Protein 3W4Q (pdb70)

Nearest PDB structures (foldseek):
  3w4q-assembly3_C  TM=1.004E+00  e=4.281E-54  Burkholderia multivorans ATCC 17616
  7d5j-assembly3_C  TM=1.002E+00  e=8.591E-52  Burkholderia multivorans ATCC 17616
  7ddm-assembly1_A  TM=9.949E-01  e=1.733E-50  Burkholderia multivorans CGD2
  7qqc-assembly1_A  TM=9.929E-01  e=2.610E-38  Klebsiella pneumoniae IS53
  7r3r-assembly1_A  TM=9.933E-01  e=3.717E-38  Klebsiella pneumoniae

Secondary structure (DSSP, 8-state):
--HHHHHHHH-SEEEEEEEETTT--EEEESTTS-EE-GGGHHHHHHHHHHHHHHH-TTGGG-EE---GGG--S--TTGGG-TTT-EEHHHHHHHHHHS--HHHHHHHHHHHTHHHHHHHHHHHTT-SS-B----TTGGG---TT--TTEE-HHHHHHHHIIIIISSSS-HHHHHHHHHHHHT-SS-TTTGGGSS-TTSEEEEEEEEETTTEEEEEEEEE-TTS--EEEEEEEE-SSTTPPP-HHHHHHHHHHHHHHT-/--HHHHHHHH-SEEEEEEEETTT--EEEESTTS-EE-GGGHHHHHHHHHHHHHHH-TTGGGPEE---GGG--S--TTGGG-TTT-EEHHHHHHHHHHS--HHHHHHHHHHHTHHHHHHHHHHHTT-SS-B----TTGGG---TT--TTEE-HHHHHHHHIIIIISSSS-HHHHHHHHHHHHT-SS-TTTGGGGS-TTSEEEEEEEEETTTEEEEEEEEE-TTS--EEEEEEEE-SSTTPPP-HHHHHHHHHHHHHHT-/--HHHHHHHH-SEEEEEEEETTT--EEEESTTS-EE-GGGHHHHHHHHHHHHHHH-TTGGGPEE---GGG--S--TTGGG-TTT-EEHHHHHHHHHHS--HHHHHHHHHHHTHHHHHHHHHHHTT-SS-B----TTGGG---TT--TTEE-HHHHHHHHIIIIISSSS-HHHHHHHHHHHHT-SS-TTTGGGSS-TTSEEEEEEEEETTTEEEEEEEEE-TTS--EEEEEEEE-SSTTPPP-HHHHHHHHHHHHHHT-

Radius of gyration: 28.71 Å; Cα contacts (8 Å, |Δi|>4): 1750; chains: 3; bounding box: 75×50×85 Å

Foldseek 3Di:
DALVVLCVVVPFAKWKWKAAVVPRDIHTDQQADKFQQALQCLLLLLVLQLQVCVVPVCQQVDFDADAPVLADPAAVPVVVCNPPTDGLVRLSLCCFQRVGQSSSVSSLVVQPHQVSSQVSLVVLPQPFAGADDGPPVSQQGDPPDSHNIGGNNSVLSVQCCLQVHPSDPVVSNVSSQVSQLNHPPQCLALVLQDDPQKGWRKGWRAHFQLKTWMWTWIGHPPGGIMTMTMITGHDDRHDHHDRNSRSVNNNNRVVVVD/DALVVLCVVVPFAKWKWKAAVVPRDIRTDQQADKFQQALQCLLLLLVLQLQVCVVPVCQQVDFDADAPVLADPAAVPVVVCNPPTDGLVRLSLCCFQRVGQSSSVSSQVVQPHQVSSQVLLVVLPQPFAGADDGPPVSQQGDPPDSHNIGGNNSVLSVQCCLQVHPSDPVVSNVSSQVSQQNRDPQCLALVLQDDPQKGWRKGWRAHFQLKTWMWTWIHHPPGGIMTMTMITGHDDRHDHHDRNSRSVNNNNRNVVVD/DALVVLCVVVPFAKWKWKAAVVPRDIHTDQQADKFQQALQCLLLLLVLQLQVCVVPVCQQVDFDADAPVLADPAAVPVVVCNPPTDGLVRLSLCCFQRVGQSSSVSSQVVQPHQVSSQVSLVVLPQPFAGADDGPPVSQQGDPPDSHNIGGNNSVLSVQCCLQVHPSDPPVSSVSSQVSQQNRPPQCLALVLQDDPQKGWRKGWRAHFQLKTWMWTWIHHPPGGIMTMTMITGHDDRHDHHDRNSRSVNNNNRVVVVD

B-factor: mean 18.36, std 8.36, range [7.58, 57.9]

InterPro domains:
  IPR000871 Beta-lactamase, class-A [PR00118] (46-70)
  IPR000871 Beta-lactamase, class-A [PR00118] (77-94)
  IPR000871 Beta-lactamase, class-A [PR00118] (119-144)
  IPR000871 Beta-lactamase, class-A [PR00118] (155-179)
  IPR000871 Beta-lactamase, class-A [PR00118] (181-206)
  IPR000871 Beta-lactamase, class-A [PR00118] (217-232)
  IPR000871 Beta-lactamase, class-A [PR00118] (234-249)
  IPR000871 Beta-lactamase, class-A [PTHR35333] (22-301)
  IPR006311 Twin-arginine translocation pathway, signal sequence [PS51318] (1-36)
  IPR012338 Beta-lactamase/transpeptidase-like [G3DSA:3.40.710.10] (42-302)
  IPR012338 Beta-lactamase/transpeptidase-like [SSF56601] (47-296)
  IPR023650 Beta-lactamase, class-A active site [PS00146] (79-94)
  IPR045155 Beta-lactamase class A, catalytic domain [PF13354] (48-298)

Structure (mmCIF, N/CA/C/O backbone):
data_3W4Q
#
_entry.id   3W4Q
#
_cell.length_a   121.017
_cell.length_b   69.910
_cell.length_c   84.350
_cell.angle_alpha   90.00
_cell.angle_beta   89.996
_cell.angle_gamma   90.00
#
_symmetry.space_group_name_H-M   'C 1 2 1'
#
loop_
_entity.id
_entity.type
_entity.pdbx_description
1 polymer Beta-lactamase
2 water water
#
loop_
_atom_site.group_PDB
_atom_site.id
_atom_site.type_symbol
_atom_site.label_atom_id
_atom_site.labe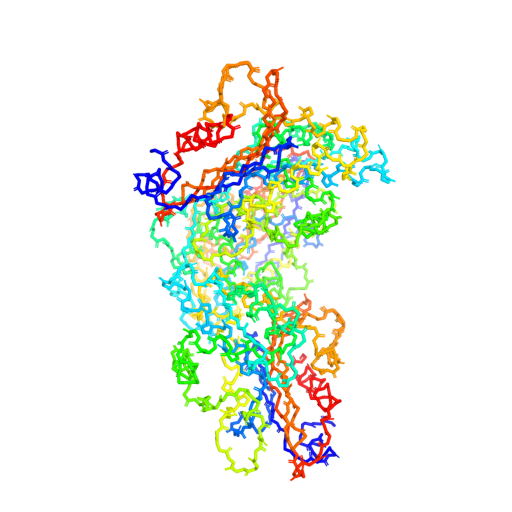l_alt_id
_atom_site.label_comp_id
_atom_site.label_asym_id
_atom_site.label_entity_id
_atom_site.label_seq_id
_atom_site.pdbx_PDB_ins_code
_atom_site.Cartn_x
_atom_site.Cartn_y
_atom_site.Cartn_z
_atom_site.occupancy
_atom_site.B_iso_or_equiv
_atom_site.auth_seq_id
_atom_site.auth_comp_id
_atom_site.auth_asym_id
_atom_site.auth_atom_id
_atom_site.pdbx_PDB_model_num
ATOM 1 N N . ALA A 1 1 ? 9.067 63.070 17.651 1.00 27.74 32 ALA A N 1
ATOM 2 C CA . ALA A 1 1 ? 9.984 62.704 16.566 1.00 27.08 32 ALA A CA 1
ATOM 3 C C . ALA A 1 1 ? 11.453 62.798 16.880 1.00 25.50 32 ALA A C 1
ATOM 4 O O . ALA A 1 1 ? 12.336 62.049 16.357 1.00 28.16 32 ALA A O 1
ATOM 6 N N . SER A 1 2 ? 11.873 63.736 17.703 1.00 24.12 33 SER A N 1
ATOM 7 C CA . SER A 1 2 ? 13.207 64.206 17.954 1.00 22.52 33 SER A CA 1
ATOM 8 C C . SER A 1 2 ? 13.307 64.528 19.442 1.00 22.39 33 SER A C 1
ATOM 9 O O . SER A 1 2 ? 12.276 64.677 20.101 1.00 24.78 33 SER A O 1
ATOM 12 N N . PHE A 1 3 ? 14.509 64.714 19.917 1.00 21.55 34 PHE A N 1
ATOM 13 C CA . PHE A 1 3 ? 14.663 65.125 21.301 1.00 21.15 34 PHE A CA 1
ATOM 14 C C . PHE A 1 3 ? 14.014 66.491 21.523 1.00 22.20 34 PHE A C 1
ATOM 15 O O . PHE A 1 3 ? 13.347 66.648 22.579 1.00 24.42 34 PHE A O 1
ATOM 23 N N . ALA A 1 4 ? 14.199 67.446 20.595 1.00 22.98 35 ALA A N 1
ATOM 24 C CA . ALA A 1 4 ? 13.627 68.760 20.837 1.00 23.39 35 ALA A CA 1
ATOM 25 C C . ALA A 1 4 ? 12.099 68.642 20.919 1.00 23.47 35 ALA A C 1
ATOM 26 O O . ALA A 1 4 ? 11.448 69.292 21.723 1.00 24.55 35 ALA A O 1
ATOM 28 N N . ALA A 1 5 ? 11.513 67.811 20.061 1.00 23.99 36 ALA A N 1
ATOM 29 C CA . ALA A 1 5 ? 10.063 67.609 20.004 1.00 24.95 36 ALA A CA 1
ATOM 30 C C . ALA A 1 5 ? 9.590 66.910 21.292 1.00 25.88 36 ALA A C 1
ATOM 31 O O . ALA A 1 5 ? 8.516 67.153 21.847 1.00 27.52 36 ALA A O 1
ATOM 33 N N . LEU A 1 6 ? 10.353 65.969 21.826 1.00 25.97 37 LEU A N 1
ATOM 34 C CA . LEU A 1 6 ? 10.000 65.194 23.015 1.00 25.27 37 LEU A CA 1
ATOM 35 C C . LEU A 1 6 ? 9.929 66.107 24.236 1.00 25.87 37 LEU A C 1
ATOM 36 O O . LEU A 1 6 ? 9.030 66.093 25.079 1.00 27.64 37 LEU A O 1
ATOM 41 N N . GLU A 1 7 ? 10.926 66.957 24.309 1.00 26.26 38 GLU A N 1
ATOM 42 C CA . GLU A 1 7 ? 11.049 67.979 25.345 1.00 27.35 38 GLU A CA 1
ATOM 43 C C . GLU A 1 7 ? 9.877 68.927 25.298 1.00 28.75 38 GLU A C 1
ATOM 44 O O . GLU A 1 7 ? 9.344 69.285 26.369 1.00 31.41 38 GLU A O 1
ATOM 50 N N . ARG A 1 8 ? 9.468 69.363 24.107 1.00 29.98 39 ARG A N 1
ATOM 51 C CA . ARG A 1 8 ? 8.384 70.317 24.036 1.00 32.95 39 ARG A CA 1
ATOM 52 C C . ARG A 1 8 ? 7.114 69.642 24.505 1.00 31.87 39 ARG A C 1
ATOM 53 O O . ARG A 1 8 ? 6.276 70.183 25.185 1.00 34.75 39 ARG A O 1
ATOM 61 N N . ALA A 1 9 ? 6.951 68.372 24.092 1.00 31.92 40 ALA A N 1
ATOM 62 C CA . ALA A 1 9 ? 5.731 67.702 24.562 1.00 32.36 40 ALA A CA 1
ATOM 63 C C . ALA A 1 9 ? 5.631 67.374 26.042 1.00 30.75 40 ALA A C 1
ATOM 64 O O . ALA A 1 9 ? 4.578 67.474 26.710 1.00 33.96 40 ALA A O 1
ATOM 66 N N . ALA A 1 10 ? 6.728 66.947 26.604 1.00 29.04 41 ALA A N 1
ATOM 67 C CA . ALA A 1 10 ? 6.787 66.540 28.003 1.00 27.13 41 ALA A CA 1
ATOM 68 C C . ALA A 1 10 ? 6.888 67.735 28.942 1.00 26.74 41 ALA A C 1
ATOM 69 O O . ALA A 1 10 ? 6.586 67.582 30.150 1.00 26.27 41 ALA A O 1
ATOM 71 N N . GLY A 1 11 ? 7.331 68.887 28.438 1.00 27.18 42 GLY A N 1
ATOM 72 C CA . GLY A 1 11 ? 7.733 70.027 29.272 1.00 26.71 42 GLY A CA 1
ATOM 73 C C . GLY A 1 11 ? 9.083 69.795 29.952 1.00 24.74 42 GLY A C 1
ATOM 74 O O . GLY A 1 11 ? 9.692 68.721 29.897 1.00 24.46 42 GLY A O 1
ATOM 75 N N . GLY A 1 12 ? 9.655 70.819 30.596 1.00 24.19 43 GLY A N 1
ATOM 76 C CA . GLY A 1 12 ? 10.922 70.624 31.249 1.00 22.51 43 GLY A CA 1
ATOM 77 C C . GLY A 1 12 ? 12.124 70.713 30.324 1.00 21.42 43 GLY A C 1
ATOM 78 O O . GLY A 1 12 ? 12.096 71.316 29.250 1.00 22.57 43 GLY A O 1
ATOM 79 N N . ARG A 1 13 ? 13.236 70.136 30.759 1.00 20.06 44 ARG A N 1
ATOM 80 C CA . ARG A 1 13 ? 14.527 70.221 30.115 1.00 18.47 44 ARG A CA 1
ATOM 81 C C . ARG A 1 13 ? 15.150 68.822 30.048 1.00 17.08 44 ARG A C 1
ATOM 82 O O . ARG A 1 13 ? 15.258 68.138 31.063 1.00 17.31 44 ARG A O 1
ATOM 90 N N . LEU A 1 14 ? 15.512 68.399 28.868 1.00 16.61 45 LEU A N 1
ATOM 91 C CA . LEU A 1 14 ? 15.945 67.069 28.546 1.00 16.47 45 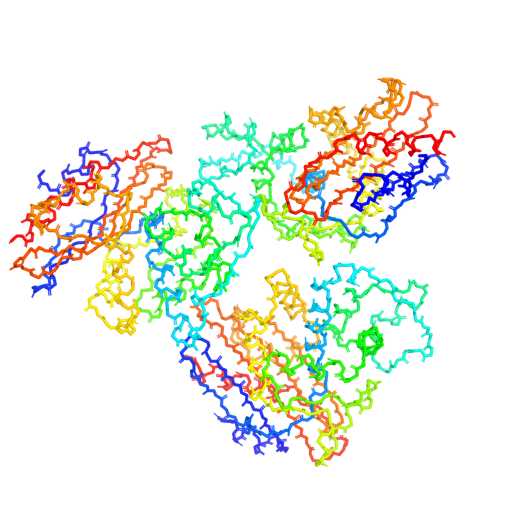LEU A CA 1
ATOM 92 C C . LEU A 1 14 ? 17.359 67.122 28.037 1.00 15.85 45 LEU A C 1
ATOM 93 O O . LEU A 1 14 ? 17.675 67.901 27.128 1.00 19.17 45 LEU A O 1
ATOM 98 N N . GLY A 1 15 ? 18.230 66.308 28.603 1.00 14.73 46 GLY A N 1
ATOM 99 C CA . GLY A 1 15 ? 19.583 66.219 28.176 1.00 14.49 46 GLY A CA 1
ATOM 100 C C . GLY A 1 15 ? 19.975 64.808 27.779 1.00 14.17 46 GLY A C 1
ATOM 101 O O . GLY A 1 15 ? 19.718 63.854 28.512 1.00 15.39 46 GLY A O 1
ATOM 102 N N . VAL A 1 16 ? 20.529 64.661 26.590 1.00 14.82 47 VAL A N 1
ATOM 103 C CA . VAL A 1 16 ? 20.891 63.338 26.076 1.00 14.64 47 VAL A CA 1
ATOM 104 C C . VAL A 1 16 ? 22.270 63.395 25.460 1.00 14.03 47 VAL A C 1
ATOM 105 O O . VAL A 1 16 ? 22.553 64.301 24.673 1.00 15.11 47 VAL A O 1
ATOM 109 N N . CYS A 1 17 ? 23.089 62.401 25.782 1.00 14.24 48 CYS A N 1
ATOM 110 C CA . CYS A 1 17 ? 24.278 62.083 24.997 1.00 13.93 48 CYS A CA 1
ATOM 111 C C . CYS A 1 17 ? 24.332 60.597 24.770 1.00 13.53 48 CYS A C 1
ATOM 112 O O . CYS A 1 17 ? 24.460 59.816 25.714 1.00 12.89 48 CYS A O 1
ATOM 115 N N . ALA A 1 18 ? 24.210 60.205 23.504 1.00 14.19 49 ALA A N 1
ATOM 116 C CA . ALA A 1 18 ? 24.299 58.814 23.040 1.00 13.71 49 ALA A CA 1
ATOM 117 C C . ALA A 1 18 ? 25.459 58.720 22.092 1.00 14.81 49 ALA A C 1
ATOM 118 O O . ALA A 1 18 ? 25.606 59.546 21.194 1.00 16.28 49 ALA A O 1
ATOM 120 N N . ILE A 1 19 ? 26.330 57.736 22.312 1.00 14.74 50 ILE A N 1
ATOM 121 C CA . ILE A 1 19 ? 27.544 57.577 21.495 1.00 15.79 50 ILE A CA 1
ATOM 122 C C . ILE A 1 19 ? 27.573 56.164 20.914 1.00 15.39 50 ILE A C 1
ATOM 123 O O . ILE A 1 19 ? 27.539 55.203 21.681 1.00 14.41 50 ILE A O 1
ATOM 128 N N . ASP A 1 20 ? 27.673 56.038 19.604 1.00 15.78 51 ASP A N 1
ATOM 129 C CA A ASP A 1 20 ? 27.907 54.746 18.946 0.59 16.72 51 ASP A CA 1
ATOM 130 C CA B ASP A 1 20 ? 27.904 54.746 18.971 0.41 16.73 51 ASP A CA 1
ATOM 131 C C . ASP A 1 20 ? 29.393 54.457 19.052 1.00 16.47 51 ASP A C 1
ATOM 132 O O . ASP A 1 20 ? 30.141 55.184 18.426 1.00 18.44 51 ASP A O 1
ATOM 141 N N . THR A 1 21 ? 29.818 53.493 19.812 1.00 16.14 52 THR A N 1
ATOM 142 C CA . THR A 1 21 ? 31.250 53.280 19.997 1.00 18.16 52 THR A CA 1
ATOM 143 C C . THR A 1 21 ? 31.971 52.698 18.801 1.00 20.90 52 THR A C 1
ATOM 144 O O . THR A 1 21 ? 33.201 52.602 18.792 1.00 26.98 52 THR A O 1
ATOM 148 N N . ALA A 1 22 ? 31.252 52.264 17.772 1.00 20.80 53 ALA A N 1
ATOM 149 C CA . ALA A 1 22 ? 31.880 51.785 16.536 1.00 23.82 53 ALA A CA 1
ATOM 150 C C . ALA A 1 22 ? 32.238 5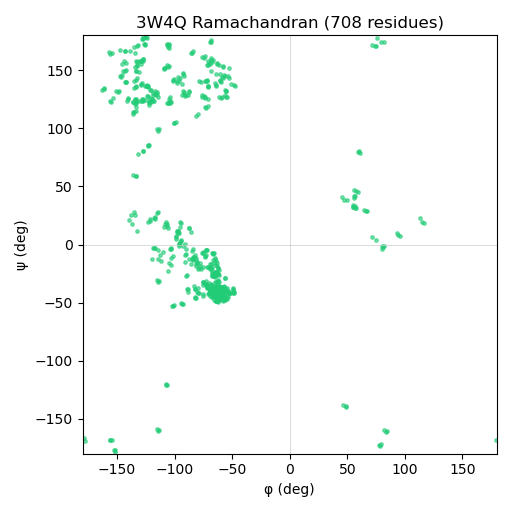2.935 15.608 1.00 25.96 53 ALA A C 1
ATOM 151 O O . ALA A 1 22 ? 33.245 52.897 14.916 1.00 31.12 53 ALA A O 1
ATOM 153 N N . THR A 1 23 ? 31.451 53.996 15.530 1.00 27.19 54 THR A N 1
ATOM 154 C CA . THR A 1 23 ? 31.677 55.049 14.566 1.00 27.35 54 THR A CA 1
ATOM 155 C C . THR A 1 23 ? 31.921 56.403 15.184 1.00 27.50 54 THR A C 1
ATOM 156 O O . THR A 1 23 ? 32.317 57.325 14.475 1.00 30.15 54 THR A O 1
ATOM 160 N N . GLY A 1 24 ? 31.669 56.564 16.457 1.00 27.57 55 GLY A N 1
ATOM 161 C CA . GLY A 1 24 ? 31.755 57.805 17.191 1.00 27.34 55 GLY A CA 1
ATOM 162 C C . GLY A 1 24 ? 30.596 58.742 16.890 1.00 26.51 55 GLY A C 1
ATOM 163 O O . GLY A 1 24 ? 30.610 59.860 17.394 1.00 29.80 55 GLY A O 1
ATOM 164 N N . ARG A 1 25 ? 29.625 58.312 16.095 1.00 25.44 56 ARG A N 1
ATOM 165 C CA . ARG A 1 25 ? 28.472 59.166 15.849 1.00 24.61 56 ARG A CA 1
ATOM 166 C C . ARG A 1 25 ? 27.687 59.279 17.148 1.00 22.50 56 ARG A C 1
ATOM 167 O O . ARG A 1 25 ? 27.656 58.376 17.970 1.00 20.04 56 ARG A O 1
ATOM 169 N N . ARG A 1 26 ? 27.042 60.417 17.311 1.00 22.56 57 ARG A N 1
ATOM 170 C CA . ARG A 1 26 ? 26.335 60.751 18.514 1.00 21.61 57 ARG A CA 1
ATOM 171 C C . ARG A 1 26 ? 24.912 61.223 18.243 1.00 20.77 57 ARG A C 1
ATOM 172 O O . ARG A 1 26 ? 24.625 61.800 17.199 1.00 23.03 57 ARG A O 1
ATOM 180 N N . ALA A 1 27 ? 24.065 61.064 19.249 1.00 19.34 58 ALA A N 1
ATOM 181 C CA . ALA A 1 27 ? 22.747 61.652 19.266 1.00 18.64 58 ALA A CA 1
ATOM 182 C C . ALA A 1 27 ? 22.693 62.524 20.525 1.00 18.63 58 ALA A C 1
ATOM 183 O O . ALA A 1 27 ? 22.977 62.039 21.624 1.00 18.20 58 ALA A O 1
ATOM 185 N N . LEU A 1 28 ? 22.427 63.815 20.354 1.00 19.46 59 LEU A N 1
ATOM 186 C CA . LEU A 1 28 ? 22.600 64.784 21.390 1.00 19.57 59 LEU A CA 1
ATOM 187 C C . LEU A 1 28 ? 21.423 65.743 21.554 1.00 19.60 59 LEU A C 1
ATOM 188 O O . LEU A 1 28 ? 20.764 66.072 20.580 1.00 21.99 59 LEU A O 1
ATOM 193 N N . HIS A 1 29 ? 21.262 66.173 22.789 1.00 19.18 60 HIS A N 1
ATOM 194 C CA . HIS A 1 29 ? 20.405 67.278 23.084 1.00 19.38 60 HIS A CA 1
ATOM 195 C C . HIS A 1 29 ? 20.876 67.894 24.400 1.00 18.37 60 HIS A C 1
ATOM 196 O O . HIS A 1 29 ? 20.951 67.179 25.421 1.00 17.29 60 HIS A O 1
ATOM 203 N N . ARG A 1 30 ? 21.200 69.164 24.433 1.00 19.58 61 ARG A N 1
ATOM 204 C CA . ARG A 1 30 ? 21.657 69.842 25.629 1.00 19.77 61 ARG A CA 1
ATOM 205 C C . ARG A 1 30 ? 22.774 69.062 26.309 1.00 18.99 61 ARG A C 1
ATOM 206 O O . ARG A 1 30 ? 22.853 68.962 27.527 1.00 18.69 61 ARG A O 1
ATOM 214 N N . ALA A 1 31 ? 23.648 68.472 25.510 1.00 19.06 62 ALA A N 1
ATOM 215 C CA . ALA A 1 31 ? 24.595 67.509 26.050 1.00 17.79 62 ALA A CA 1
ATOM 216 C C . ALA A 1 31 ? 25.661 68.147 26.912 1.00 18.98 62 ALA A C 1
ATOM 217 O O . ALA A 1 31 ? 26.291 67.425 27.705 1.00 20.38 62 ALA A O 1
ATOM 219 N N . ASP A 1 32 ? 25.840 69.462 26.752 1.00 20.53 63 ASP A N 1
ATOM 220 C CA . ASP A 1 32 ? 26.815 70.163 27.578 1.00 21.97 63 ASP A CA 1
ATOM 221 C C . ASP A 1 32 ? 26.137 71.023 28.630 1.00 20.93 63 ASP A C 1
ATOM 222 O O . ASP A 1 32 ? 26.798 71.898 29.208 1.00 23.78 63 ASP A O 1
ATOM 227 N N . GLU A 1 33 ? 24.873 70.833 28.917 1.00 21.44 64 GLU A N 1
ATOM 228 C CA . GLU A 1 33 ? 24.238 71.544 30.028 1.00 21.47 64 GLU A CA 1
ATOM 229 C C . GLU A 1 33 ? 24.343 70.708 31.304 1.00 18.96 64 GLU A C 1
ATOM 230 O O . GLU A 1 33 ? 24.253 69.489 31.263 1.00 15.23 64 GLU A O 1
ATOM 236 N N . ARG A 1 34 ? 24.504 71.353 32.447 1.00 18.48 65 ARG A N 1
ATOM 237 C CA . ARG A 1 34 ? 24.395 70.699 33.718 1.00 16.98 65 ARG A CA 1
ATOM 238 C C . ARG A 1 34 ? 22.975 70.321 34.118 1.00 15.96 65 ARG A C 1
ATOM 239 O O . ARG A 1 34 ? 21.976 71.041 33.911 1.00 17.10 65 ARG A O 1
ATOM 247 N N . PHE A 1 35 ? 22.876 69.135 34.718 1.00 13.34 66 PHE A N 1
ATOM 248 C CA . PHE A 1 35 ? 21.653 68.578 35.276 1.00 12.25 66 PHE A CA 1
ATOM 249 C C . PHE A 1 35 ? 21.910 67.989 36.650 1.00 10.65 66 PHE A C 1
ATOM 250 O O . PHE A 1 35 ? 23.021 67.516 36.872 1.00 10.88 66 PHE A O 1
ATOM 258 N N . PRO A 1 36 ? 20.908 67.937 37.520 1.00 11.20 67 PRO A N 1
ATOM 259 C CA . PRO A 1 36 ? 21.086 67.270 38.831 1.00 10.19 67 PRO A CA 1
ATOM 260 C C . PRO A 1 36 ? 21.139 65.778 38.599 1.00 9.46 67 PRO A C 1
ATOM 261 O O . PRO A 1 36 ? 20.178 65.203 38.076 1.00 10.70 67 PRO A O 1
ATOM 265 N N . PHE A 1 37 ? 22.257 65.157 38.932 1.00 8.74 68 PHE A N 1
ATOM 266 C CA . PHE A 1 37 ? 22.432 63.753 38.536 1.00 9.40 68 PHE A CA 1
ATOM 267 C C . PHE A 1 37 ? 21.702 62.752 39.390 1.00 8.28 68 PHE A C 1
ATOM 268 O O . PHE A 1 37 ? 21.499 61.602 38.954 1.00 8.67 68 PHE A O 1
ATOM 276 N N . CYS A 1 38 ? 21.296 63.140 40.605 1.00 8.71 69 CYS A N 1
ATOM 277 C CA . CYS A 1 38 ? 20.612 62.252 41.545 1.00 8.28 69 CYS A CA 1
ATOM 278 C C . CYS A 1 38 ? 21.342 60.916 41.615 1.00 7.91 69 CYS A C 1
ATOM 279 O O . CYS A 1 38 ? 22.561 60.885 41.609 1.00 8.30 69 CYS A O 1
ATOM 282 N N . SER A 1 39 ? 20.669 59.790 41.650 1.00 8.11 70 SER A N 1
ATOM 283 C CA . SER A 1 39 ? 21.308 58.525 41.955 1.00 7.88 70 SER A CA 1
ATOM 284 C C . SER A 1 39 ? 22.171 58.003 40.855 1.00 7.58 70 SER A C 1
ATOM 285 O O . SER A 1 39 ? 22.866 57.005 41.052 1.00 7.86 70 SER A O 1
ATOM 288 N N . THR A 1 40 ? 22.224 58.641 39.668 1.00 7.64 71 THR A N 1
ATOM 289 C CA . THR A 1 40 ? 23.159 58.149 38.684 1.00 8.17 71 THR A CA 1
ATOM 290 C C . THR A 1 40 ? 24.594 58.263 39.181 1.00 8.87 71 THR A C 1
ATOM 291 O O . THR A 1 40 ? 25.453 57.550 38.635 1.00 9.98 71 THR A O 1
ATOM 295 N N . PHE A 1 41 ? 24.893 59.107 40.177 1.00 9.09 72 PHE A N 1
ATOM 296 C CA . PHE A 1 41 ? 26.284 59.177 40.674 1.00 9.68 72 PHE A CA 1
ATOM 297 C C . PHE A 1 41 ? 26.701 57.850 41.312 1.00 9.63 72 PHE A C 1
ATOM 298 O O . PHE A 1 41 ? 27.911 57.686 41.512 1.00 9.69 72 PHE A O 1
ATOM 306 N N . LYS A 1 42 ? 25.775 56.983 41.676 1.00 9.29 73 LYS A N 1
ATOM 307 C CA . LYS A 1 42 ? 26.161 55.760 42.352 1.00 8.39 73 LYS A CA 1
ATOM 308 C C . LYS A 1 42 ? 27.023 54.857 41.472 1.00 8.38 73 LYS A C 1
ATOM 309 O O . LYS A 1 42 ? 27.782 54.073 41.993 1.00 8.60 73 LYS A O 1
ATOM 315 N N . ALA A 1 43 ? 26.932 54.995 40.150 1.00 9.30 74 ALA A N 1
ATOM 316 C CA . ALA A 1 43 ? 27.840 54.329 39.238 1.00 9.74 74 ALA A CA 1
ATOM 317 C C . ALA A 1 43 ? 29.278 54.831 39.468 1.00 11.28 74 ALA A C 1
ATOM 318 O O . ALA A 1 43 ? 30.213 54.005 39.540 1.00 10.85 74 ALA A O 1
ATOM 320 N N . MET A 1 44 ? 29.439 56.149 39.585 1.00 11.35 75 MET A N 1
ATOM 321 C CA A MET A 1 44 ? 30.745 56.736 39.930 0.75 11.38 75 MET A CA 1
ATOM 322 C CA B MET A 1 44 ? 30.739 56.724 39.920 0.25 11.37 75 MET A CA 1
ATOM 323 C C . MET A 1 44 ? 31.258 56.351 41.310 1.00 10.97 75 MET A C 1
ATOM 324 O O . MET A 1 44 ? 32.442 56.139 41.522 1.00 10.94 75 MET A O 1
ATOM 333 N N . LEU A 1 45 ? 30.338 56.254 42.240 1.00 9.82 76 LEU A N 1
ATOM 334 C CA . LEU A 1 45 ? 30.691 55.873 43.604 1.00 9.33 76 LEU A CA 1
ATOM 335 C C . LEU A 1 45 ? 31.247 54.456 43.593 1.00 8.81 76 LEU A C 1
ATOM 336 O O . LEU A 1 45 ? 32.260 54.165 44.196 1.00 9.69 76 LEU A O 1
ATOM 341 N N . GLY A 1 46 ? 30.529 53.548 42.933 1.00 9.40 77 GLY A N 1
ATOM 342 C CA . GLY A 1 46 ? 31.038 52.192 42.858 1.00 9.53 77 GLY A CA 1
ATOM 343 C C . GLY A 1 46 ? 32.398 52.105 42.193 1.00 9.38 77 GLY A C 1
ATOM 344 O O . GLY A 1 46 ? 33.273 51.370 42.669 1.00 9.93 77 GLY A O 1
ATOM 345 N N . ALA A 1 47 ? 32.590 52.844 41.131 1.00 10.10 78 ALA A N 1
ATOM 346 C CA . ALA A 1 47 ? 33.880 52.926 40.467 1.00 9.81 78 ALA A CA 1
ATOM 347 C C . ALA A 1 47 ? 34.961 53.430 41.408 1.00 10.07 78 ALA A C 1
ATOM 348 O O . ALA A 1 47 ? 36.091 52.883 41.443 1.00 10.95 78 ALA A O 1
ATOM 350 N N . ALA A 1 48 ? 34.653 54.481 42.187 1.00 9.84 79 ALA A N 1
ATOM 351 C CA . ALA A 1 48 ? 35.614 55.050 43.101 1.00 10.36 79 ALA A CA 1
ATOM 352 C C . ALA A 1 48 ? 36.011 54.057 44.189 1.00 10.74 79 ALA A C 1
ATOM 353 O O . ALA A 1 48 ? 37.194 53.963 44.565 1.00 11.05 79 ALA A O 1
ATOM 355 N N . VAL A 1 49 ? 35.061 53.280 44.699 1.00 9.84 80 VAL A N 1
ATOM 356 C CA . VAL A 1 49 ? 35.318 52.239 45.697 1.00 10.53 80 VAL A CA 1
ATOM 357 C C . VAL A 1 49 ? 36.210 51.173 45.066 1.00 10.56 80 VAL A C 1
ATOM 358 O O . VAL A 1 49 ? 37.207 50.758 45.626 1.00 11.86 80 VAL A O 1
ATOM 362 N N . LEU A 1 50 ? 35.840 50.716 43.872 1.00 10.32 81 LEU A N 1
ATOM 363 C CA . LEU A 1 50 ? 36.635 49.729 43.203 1.00 10.95 81 LEU A CA 1
ATOM 364 C C . LEU A 1 50 ? 38.045 50.247 42.992 1.00 10.91 81 LEU A C 1
ATOM 365 O O . LEU A 1 50 ? 39.038 49.516 43.185 1.00 12.06 81 LEU A O 1
ATOM 370 N N . ALA A 1 51 ? 38.217 51.498 42.604 1.00 11.52 82 ALA A N 1
ATOM 371 C CA . ALA A 1 51 ? 39.566 52.055 42.387 1.00 12.94 82 ALA A CA 1
ATOM 372 C C . ALA A 1 51 ? 40.355 52.094 43.683 1.00 14.71 82 ALA A C 1
ATOM 373 O O . ALA A 1 51 ? 41.569 51.833 43.709 1.00 15.51 82 ALA A O 1
ATOM 375 N N . GLN A 1 52 ? 39.742 52.422 44.800 1.00 14.74 83 GLN A N 1
ATOM 376 C CA A GLN A 1 52 ? 40.444 52.438 46.088 0.67 15.26 83 GLN A CA 1
ATOM 377 C CA B GLN A 1 52 ? 40.453 52.438 46.082 0.33 15.44 83 GLN A CA 1
ATOM 378 C C . GLN A 1 52 ? 40.851 51.016 46.430 1.00 15.73 83 GLN A C 1
ATOM 379 O O . GLN A 1 52 ? 41.905 50.789 47.024 1.00 18.97 83 GLN A O 1
ATOM 390 N N . SER A 1 53 ? 40.053 50.025 46.060 1.00 15.71 84 SER A N 1
ATOM 391 C CA . SER A 1 53 ? 40.420 48.635 46.330 1.00 17.60 84 SER A CA 1
ATOM 392 C C . SER A 1 53 ? 41.607 48.150 45.511 1.00 18.02 84 SER A C 1
ATOM 393 O O . SER A 1 53 ? 42.240 47.150 45.883 1.00 20.89 84 SER A O 1
ATOM 396 N N . VAL A 1 54 ? 41.967 48.831 44.444 1.00 18.33 85 VAL A N 1
ATOM 397 C CA . VAL A 1 54 ? 43.178 48.452 43.707 1.00 19.49 85 VAL A CA 1
ATOM 398 C C . VAL A 1 54 ? 44.380 48.677 44.574 1.00 21.56 85 VAL A C 1
ATOM 399 O O . VAL A 1 54 ? 45.147 47.725 44.665 1.00 23.15 85 VAL A O 1
ATOM 403 N N . ALA A 1 55 ? 44.572 49.802 45.255 1.00 25.06 86 ALA A N 1
ATOM 404 C CA . ALA A 1 55 ? 45.749 49.669 46.146 1.00 27.47 86 ALA A CA 1
ATOM 405 C C . ALA A 1 55 ? 45.469 48.950 47.462 1.00 27.02 86 ALA A C 1
ATOM 406 O O . ALA A 1 55 ? 46.465 48.674 48.149 1.00 29.83 86 ALA A O 1
ATOM 408 N N . HIS A 1 56 ? 44.252 48.720 47.886 1.00 25.35 87 HIS A N 1
ATOM 409 C CA . HIS A 1 56 ? 43.931 48.069 49.148 1.00 23.58 87 HIS A CA 1
ATOM 410 C C . HIS A 1 56 ? 42.989 46.909 48.955 1.00 22.94 87 HIS A C 1
ATOM 411 O O . HIS A 1 56 ? 41.793 47.128 49.121 1.00 23.57 87 HIS A O 1
ATOM 418 N N . PRO A 1 57 ? 43.452 45.745 48.550 1.00 23.06 88 PRO A N 1
ATOM 419 C CA . PRO A 1 57 ? 42.549 44.689 48.070 1.00 24.42 88 PRO A CA 1
ATOM 420 C C . PRO A 1 57 ? 41.563 44.145 49.079 1.00 23.57 88 PRO A C 1
ATOM 421 O O . PRO A 1 57 ? 40.620 43.419 48.678 1.00 29.69 88 PRO A O 1
ATOM 425 N N . GLY A 1 58 ? 41.801 44.414 50.312 1.00 21.98 89 GLY A N 1
ATOM 426 C CA . GLY A 1 58 ? 40.896 43.987 51.347 1.00 20.21 89 GLY A CA 1
ATOM 427 C C . GLY A 1 58 ? 39.739 44.966 51.527 1.00 18.19 89 GLY A C 1
ATOM 428 O O . GLY A 1 58 ? 38.837 44.646 52.321 1.00 18.23 89 GLY A O 1
ATOM 429 N N . LEU A 1 59 ? 39.719 46.087 50.816 1.00 17.48 90 LEU A N 1
ATOM 430 C CA . LEU A 1 59 ? 38.651 47.063 51.066 1.00 16.30 90 LEU A CA 1
ATOM 431 C C . LEU A 1 59 ? 37.264 46.470 50.861 1.00 15.28 90 LEU A C 1
ATOM 432 O O . LEU A 1 59 ? 36.330 46.671 51.658 1.00 15.50 90 LEU A O 1
ATOM 437 N N . LEU A 1 60 ? 37.073 45.694 49.795 1.00 15.81 91 LEU A N 1
ATOM 438 C CA . LEU A 1 60 ? 35.737 45.195 49.468 1.00 15.42 91 LEU A CA 1
ATOM 439 C C . LEU A 1 60 ? 35.197 44.247 50.513 1.00 15.86 91 LEU A C 1
ATOM 440 O O . LEU A 1 60 ? 33.982 44.146 50.658 1.00 14.76 91 LEU A O 1
ATOM 445 N N . GLN A 1 61 ? 36.070 43.600 51.263 1.00 16.43 92 GLN A N 1
ATOM 446 C CA . GLN A 1 61 ? 35.711 42.710 52.357 1.00 18.18 92 GLN A CA 1
ATOM 447 C C . GLN A 1 61 ? 35.364 43.385 53.651 1.00 17.37 92 GLN A C 1
ATOM 448 O O . GLN A 1 61 ? 34.839 42.743 54.576 1.00 18.47 92 GLN A O 1
ATOM 454 N N . GLN A 1 62 ? 35.684 44.646 53.826 1.00 17.45 93 GLN A N 1
ATOM 455 C CA . GLN A 1 62 ? 35.522 45.257 55.145 1.00 17.78 93 GLN A CA 1
ATOM 456 C C . GLN A 1 62 ? 34.041 45.290 55.517 1.00 18.13 93 GLN A C 1
ATOM 457 O O . GLN A 1 62 ? 33.188 45.624 54.681 1.00 17.56 93 GLN A O 1
ATOM 463 N N . ARG A 1 63 ? 33.733 44.995 56.778 1.00 18.31 94 ARG A N 1
ATOM 464 C CA . ARG A 1 63 ? 32.357 45.020 57.255 1.00 18.70 94 ARG A CA 1
ATOM 465 C C . ARG A 1 63 ? 32.017 46.368 57.866 1.00 18.59 94 ARG A C 1
ATOM 466 O O . ARG A 1 63 ? 32.726 46.870 58.731 1.00 22.85 94 ARG A O 1
ATOM 474 N N . VAL A 1 64 ? 30.915 46.946 57.417 1.00 17.86 95 VAL A N 1
ATOM 475 C CA . VAL A 1 64 ? 30.386 48.204 57.901 1.00 17.91 95 VAL A CA 1
ATOM 476 C C . VAL A 1 64 ? 29.181 47.968 58.792 1.00 18.72 95 VAL A C 1
ATOM 477 O O . VAL A 1 64 ? 28.229 47.345 58.385 1.00 19.63 95 VAL A O 1
ATOM 481 N N . THR A 1 65 ? 29.293 48.452 60.007 1.00 19.04 96 THR A N 1
ATOM 482 C CA . THR A 1 65 ? 28.199 48.355 60.956 1.00 20.71 96 THR A CA 1
ATOM 483 C C . THR A 1 65 ? 27.529 49.718 61.077 1.00 21.04 96 THR A C 1
ATOM 484 O O . THR A 1 65 ? 28.152 50.751 61.276 1.00 29.45 96 THR A O 1
ATOM 488 N N . TYR A 1 66 ? 26.239 49.781 60.896 1.00 19.69 97 TYR A N 1
ATOM 489 C CA . TYR A 1 66 ? 25.522 51.050 60.960 1.00 18.63 97 TYR A CA 1
ATOM 490 C C . TYR A 1 66 ? 24.329 50.788 61.839 1.00 19.08 97 TYR A C 1
ATOM 491 O O . TYR A 1 66 ? 24.076 49.653 62.182 1.00 23.08 97 TYR A O 1
ATOM 500 N N . GLY A 1 67 ? 23.609 51.822 62.215 1.00 21.07 98 GLY A N 1
ATOM 501 C CA . GLY A 1 67 ? 22.475 51.729 63.107 1.00 21.29 98 GLY A CA 1
ATOM 502 C C . GLY A 1 67 ? 21.217 52.313 62.515 1.00 18.68 98 GLY A C 1
ATOM 503 O O . GLY A 1 67 ? 21.213 52.843 61.399 1.00 17.13 98 GLY A O 1
ATOM 504 N N . ARG A 1 68 ? 20.095 52.270 63.226 1.00 18.12 99 ARG A N 1
ATOM 505 C CA . ARG A 1 68 ? 18.832 52.766 62.744 1.00 17.90 99 ARG A CA 1
ATOM 506 C C . ARG A 1 68 ? 18.942 54.225 62.380 1.00 14.36 99 ARG A C 1
ATOM 507 O O . ARG A 1 68 ? 18.320 54.623 61.397 1.00 14.97 99 ARG A O 1
ATOM 515 N N . SER A 1 69 ? 19.673 55.035 63.147 1.00 12.69 100 SER A N 1
ATOM 516 C CA . SER A 1 69 ? 19.744 56.460 62.869 1.00 10.96 100 SER A CA 1
ATOM 517 C C . SER A 1 69 ? 20.631 56.795 61.688 1.00 10.56 100 SER A C 1
ATOM 518 O O . SER A 1 69 ? 20.625 57.954 61.285 1.00 11.21 100 SER A O 1
ATOM 521 N N . ASP A 1 70 ? 21.352 55.827 61.117 1.00 11.64 101 ASP A N 1
ATOM 522 C CA . ASP A 1 70 ? 22.051 56.010 59.881 1.00 12.84 101 ASP A CA 1
ATOM 523 C C . ASP A 1 70 ? 21.174 55.784 58.651 1.00 12.44 101 ASP A C 1
ATOM 524 O O . ASP A 1 70 ? 21.549 56.062 57.523 1.00 14.45 101 ASP A O 1
ATOM 529 N N . LEU A 1 71 ? 19.995 55.218 58.816 1.00 13.22 102 LEU A N 1
ATOM 530 C CA . LEU A 1 71 ? 19.151 54.935 57.670 1.00 13.69 102 LEU A CA 1
ATOM 531 C C . LEU A 1 71 ? 18.496 56.200 57.147 1.00 14.85 102 LEU A C 1
ATOM 532 O O . LEU A 1 71 ? 17.841 56.944 57.911 1.00 25.04 102 LEU A O 1
ATOM 537 N N . VAL A 1 72 ? 18.595 56.485 55.893 1.00 13.10 103 VAL A N 1
ATOM 538 C CA . VAL A 1 72 ? 17.906 57.575 55.241 1.00 12.13 103 VAL A CA 1
ATOM 539 C C . VAL A 1 72 ? 16.792 56.995 54.403 1.00 12.82 103 VAL A C 1
ATOM 540 O O . VAL A 1 72 ? 16.691 55.781 54.269 1.00 13.31 103 VAL A O 1
ATOM 544 N N . ASN A 1 73 ? 15.945 57.879 53.863 1.00 12.81 104 ASN A N 1
ATOM 545 C CA . ASN A 1 73 ? 14.829 57.383 53.057 1.00 13.15 104 ASN A CA 1
ATOM 546 C C . ASN A 1 73 ? 15.291 56.555 51.867 1.00 13.20 104 ASN A C 1
ATOM 547 O O . ASN A 1 73 ? 16.304 56.885 51.266 1.00 13.13 104 ASN A O 1
ATOM 552 N N . TYR A 1 74 ? 14.550 55.533 51.531 1.00 13.49 105 TYR A N 1
ATOM 553 C CA . TYR A 1 74 ? 14.738 54.568 50.473 1.00 14.24 105 TYR A CA 1
ATOM 554 C C . TYR A 1 74 ? 16.058 53.790 50.649 1.00 13.92 105 TYR A C 1
ATOM 555 O O . TYR A 1 74 ? 17.115 54.043 50.047 1.00 14.59 105 TYR A O 1
ATOM 564 N N . SER A 1 75 ? 15.959 52.802 51.540 1.00 14.59 106 SER A N 1
ATOM 565 C CA . SER A 1 75 ? 17.062 51.938 51.963 1.00 14.53 106 SER A CA 1
ATOM 566 C C . SER A 1 75 ? 1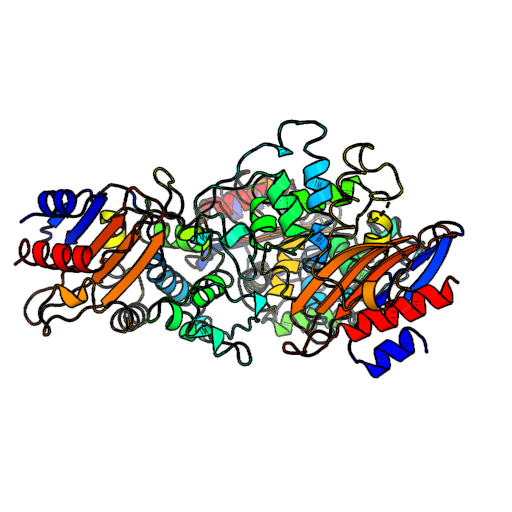6.574 50.509 51.998 1.00 14.47 106 SER A C 1
ATOM 567 O O . SER A 1 75 ? 16.596 49.831 53.009 1.00 15.86 106 SER A O 1
ATOM 570 N N . PRO A 1 76 ? 16.118 49.990 50.864 1.00 14.72 107 PRO A N 1
ATOM 571 C CA . PRO A 1 76 ? 15.465 48.683 50.881 1.00 15.67 107 PRO A CA 1
ATOM 572 C C . PRO A 1 76 ? 16.351 47.510 51.239 1.00 15.05 107 PRO A C 1
ATOM 573 O O . PRO A 1 76 ? 15.836 46.487 51.726 1.00 18.33 107 PRO A O 1
ATOM 577 N N . VAL A 1 77 ? 17.648 47.593 50.988 1.00 13.89 108 VAL A N 1
ATOM 578 C CA . VAL A 1 77 ? 18.549 46.511 51.386 1.00 14.53 108 VAL A CA 1
ATOM 579 C C . VAL A 1 77 ? 19.156 46.780 52.752 1.00 13.86 108 VAL A C 1
ATOM 580 O O . VAL A 1 77 ? 19.133 45.916 53.652 1.00 15.01 108 VAL A O 1
ATOM 584 N N . THR A 1 78 ? 19.730 47.957 52.952 1.00 13.15 109 THR A N 1
ATOM 585 C CA . THR A 1 78 ? 20.394 48.235 54.228 1.00 13.31 109 THR A CA 1
ATOM 586 C C . THR A 1 78 ? 19.432 48.161 55.392 1.00 14.37 109 THR A C 1
ATOM 587 O O . THR A 1 78 ? 19.848 47.785 56.499 1.00 15.14 109 THR A O 1
ATOM 591 N N . GLU A 1 79 ? 18.169 48.502 55.254 1.00 15.28 110 GLU A N 1
ATOM 592 C CA . GLU A 1 79 ? 17.249 48.403 56.392 1.00 17.37 110 GLU A CA 1
ATOM 593 C C . GLU A 1 79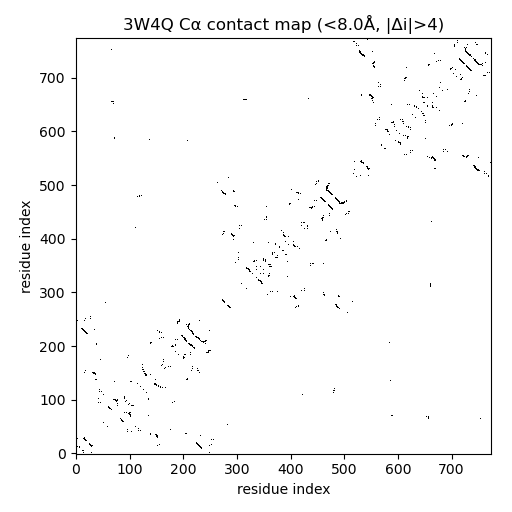 ? 17.044 46.974 56.848 1.00 18.64 110 GLU A C 1
ATOM 594 O O . GLU A 1 79 ? 16.518 46.730 57.939 1.00 21.76 110 GLU A O 1
ATOM 600 N N . ARG A 1 80 ? 17.472 45.980 56.086 1.00 19.05 111 ARG A N 1
ATOM 601 C CA . ARG A 1 80 ? 17.370 44.565 56.483 1.00 20.77 111 ARG A CA 1
ATOM 602 C C . ARG A 1 80 ? 18.597 44.064 57.240 1.00 21.00 111 ARG A C 1
ATOM 603 O O . ARG A 1 80 ? 18.659 42.902 57.702 1.00 25.14 111 ARG A O 1
ATOM 611 N N . HIS A 1 81 ? 19.614 44.898 57.391 1.00 19.99 112 HIS A N 1
ATOM 612 C CA . HIS A 1 81 ? 20.896 44.410 57.879 1.00 21.72 112 HIS A CA 1
ATOM 613 C C . HIS A 1 81 ? 21.455 45.326 58.934 1.00 21.82 112 HIS A C 1
ATOM 614 O O . HIS A 1 81 ? 22.674 45.291 59.103 1.00 24.47 112 HIS A O 1
ATOM 621 N N . VAL A 1 82 ? 20.543 46.054 59.605 1.00 23.09 113 VAL A N 1
ATOM 622 C CA . VAL A 1 82 ? 20.960 46.814 60.778 1.00 24.41 113 VAL A CA 1
ATOM 623 C C . VAL A 1 82 ? 21.615 45.881 61.804 1.00 26.37 113 VAL A C 1
ATOM 624 O O . VAL A 1 82 ? 22.583 46.319 62.383 1.00 28.93 113 VAL A O 1
ATOM 628 N N . ASP A 1 83 ? 21.159 44.649 62.014 1.00 28.86 114 ASP A N 1
ATOM 629 C CA . ASP A 1 83 ? 21.756 43.860 63.102 1.00 31.77 114 ASP A CA 1
ATOM 630 C C . ASP A 1 83 ? 23.015 43.105 62.707 1.00 31.31 114 ASP A C 1
ATOM 631 O O . ASP A 1 83 ? 23.733 42.758 63.649 1.00 34.52 114 ASP A O 1
ATOM 636 N N . THR A 1 84 ? 23.330 42.896 61.416 1.00 30.14 115 THR A N 1
ATOM 637 C CA . THR A 1 84 ? 24.547 42.249 60.963 1.00 30.41 115 THR A CA 1
ATOM 638 C C . THR A 1 84 ? 25.612 43.141 60.360 1.00 28.08 115 THR A C 1
ATOM 639 O O . THR A 1 84 ? 26.809 42.840 60.212 1.00 28.94 115 THR A O 1
ATOM 643 N N . GLY A 1 85 ? 25.242 44.323 59.855 1.00 25.12 116 GLY A N 1
ATOM 644 C CA . GLY A 1 85 ? 26.249 45.030 59.054 1.00 22.98 116 GLY A CA 1
ATOM 645 C C . GLY A 1 85 ? 26.263 44.487 57.648 1.00 19.16 116 GLY A C 1
ATOM 646 O O . GLY A 1 85 ? 25.594 43.491 57.389 1.00 20.61 116 GLY A O 1
ATOM 647 N N . MET A 1 86 ? 27.034 45.092 56.781 1.00 16.64 117 MET A N 1
ATOM 648 C CA . MET A 1 86 ? 27.195 44.659 55.391 1.00 15.51 117 MET A CA 1
ATOM 649 C C . MET A 1 86 ? 28.646 44.890 54.985 1.00 14.90 117 MET A C 1
ATOM 650 O O . MET A 1 86 ? 29.262 45.847 55.460 1.00 15.75 117 MET A O 1
ATOM 655 N N . THR A 1 87 ? 29.157 44.058 54.076 1.00 13.81 118 THR A N 1
ATOM 656 C CA . THR A 1 87 ? 30.478 44.379 53.548 1.00 14.14 118 THR A CA 1
ATOM 657 C C . THR A 1 87 ? 30.452 45.543 52.555 1.00 13.28 118 THR A C 1
ATOM 658 O O . THR A 1 87 ? 29.407 45.901 51.991 1.00 12.58 118 THR A O 1
ATOM 662 N N . VAL A 1 88 ? 31.608 46.149 52.331 1.00 12.97 119 VAL A N 1
ATOM 663 C CA . VAL A 1 88 ? 31.719 47.216 51.305 1.00 12.23 119 VAL A CA 1
ATOM 664 C C . VAL A 1 88 ? 31.193 46.684 49.991 1.00 11.00 119 VAL A C 1
ATOM 665 O O . VAL A 1 88 ? 30.452 47.402 49.309 1.00 11.15 119 VAL A O 1
ATOM 669 N N . ALA A 1 89 ? 31.553 45.459 49.551 1.00 11.58 120 ALA A N 1
ATOM 670 C CA . ALA A 1 89 ? 31.074 44.953 48.260 1.00 10.91 120 ALA A CA 1
ATOM 671 C C . ALA A 1 89 ? 29.558 44.850 48.266 1.00 11.17 120 ALA A C 1
ATOM 672 O O . ALA A 1 89 ? 28.883 45.195 47.280 1.00 11.36 120 ALA A O 1
ATOM 674 N N . GLU A 1 90 ? 28.958 44.367 49.364 1.00 11.16 121 GLU A N 1
ATOM 675 C CA . GLU A 1 90 ? 27.525 44.259 49.445 1.00 11.30 121 GLU A CA 1
ATOM 676 C C . GLU A 1 90 ? 26.851 45.619 49.386 1.00 10.97 121 GLU A C 1
ATOM 677 O O . GLU A 1 90 ? 25.759 45.764 48.815 1.00 11.12 121 GLU A O 1
ATOM 683 N N . LEU A 1 91 ? 27.448 46.634 49.990 1.00 10.83 122 LEU A N 1
ATOM 684 C CA . LEU A 1 91 ? 26.928 48.002 49.891 1.00 10.28 122 LEU A CA 1
ATOM 685 C C . LEU A 1 91 ? 26.981 48.538 48.474 1.00 9.46 122 LEU A C 1
ATOM 686 O O . LEU A 1 91 ? 26.051 49.211 48.029 1.00 9.42 122 LEU A O 1
ATOM 691 N N . CYS A 1 92 ? 28.049 48.229 47.750 1.00 9.56 123 CYS A N 1
ATOM 692 C CA A CYS A 1 92 ? 28.144 48.606 46.348 0.92 9.21 123 CYS A CA 1
ATOM 693 C CA B CYS A 1 92 ? 28.082 48.701 46.366 0.08 9.24 123 CYS A CA 1
ATOM 694 C C . CYS A 1 92 ? 27.017 48.003 45.532 1.00 9.12 123 CYS A C 1
ATOM 695 O O . CYS A 1 92 ? 26.351 48.663 44.729 1.00 9.14 123 CYS A O 1
ATOM 700 N N . ALA A 1 93 ? 26.801 46.682 45.733 1.00 9.72 124 ALA A N 1
ATOM 701 C CA . ALA A 1 93 ? 25.765 45.992 44.977 1.00 9.88 124 ALA A CA 1
ATOM 702 C C . ALA A 1 93 ? 24.395 46.598 45.333 1.00 9.35 124 ALA A C 1
ATOM 703 O O . ALA A 1 93 ? 23.552 46.827 44.462 1.00 10.36 124 ALA A O 1
ATOM 705 N N . ALA A 1 94 ? 24.149 46.881 46.607 1.00 10.00 125 ALA A N 1
ATOM 706 C CA . ALA A 1 94 ? 22.870 47.444 47.013 1.00 9.87 125 ALA A CA 1
ATOM 707 C C . ALA A 1 94 ? 22.655 48.838 46.424 1.00 9.38 125 ALA A C 1
ATOM 708 O O . ALA A 1 94 ? 21.548 49.165 45.984 1.00 9.81 125 ALA A O 1
ATOM 710 N N . THR A 1 95 ? 23.684 49.673 46.427 1.00 8.82 126 THR A N 1
ATOM 711 C CA . THR A 1 95 ? 23.491 51.054 45.942 1.00 8.74 126 THR A CA 1
ATOM 712 C C . THR A 1 95 ? 23.344 51.083 44.426 1.00 8.62 126 THR A C 1
ATOM 713 O O . THR A 1 95 ? 22.572 51.907 43.912 1.00 9.02 126 THR A O 1
ATOM 717 N N . ILE A 1 96 ? 24.019 50.223 43.695 1.00 8.26 127 ILE A N 1
ATOM 718 C CA . ILE A 1 96 ? 23.903 50.223 42.252 1.00 8.80 127 ILE A CA 1
ATOM 719 C C . ILE A 1 96 ? 22.657 49.474 41.775 1.00 9.42 127 ILE A C 1
ATOM 720 O O . ILE A 1 96 ? 21.930 49.972 40.923 1.00 10.81 127 ILE A O 1
ATOM 725 N N . GLN A 1 97 ? 22.403 48.288 42.330 1.00 9.74 128 GLN A N 1
ATOM 726 C CA A GLN A 1 97 ? 21.339 47.431 41.832 0.48 10.22 128 GLN A CA 1
ATOM 727 C CA B GLN A 1 97 ? 21.324 47.475 41.785 0.52 10.23 128 GLN A CA 1
ATOM 728 C C . GLN A 1 97 ? 19.956 47.821 42.355 1.00 10.34 128 GLN A C 1
ATOM 729 O O . GLN A 1 97 ? 18.978 47.637 41.604 1.00 10.88 128 GLN A O 1
ATOM 740 N N . TYR A 1 98 ? 19.874 48.364 43.526 1.00 10.75 129 TYR A N 1
ATOM 741 C CA . TYR A 1 98 ? 18.602 48.754 44.101 1.00 11.11 129 TYR A CA 1
ATOM 742 C C . TYR A 1 98 ? 18.508 50.244 44.382 1.00 11.16 129 TYR A C 1
ATOM 743 O O . TYR A 1 98 ? 17.493 50.735 44.858 1.00 13.74 129 TYR A O 1
ATOM 752 N N . SER A 1 99 ? 19.583 50.997 44.141 1.00 10.04 130 SER A N 1
ATOM 753 C CA . SER A 1 99 ? 19.637 52.441 44.376 1.00 9.68 130 SER A CA 1
ATOM 754 C C . SER A 1 99 ? 19.560 52.745 45.870 1.00 10.12 130 SER A C 1
ATOM 755 O O . SER A 1 99 ? 19.122 53.840 46.247 1.00 10.77 130 SER A O 1
ATOM 758 N N . ASP A 1 100 ? 20.026 51.841 46.742 1.00 10.10 131 ASP A N 1
ATOM 759 C CA . ASP A 1 100 ? 19.884 52.052 48.175 1.00 9.61 131 ASP A CA 1
ATOM 760 C C . ASP A 1 100 ? 20.612 53.307 48.604 1.00 10.02 131 ASP A C 1
ATOM 761 O O . ASP A 1 100 ? 21.802 53.448 48.374 1.00 10.24 131 ASP A O 1
ATOM 766 N N . ASN A 1 101 ? 19.921 54.211 49.298 1.00 9.71 132 ASN A N 1
ATOM 767 C CA . ASN A 1 101 ? 20.493 55.490 49.666 1.00 10.13 132 ASN A CA 1
ATOM 768 C C . ASN A 1 101 ? 21.412 55.417 50.848 1.00 9.70 132 ASN A C 1
ATOM 769 O O . ASN A 1 101 ? 22.468 56.051 50.829 1.00 9.97 132 ASN A O 1
ATOM 774 N N . THR A 1 102 ? 21.059 54.662 51.888 1.00 10.27 133 THR A N 1
ATOM 775 C CA . THR A 1 102 ? 21.965 54.539 53.036 1.00 10.22 133 THR A CA 1
ATOM 776 C C . THR A 1 102 ? 23.249 53.866 52.566 1.00 9.72 133 THR A C 1
ATOM 777 O O . THR A 1 102 ? 24.326 54.218 53.020 1.00 10.72 133 THR A O 1
ATOM 781 N N . ALA A 1 103 ? 23.181 52.870 51.663 1.00 10.00 134 ALA A N 1
ATOM 782 C CA . ALA A 1 103 ? 24.400 52.234 51.220 1.00 9.36 134 ALA A CA 1
ATOM 783 C C . ALA A 1 103 ? 25.382 53.241 50.610 1.00 9.04 134 ALA A C 1
ATOM 784 O O . ALA A 1 103 ? 26.586 53.135 50.816 1.00 9.50 134 ALA A O 1
ATOM 786 N N . ALA A 1 104 ? 24.856 54.189 49.848 1.00 8.82 135 ALA A N 1
ATOM 787 C CA . ALA A 1 104 ? 25.736 55.215 49.275 1.00 8.88 135 ALA A CA 1
ATOM 788 C C . ALA A 1 104 ? 26.412 56.043 50.348 1.00 8.92 135 ALA A C 1
ATOM 789 O O . ALA A 1 104 ? 27.606 56.315 50.298 1.00 9.76 135 ALA A O 1
ATOM 791 N N . ASN A 1 105 ? 25.641 56.484 51.350 1.00 8.93 136 ASN A N 1
ATOM 792 C CA . ASN A 1 105 ? 26.231 57.278 52.437 1.00 9.68 136 ASN A CA 1
ATOM 793 C C . ASN A 1 105 ? 27.289 56.483 53.179 1.00 10.00 136 ASN A C 1
ATOM 794 O O . ASN A 1 105 ? 28.327 57.003 53.530 1.00 11.48 136 ASN A O 1
ATOM 799 N N . GLU A 1 106 ? 27.012 55.184 53.420 1.00 10.28 137 GLU A N 1
ATOM 800 C CA . GLU A 1 106 ? 27.934 54.385 54.193 1.00 11.71 137 GLU A CA 1
ATOM 801 C C . GLU A 1 106 ? 29.225 54.186 53.396 1.00 11.71 137 GLU A C 1
ATOM 802 O O . GLU A 1 106 ? 30.329 54.238 53.935 1.00 13.50 137 GLU A O 1
ATOM 808 N N . LEU A 1 107 ? 29.112 54.000 52.071 1.00 10.94 138 LEU A N 1
ATOM 809 C CA . LEU A 1 107 ? 30.315 53.922 51.271 1.00 11.25 138 LEU A CA 1
ATOM 810 C C . LEU A 1 107 ? 31.095 55.212 51.264 1.00 11.61 138 LEU A C 1
ATOM 811 O O . LEU A 1 107 ? 32.334 55.222 51.348 1.00 13.70 138 LEU A O 1
ATOM 816 N N . MET A 1 108 ? 30.360 56.336 51.110 1.00 10.79 139 MET A N 1
ATOM 817 C CA A MET A 1 108 ? 31.096 57.604 51.125 0.56 11.06 139 MET A CA 1
ATOM 818 C CA B MET A 1 108 ? 31.015 57.650 51.140 0.44 11.04 139 MET A CA 1
ATOM 819 C C . MET A 1 108 ? 31.753 57.873 52.463 1.00 12.46 139 MET A C 1
ATOM 820 O O . MET A 1 108 ? 32.866 58.443 52.465 1.00 14.07 139 MET A O 1
ATOM 829 N N . LYS A 1 109 ? 31.175 57.480 53.586 1.00 12.86 140 LYS A N 1
ATOM 830 C CA . LYS A 1 109 ? 31.841 57.598 54.899 1.00 14.48 140 LYS A CA 1
ATOM 831 C C . LYS A 1 109 ? 33.151 56.841 54.884 1.00 16.00 140 LYS A C 1
ATOM 832 O O . LYS A 1 109 ? 34.187 57.284 55.394 1.00 20.77 140 LYS A O 1
ATOM 838 N N . ARG A 1 110 ? 33.168 55.678 54.290 1.00 15.75 141 ARG A N 1
ATOM 839 C CA A ARG A 1 110 ? 34.391 54.884 54.231 0.73 16.26 141 ARG A CA 1
ATOM 840 C CA B ARG A 1 110 ? 34.377 54.868 54.201 0.27 16.25 141 ARG A CA 1
ATOM 841 C C . ARG A 1 110 ? 35.480 55.512 53.378 1.00 16.01 141 ARG A C 1
ATOM 842 O O . ARG A 1 110 ? 36.644 55.457 53.823 1.00 18.85 141 ARG A O 1
ATOM 857 N N . ILE A 1 111 ? 35.158 56.125 52.226 1.00 15.10 142 ILE A N 1
ATOM 858 C CA . ILE A 1 111 ? 36.182 56.527 51.274 1.00 14.90 142 ILE A CA 1
ATOM 859 C C . ILE A 1 111 ? 36.542 57.998 51.246 1.00 15.10 142 ILE A C 1
ATOM 860 O O . ILE A 1 111 ? 37.473 58.344 50.486 1.00 16.68 142 ILE A O 1
ATOM 865 N N . GLY A 1 112 ? 35.890 58.851 52.018 1.00 14.92 143 GLY A N 1
ATOM 866 C CA . GLY A 1 112 ? 36.246 60.266 52.092 1.00 15.78 143 GLY A CA 1
ATOM 867 C C . GLY A 1 112 ? 35.231 61.232 51.541 1.00 15.29 143 GLY A C 1
ATOM 868 O O . GLY A 1 112 ? 35.524 62.405 51.254 1.00 15.47 143 GLY A O 1
ATOM 869 N N . GLY A 1 113 ? 33.972 60.842 51.471 1.00 15.51 144 GLY A N 1
ATOM 870 C CA . GLY A 1 113 ? 32.855 61.750 51.279 1.00 14.72 144 GLY A CA 1
ATOM 871 C C . GLY A 1 113 ? 32.676 62.230 49.866 1.00 15.45 144 GLY A C 1
ATOM 872 O O . GLY A 1 113 ? 33.317 61.746 48.925 1.00 16.31 144 GLY A O 1
ATOM 873 N N . PRO A 1 114 ? 31.778 63.166 49.700 1.00 15.64 145 PRO A N 1
ATOM 874 C CA . PRO A 1 114 ? 31.539 63.760 48.394 1.00 17.29 145 PRO A CA 1
ATOM 875 C C . PRO A 1 114 ? 32.822 64.207 47.706 1.00 16.65 145 PRO A C 1
ATOM 876 O O . PRO A 1 114 ? 32.985 64.033 46.491 1.00 17.76 145 PRO A O 1
ATOM 880 N N . ALA A 1 115 ? 33.751 64.758 48.461 1.00 16.65 146 ALA A N 1
ATOM 881 C CA . ALA A 1 115 ? 35.003 65.239 47.868 1.00 16.07 146 ALA A CA 1
ATOM 882 C C . ALA A 1 115 ? 35.762 64.067 47.260 1.00 15.28 146 ALA A C 1
ATOM 883 O O . ALA A 1 115 ? 36.413 64.269 46.224 1.00 16.68 146 ALA A O 1
ATOM 885 N N . ALA A 1 116 ? 35.745 62.913 47.857 1.00 15.02 147 ALA A N 1
ATOM 886 C CA . ALA A 1 116 ? 36.482 61.766 47.288 1.00 14.51 147 ALA A CA 1
ATOM 887 C C . ALA A 1 116 ? 35.872 61.281 45.982 1.00 13.53 147 ALA A C 1
ATOM 888 O O . ALA A 1 116 ? 36.572 60.883 45.040 1.00 15.13 147 ALA A O 1
ATOM 890 N N . VAL A 1 117 ? 34.544 61.349 45.886 1.00 12.48 148 VAL A N 1
ATOM 891 C CA . VAL A 1 117 ? 33.933 60.945 44.611 1.00 11.23 148 VAL A CA 1
ATOM 892 C C . VAL A 1 117 ? 34.273 61.940 43.501 1.00 10.72 148 VAL A C 1
ATOM 893 O O . VAL A 1 117 ? 34.594 61.587 42.376 1.00 11.46 148 VAL A O 1
ATOM 897 N N . THR A 1 118 ? 34.270 63.215 43.853 1.00 11.73 149 THR A N 1
ATOM 898 C CA . THR A 1 118 ? 34.624 64.245 42.870 1.00 11.88 149 THR A CA 1
ATOM 899 C C . THR A 1 118 ? 36.061 64.109 42.408 1.00 12.43 149 THR A C 1
ATOM 900 O O . THR A 1 118 ? 36.369 64.195 41.239 1.00 13.54 149 THR A O 1
ATOM 904 N N . ALA A 1 119 ? 36.957 63.892 43.395 1.00 13.22 150 ALA A N 1
ATOM 905 C CA . ALA A 1 119 ? 38.372 63.700 43.038 1.00 14.32 150 ALA A CA 1
ATOM 906 C C . ALA A 1 119 ? 38.537 62.486 42.128 1.00 13.87 150 ALA A C 1
ATOM 907 O O . ALA A 1 119 ? 39.351 62.518 41.211 1.00 14.15 150 ALA A O 1
ATOM 909 N N . TYR A 1 120 ? 37.777 61.419 42.380 1.00 13.34 151 TYR A N 1
ATOM 910 C CA . TYR A 1 120 ? 37.848 60.246 41.512 1.00 12.42 151 TYR A CA 1
ATOM 911 C C . TYR A 1 120 ? 37.411 60.616 40.103 1.00 11.97 151 TYR A C 1
ATOM 912 O O . TYR A 1 120 ? 38.038 60.237 39.105 1.00 12.21 151 TYR A O 1
ATOM 921 N N . ALA A 1 121 ? 36.344 61.370 39.956 1.00 11.25 152 ALA A N 1
ATOM 922 C CA . ALA A 1 121 ? 35.888 61.807 38.656 1.00 12.00 152 ALA A CA 1
ATOM 923 C C . ALA A 1 121 ? 37.000 62.555 37.917 1.00 13.05 152 ALA A C 1
ATOM 924 O O . ALA A 1 121 ? 37.296 62.310 36.747 1.00 13.44 152 ALA A O 1
ATOM 926 N N . ARG A 1 122 ? 37.664 63.482 38.609 1.00 13.85 153 ARG A N 1
ATOM 927 C CA . ARG A 1 122 ? 38.764 64.220 37.993 1.00 15.78 153 ARG A CA 1
ATOM 928 C C . ARG A 1 122 ? 39.848 63.261 37.499 1.00 15.61 153 ARG A C 1
ATOM 929 O O . ARG A 1 122 ? 40.486 63.492 36.467 1.00 18.98 153 ARG A O 1
ATOM 937 N N . SER A 1 123 ? 40.088 62.197 38.254 1.00 15.52 154 SER A N 1
ATOM 938 C CA . SER A 1 123 ? 41.167 61.257 37.935 1.00 15.95 154 SER A CA 1
ATOM 939 C C . SER A 1 123 ? 40.872 60.466 36.677 1.00 15.99 154 SER A C 1
ATOM 940 O O . SER A 1 123 ? 41.800 59.937 36.063 1.00 19.27 154 SER A O 1
ATOM 943 N N . ILE A 1 124 ? 39.644 60.367 36.227 1.00 15.32 155 ILE A N 1
ATOM 944 C CA . ILE A 1 124 ? 39.329 59.679 34.984 1.00 14.85 155 ILE A CA 1
ATOM 945 C C . ILE A 1 124 ? 38.938 60.657 33.858 1.00 15.47 155 ILE A C 1
ATOM 946 O O . ILE A 1 124 ? 38.326 60.271 32.846 1.00 17.86 155 ILE A O 1
ATOM 951 N N . GLY A 1 125 ? 39.313 61.921 34.030 1.00 16.06 156 GLY A N 1
ATOM 952 C CA . GLY A 1 125 ? 39.160 62.903 32.958 1.00 17.76 156 GLY A CA 1
ATOM 953 C C . GLY A 1 125 ? 37.892 63.713 32.968 1.00 17.47 156 GLY A C 1
ATOM 954 O O . GLY A 1 125 ? 37.580 64.443 32.026 1.00 21.82 156 GLY A O 1
ATOM 955 N N . ASP A 1 126 ? 37.084 63.639 34.036 1.00 16.35 157 ASP A N 1
ATOM 956 C CA . ASP A 1 126 ? 35.842 64.349 34.166 1.00 16.38 157 ASP A CA 1
ATOM 957 C C . ASP A 1 126 ? 36.091 65.581 35.065 1.00 16.63 157 ASP A C 1
ATOM 958 O O . ASP A 1 126 ? 36.255 65.451 36.265 1.00 17.00 157 ASP A O 1
ATOM 963 N N . ASP A 1 127 ? 36.152 66.742 34.417 1.00 18.31 158 ASP A N 1
ATOM 964 C CA . ASP A 1 127 ? 36.370 68.014 35.122 1.00 19.28 158 ASP A CA 1
ATOM 965 C C . ASP A 1 127 ? 35.060 68.752 35.347 1.00 18.35 158 ASP A C 1
ATOM 966 O O . ASP A 1 127 ? 34.995 69.909 35.803 1.00 22.99 158 ASP A O 1
ATOM 971 N N . THR A 1 128 ? 33.949 68.098 35.031 1.00 17.04 159 THR A N 1
ATOM 972 C CA . THR A 1 128 ? 32.593 68.637 35.095 1.00 16.42 159 THR A CA 1
ATOM 973 C C . THR A 1 128 ? 31.812 68.175 36.325 1.00 14.77 159 THR A C 1
ATOM 974 O O . THR A 1 128 ? 31.221 68.976 37.037 1.00 14.63 159 THR A O 1
ATOM 978 N N . PHE A 1 129 ? 31.746 66.887 36.548 1.00 14.06 160 PHE A N 1
ATOM 979 C CA . PHE A 1 129 ? 31.008 66.287 37.689 1.00 12.65 160 PHE A CA 1
ATOM 980 C C . PHE A 1 129 ? 31.366 66.993 38.958 1.00 12.41 160 PHE A C 1
ATOM 981 O O . PHE A 1 129 ? 32.552 67.181 39.240 1.00 14.94 160 PHE A O 1
ATOM 989 N N . ARG A 1 130 ? 30.426 67.286 39.823 1.00 11.28 161 ARG A N 1
ATOM 990 C CA . ARG A 1 130 ? 30.704 67.698 41.189 1.00 11.39 161 ARG A CA 1
ATOM 991 C C . ARG A 1 130 ? 29.659 67.036 42.093 1.00 10.60 161 ARG A C 1
ATOM 992 O O . ARG A 1 130 ? 28.455 67.215 41.911 1.00 11.02 161 ARG A O 1
ATOM 1000 N N . LEU A 1 131 ? 30.164 66.312 43.090 1.00 10.54 162 LEU A N 1
ATOM 1001 C CA . LEU A 1 131 ? 29.329 65.790 44.175 1.00 10.09 162 LEU A CA 1
ATOM 1002 C C . LEU A 1 131 ? 29.626 66.649 45.416 1.00 10.45 162 LEU A C 1
ATOM 1003 O O . LEU A 1 131 ? 30.773 66.741 45.867 1.00 13.09 162 LEU A O 1
ATOM 1008 N N . ASP A 1 132 ? 28.590 67.262 45.927 1.00 10.12 163 ASP A N 1
ATOM 1009 C CA . ASP A 1 132 ? 28.688 68.228 47.005 1.00 9.95 163 ASP A CA 1
ATOM 1010 C C . ASP A 1 132 ? 28.038 67.753 48.293 1.00 9.66 163 ASP A C 1
ATOM 1011 O O . ASP A 1 132 ? 28.455 68.147 49.387 1.00 12.42 163 ASP A O 1
ATOM 1016 N N . ARG A 1 133 ? 26.978 66.946 48.198 1.00 9.84 164 ARG A N 1
ATOM 1017 C CA . ARG A 1 133 ? 26.138 66.562 49.336 1.00 9.46 164 ARG A CA 1
ATOM 1018 C C . ARG A 1 133 ? 25.976 65.065 49.443 1.00 9.73 164 ARG A C 1
ATOM 1019 O O . ARG A 1 133 ? 26.450 64.291 48.632 1.00 10.45 164 ARG A O 1
ATOM 1027 N N . TRP A 1 134 ? 25.254 64.661 50.464 1.00 10.08 165 TRP A N 1
ATOM 1028 C CA . TRP A 1 134 ? 24.993 63.272 50.801 1.00 10.38 165 TRP A CA 1
ATOM 1029 C C . TRP A 1 134 ? 23.558 62.914 50.463 1.00 9.46 165 TRP A C 1
ATOM 1030 O O . TRP A 1 134 ? 22.725 63.762 50.129 1.00 9.96 165 TRP A O 1
ATOM 1041 N N . GLU A 1 135 ? 23.181 61.620 50.573 1.00 9.56 166 GLU A N 1
ATOM 1042 C CA . GLU A 1 135 ? 21.805 61.251 50.408 1.00 9.42 166 GLU A CA 1
ATOM 1043 C C . GLU A 1 135 ? 21.003 61.683 51.625 1.00 9.72 166 GLU A C 1
ATOM 1044 O O . GLU A 1 135 ? 21.524 61.571 52.762 1.00 10.66 166 GLU A O 1
ATOM 1050 N N . THR A 1 136 ? 19.768 62.180 51.498 1.00 9.18 167 THR A N 1
ATOM 1051 C CA . THR A 1 136 ? 19.036 62.427 50.262 1.00 8.96 167 THR A CA 1
ATOM 1052 C C . THR A 1 136 ? 19.130 63.883 49.776 1.00 9.06 167 THR A C 1
ATOM 1053 O O . THR A 1 136 ? 18.528 64.196 48.763 1.00 9.43 167 THR A O 1
ATOM 1057 N N . GLU A 1 137 ? 19.852 64.765 50.498 1.00 9.44 168 GLU A N 1
ATOM 1058 C CA . GLU A 1 137 ? 19.918 66.163 50.091 1.00 10.59 168 GLU A CA 1
ATOM 1059 C C . GLU A 1 137 ? 20.429 66.357 48.664 1.00 9.40 168 GLU A C 1
ATOM 1060 O O . GLU A 1 137 ? 20.029 67.325 47.993 1.00 9.99 168 GLU A O 1
ATOM 1066 N N . LEU A 1 138 ? 21.258 65.480 48.161 1.00 8.56 169 LEU A N 1
ATOM 1067 C CA . LEU A 1 138 ? 21.810 65.648 46.814 1.00 9.11 169 LEU A CA 1
ATOM 1068 C C . LEU A 1 138 ? 20.734 65.510 45.757 1.00 9.17 169 LEU A C 1
ATOM 1069 O O . LEU A 1 138 ? 21.038 65.798 44.577 1.00 10.47 169 LEU A O 1
ATOM 1074 N N . ASN A 1 139 ? 19.518 65.127 46.088 1.00 9.00 170 ASN A N 1
ATOM 1075 C CA . ASN A 1 139 ? 18.399 65.022 45.157 1.00 9.17 170 ASN A CA 1
ATOM 1076 C C . ASN A 1 139 ? 17.479 66.228 45.143 1.00 9.01 170 ASN A C 1
ATOM 1077 O O . ASN A 1 139 ? 16.413 66.195 44.504 1.00 10.40 170 ASN A O 1
ATOM 1082 N N . THR A 1 140 ? 17.837 67.351 45.762 1.00 9.44 171 THR A N 1
ATOM 1083 C CA . THR A 1 140 ? 16.931 68.507 45.751 1.00 9.89 171 THR A CA 1
ATOM 1084 C C . THR A 1 140 ? 16.705 69.081 44.390 1.00 10.09 171 THR A C 1
ATOM 1085 O O . THR A 1 140 ? 15.620 69.621 44.138 1.00 10.85 171 THR A O 1
ATOM 1089 N N . ALA A 1 141 ? 17.683 69.025 43.503 1.00 10.33 172 ALA A N 1
ATOM 1090 C CA . ALA A 1 141 ? 17.490 69.303 42.074 1.00 10.28 172 ALA A CA 1
ATOM 1091 C C . ALA A 1 141 ? 16.901 70.692 41.818 1.00 10.45 172 ALA A C 1
ATOM 1092 O O . ALA A 1 141 ? 16.060 70.912 40.944 1.00 11.67 172 ALA A O 1
ATOM 1094 N N . LEU A 1 142 ? 17.413 71.663 42.581 1.00 10.60 173 LEU A N 1
ATOM 1095 C CA . LEU A 1 142 ? 16.881 73.010 42.480 1.00 10.92 173 LEU A CA 1
ATOM 1096 C C . LEU A 1 142 ? 17.273 73.669 41.180 1.00 11.00 173 LEU A C 1
ATOM 1097 O O . LEU A 1 142 ? 18.436 73.607 40.726 1.00 11.52 173 LEU A O 1
ATOM 1102 N N . PRO A 1 143 ? 16.356 74.342 40.508 1.00 12.83 174 PRO A N 1
ATOM 1103 C CA . PRO A 1 143 ? 16.718 75.069 39.275 1.00 13.80 174 PRO A CA 1
ATOM 1104 C C . PRO A 1 143 ? 17.834 76.059 39.566 1.00 13.71 174 PRO A C 1
ATOM 1105 O O . PRO A 1 143 ? 17.753 76.760 40.572 1.00 16.21 174 PRO A O 1
ATOM 1109 N N . GLY A 1 144 ? 18.847 76.063 38.729 1.00 14.22 175 GLY A N 1
ATOM 1110 C CA . GLY A 1 144 ? 19.956 76.990 38.842 1.00 15.02 175 GLY A CA 1
ATOM 1111 C C . GLY A 1 144 ? 20.999 76.619 39.858 1.00 14.87 175 GLY A C 1
ATOM 1112 O O . GLY A 1 144 ? 21.963 77.389 39.978 1.00 20.33 175 GLY A O 1
ATOM 1113 N N . ASP A 1 145 ? 20.853 75.523 40.586 1.00 12.27 176 ASP A N 1
ATOM 1114 C CA . ASP A 1 145 ? 21.877 75.089 41.527 1.00 11.38 176 ASP A CA 1
ATOM 1115 C C . ASP A 1 145 ? 22.903 74.215 40.819 1.00 12.40 176 ASP A C 1
ATOM 1116 O O . ASP A 1 145 ? 22.506 73.272 40.105 1.00 13.35 176 ASP A O 1
ATOM 1121 N N . LEU A 1 146 ? 24.177 74.472 40.986 1.00 11.22 177 LEU A N 1
ATOM 1122 C CA . LEU A 1 146 ? 25.190 73.639 40.385 1.00 12.08 177 LEU A CA 1
ATOM 1123 C C . LEU A 1 146 ? 25.627 72.498 41.286 1.00 10.26 177 LEU A C 1
ATOM 1124 O O . LEU A 1 146 ? 26.381 71.605 40.826 1.00 10.80 177 LEU A O 1
ATOM 1129 N N . ARG A 1 147 ? 25.191 72.462 42.532 1.00 9.99 178 ARG A N 1
ATOM 1130 C CA . ARG A 1 147 ? 25.571 71.337 43.371 1.00 9.77 178 ARG A CA 1
ATOM 1131 C C . ARG A 1 147 ? 25.085 70.023 42.808 1.00 9.53 178 ARG A C 1
ATOM 1132 O O . ARG A 1 147 ? 23.960 69.926 42.303 1.00 10.05 178 ARG A O 1
ATOM 1140 N N . ASP A 1 148 ? 25.909 68.970 42.920 1.00 9.24 179 ASP A N 1
ATOM 1141 C CA . ASP A 1 148 ? 25.452 67.627 42.556 1.00 9.38 179 ASP A CA 1
ATOM 1142 C C . ASP A 1 148 ? 24.941 67.572 41.137 1.00 9.32 179 ASP A C 1
ATOM 1143 O O . ASP A 1 148 ? 23.919 66.959 40.818 1.00 9.16 179 ASP A O 1
ATOM 1148 N N . THR A 1 149 ? 25.723 68.156 40.220 1.00 10.25 180 THR A N 1
ATOM 1149 C CA . THR A 1 149 ? 25.390 68.163 38.797 1.00 10.51 180 THR A CA 1
ATOM 1150 C C . THR A 1 149 ? 26.538 67.646 37.946 1.00 11.16 180 THR A C 1
ATOM 1151 O O . THR A 1 149 ? 27.701 67.618 38.329 1.00 11.66 180 THR A O 1
ATOM 1155 N N . THR A 1 150 ? 26.145 67.226 36.739 1.00 11.71 181 THR A N 1
ATOM 1156 C CA . THR A 1 150 ? 27.114 66.971 35.666 1.00 13.08 181 THR A CA 1
ATOM 1157 C C . THR A 1 150 ? 26.399 67.204 34.331 1.00 12.66 181 THR A C 1
ATOM 1158 O O . THR A 1 150 ? 25.239 67.625 34.312 1.00 12.98 181 THR A O 1
ATOM 1162 N N . THR A 1 151 ? 27.086 66.962 33.222 1.00 13.71 182 THR A N 1
ATOM 1163 C CA . THR A 1 151 ? 26.461 67.103 31.908 1.00 13.78 182 THR A CA 1
ATOM 1164 C C . THR A 1 151 ? 26.219 65.704 31.321 1.00 13.96 182 THR A C 1
ATOM 1165 O O . THR A 1 151 ? 26.919 64.759 31.673 1.00 14.30 182 THR A O 1
ATOM 1169 N N . PRO A 1 152 ? 25.251 65.524 30.438 1.00 13.31 183 PRO A N 1
ATOM 1170 C CA . PRO A 1 152 ? 25.121 64.239 29.790 1.00 13.32 183 PRO A CA 1
ATOM 1171 C C . PRO A 1 152 ? 26.410 63.816 29.072 1.00 13.04 183 PRO A C 1
ATOM 1172 O O . PRO A 1 152 ? 26.727 62.607 29.121 1.00 13.66 183 PRO A O 1
ATOM 1176 N N . ALA A 1 153 ? 27.114 64.736 28.430 1.00 14.26 184 ALA A N 1
ATOM 1177 C CA . ALA A 1 153 ? 28.350 64.379 27.751 1.00 15.40 184 ALA A CA 1
ATOM 1178 C C . ALA A 1 153 ? 29.424 63.898 28.700 1.00 15.43 184 ALA A C 1
ATOM 1179 O O . ALA A 1 153 ? 30.100 62.930 28.353 1.00 15.74 184 ALA A O 1
ATOM 1181 N N . ALA A 1 154 ? 29.627 64.517 29.875 1.00 14.91 185 ALA A N 1
ATOM 1182 C CA . ALA A 1 154 ? 30.653 64.104 30.813 1.00 15.04 185 ALA A CA 1
ATOM 1183 C C . ALA A 1 154 ? 30.315 62.735 31.380 1.00 13.76 185 ALA A C 1
ATOM 1184 O O . ALA A 1 154 ? 31.214 61.902 31.548 1.00 13.97 185 ALA A O 1
ATOM 1186 N N . MET A 1 155 ? 29.031 62.499 31.672 1.00 13.48 186 MET A N 1
ATOM 1187 C CA . MET A 1 155 ? 28.716 61.183 32.220 1.00 12.97 186 MET A CA 1
ATOM 1188 C C . MET A 1 155 ? 28.824 60.100 31.165 1.00 12.49 186 MET A C 1
ATOM 1189 O O . MET A 1 155 ? 29.278 58.980 31.459 1.00 13.35 186 MET A O 1
ATOM 1194 N N . ALA A 1 156 ? 28.470 60.355 29.904 1.00 13.13 187 ALA A N 1
ATOM 1195 C CA . ALA A 1 156 ? 28.658 59.385 28.825 1.00 12.21 187 ALA A CA 1
ATOM 1196 C C . ALA A 1 156 ? 30.141 59.075 28.643 1.00 12.41 187 ALA A C 1
ATOM 1197 O O . ALA A 1 156 ? 30.488 57.915 28.489 1.00 12.49 187 ALA A O 1
ATOM 1199 N N . ALA A 1 157 ? 31.007 60.084 28.695 1.00 12.96 188 ALA A N 1
ATOM 1200 C CA . ALA A 1 157 ? 32.433 59.869 28.554 1.00 13.93 188 ALA A CA 1
ATOM 1201 C C . ALA A 1 157 ? 32.941 58.980 29.683 1.00 13.61 188 ALA A C 1
ATOM 1202 O O . ALA A 1 157 ? 33.776 58.101 29.505 1.00 13.91 188 ALA A O 1
ATOM 1204 N N . ASN A 1 158 ? 32.430 59.197 30.922 1.00 13.63 189 ASN A N 1
ATOM 1205 C CA . ASN A 1 158 ? 32.875 58.406 32.059 1.00 14.26 189 ASN A CA 1
ATOM 1206 C C . ASN A 1 158 ? 32.475 56.954 31.885 1.00 13.04 189 ASN A C 1
ATOM 1207 O O . ASN A 1 158 ? 33.274 56.077 32.131 1.00 13.75 189 ASN A O 1
ATOM 1212 N N . LEU A 1 159 ? 31.233 56.737 31.460 1.00 13.11 190 LEU A N 1
ATOM 1213 C CA . LEU A 1 159 ? 30.801 55.365 31.237 1.00 12.86 190 LEU A CA 1
ATOM 1214 C C . LEU A 1 159 ? 31.580 54.647 30.179 1.00 13.87 190 LEU A C 1
ATOM 1215 O O . LEU A 1 159 ? 31.895 53.463 30.247 1.00 14.54 190 LEU A O 1
ATOM 1220 N N . ARG A 1 160 ? 31.900 55.368 29.096 1.00 13.59 191 ARG A N 1
ATOM 1221 C CA A ARG A 1 160 ? 32.696 54.769 28.035 0.66 13.88 191 ARG A CA 1
ATOM 1222 C CA B ARG A 1 160 ? 32.676 54.723 28.066 0.34 13.93 191 ARG A CA 1
ATOM 1223 C C . ARG A 1 160 ? 34.023 54.275 28.612 1.00 13.71 191 ARG A C 1
ATOM 1224 O O . ARG A 1 160 ? 34.416 53.144 28.362 1.00 14.26 191 ARG A O 1
ATOM 1239 N N A VAL A 1 161 ? 34.752 55.129 29.353 0.47 13.13 192 VAL A N 1
ATOM 1240 N N B VAL A 1 161 ? 34.735 55.139 29.346 0.54 13.12 192 VAL A N 1
ATOM 1241 C CA A VAL A 1 161 ? 36.094 54.712 29.789 0.47 12.98 192 VAL A CA 1
ATOM 1242 C CA B VAL A 1 161 ? 36.099 54.769 29.781 0.54 12.88 192 VAL A CA 1
ATOM 1243 C C A VAL A 1 161 ? 36.012 53.636 30.868 0.47 12.49 192 VAL A C 1
ATOM 1244 C C B VAL A 1 161 ? 36.072 53.770 30.926 0.54 12.47 192 VAL A C 1
ATOM 1245 O O A VAL A 1 161 ? 36.813 52.718 30.915 0.47 12.56 192 VAL A O 1
ATOM 1246 O O B VAL A 1 161 ? 36.981 52.968 31.094 0.54 12.83 192 VAL A O 1
ATOM 1253 N N . LEU A 1 162 ? 35.007 53.793 31.731 1.00 12.20 193 LEU A N 1
ATOM 1254 C CA . LEU A 1 162 ? 34.890 52.817 32.825 1.00 11.95 193 LEU A CA 1
ATOM 1255 C C . LEU A 1 162 ? 34.448 51.453 32.363 1.00 11.83 193 LEU A C 1
ATOM 1256 O O . LEU A 1 162 ? 34.969 50.451 32.876 1.00 13.40 193 LEU A O 1
ATOM 1261 N N . VAL A 1 163 ? 33.445 51.413 31.482 1.00 12.26 194 VAL A N 1
ATOM 1262 C CA . VAL A 1 163 ? 32.868 50.138 31.061 1.00 13.22 194 VAL A CA 1
ATOM 1263 C C . VAL A 1 163 ? 33.595 49.561 29.862 1.00 13.32 194 VAL A C 1
ATOM 1264 O O . VAL A 1 163 ? 33.787 48.336 29.786 1.00 16.18 194 VAL A O 1
ATOM 1268 N N . LEU A 1 164 ? 33.993 50.412 28.931 1.00 13.98 195 LEU A N 1
ATOM 1269 C CA . LEU A 1 164 ? 34.547 49.948 27.653 1.00 15.42 195 LEU A CA 1
ATOM 1270 C C . LEU A 1 164 ? 36.024 50.274 27.487 1.00 16.08 195 LEU A C 1
ATOM 1271 O O . LEU A 1 164 ? 36.681 49.801 26.536 1.00 21.21 195 LEU A O 1
ATOM 1276 N N . GLY A 1 165 ? 36.566 51.070 28.391 1.00 15.20 196 GLY A N 1
ATOM 1277 C CA . GLY A 1 165 ? 37.958 51.476 28.382 1.00 15.48 196 GLY A CA 1
ATOM 1278 C C . GLY A 1 165 ? 38.737 50.913 29.555 1.00 15.49 196 GLY A C 1
ATOM 1279 O O . GLY A 1 165 ? 38.349 49.925 30.171 1.00 16.28 196 GLY A O 1
ATOM 1280 N N . ASP A 1 166 ? 39.860 51.580 29.837 1.00 15.85 197 ASP A N 1
ATOM 1281 C CA . ASP A 1 166 ? 40.808 51.038 30.800 1.00 16.69 197 ASP A CA 1
ATOM 1282 C C . ASP A 1 166 ? 40.936 51.910 32.026 1.00 14.72 197 ASP A C 1
ATOM 1283 O O . ASP A 1 166 ? 41.948 51.889 32.703 1.00 16.00 197 ASP A O 1
ATOM 1288 N N . ALA A 1 167 ? 39.879 52.647 32.352 1.00 13.12 198 ALA A N 1
ATOM 1289 C CA . ALA A 1 167 ? 39.968 53.416 33.604 1.00 12.93 198 ALA A CA 1
ATOM 1290 C C . ALA A 1 167 ? 40.139 52.549 34.848 1.00 12.39 198 ALA A C 1
ATOM 1291 O O . ALA A 1 167 ? 40.807 52.969 35.817 1.00 13.25 198 ALA A O 1
ATOM 1293 N N . LEU A 1 168 ? 39.508 51.386 34.859 1.00 11.88 199 LEU A N 1
ATOM 1294 C CA . LEU A 1 168 ? 39.667 50.426 35.954 1.00 11.96 199 LEU A CA 1
ATOM 1295 C C . LEU A 1 168 ? 40.458 49.245 35.456 1.00 11.95 199 LEU A C 1
ATOM 1296 O O . LEU A 1 168 ? 40.338 48.907 34.279 1.00 13.97 199 LEU A O 1
ATOM 1301 N N . PRO A 1 169 ? 41.191 48.553 36.316 1.00 12.19 200 PRO A N 1
ATOM 1302 C CA . PRO A 1 169 ? 41.784 47.287 35.864 1.00 13.22 200 PRO A CA 1
ATOM 1303 C C . PRO A 1 169 ? 40.701 46.280 35.508 1.00 12.87 200 PRO A C 1
ATOM 1304 O O . PRO A 1 169 ? 39.559 46.376 35.976 1.00 12.36 200 PRO A O 1
ATOM 1308 N N . PRO A 1 170 ? 41.034 45.327 34.635 1.00 14.59 201 PRO A N 1
ATOM 1309 C CA . PRO A 1 170 ? 40.019 44.382 34.149 1.00 15.64 201 PRO A CA 1
ATOM 1310 C C . PRO A 1 170 ? 39.148 43.725 35.196 1.00 13.97 201 PRO A C 1
ATOM 1311 O O . PRO A 1 170 ? 37.918 43.593 35.010 1.00 14.33 201 PRO A O 1
ATOM 1315 N N . ALA A 1 171 ? 39.693 43.298 36.345 1.00 13.29 202 ALA A N 1
ATOM 1316 C CA . ALA A 1 171 ? 38.851 42.627 37.312 1.00 13.10 202 ALA A CA 1
ATOM 1317 C C . ALA A 1 171 ? 37.802 43.605 37.834 1.00 11.84 202 ALA A C 1
ATOM 1318 O O . ALA A 1 171 ? 36.630 43.247 38.030 1.00 11.42 202 ALA A O 1
ATOM 1320 N N . GLN A 1 172 ? 38.209 44.857 38.073 1.00 12.14 203 GLN A N 1
ATOM 1321 C CA . GLN A 1 172 ? 37.275 45.820 38.645 1.00 11.57 203 GLN A CA 1
ATOM 1322 C C . GLN A 1 172 ? 36.287 46.294 37.622 1.00 11.35 203 GLN A C 1
ATOM 1323 O O . GLN A 1 172 ? 35.109 46.517 37.904 1.00 10.70 203 GLN A O 1
ATOM 1329 N N . ARG A 1 173 ? 36.732 46.410 36.389 1.00 11.12 204 ARG A N 1
ATOM 1330 C CA A ARG A 1 173 ? 35.841 46.757 35.274 0.65 10.62 204 ARG A CA 1
ATOM 1331 C CA B ARG A 1 173 ? 35.907 46.670 35.221 0.35 10.78 204 ARG A CA 1
ATOM 1332 C C . ARG A 1 173 ? 34.744 45.690 35.163 1.00 10.22 204 ARG A C 1
ATOM 1333 O O . ARG A 1 173 ? 33.567 46.016 35.026 1.00 10.58 204 ARG A O 1
ATOM 1348 N N . ALA A 1 174 ? 35.108 44.409 35.242 1.00 10.30 205 ALA A N 1
ATOM 1349 C CA . ALA A 1 174 ? 34.145 43.338 35.160 1.00 10.65 205 ALA A CA 1
ATOM 1350 C C . ALA A 1 174 ? 33.119 43.425 36.272 1.00 10.54 205 ALA A C 1
ATOM 1351 O O . ALA A 1 174 ? 31.927 43.207 36.079 1.00 10.74 205 ALA A O 1
ATOM 1353 N N . GLN A 1 175 ? 33.552 43.794 37.480 1.00 10.32 206 GLN A N 1
ATOM 1354 C CA . GLN A 1 175 ? 32.639 43.908 38.631 1.00 10.41 206 GLN A CA 1
ATOM 1355 C C . GLN A 1 175 ? 31.688 45.078 38.456 1.00 9.63 206 GLN A C 1
ATOM 1356 O O . GLN A 1 175 ? 30.492 44.952 38.761 1.00 9.62 206 GLN A O 1
ATOM 1362 N N . LEU A 1 176 ? 32.198 46.209 37.954 1.00 9.27 207 LEU A N 1
ATOM 1363 C CA . LEU A 1 176 ? 31.297 47.350 37.731 1.00 9.40 207 LEU A CA 1
ATOM 1364 C C . LEU A 1 176 ? 30.224 46.987 36.707 1.00 9.25 207 LEU A C 1
ATOM 1365 O O . LEU A 1 176 ? 29.048 47.300 36.860 1.00 9.86 207 LEU A O 1
ATOM 1370 N N . ILE A 1 177 ? 30.639 46.300 35.608 1.00 9.76 208 ILE A N 1
ATOM 1371 C CA . ILE A 1 177 ? 29.693 45.849 34.595 1.00 11.08 208 ILE A CA 1
ATOM 1372 C C . ILE A 1 177 ? 28.672 44.906 35.188 1.00 10.85 208 ILE A C 1
ATOM 1373 O O . ILE A 1 177 ? 27.473 45.016 34.909 1.00 11.06 208 ILE A O 1
ATOM 1378 N N . GLU A 1 178 ? 29.111 43.971 36.017 1.00 10.96 209 GLU A N 1
ATOM 1379 C CA A GLU A 1 178 ? 28.138 43.042 36.618 0.46 12.08 209 GLU A CA 1
ATOM 1380 C CA B GLU A 1 178 ? 28.144 43.057 36.621 0.54 12.11 209 GLU A CA 1
ATOM 1381 C C . GLU A 1 178 ? 27.107 43.799 37.441 1.00 11.19 209 GLU A C 1
ATOM 1382 O O . GLU A 1 178 ? 25.916 43.523 37.414 1.00 11.73 209 GLU A O 1
ATOM 1393 N N . TRP A 1 179 ? 27.573 44.761 38.226 1.00 10.08 210 TRP A N 1
ATOM 1394 C CA . TRP A 1 179 ? 26.640 45.519 39.052 1.00 10.07 210 TRP A CA 1
ATOM 1395 C C . TRP A 1 179 ? 25.637 46.289 38.210 1.00 9.85 210 TRP A C 1
ATOM 1396 O O . TRP A 1 179 ? 24.423 46.264 38.483 1.00 10.31 210 TRP A O 1
ATOM 1407 N N . LEU A 1 180 ? 26.103 46.973 37.192 1.00 9.27 211 LEU A N 1
ATOM 1408 C CA . LEU A 1 180 ? 25.248 47.761 36.299 1.00 9.34 211 LEU A CA 1
ATOM 1409 C C . LEU A 1 180 ? 24.267 46.885 35.525 1.00 9.49 211 LEU A C 1
ATOM 1410 O O . LEU A 1 180 ? 23.110 47.236 35.338 1.00 9.93 211 LEU A O 1
ATOM 1415 N N . ARG A 1 181 ? 24.699 45.737 35.032 1.00 10.54 212 ARG A N 1
ATOM 1416 C CA A ARG A 1 181 ? 23.856 44.805 34.299 0.47 11.54 212 ARG A CA 1
ATOM 1417 C CA B ARG A 1 181 ? 23.823 44.838 34.293 0.53 11.52 212 ARG A CA 1
ATOM 1418 C C . ARG A 1 181 ? 22.758 44.305 35.229 1.00 11.56 212 ARG A C 1
ATOM 1419 O O . ARG A 1 181 ? 21.661 43.981 34.743 1.00 14.40 212 ARG A O 1
ATOM 1434 N N . GLY A 1 182 ? 23.014 44.244 36.526 1.00 11.43 213 GLY A N 1
ATOM 1435 C CA . GLY A 1 182 ? 22.086 43.811 37.549 1.00 12.49 213 GLY A CA 1
ATOM 1436 C C . GLY A 1 182 ? 21.128 44.826 38.134 1.00 11.30 213 GLY A C 1
ATOM 1437 O O . GLY A 1 182 ? 20.464 44.531 39.129 1.00 12.65 213 GLY A O 1
ATOM 1438 N N . ASN A 1 183 ? 21.026 46.004 37.538 1.00 10.60 214 ASN A N 1
ATOM 1439 C CA . ASN A 1 183 ? 20.073 46.981 38.018 1.00 10.87 214 ASN A CA 1
ATOM 1440 C C . ASN A 1 183 ? 18.681 46.387 38.026 1.00 11.18 214 ASN A C 1
ATOM 1441 O O . ASN A 1 183 ? 18.204 45.884 36.998 1.00 13.20 214 ASN A O 1
ATOM 1446 N N . LYS A 1 184 ? 18.008 46.489 39.147 1.00 11.02 215 LYS A N 1
ATOM 1447 C CA . LYS A 1 184 ? 16.684 45.918 39.345 1.00 12.31 215 LYS A CA 1
ATOM 1448 C C . LYS A 1 184 ? 15.599 46.970 39.280 1.00 13.78 215 LYS A C 1
ATOM 1449 O O . LYS A 1 184 ? 14.431 46.599 39.266 1.00 17.18 215 LYS A O 1
ATOM 1455 N N . VAL A 1 185 ? 15.952 48.229 39.293 1.00 13.41 216 VAL A N 1
ATOM 1456 C CA . VAL A 1 185 ? 14.968 49.270 39.446 1.00 14.36 216 VAL A CA 1
ATOM 1457 C C . VAL A 1 185 ? 14.833 50.207 38.287 1.00 15.59 216 VAL A C 1
ATOM 1458 O O . VAL A 1 185 ? 14.273 51.300 38.436 1.00 20.43 216 VAL A O 1
ATOM 1462 N N . GLY A 1 186 ? 15.222 49.738 37.113 1.00 16.52 217 GLY A N 1
ATOM 1463 C CA . GLY A 1 186 ? 15.113 50.560 35.934 1.00 17.57 217 GLY A CA 1
ATOM 1464 C C . GLY A 1 186 ? 14.317 50.080 34.748 1.00 17.57 217 GLY A C 1
ATOM 1465 O O . GLY A 1 186 ? 14.468 50.538 33.596 1.00 16.79 217 GLY A O 1
ATOM 1466 N N . ASP A 1 187 ? 13.433 49.120 34.943 1.00 17.42 218 ASP A N 1
ATOM 1467 C CA A ASP A 1 187 ? 12.839 48.466 33.770 0.53 17.29 218 ASP A CA 1
ATOM 1468 C CA B ASP A 1 187 ? 12.665 48.459 33.905 0.47 17.63 218 ASP A CA 1
ATOM 1469 C C . ASP A 1 187 ? 11.988 49.417 32.935 1.00 17.15 218 ASP A C 1
ATOM 1470 O O . ASP A 1 187 ? 11.843 49.127 31.759 1.00 19.34 218 ASP A O 1
ATOM 1479 N N . LYS A 1 188 ? 11.461 50.519 33.487 1.00 15.87 219 LYS A N 1
ATOM 1480 C CA . LYS A 1 188 ? 10.595 51.373 32.670 1.00 15.97 219 LYS A CA 1
ATOM 1481 C C . LYS A 1 188 ? 11.311 52.530 32.001 1.00 14.61 219 LYS A C 1
ATOM 1482 O O . LYS A 1 188 ? 10.639 53.358 31.397 1.00 16.37 219 LYS A O 1
ATOM 1485 N N . ARG A 1 189 ? 12.618 52.621 32.133 1.00 13.33 220 ARG A N 1
ATOM 1486 C CA . ARG A 1 189 ? 13.412 53.744 31.601 1.00 13.08 220 ARG A CA 1
ATOM 1487 C C . ARG A 1 189 ? 14.201 53.254 30.396 1.00 13.10 220 ARG A C 1
ATOM 1488 O O . ARG A 1 189 ? 13.549 52.824 29.422 1.00 14.08 220 ARG A O 1
ATOM 1496 N N . ILE A 1 190 ? 15.512 53.302 30.340 1.00 12.18 221 ILE A N 1
ATOM 1497 C CA . ILE A 1 190 ? 16.242 52.857 29.157 1.00 12.09 221 ILE A CA 1
ATOM 1498 C C . ILE A 1 190 ? 15.860 51.466 28.727 1.00 12.92 221 ILE A C 1
ATOM 1499 O O . ILE A 1 190 ? 15.670 51.205 27.525 1.00 13.37 221 ILE A O 1
ATOM 1504 N N . ARG A 1 191 ? 15.688 50.554 29.656 1.00 12.89 222 ARG A N 1
ATOM 1505 C CA . ARG A 1 191 ? 15.363 49.165 29.328 1.00 13.31 222 ARG A CA 1
ATOM 1506 C C . ARG A 1 191 ? 14.054 49.028 28.588 1.00 14.31 222 ARG A C 1
ATOM 1507 O O . ARG A 1 191 ? 13.871 48.053 27.837 1.00 16.48 222 ARG A O 1
ATOM 1515 N N . ALA A 1 192 ? 13.130 49.958 28.762 1.00 15.05 223 ALA A N 1
ATOM 1516 C CA . ALA A 1 192 ? 11.844 49.922 28.039 1.00 15.73 223 ALA A CA 1
ATOM 1517 C C . ALA A 1 192 ? 11.923 50.479 26.638 1.00 16.95 223 ALA A C 1
ATOM 1518 O O . ALA A 1 192 ? 10.964 50.272 25.888 1.00 18.34 223 ALA A O 1
ATOM 1520 N N . GLY A 1 193 ? 13.027 51.148 26.297 1.00 15.42 224 GLY A N 1
ATOM 1521 C CA . GLY A 1 193 ? 13.195 51.807 25.031 1.00 15.52 224 GLY A CA 1
ATOM 1522 C C . GLY A 1 193 ? 14.128 51.108 24.080 1.00 16.12 224 GLY A C 1
ATOM 1523 O O . GLY A 1 193 ? 14.426 51.627 23.000 1.00 18.86 224 GLY A O 1
ATOM 1524 N N A VAL A 1 194 ? 14.684 49.914 24.335 0.57 16.70 225 VAL A N 1
ATOM 1525 N N B VAL A 1 194 ? 14.556 49.957 24.538 0.43 16.63 225 VAL A N 1
ATOM 1526 C CA A VAL A 1 194 ? 15.498 49.035 23.503 0.57 16.56 225 VAL A CA 1
ATOM 1527 C CA B VAL A 1 194 ? 15.609 49.449 23.669 0.43 16.45 225 VAL A CA 1
ATOM 1528 C C A VAL A 1 194 ? 14.832 47.673 23.239 0.57 17.66 225 VAL A C 1
ATOM 1529 C C B VAL A 1 194 ? 15.080 48.376 22.750 0.43 17.26 225 VAL A C 1
ATOM 1530 O O A VAL A 1 194 ? 13.989 47.199 24.013 0.57 18.46 225 VAL A O 1
ATOM 1531 O O B VAL A 1 194 ? 14.157 47.635 23.111 0.43 17.18 225 VAL A O 1
ATOM 1538 N N A PRO A 1 195 ? 15.108 46.904 22.189 0.57 18.49 226 PRO A N 1
ATOM 1539 N N B PRO A 1 195 ? 15.538 48.164 21.518 0.43 17.51 226 PRO A N 1
ATOM 1540 C CA A PRO A 1 195 ? 14.544 45.549 22.005 0.57 19.75 226 PRO A CA 1
ATOM 1541 C CA B PRO A 1 195 ? 15.061 47.000 20.729 0.43 18.45 226 PRO A CA 1
ATOM 1542 C C A PRO A 1 195 ? 14.996 44.625 23.131 0.57 19.96 226 PRO A C 1
ATOM 1543 C C B PRO A 1 195 ? 15.274 45.623 21.344 0.43 18.78 226 PRO A C 1
ATOM 1544 O O A PRO A 1 195 ? 15.931 44.868 23.867 0.57 21.54 226 PRO A O 1
ATOM 1545 O O B PRO A 1 195 ? 16.091 45.478 22.264 0.43 17.63 226 PRO A O 1
ATOM 1552 N N A THR A 1 196 ? 14.268 43.513 23.312 0.57 21.53 227 THR A N 1
ATOM 1553 N N B THR A 1 196 ? 14.588 44.551 20.857 0.43 20.25 227 THR A N 1
ATOM 1554 C CA A THR A 1 196 ? 14.491 42.707 24.504 0.57 20.96 227 THR A CA 1
ATOM 1555 C CA B THR A 1 196 ? 14.725 43.221 21.489 0.43 20.58 227 THR A CA 1
ATOM 1556 C C A THR A 1 196 ? 15.751 41.858 24.382 0.57 20.87 227 THR A C 1
ATOM 1557 C C B THR A 1 196 ? 16.164 42.732 21.295 0.43 20.87 227 THR A C 1
ATOM 1558 O O A THR A 1 196 ? 16.185 41.431 25.454 0.57 21.80 227 THR A O 1
ATOM 1559 O O B THR A 1 196 ? 16.793 43.142 20.300 0.43 19.60 227 THR A O 1
ATOM 1566 N N A GLY A 1 197 ? 16.243 41.691 23.179 0.57 21.43 228 GLY A N 1
ATOM 1567 N N B GLY A 1 197 ? 16.635 41.879 22.193 0.43 20.82 228 GLY A N 1
ATOM 1568 C CA A GLY A 1 197 ? 17.533 41.206 22.777 0.57 21.29 228 GLY A CA 1
ATOM 1569 C CA B GLY A 1 197 ? 17.960 41.292 22.233 0.43 21.07 228 GLY A CA 1
ATOM 1570 C C A GLY A 1 197 ? 18.725 42.064 23.140 0.57 20.85 228 GLY A C 1
ATOM 1571 C C B GLY A 1 197 ? 19.036 42.178 22.786 0.43 20.88 228 GLY A C 1
ATOM 1572 O O A GLY A 1 197 ? 19.797 41.497 23.359 0.57 21.05 228 GLY A O 1
ATOM 1573 O O B GLY A 1 197 ? 20.243 41.944 22.905 0.43 20.52 228 GLY A O 1
ATOM 1574 N N . TRP A 1 198 ? 18.636 43.385 23.214 1.00 20.28 229 TRP A N 1
ATOM 1575 C CA . TRP A 1 198 ? 19.753 44.215 23.652 1.00 19.35 229 TRP A CA 1
ATOM 1576 C C . TRP A 1 198 ? 19.946 44.049 25.161 1.00 19.16 229 TRP A C 1
ATOM 1577 O O . TRP A 1 198 ? 18.967 43.921 25.931 1.00 22.91 229 TRP A O 1
ATOM 1588 N N . ARG A 1 199 ? 21.212 44.075 25.529 1.00 17.36 230 ARG A N 1
ATOM 1589 C CA . ARG A 1 199 ? 21.576 43.959 26.939 1.00 16.23 230 ARG A CA 1
ATOM 1590 C C . ARG A 1 199 ? 21.911 45.346 27.477 1.00 14.41 230 ARG A C 1
ATOM 1591 O O . ARG A 1 199 ? 22.528 46.112 26.756 1.00 15.61 230 ARG A O 1
ATOM 1593 N N . VAL A 1 200 ? 21.514 45.631 28.712 1.00 12.55 231 VAL A N 1
ATOM 1594 C CA . VAL A 1 200 ? 21.741 46.934 29.281 1.00 11.29 231 VAL A CA 1
ATOM 1595 C C . VAL A 1 200 ? 22.426 46.796 30.643 1.00 10.68 231 VAL A C 1
ATOM 1596 O O . VAL A 1 200 ? 22.096 45.961 31.442 1.00 12.14 231 VAL A O 1
ATOM 1600 N N . GLY A 1 201 ? 23.379 47.683 30.871 1.00 10.74 232 GLY A N 1
ATOM 1601 C CA . GLY A 1 201 ? 23.933 47.961 32.202 1.00 10.80 232 GLY A CA 1
ATOM 1602 C C . GLY A 1 201 ? 23.704 49.445 32.477 1.00 10.69 232 GLY A C 1
ATOM 1603 O O . GLY A 1 201 ? 24.103 50.266 31.664 1.00 12.72 232 GLY A O 1
ATOM 1604 N N . ASP A 1 202 ? 23.041 49.780 33.558 1.00 9.88 233 ASP A N 1
ATOM 1605 C CA . ASP A 1 202 ? 22.626 51.162 33.734 1.00 9.78 233 ASP A CA 1
ATOM 1606 C C . ASP A 1 202 ? 22.462 51.475 35.225 1.00 9.43 233 ASP A C 1
ATOM 1607 O O . ASP A 1 202 ? 22.356 50.597 36.064 1.00 9.82 233 ASP A O 1
ATOM 1612 N N . LYS A 1 203 ? 22.401 52.778 35.492 1.00 9.47 234 LYS A N 1
ATOM 1613 C CA . LYS A 1 203 ? 22.035 53.304 36.812 1.00 8.96 234 LYS A CA 1
ATOM 1614 C C . LYS A 1 203 ? 21.036 54.429 36.642 1.00 8.56 234 LYS A C 1
ATOM 1615 O O . LYS A 1 203 ? 21.302 55.423 35.952 1.00 8.60 234 LYS A O 1
ATOM 1621 N N . THR A 1 204 ? 19.899 54.323 37.289 1.00 8.58 235 THR A N 1
ATOM 1622 C CA . THR A 1 204 ? 18.848 55.321 37.255 1.00 9.35 235 THR A CA 1
ATOM 1623 C C . THR A 1 204 ? 19.109 56.393 38.302 1.00 9.16 235 THR A C 1
ATOM 1624 O O . THR A 1 204 ? 19.894 56.230 39.240 1.00 9.57 235 THR A O 1
ATOM 1628 N N . GLY A 1 205 ? 18.409 57.508 38.167 1.00 9.00 236 GLY A N 1
ATOM 1629 C CA . GLY A 1 205 ? 18.363 58.529 39.199 1.00 9.41 236 GLY A CA 1
ATOM 1630 C C . GLY A 1 205 ? 16.987 59.211 39.238 1.00 9.22 236 GLY A C 1
ATOM 1631 O O . GLY A 1 205 ? 16.399 59.402 38.199 1.00 10.23 236 GLY A O 1
ATOM 1632 N N . THR A 1 206 ? 16.550 59.594 40.407 1.00 9.49 237 THR A N 1
ATOM 1633 C CA . THR A 1 206 ? 15.268 60.253 40.610 1.00 10.20 237 THR A CA 1
ATOM 1634 C C . THR A 1 206 ? 15.413 61.290 41.692 1.00 9.67 237 THR A C 1
ATOM 1635 O O . THR A 1 206 ? 16.080 61.073 42.727 1.00 10.46 237 THR A O 1
ATOM 1639 N N . GLY A 1 207 ? 14.803 62.441 41.525 1.00 9.92 238 GLY A N 1
ATOM 1640 C CA . GLY A 1 207 ? 14.844 63.475 42.557 1.00 9.76 238 GLY A CA 1
ATOM 1641 C C . GLY A 1 207 ? 13.690 64.448 42.474 1.00 9.73 238 GLY A C 1
ATOM 1642 O O . GLY A 1 207 ? 12.720 64.259 41.753 1.00 11.29 238 GLY A O 1
ATOM 1643 N N . ASP A 1 208 ? 13.823 65.548 43.238 1.00 9.96 240 ASP A N 1
ATOM 1644 C CA . ASP A 1 208 ? 12.763 66.561 43.267 1.00 10.63 240 ASP A CA 1
ATOM 1645 C C . ASP A 1 208 ? 12.698 67.245 41.924 1.00 11.34 240 ASP A C 1
ATOM 1646 O O . ASP A 1 208 ? 13.515 67.000 41.023 1.00 11.20 240 ASP A O 1
ATOM 1651 N N . TYR A 1 209 ? 11.740 68.132 41.735 1.00 11.97 241 TYR A N 1
ATOM 1652 C CA . TYR A 1 209 ? 11.471 68.775 40.440 1.00 12.35 241 TYR A CA 1
ATOM 1653 C C . TYR A 1 209 ? 11.240 67.703 39.375 1.00 12.66 241 TYR A C 1
ATOM 1654 O O . TYR A 1 209 ? 11.548 67.915 38.202 1.00 14.25 241 TYR A O 1
ATOM 1663 N N . GLY A 1 210 ? 10.673 66.548 39.756 1.00 12.65 242 GLY A N 1
ATOM 1664 C CA . GLY A 1 210 ? 10.382 65.484 38.809 1.00 13.45 242 GLY A CA 1
ATOM 1665 C C . GLY A 1 210 ? 11.578 65.002 38.022 1.00 12.94 242 GLY A C 1
ATOM 1666 O O . GLY A 1 210 ? 11.482 64.605 36.865 1.00 14.50 242 GLY A O 1
ATOM 1667 N N . THR A 1 211 ? 12.739 65.035 38.695 1.00 11.69 243 THR A N 1
ATOM 1668 C CA . THR A 1 211 ? 13.977 64.710 38.002 1.00 11.05 243 THR A CA 1
ATOM 1669 C C . THR A 1 211 ? 14.026 63.205 37.762 1.00 10.66 243 THR A C 1
ATOM 1670 O O . THR A 1 211 ? 13.843 62.431 38.678 1.00 11.13 243 THR A O 1
ATOM 1674 N N . THR A 1 212 ? 14.252 62.865 36.500 1.00 10.91 244 THR A N 1
ATOM 1675 C CA . THR A 1 212 ? 14.167 61.475 36.006 1.00 10.71 244 THR A CA 1
ATOM 1676 C C . THR A 1 212 ? 15.349 61.231 35.122 1.00 10.19 244 THR A C 1
ATOM 1677 O O . THR A 1 212 ? 15.454 61.842 34.035 1.00 11.43 244 THR A O 1
ATOM 1681 N N . ASN A 1 213 ? 16.274 60.343 35.517 1.00 9.83 245 ASN A N 1
ATOM 1682 C CA . ASN A 1 213 ? 17.529 60.141 34.831 1.00 9.43 245 ASN A CA 1
ATOM 1683 C C . ASN A 1 213 ? 17.813 58.657 34.626 1.00 9.38 245 ASN A C 1
ATOM 1684 O O . ASN A 1 213 ? 17.347 57.805 35.401 1.00 9.34 245 ASN A O 1
ATOM 1689 N N . ASP A 1 214 ? 18.646 58.351 33.652 1.00 9.54 246 ASP A N 1
ATOM 1690 C CA . ASP A 1 214 ? 19.168 56.972 33.512 1.00 9.33 246 ASP A CA 1
ATOM 1691 C C . ASP A 1 214 ? 20.399 57.044 32.636 1.00 9.04 246 ASP A C 1
ATOM 1692 O O . ASP A 1 214 ? 20.357 57.701 31.597 1.00 10.27 246 ASP A O 1
ATOM 1697 N N . VAL A 1 215 ? 21.475 56.385 33.033 1.00 9.05 247 VAL A N 1
ATOM 1698 C CA . VAL A 1 215 ? 22.717 56.399 32.269 1.00 8.85 247 VAL A CA 1
ATOM 1699 C C . VAL A 1 215 ? 23.211 54.980 32.161 1.00 9.66 247 VAL A C 1
ATOM 1700 O O . VAL A 1 215 ? 23.121 54.193 33.132 1.00 9.88 247 VAL A O 1
ATOM 1704 N N . GLY A 1 216 ? 23.783 54.592 31.063 1.00 10.39 248 GLY A N 1
ATOM 1705 C CA . GLY A 1 216 ? 24.294 53.231 30.971 1.00 10.65 248 GLY A CA 1
ATOM 1706 C C . GLY A 1 216 ? 24.916 52.939 29.619 1.00 10.44 248 GLY A C 1
ATOM 1707 O O . GLY A 1 216 ? 25.193 53.804 28.814 1.00 12.26 248 GLY A O 1
ATOM 1708 N N . VAL A 1 217 ? 25.163 51.638 29.429 1.00 9.76 249 VAL A N 1
ATOM 1709 C CA . VAL A 1 217 ? 25.731 51.086 28.213 1.00 10.03 249 VAL A CA 1
ATOM 1710 C C . VAL A 1 217 ? 24.777 50.038 27.696 1.00 10.45 249 VAL A C 1
ATOM 1711 O O . VAL A 1 217 ? 24.210 49.249 28.454 1.00 11.66 249 VAL A O 1
ATOM 1715 N N . LEU A 1 218 ? 24.581 50.091 26.374 1.00 10.65 250 LEU A N 1
ATOM 1716 C CA A LEU A 1 218 ? 23.637 49.261 25.661 0.58 11.32 250 LEU A CA 1
ATOM 1717 C CA B LEU A 1 218 ? 23.629 49.237 25.692 0.42 11.35 250 LEU A CA 1
ATOM 1718 C C . LEU A 1 218 ? 24.420 48.347 24.741 1.00 11.83 250 LEU A C 1
ATOM 1719 O O . LEU A 1 218 ? 25.214 48.881 23.952 1.00 12.93 250 LEU A O 1
ATOM 1728 N N . TRP A 1 219 ? 24.197 47.048 24.800 1.00 11.80 251 TRP A N 1
ATOM 1729 C CA . TRP A 1 219 ? 24.837 46.079 23.942 1.00 12.86 251 TRP A CA 1
ATOM 1730 C C . TRP A 1 219 ? 23.827 45.404 23.025 1.00 13.63 251 TRP A C 1
ATOM 1731 O O . TRP A 1 219 ? 23.163 44.418 23.357 1.00 15.93 251 TRP A O 1
ATOM 1742 N N . PRO A 1 220 ? 23.710 45.858 21.799 1.00 14.75 252 PRO A N 1
ATOM 1743 C CA . PRO A 1 220 ? 22.861 45.157 20.834 1.00 15.76 252 PRO A CA 1
ATOM 1744 C C . PRO A 1 220 ? 23.499 43.866 20.421 1.00 18.08 252 PRO A C 1
ATOM 1745 O O . PRO A 1 220 ? 24.722 43.759 20.491 1.00 21.94 252 PRO A O 1
ATOM 1749 N N . PRO A 1 221 ? 22.706 42.911 19.998 1.00 19.14 254 PRO A N 1
ATOM 1750 C CA . PRO A 1 221 ? 23.220 41.546 19.882 1.00 20.76 254 PRO A CA 1
ATOM 1751 C C . PRO A 1 221 ? 24.246 41.351 18.819 1.00 21.15 254 PRO A C 1
ATOM 1752 O O . PRO A 1 221 ? 25.081 40.424 18.815 1.00 24.83 254 PRO A O 1
ATOM 1756 N N . SER A 1 222 ? 24.232 42.237 17.789 1.00 20.33 255 SER A N 1
ATOM 1757 C CA . SER A 1 222 ? 25.0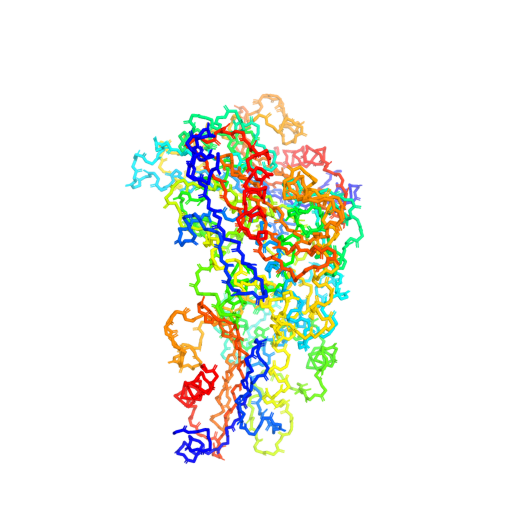90 42.087 16.623 1.00 23.77 255 SER A CA 1
ATOM 1758 C C . SER A 1 222 ? 25.770 43.360 16.126 1.00 23.71 255 SER A C 1
ATOM 1759 O O . SER A 1 222 ? 26.289 43.455 14.998 1.00 25.99 255 SER A O 1
ATOM 1762 N N . ARG A 1 223 ? 25.818 44.394 16.991 1.00 22.91 256 ARG A N 1
ATOM 1763 C CA . ARG A 1 223 ? 26.519 45.649 16.698 1.00 22.29 256 ARG A CA 1
ATOM 1764 C C . ARG A 1 223 ? 27.253 46.104 17.946 1.00 19.45 256 ARG A C 1
ATOM 1765 O O . ARG A 1 223 ? 26.942 45.580 19.011 1.00 22.48 256 ARG A O 1
ATOM 1770 N N . ALA A 1 224 ? 28.146 47.044 17.788 1.00 17.75 257 ALA A N 1
ATOM 1771 C CA . ALA A 1 224 ? 28.924 47.527 18.912 1.00 16.52 257 ALA A CA 1
ATOM 1772 C C . ALA A 1 224 ? 28.049 48.283 19.886 1.00 14.84 257 ALA A C 1
ATOM 1773 O O . ALA A 1 224 ? 26.971 48.791 19.555 1.00 14.98 257 ALA A O 1
ATOM 1775 N N . PRO A 1 225 ? 28.523 48.418 21.114 1.00 14.19 258 PRO A N 1
ATOM 1776 C CA . PRO A 1 225 ? 27.705 49.066 22.127 1.00 13.71 258 PRO A CA 1
ATOM 1777 C C . PRO A 1 225 ? 27.563 50.572 21.909 1.00 13.26 258 PRO A C 1
ATOM 1778 O O . PRO A 1 225 ? 28.343 51.242 21.239 1.00 13.87 258 PRO A O 1
ATOM 1782 N N . ILE A 1 226 ? 26.481 51.022 22.529 1.00 12.12 259 ILE A N 1
ATOM 1783 C CA . ILE A 1 226 ? 26.091 52.425 22.554 1.00 11.95 259 ILE A CA 1
ATOM 1784 C C . ILE A 1 226 ? 26.135 52.873 24.007 1.00 11.17 259 ILE A C 1
ATOM 1785 O O . ILE A 1 226 ? 25.544 52.208 24.862 1.00 11.83 259 ILE A O 1
ATOM 1790 N N . VAL A 1 227 ? 26.816 53.993 24.276 1.00 11.37 260 VAL A N 1
ATOM 1791 C CA . VAL A 1 227 ? 26.774 54.617 25.600 1.00 11.27 260 VAL A CA 1
ATOM 1792 C C . VAL A 1 227 ? 25.678 55.634 25.630 1.00 11.06 260 VAL A C 1
ATOM 1793 O O . VAL A 1 227 ? 25.552 56.428 24.682 1.00 13.53 260 VAL A O 1
ATOM 1797 N N . LEU A 1 228 ? 24.769 55.641 26.609 1.00 11.32 261 LEU A N 1
ATOM 1798 C CA . LEU A 1 228 ? 23.604 56.513 26.622 1.00 12.00 261 LEU A CA 1
ATOM 1799 C C . LEU A 1 228 ? 23.453 57.173 27.991 1.00 11.21 261 LEU A C 1
ATOM 1800 O O . LEU A 1 228 ? 23.320 56.466 29.005 1.00 11.76 261 LEU A O 1
ATOM 1805 N N . ALA A 1 229 ? 23.441 58.495 28.050 1.00 11.13 262 ALA A N 1
ATOM 1806 C CA . ALA A 1 229 ? 23.184 59.236 29.247 1.00 11.07 262 ALA A CA 1
ATOM 1807 C C . ALA A 1 229 ? 21.963 60.102 29.006 1.00 10.98 262 ALA A C 1
ATOM 1808 O O . ALA A 1 229 ? 21.900 60.916 28.073 1.00 13.72 262 ALA A O 1
ATOM 1810 N N . VAL A 1 230 ? 20.920 59.945 29.842 1.00 11.33 263 VAL A N 1
ATOM 1811 C CA . VAL A 1 230 ? 19.675 60.719 29.726 1.00 11.99 263 VAL A CA 1
ATOM 1812 C C . VAL A 1 230 ? 19.363 61.345 31.091 1.00 11.46 263 VAL A C 1
ATOM 1813 O O . VAL A 1 230 ? 19.308 60.685 32.114 1.00 12.03 263 VAL A O 1
ATOM 1817 N N . TYR A 1 231 ? 19.191 62.653 31.085 1.00 12.15 264 TYR A N 1
ATOM 1818 C CA . TYR A 1 231 ? 18.900 63.493 32.226 1.00 11.33 264 TYR A CA 1
ATOM 1819 C C . TYR A 1 231 ? 17.639 64.278 31.904 1.00 12.32 264 TYR A C 1
ATOM 1820 O O . TYR A 1 231 ? 17.520 64.818 30.785 1.00 13.86 264 TYR A O 1
ATOM 1829 N N . TYR A 1 232 ? 16.710 64.397 32.842 1.00 11.99 265 TYR A N 1
ATOM 1830 C CA . TYR A 1 232 ? 15.474 65.117 32.577 1.00 12.89 265 TYR A CA 1
ATOM 1831 C C . TYR A 1 232 ? 14.992 65.747 33.854 1.00 13.36 265 TYR A C 1
ATOM 1832 O O . TYR A 1 232 ? 14.997 65.103 34.912 1.00 13.47 265 TYR A O 1
ATOM 1841 N N . THR A 1 233 ? 14.649 67.028 33.818 1.00 14.51 266 THR A N 1
ATOM 1842 C CA . THR A 1 233 ? 14.207 67.742 35.005 1.00 15.04 266 THR A CA 1
ATOM 1843 C C . THR A 1 233 ? 13.096 68.703 34.613 1.00 16.08 266 THR A C 1
ATOM 1844 O O . THR A 1 233 ? 12.953 69.088 33.446 1.00 19.73 266 THR A O 1
ATOM 1848 N N . GLN A 1 234 ? 12.247 69.085 35.578 1.00 16.56 267 GLN A N 1
ATOM 1849 C CA . GLN A 1 234 ? 11.010 69.800 35.270 1.00 19.32 267 GLN A CA 1
ATOM 1850 C C . GLN A 1 234 ? 10.942 71.109 36.068 1.00 21.10 267 GLN A C 1
ATOM 1851 O O . GLN A 1 234 ? 11.787 71.398 36.926 1.00 21.21 267 GLN A O 1
ATOM 1857 N N . THR A 1 235 ? 9.935 71.927 35.763 1.00 23.34 268 THR A N 1
ATOM 1858 C CA . THR A 1 235 ? 9.817 73.272 36.250 1.00 24.76 268 THR A CA 1
ATOM 1859 C C . THR A 1 235 ? 9.285 73.392 37.673 1.00 24.11 268 THR A C 1
ATOM 1860 O O . THR A 1 235 ? 9.706 74.285 38.410 1.00 26.33 268 THR A O 1
ATOM 1864 N N . ARG A 1 236 ? 8.345 72.527 37.991 1.00 24.27 269 ARG A N 1
ATOM 1865 C CA . ARG A 1 236 ? 7.653 72.594 39.286 1.00 25.01 269 ARG A CA 1
ATOM 1866 C C . ARG A 1 236 ? 8.231 71.634 40.303 1.00 22.09 269 ARG A C 1
ATOM 1867 O O . ARG A 1 236 ? 8.574 70.497 39.995 1.00 20.29 269 ARG A O 1
ATOM 1870 N N . ALA A 1 237 ? 8.323 72.058 41.554 1.00 20.69 270 ALA A N 1
ATOM 1871 C CA . ALA A 1 237 ? 8.961 71.237 42.598 1.00 20.87 270 ALA A CA 1
ATOM 1872 C C . ALA A 1 237 ? 8.317 69.869 42.858 1.00 22.47 270 ALA A C 1
ATOM 1873 O O . ALA A 1 237 ? 9.052 68.866 43.093 1.00 22.79 270 ALA A O 1
ATOM 1875 N N . ASP A 1 238 ? 7.021 69.832 42.780 1.00 24.29 271 ASP A N 1
ATOM 1876 C CA . ASP A 1 238 ? 6.193 68.627 42.945 1.00 25.99 271 ASP A CA 1
ATOM 1877 C C . ASP A 1 238 ? 5.842 67.927 41.644 1.00 25.78 271 ASP A C 1
ATOM 1878 O O . ASP A 1 238 ? 4.943 67.089 41.630 1.00 32.00 271 ASP A O 1
ATOM 1883 N N . ALA A 1 239 ? 6.563 68.192 40.547 1.00 23.20 272 ALA A N 1
ATOM 1884 C CA . ALA A 1 239 ? 6.398 67.450 39.317 1.00 22.67 272 ALA A CA 1
ATOM 1885 C C . ALA A 1 239 ? 6.643 65.986 39.529 1.00 22.91 272 ALA A C 1
ATOM 1886 O O . ALA A 1 239 ? 7.441 65.608 40.388 1.00 24.46 272 ALA A O 1
ATOM 1888 N N . LYS A 1 240 ? 6.027 65.148 38.717 1.00 23.47 273 LYS A N 1
ATOM 1889 C CA . LYS A 1 240 ? 6.141 63.710 38.879 1.00 23.70 273 LYS A CA 1
ATOM 1890 C C . LYS A 1 240 ? 7.232 63.211 37.943 1.00 21.31 273 LYS A C 1
ATOM 1891 O O . LYS A 1 240 ? 7.348 63.707 36.840 1.00 21.61 273 LYS A O 1
ATOM 1894 N N . ALA A 1 241 ? 8.023 62.263 38.402 1.00 19.53 274 ALA A N 1
ATOM 1895 C CA . ALA A 1 241 ? 8.969 61.595 37.522 1.00 18.30 274 ALA A CA 1
ATOM 1896 C C . ALA A 1 241 ? 8.255 61.058 36.283 1.00 18.30 274 ALA A C 1
ATOM 1897 O O . ALA A 1 241 ? 7.127 60.603 36.330 1.00 21.13 274 ALA A O 1
ATOM 1899 N N . LYS A 1 242 ? 8.921 61.115 35.128 1.00 16.64 275 LYS A N 1
ATOM 1900 C CA . LYS A 1 242 ? 8.346 60.601 33.886 1.00 17.94 275 LYS A CA 1
ATOM 1901 C C . LYS A 1 242 ? 9.238 59.524 33.267 1.00 17.21 275 LYS A C 1
ATOM 1902 O O . LYS A 1 242 ? 10.097 59.766 32.438 1.00 16.54 275 LYS A O 1
ATOM 1908 N N . ASP A 1 243 ? 9.057 58.284 33.705 1.00 17.40 276 ASP A N 1
ATOM 1909 C CA . ASP A 1 243 ? 9.811 57.155 33.171 1.00 16.63 276 ASP A CA 1
ATOM 1910 C C . ASP A 1 243 ? 9.688 57.116 31.654 1.00 17.93 276 ASP A C 1
ATOM 1911 O O . ASP A 1 243 ? 10.647 56.805 30.950 1.00 16.62 276 ASP A O 1
ATOM 1916 N N . ASP A 1 244 ? 8.489 57.397 31.179 1.00 19.25 277 ASP A N 1
ATOM 1917 C CA . ASP A 1 244 ? 8.248 57.229 29.717 1.00 21.62 277 ASP A CA 1
ATOM 1918 C C . ASP A 1 244 ? 9.058 58.209 28.896 1.00 19.98 277 ASP A C 1
ATOM 1919 O O . ASP A 1 244 ? 9.389 57.952 27.737 1.00 21.03 277 ASP A O 1
ATOM 1924 N N . VAL A 1 245 ? 9.437 59.354 29.469 1.00 19.33 278 VAL A N 1
ATOM 1925 C CA . VAL A 1 245 ? 10.305 60.234 28.694 1.00 18.58 278 VAL A CA 1
ATOM 1926 C C . VAL A 1 245 ? 11.664 59.667 28.460 1.00 16.59 278 VAL A C 1
ATOM 1927 O O . VAL A 1 245 ? 12.274 59.807 27.399 1.00 16.31 278 VAL A O 1
ATOM 1931 N N . ILE A 1 246 ? 12.187 58.913 29.466 1.00 15.37 279 ILE A N 1
ATOM 1932 C CA . ILE A 1 246 ? 13.466 58.277 29.305 1.00 13.81 279 ILE A CA 1
ATOM 1933 C C . ILE A 1 246 ? 13.389 57.136 28.307 1.00 14.76 279 ILE A C 1
ATOM 1934 O O . ILE A 1 246 ? 14.244 57.025 27.433 1.00 14.37 279 ILE A O 1
ATOM 1939 N N . ALA A 1 247 ? 12.326 56.335 28.351 1.00 15.32 280 ALA A N 1
ATOM 1940 C CA . ALA A 1 247 ? 12.161 55.280 27.355 1.00 16.59 280 ALA A CA 1
ATOM 1941 C C . ALA A 1 247 ? 12.062 55.871 25.960 1.00 17.05 280 ALA A C 1
ATOM 1942 O O . ALA A 1 247 ? 12.643 55.392 24.994 1.00 18.15 280 ALA A O 1
ATOM 1944 N N . ALA A 1 248 ? 11.306 56.951 25.812 1.00 17.46 281 ALA A N 1
ATOM 1945 C CA . ALA A 1 248 ? 11.109 57.566 24.496 1.00 18.80 281 ALA A CA 1
ATOM 1946 C C . ALA A 1 248 ? 12.410 58.146 23.984 1.00 18.18 281 ALA A C 1
ATOM 1947 O O . ALA A 1 248 ? 12.716 58.030 22.791 1.00 20.28 281 ALA A O 1
ATOM 1949 N N . ALA A 1 249 ? 13.222 58.765 24.860 1.00 17.05 282 ALA A N 1
ATOM 1950 C CA . ALA A 1 249 ? 14.497 59.315 24.448 1.00 16.08 282 ALA A CA 1
ATOM 1951 C C . ALA A 1 249 ? 15.434 58.194 24.002 1.00 15.97 282 ALA A C 1
ATOM 1952 O O . ALA A 1 249 ? 16.202 58.372 23.093 1.00 16.33 282 ALA A O 1
ATOM 1954 N N . THR A 1 250 ? 15.313 57.058 24.720 1.00 15.21 283 THR A N 1
ATOM 1955 C CA . THR A 1 250 ? 16.098 55.901 24.339 1.00 15.86 283 THR A CA 1
ATOM 1956 C C . THR A 1 250 ? 15.716 55.404 22.978 1.00 17.28 283 THR A C 1
ATOM 1957 O O . THR A 1 250 ? 16.594 55.057 22.187 1.00 17.12 283 THR A O 1
ATOM 1961 N N . ARG A 1 251 ? 14.429 55.337 22.635 1.00 18.51 284 ARG A N 1
ATOM 1962 C CA . ARG A 1 251 ? 13.998 54.957 21.277 1.00 19.65 284 ARG A CA 1
ATOM 1963 C C . ARG A 1 251 ? 14.539 55.941 20.251 1.00 19.54 284 ARG A C 1
ATOM 1964 O O . ARG A 1 251 ? 15.025 55.490 19.195 1.00 22.09 284 ARG A O 1
ATOM 1972 N N . ILE A 1 252 ? 14.532 57.250 20.552 1.00 19.50 285 ILE A N 1
ATOM 1973 C CA . ILE A 1 252 ? 15.021 58.203 19.526 1.00 19.93 285 ILE A CA 1
ATOM 1974 C C . ILE A 1 252 ? 16.516 58.015 19.317 1.00 19.35 285 ILE A C 1
ATOM 1975 O O . ILE A 1 252 ? 17.040 57.942 18.186 1.00 22.54 285 ILE A O 1
ATOM 1980 N N . ALA A 1 253 ? 17.268 57.902 20.426 1.00 18.87 286 ALA A N 1
ATOM 1981 C CA . ALA A 1 253 ? 18.710 57.754 20.345 1.00 18.37 286 ALA A CA 1
ATOM 1982 C C . ALA A 1 253 ? 19.084 56.507 19.600 1.00 19.38 286 ALA A C 1
ATOM 1983 O O . ALA A 1 253 ? 19.964 56.522 18.737 1.00 19.65 286 ALA A O 1
ATOM 1985 N N . SER A 1 254 ? 18.422 55.385 19.878 1.00 19.76 287 SER A N 1
ATOM 1986 C CA A SER A 1 254 ? 18.850 54.174 19.178 0.42 21.64 287 SER A CA 1
ATOM 1987 C CA B SER A 1 254 ? 18.724 54.134 19.206 0.58 21.61 287 SER A CA 1
ATOM 1988 C C . SER A 1 254 ? 18.393 54.214 17.734 1.00 21.96 287 SER A C 1
ATOM 1989 O O . SER A 1 254 ? 19.120 53.623 16.939 1.00 24.02 287 SER A O 1
ATOM 1994 N N . ALA A 1 255 ? 17.312 54.862 17.353 1.00 22.16 288 ALA A N 1
ATOM 1995 C CA . ALA A 1 255 ? 16.980 55.018 15.942 1.00 22.99 288 ALA A CA 1
ATOM 1996 C C . ALA A 1 255 ? 17.978 55.926 15.244 1.00 23.45 288 ALA A C 1
ATOM 1997 O O . ALA A 1 255 ? 18.362 55.561 14.127 1.00 25.82 288 ALA A O 1
ATOM 1999 N N . THR A 1 256 ? 18.428 57.021 15.822 1.00 22.65 289 THR A N 1
ATOM 2000 C CA . THR A 1 256 ? 19.408 57.917 15.200 1.00 21.59 289 THR A CA 1
ATOM 2001 C C . THR A 1 256 ? 20.646 57.102 14.938 1.00 20.75 289 THR A C 1
ATOM 2002 O O . THR A 1 256 ? 21.308 57.292 13.928 1.00 20.08 289 THR A O 1
ATOM 2006 N N . LEU A 1 257 ? 20.992 56.189 15.812 1.00 19.89 290 LEU A N 1
ATOM 2007 C CA . LEU A 1 257 ? 22.273 55.486 15.724 1.00 19.04 290 LEU A CA 1
ATOM 2008 C C . LEU A 1 257 ? 22.145 54.141 15.048 1.00 21.39 290 LEU A C 1
ATOM 2009 O O . LEU A 1 257 ? 23.103 53.369 15.030 1.00 25.70 290 LEU A O 1
ATOM 2014 N N . ALA A 1 258 ? 20.997 53.850 14.452 1.00 22.56 291 ALA A N 1
ATOM 2015 C CA . ALA A 1 258 ? 20.737 52.541 13.836 1.00 23.86 291 ALA A CA 1
ATOM 2016 C C . ALA A 1 258 ? 21.600 52.281 12.624 1.00 24.60 291 ALA A C 1
ATOM 2017 O O . ALA A 1 258 ? 21.932 53.264 11.920 1.00 25.80 291 ALA A O 1
ATOM 2020 N N . ALA B 1 1 ? 66.170 72.252 45.833 1.00 29.84 32 ALA B N 1
ATOM 2021 C CA . ALA B 1 1 ? 65.541 71.587 44.673 1.00 27.87 32 ALA B CA 1
ATOM 2022 C C . ALA B 1 1 ? 64.976 70.221 44.955 1.00 26.13 32 ALA B C 1
ATOM 2023 O O . ALA B 1 1 ? 63.983 69.751 44.325 1.00 28.85 32 ALA B O 1
ATOM 2025 N N . SER B 1 2 ? 65.554 69.444 45.849 1.00 24.19 33 SER B N 1
ATOM 2026 C CA . SER B 1 2 ? 65.268 68.050 46.076 1.00 22.56 33 SER B CA 1
ATOM 2027 C C . SER B 1 2 ? 65.481 67.831 47.568 1.00 22.47 33 SER B C 1
ATOM 2028 O O . SER B 1 2 ? 66.094 68.649 48.261 1.00 24.96 33 SER B O 1
ATOM 2031 N N . PHE B 1 3 ? 65.028 66.682 48.050 1.00 22.03 34 PHE B N 1
ATOM 2032 C CA . PHE B 1 3 ? 65.334 66.358 49.423 1.00 21.62 34 PHE B CA 1
ATOM 2033 C C . PHE B 1 3 ? 66.826 66.202 49.676 1.00 22.69 34 PHE B C 1
ATOM 2034 O O . PHE B 1 3 ? 67.288 66.722 50.727 1.00 23.93 34 PHE B O 1
ATOM 2042 N N . ALA B 1 4 ? 67.580 65.534 48.797 1.00 23.61 35 ALA B N 1
ATOM 2043 C CA . ALA B 1 4 ? 69.022 65.425 48.988 1.00 24.26 35 ALA B CA 1
ATOM 2044 C C . ALA B 1 4 ? 69.675 66.809 49.032 1.00 24.91 35 ALA B C 1
ATOM 2045 O O . ALA B 1 4 ? 70.554 67.054 49.864 1.00 26.47 35 ALA B O 1
ATOM 2047 N N . ALA B 1 5 ? 69.226 67.747 48.186 1.00 24.84 36 ALA B N 1
ATOM 2048 C CA . ALA B 1 5 ? 69.813 69.090 48.162 1.00 26.39 36 ALA B CA 1
ATOM 2049 C C . ALA B 1 5 ? 69.445 69.863 49.447 1.00 26.85 36 ALA B C 1
ATOM 2050 O O . ALA B 1 5 ? 70.218 70.636 50.008 1.00 28.20 36 ALA B O 1
ATOM 2052 N N . LEU B 1 6 ? 68.221 69.684 49.924 1.00 27.44 37 LEU B N 1
ATOM 2053 C CA . LEU B 1 6 ? 67.728 70.332 51.137 1.00 26.75 37 LEU B CA 1
ATOM 2054 C C . LEU B 1 6 ? 68.563 69.880 52.329 1.00 26.89 37 LEU B C 1
ATOM 2055 O O . LEU B 1 6 ? 69.043 70.603 53.197 1.00 28.33 37 LEU B O 1
ATOM 2060 N N . GLU B 1 7 ? 68.735 68.562 52.357 1.00 26.92 38 GLU B N 1
ATOM 2061 C CA . GLU B 1 7 ? 69.582 67.953 53.383 1.00 27.85 38 GLU B CA 1
ATOM 2062 C C . GLU B 1 7 ? 70.990 68.512 53.331 1.00 29.05 38 GLU B C 1
ATOM 2063 O O . GLU B 1 7 ? 71.595 68.758 54.403 1.00 31.82 38 GLU B O 1
ATOM 2069 N N . ARG B 1 8 ? 71.561 68.695 52.153 1.00 30.54 39 ARG B N 1
ATOM 2070 C CA . ARG B 1 8 ? 72.977 69.126 52.140 1.00 32.88 39 ARG B CA 1
ATOM 2071 C C . ARG B 1 8 ? 73.012 70.568 52.602 1.00 32.45 39 ARG B C 1
ATOM 2072 O O . ARG B 1 8 ? 73.865 71.082 53.314 1.00 35.15 39 ARG B O 1
ATOM 2080 N N . ALA B 1 9 ? 71.985 71.351 52.188 1.00 32.19 40 ALA B N 1
ATOM 2081 C CA . ALA B 1 9 ? 72.054 72.733 52.659 1.00 32.94 40 ALA B CA 1
ATOM 2082 C C . ALA B 1 9 ? 71.828 72.931 54.153 1.00 31.57 40 ALA B C 1
ATOM 2083 O O . ALA B 1 9 ? 72.505 73.736 54.818 1.00 36.01 40 ALA B O 1
ATOM 2085 N N . ALA B 1 10 ? 70.866 72.261 54.710 1.00 30.18 41 ALA B N 1
ATOM 2086 C CA . ALA B 1 10 ? 70.509 72.423 56.123 1.00 28.39 41 ALA B CA 1
ATOM 2087 C C . ALA B 1 10 ? 71.465 71.691 57.045 1.00 27.35 41 ALA B C 1
ATOM 2088 O O . ALA B 1 10 ? 71.471 71.989 58.250 1.00 26.25 41 ALA B O 1
ATOM 2090 N N . GLY B 1 11 ? 72.260 70.770 56.525 1.00 27.76 42 GLY B N 1
ATOM 2091 C CA . GLY B 1 11 ? 73.050 69.848 57.342 1.00 26.91 42 GLY B CA 1
ATOM 2092 C C . GLY B 1 11 ? 72.176 68.805 58.027 1.00 25.39 42 GLY B C 1
ATOM 2093 O O . GLY B 1 11 ? 70.940 68.862 57.987 1.00 26.76 42 GLY B O 1
ATOM 2094 N N . GLY B 1 12 ? 72.770 67.787 58.684 1.00 25.09 43 GLY B N 1
ATOM 2095 C CA . GLY B 1 12 ? 71.924 66.823 59.350 1.00 23.09 43 GLY B CA 1
ATOM 2096 C C . GLY B 1 12 ? 71.409 65.742 58.419 1.00 21.75 43 GLY B C 1
ATOM 2097 O O . GLY B 1 12 ? 71.972 65.419 57.368 1.00 23.22 43 GLY B O 1
ATOM 2098 N N . ARG B 1 13 ? 70.355 65.092 58.879 1.00 20.11 44 ARG B N 1
ATOM 2099 C CA . ARG B 1 13 ? 69.797 63.894 58.262 1.00 18.30 44 ARG B CA 1
ATOM 2100 C C . ARG B 1 13 ? 68.295 64.071 58.176 1.00 17.20 44 ARG B C 1
ATOM 2101 O O . ARG B 1 13 ? 67.639 64.284 59.184 1.00 16.87 44 ARG B O 1
ATOM 2109 N N . LEU B 1 14 ? 67.767 64.004 56.964 1.00 16.89 45 LEU B N 1
ATOM 2110 C CA . LEU B 1 14 ? 66.382 64.255 56.678 1.00 16.49 45 LEU B CA 1
ATOM 2111 C C . LEU B 1 14 ? 65.720 62.991 56.165 1.00 15.79 45 LEU B C 1
ATOM 2112 O O . LEU B 1 14 ? 66.233 62.290 55.250 1.00 19.29 45 LEU B O 1
ATOM 2117 N N . GLY B 1 15 ? 64.575 62.644 56.711 1.00 14.68 46 GLY B N 1
ATOM 2118 C CA . GLY B 1 15 ? 63.813 61.510 56.287 1.00 14.45 46 GLY B CA 1
ATOM 2119 C C . GLY B 1 15 ? 62.405 61.909 55.895 1.00 14.58 46 GLY B C 1
ATOM 2120 O O . GLY B 1 15 ? 61.715 62.597 56.647 1.00 14.67 46 GLY B O 1
ATOM 2121 N N . VAL B 1 16 ? 62.008 61.506 54.696 1.00 14.78 47 VAL B N 1
ATOM 2122 C CA . VAL B 1 16 ? 60.667 61.806 54.200 1.00 14.61 47 VAL B CA 1
ATOM 2123 C C . VAL B 1 16 ? 60.001 60.601 53.594 1.00 14.11 47 VAL B C 1
ATOM 2124 O O . VAL B 1 16 ? 60.642 59.882 52.812 1.00 15.27 47 VAL B O 1
ATOM 2128 N N . CYS B 1 17 ? 58.731 60.391 53.918 1.00 13.74 48 CYS B N 1
ATOM 2129 C CA . CYS B 1 17 ? 57.896 59.509 53.106 1.00 13.90 48 CYS B CA 1
ATOM 2130 C C . CYS B 1 17 ? 56.589 60.212 52.869 1.00 13.15 48 CYS B C 1
ATOM 2131 O O . CYS B 1 17 ? 55.858 60.482 53.823 1.00 12.91 48 CYS B O 1
ATOM 2134 N N . ALA B 1 18 ? 56.284 60.484 51.614 1.00 13.97 49 ALA B N 1
ATOM 2135 C CA . ALA B 1 18 ? 55.044 61.080 51.170 1.00 13.39 49 ALA B CA 1
ATOM 2136 C C . ALA B 1 18 ? 54.389 60.119 50.196 1.00 14.24 49 ALA B C 1
ATOM 2137 O O . ALA B 1 18 ? 55.028 59.579 49.299 1.00 15.80 49 ALA B O 1
ATOM 2139 N N . ILE B 1 19 ? 53.105 59.903 50.411 1.00 14.93 50 ILE B N 1
ATOM 2140 C CA . ILE B 1 19 ? 52.352 58.944 49.584 1.00 15.34 50 ILE B CA 1
ATOM 2141 C C . ILE B 1 19 ? 51.112 59.630 49.035 1.00 15.15 50 ILE B C 1
ATOM 2142 O O . ILE B 1 19 ? 50.269 60.099 49.827 1.00 14.21 50 ILE B O 1
ATOM 2147 N N . ASP B 1 20 ? 50.965 59.628 47.706 1.00 14.81 51 ASP B N 1
ATOM 2148 C CA . ASP B 1 20 ? 49.728 60.034 47.077 1.00 16.17 51 ASP B CA 1
ATOM 2149 C C . ASP B 1 20 ? 48.747 58.871 47.160 1.00 16.35 51 ASP B C 1
ATOM 2150 O O . ASP B 1 20 ? 49.007 57.876 46.512 1.00 17.42 51 ASP B O 1
ATOM 2155 N N . THR B 1 21 ? 47.677 58.980 47.917 1.00 16.22 52 THR B N 1
ATOM 2156 C CA . THR B 1 21 ? 46.787 57.858 48.147 1.00 18.17 52 THR B CA 1
ATOM 2157 C C . THR B 1 21 ? 45.904 57.481 46.957 1.00 21.30 52 THR B C 1
ATOM 2158 O O . THR B 1 21 ? 45.247 56.438 46.962 1.00 28.36 52 THR B O 1
ATOM 2162 N N . ALA B 1 22 ? 45.870 58.318 45.929 1.00 21.48 53 ALA B N 1
ATOM 2163 C CA . ALA B 1 22 ? 45.154 57.907 44.722 1.00 23.85 53 ALA B CA 1
ATOM 2164 C C . ALA B 1 22 ? 46.002 57.026 43.831 1.00 26.24 53 ALA B C 1
ATOM 2165 O O . ALA B 1 22 ? 45.521 56.086 43.208 1.00 31.73 53 ALA B O 1
ATOM 2167 N N . THR B 1 23 ? 47.300 57.322 43.713 1.00 27.61 54 THR B N 1
ATOM 2168 C CA . THR B 1 23 ? 48.081 56.600 42.715 1.00 28.22 54 THR B CA 1
ATOM 2169 C C . THR B 1 23 ? 49.102 55.664 43.335 1.00 27.67 54 THR B C 1
ATOM 2170 O O . THR B 1 23 ? 49.679 54.839 42.605 1.00 31.88 54 THR B O 1
ATOM 2174 N N . GLY B 1 24 ? 49.352 55.818 44.615 1.00 27.99 55 GLY B N 1
ATOM 2175 C CA . GLY B 1 24 ? 50.407 55.179 45.356 1.00 27.99 55 GLY B CA 1
ATOM 2176 C C . GLY B 1 24 ? 51.803 55.686 45.038 1.00 27.18 55 GLY B C 1
ATOM 2177 O O . GLY B 1 24 ? 52.734 55.083 45.545 1.00 29.83 55 GLY B O 1
ATOM 2178 N N . ARG B 1 25 ? 51.971 56.728 44.229 1.00 25.25 56 ARG B N 1
ATOM 2179 C CA . ARG B 1 25 ? 53.259 57.370 43.976 1.00 24.58 56 ARG B CA 1
ATOM 2180 C C . ARG B 1 25 ? 53.769 57.981 45.265 1.00 22.48 56 ARG B C 1
ATOM 2181 O O . ARG B 1 25 ? 52.991 58.449 46.095 1.00 21.03 56 ARG B O 1
ATOM 2183 N N . ARG B 1 26 ? 55.088 57.945 45.373 1.00 22.17 57 ARG B N 1
ATOM 2184 C CA . ARG B 1 26 ? 55.715 58.388 46.616 1.00 21.29 57 ARG B CA 1
ATOM 2185 C C . ARG B 1 26 ? 56.819 59.397 46.319 1.00 20.46 57 ARG B C 1
ATOM 2186 O O . ARG B 1 26 ? 57.439 59.381 45.259 1.00 23.08 57 ARG B O 1
ATOM 2194 N N . ALA B 1 27 ? 57.114 60.184 47.351 1.00 19.11 58 ALA B N 1
ATOM 2195 C CA . ALA B 1 27 ? 58.286 61.047 47.388 1.00 18.65 58 ALA B CA 1
ATOM 2196 C C . ALA B 1 27 ? 59.059 60.611 48.633 1.00 18.06 58 ALA B C 1
ATOM 2197 O O . ALA B 1 27 ? 58.483 60.630 49.717 1.00 18.58 58 ALA B O 1
ATOM 2199 N N . LEU B 1 28 ? 60.294 60.174 48.464 1.00 18.41 59 LEU B N 1
ATOM 2200 C CA . LEU B 1 28 ? 61.071 59.579 49.506 1.00 19.27 59 LEU B CA 1
ATOM 2201 C C . LEU B 1 28 ? 62.479 60.129 49.668 1.00 19.27 59 LEU B C 1
ATOM 2202 O O . LEU B 1 28 ? 63.086 60.522 48.684 1.00 21.68 59 LEU B O 1
ATOM 2207 N N . HIS B 1 29 ? 62.939 60.099 50.924 1.00 19.54 60 HIS B N 1
ATOM 2208 C CA . HIS B 1 29 ? 64.328 60.271 51.220 1.00 19.44 60 HIS B CA 1
ATOM 2209 C C . HIS B 1 29 ? 64.625 59.553 52.532 1.00 19.10 60 HIS B C 1
ATOM 2210 O O . HIS B 1 29 ? 63.969 59.881 53.534 1.00 17.31 60 HIS B O 1
ATOM 2217 N N . ARG B 1 30 ? 65.592 58.654 52.575 1.00 19.93 61 ARG B N 1
ATOM 2218 C CA . ARG B 1 30 ? 65.927 57.879 53.770 1.00 19.65 61 ARG B CA 1
ATOM 2219 C C . ARG B 1 30 ? 64.676 57.333 54.426 1.00 18.48 61 ARG B C 1
ATOM 2220 O O . ARG B 1 30 ? 64.521 57.295 55.650 1.00 19.04 61 ARG B O 1
ATOM 2228 N N . ALA B 1 31 ? 63.715 56.849 53.653 1.00 18.87 62 ALA B N 1
ATOM 2229 C CA . ALA B 1 31 ? 62.417 56.520 54.199 1.00 18.01 62 ALA B CA 1
ATOM 2230 C C . ALA B 1 31 ? 62.432 55.277 55.062 1.00 18.58 62 ALA B C 1
ATOM 2231 O O . ALA B 1 31 ? 61.491 55.098 55.846 1.00 19.36 62 ALA B O 1
ATOM 2233 N N . ASP B 1 32 ? 63.459 54.447 54.906 1.00 20.11 63 ASP B N 1
ATOM 2234 C CA . ASP B 1 32 ? 63.603 53.237 55.695 1.00 21.55 63 ASP B CA 1
ATOM 2235 C C . ASP B 1 32 ? 64.690 53.381 56.743 1.00 21.11 63 ASP B C 1
ATOM 2236 O O . ASP B 1 32 ? 65.117 52.393 57.334 1.00 23.86 63 ASP B O 1
ATOM 2241 N N . GLU B 1 33 ? 65.150 54.591 57.024 1.00 21.55 64 GLU B N 1
ATOM 2242 C CA . GLU B 1 33 ? 66.096 54.798 58.146 1.00 21.42 64 GLU B CA 1
ATOM 2243 C C . GLU B 1 33 ? 65.354 55.159 59.423 1.00 18.92 64 GLU B C 1
ATOM 2244 O O . GLU B 1 33 ? 64.313 55.808 59.353 1.00 14.85 64 GLU B O 1
ATOM 2250 N N . ARG B 1 34 ? 65.881 54.749 60.577 1.00 18.87 65 ARG B N 1
ATOM 2251 C CA . ARG B 1 34 ? 65.299 55.095 61.851 1.00 16.75 65 ARG B CA 1
ATOM 2252 C C . ARG B 1 34 ? 65.671 56.512 62.248 1.00 15.63 65 ARG B C 1
ATOM 2253 O O . ARG B 1 34 ? 66.801 56.987 62.028 1.00 16.92 65 ARG B O 1
ATOM 2261 N N . PHE B 1 35 ? 64.705 57.203 62.814 1.00 13.83 66 PHE B N 1
ATOM 2262 C CA . PHE B 1 35 ? 64.851 58.540 63.382 1.00 12.39 66 PHE B CA 1
ATOM 2263 C C . PHE B 1 35 ? 64.213 58.606 64.763 1.00 10.87 66 PHE B C 1
ATOM 2264 O O . PHE B 1 35 ? 63.231 57.898 64.972 1.00 11.27 66 PHE B O 1
ATOM 2272 N N . PRO B 1 36 ? 64.661 59.484 65.651 1.00 11.03 67 PRO B N 1
ATOM 2273 C CA . PRO B 1 36 ? 63.987 59.664 66.944 1.00 10.32 67 PRO B CA 1
ATOM 2274 C C . PRO B 1 36 ? 62.666 60.357 66.687 1.00 9.66 67 PRO B C 1
ATOM 2275 O O . PRO B 1 36 ? 62.629 61.476 66.175 1.00 10.66 67 PRO B O 1
ATOM 2279 N N . PHE B 1 37 ? 61.569 59.708 67.033 1.00 8.77 68 PHE B N 1
ATOM 2280 C CA . PHE B 1 37 ? 60.261 60.260 66.647 1.00 9.47 68 PHE B CA 1
ATOM 2281 C C . PHE B 1 37 ? 59.751 61.395 67.499 1.00 8.29 68 PHE B C 1
ATOM 2282 O O . PHE B 1 37 ? 58.868 62.165 67.079 1.00 8.50 68 PHE B O 1
ATOM 2290 N N . CYS B 1 38 ? 60.275 61.535 68.738 1.00 8.71 69 CYS B N 1
ATOM 2291 C CA . CYS B 1 38 ? 59.834 62.595 69.664 1.00 8.46 69 CYS B CA 1
ATOM 2292 C C . CYS B 1 38 ? 58.314 62.612 69.741 1.00 8.08 69 CYS B C 1
ATOM 2293 O O . CYS B 1 38 ? 57.700 61.566 69.729 1.00 8.44 69 CYS B O 1
ATOM 2296 N N . SER B 1 39 ? 57.701 63.782 69.772 1.00 8.22 70 SER B N 1
ATOM 2297 C CA . SER B 1 39 ? 56.291 63.845 70.075 1.00 8.02 70 SER B CA 1
ATOM 2298 C C . SER B 1 39 ? 55.409 63.342 68.982 1.00 7.97 70 SER B C 1
ATOM 2299 O O . SER B 1 39 ? 54.196 63.264 69.171 1.00 8.15 70 SER B O 1
ATOM 2302 N N . THR B 1 40 ? 55.941 62.976 67.800 1.00 7.82 71 THR B N 1
ATOM 2303 C CA . THR B 1 40 ? 55.051 62.422 66.787 1.00 8.22 71 THR B CA 1
ATOM 2304 C C . THR B 1 40 ? 54.428 61.126 67.288 1.00 8.88 71 THR B C 1
ATOM 2305 O O . THR B 1 40 ? 53.382 60.731 66.761 1.00 9.84 71 THR B O 1
ATOM 2309 N N . PHE B 1 41 ? 55.010 60.448 68.289 1.00 9.07 72 PHE B N 1
ATOM 2310 C CA . PHE B 1 41 ? 54.371 59.232 68.774 1.00 9.61 72 PHE B CA 1
ATOM 2311 C C . PHE B 1 41 ? 53.027 59.516 69.428 1.00 9.39 72 PHE B C 1
ATOM 2312 O O . PHE B 1 41 ? 52.275 58.545 69.610 1.00 9.96 72 PHE B O 1
ATOM 2320 N N . LYS B 1 42 ? 52.730 60.744 69.784 1.00 9.19 73 LYS B N 1
ATOM 2321 C CA . LYS B 1 42 ? 51.472 61.016 70.476 1.00 8.51 73 LYS B CA 1
ATOM 2322 C C . LYS B 1 42 ? 50.278 60.728 69.588 1.00 8.67 73 LYS B C 1
ATOM 2323 O O . LYS B 1 42 ? 49.189 60.446 70.099 1.00 9.06 73 LYS B O 1
ATOM 2329 N N . ALA B 1 43 ? 50.413 60.744 68.271 1.00 9.38 74 ALA B N 1
ATOM 2330 C CA . ALA B 1 43 ? 49.369 60.285 67.376 1.00 10.15 74 ALA B CA 1
ATOM 2331 C C . ALA B 1 43 ? 49.115 58.800 67.595 1.00 10.94 74 ALA B C 1
ATOM 2332 O O . ALA B 1 43 ? 47.924 58.404 67.662 1.00 11.15 74 ALA B O 1
ATOM 2334 N N . MET B 1 44 ? 50.166 57.994 67.707 1.00 11.04 75 MET B N 1
ATOM 2335 C CA A MET B 1 44 ? 50.022 56.571 68.025 0.73 11.19 75 MET B CA 1
ATOM 2336 C CA B MET B 1 44 ? 50.029 56.582 68.026 0.27 11.20 75 MET B CA 1
ATOM 2337 C C . MET B 1 44 ? 49.447 56.325 69.409 1.00 10.70 75 MET B C 1
ATOM 2338 O O . MET B 1 44 ? 48.662 55.389 69.624 1.00 10.95 75 MET B O 1
ATOM 2347 N N . LEU B 1 45 ? 49.838 57.172 70.359 1.00 9.89 76 LEU B N 1
ATOM 2348 C CA . LEU B 1 45 ? 49.328 57.062 71.706 1.00 9.46 76 LEU B CA 1
ATOM 2349 C C . LEU B 1 45 ? 47.801 57.280 71.699 1.00 9.14 76 LEU B C 1
ATOM 2350 O O . LEU B 1 45 ? 47.057 56.535 72.310 1.00 9.63 76 LEU B O 1
ATOM 2355 N N . GLY B 1 46 ? 47.377 58.345 71.035 1.00 9.38 77 GLY B N 1
ATOM 2356 C CA . GLY B 1 46 ? 45.942 58.596 70.956 1.00 9.59 77 GLY B CA 1
ATOM 2357 C C . GLY B 1 46 ? 45.198 57.457 70.318 1.00 9.07 77 GLY B C 1
ATOM 2358 O O . GLY B 1 46 ? 44.128 57.064 70.786 1.00 9.77 77 GLY B O 1
ATOM 2359 N N . ALA B 1 47 ? 45.748 56.920 69.234 1.00 9.64 78 ALA B N 1
ATOM 2360 C CA . ALA B 1 47 ? 45.151 55.756 68.599 1.00 9.36 78 ALA B CA 1
ATOM 2361 C C . ALA B 1 47 ? 45.061 54.562 69.518 1.00 9.87 78 ALA B C 1
ATOM 2362 O O . ALA B 1 47 ? 44.025 53.858 69.533 1.00 10.45 78 ALA B O 1
ATOM 2364 N N . ALA B 1 48 ? 46.112 54.285 70.282 1.00 9.95 79 ALA B N 1
ATOM 2365 C CA . ALA B 1 48 ? 46.145 53.184 71.215 1.00 10.53 79 ALA B CA 1
ATOM 2366 C C . ALA B 1 48 ? 45.084 53.333 72.308 1.00 10.79 79 ALA B C 1
ATOM 2367 O O . ALA B 1 48 ? 44.415 52.352 72.687 1.00 11.28 79 ALA B O 1
ATOM 2369 N N . VAL B 1 49 ? 44.901 54.554 72.829 1.00 10.22 80 VAL B N 1
ATOM 2370 C CA . VAL B 1 49 ? 43.867 54.840 73.811 1.00 10.41 80 VAL B CA 1
ATOM 2371 C C . VAL B 1 49 ? 42.503 54.625 73.179 1.00 10.97 80 VAL B C 1
ATOM 2372 O O . VAL B 1 49 ? 41.640 53.974 73.767 1.00 11.97 80 VAL B O 1
ATOM 2376 N N . LEU B 1 50 ? 42.270 55.179 72.009 1.00 10.66 81 LEU B N 1
ATOM 2377 C CA . LEU B 1 50 ? 41.015 54.963 71.309 1.00 11.43 81 LEU B CA 1
ATOM 2378 C C . LEU B 1 50 ? 40.762 53.488 71.091 1.00 11.38 81 LEU B C 1
ATOM 2379 O O . LEU B 1 50 ? 39.639 52.983 71.250 1.00 12.10 81 LEU B O 1
ATOM 2384 N N . ALA B 1 51 ? 41.758 52.706 70.706 1.00 11.50 82 ALA B N 1
ATOM 2385 C CA . ALA B 1 51 ? 41.567 51.257 70.492 1.00 13.34 82 ALA B CA 1
ATOM 2386 C C . ALA B 1 51 ? 41.231 50.530 71.776 1.00 14.65 82 ALA B C 1
ATOM 2387 O O . ALA B 1 51 ? 40.381 49.638 71.771 1.00 15.16 82 ALA B O 1
ATOM 2389 N N . GLN B 1 52 ? 41.826 50.896 72.898 1.00 14.73 83 GLN B N 1
ATOM 2390 C CA A GLN B 1 52 ? 41.482 50.301 74.186 0.61 15.33 83 GLN B CA 1
ATOM 2391 C CA B GLN B 1 52 ? 41.485 50.302 74.189 0.39 15.37 83 GLN B CA 1
ATOM 2392 C C . GLN B 1 52 ? 40.051 50.633 74.568 1.00 15.93 83 GLN B C 1
ATOM 2393 O O . GLN B 1 52 ? 39.345 49.835 75.159 1.00 18.50 83 GLN B O 1
ATOM 2404 N N . SER B 1 53 ? 39.568 51.816 74.201 1.00 15.98 84 SER B N 1
ATOM 2405 C CA . SER B 1 53 ? 38.198 52.219 74.494 1.00 17.40 84 SER B CA 1
ATOM 2406 C C . SER B 1 53 ? 37.198 51.409 73.668 1.00 17.44 84 SER B C 1
ATOM 2407 O O . SER B 1 53 ? 36.028 51.347 74.077 1.00 20.54 84 SER B O 1
ATOM 2410 N N . VAL B 1 54 ? 37.551 50.785 72.568 1.00 17.68 85 VAL B N 1
ATOM 2411 C CA . VAL B 1 54 ? 36.612 49.944 71.803 1.00 19.61 85 VAL B CA 1
ATOM 2412 C C . VAL B 1 54 ? 36.135 48.799 72.667 1.00 21.84 85 VAL B C 1
ATOM 2413 O O . VAL B 1 54 ? 34.942 48.572 72.763 1.00 24.31 85 VAL B O 1
ATOM 2417 N N . ALA B 1 55 ? 37.000 48.092 73.384 1.00 25.60 86 ALA B N 1
ATOM 2418 C CA . ALA B 1 55 ? 36.377 47.130 74.304 1.00 27.84 86 ALA B CA 1
ATOM 2419 C C . ALA B 1 55 ? 35.887 47.716 75.607 1.00 27.17 86 ALA B C 1
ATOM 2420 O O . ALA B 1 55 ? 35.151 47.113 76.397 1.00 32.87 86 ALA B O 1
ATOM 2422 N N . HIS B 1 56 ? 36.337 48.888 76.013 1.00 25.23 87 HIS B N 1
ATOM 2423 C CA . HIS B 1 56 ? 35.958 49.440 77.291 1.00 23.85 87 HIS B CA 1
ATOM 2424 C C . HIS B 1 56 ? 35.437 50.828 77.049 1.00 23.42 87 HIS B C 1
ATOM 2425 O O . HIS B 1 56 ? 36.282 51.707 77.191 1.00 23.99 87 HIS B O 1
ATOM 2432 N N . PRO B 1 57 ? 34.191 51.029 76.622 1.00 23.24 88 PRO B N 1
ATOM 2433 C CA . PRO B 1 57 ? 33.731 52.361 76.165 1.00 24.30 88 PRO B CA 1
ATOM 2434 C C . PRO B 1 57 ? 33.690 53.468 77.214 1.00 23.36 88 PRO B C 1
ATOM 2435 O O . PRO B 1 57 ? 33.457 54.665 76.883 1.00 28.13 88 PRO B O 1
ATOM 2439 N N . GLY B 1 58 ? 33.838 53.120 78.439 1.00 21.67 89 GLY B N 1
ATOM 2440 C CA . GLY B 1 58 ? 33.938 54.111 79.502 1.00 20.66 89 GLY B CA 1
ATOM 2441 C C . GLY B 1 58 ? 35.355 54.646 79.698 1.00 18.60 89 GLY B C 1
ATOM 2442 O O . GLY B 1 58 ? 35.559 55.601 80.477 1.00 18.10 89 GLY B O 1
ATOM 2443 N N . LEU B 1 59 ? 36.340 54.094 78.999 1.00 17.34 90 LEU B N 1
ATOM 2444 C CA . LEU B 1 59 ? 37.700 54.568 79.208 1.00 16.25 90 LEU B CA 1
ATOM 2445 C C . LEU B 1 59 ? 37.874 56.057 78.982 1.00 16.19 90 LEU B C 1
ATOM 2446 O O . LEU B 1 59 ? 38.535 56.741 79.789 1.00 15.86 90 LEU B O 1
ATOM 2451 N N . LEU B 1 60 ? 37.309 56.612 77.886 1.00 15.96 91 LEU B N 1
ATOM 2452 C CA . LEU B 1 60 ? 37.554 58.015 77.577 1.00 15.41 91 LEU B CA 1
ATOM 2453 C C . LEU B 1 60 ? 37.019 58.992 78.621 1.00 15.89 91 LEU B C 1
ATOM 2454 O O . LEU B 1 60 ? 37.525 60.092 78.804 1.00 14.67 91 LEU B O 1
ATOM 2459 N N . GLN B 1 61 ? 36.021 58.537 79.377 1.00 16.90 92 GLN B N 1
ATOM 2460 C CA . GLN B 1 61 ? 35.430 59.272 80.465 1.00 17.37 92 GLN B CA 1
ATOM 2461 C C . GLN B 1 61 ? 36.194 59.233 81.760 1.00 16.73 92 GLN B C 1
ATOM 2462 O O . GLN B 1 61 ? 35.877 60.010 82.689 1.00 18.17 92 GLN B O 1
ATOM 2468 N N . GLN B 1 62 ? 37.120 58.323 81.934 1.00 16.96 93 GLN B N 1
ATOM 2469 C CA . GLN B 1 62 ? 37.742 58.170 83.253 1.00 17.82 93 GLN B CA 1
ATOM 2470 C C . GLN B 1 62 ? 38.508 59.441 83.605 1.00 17.76 93 GLN B C 1
ATOM 2471 O O . GLN B 1 62 ? 39.236 59.970 82.757 1.00 16.59 93 GLN B O 1
ATOM 2477 N N . ARG B 1 63 ? 38.368 59.850 84.849 1.00 17.78 94 ARG B N 1
ATOM 2478 C CA . ARG B 1 63 ? 39.100 61.001 85.367 1.00 18.19 94 ARG B CA 1
ATOM 2479 C C . ARG B 1 63 ? 40.444 60.593 85.987 1.00 18.56 94 ARG B C 1
ATOM 2480 O O . ARG B 1 63 ? 40.517 59.721 86.853 1.00 22.86 94 ARG B O 1
ATOM 2488 N N . VAL B 1 64 ? 41.484 61.260 85.531 1.00 17.70 95 VAL B N 1
ATOM 2489 C CA . VAL B 1 64 ? 42.841 61.118 86.018 1.00 17.84 95 VAL B CA 1
ATOM 2490 C C . VAL B 1 64 ? 43.219 62.300 86.904 1.00 18.60 95 VAL B C 1
ATOM 2491 O O . VAL B 1 64 ? 43.150 63.445 86.485 1.00 19.45 95 VAL B O 1
ATOM 2495 N N . THR B 1 65 ? 43.612 61.928 88.112 1.00 19.03 96 THR B N 1
ATOM 2496 C CA . THR B 1 65 ? 44.058 62.908 89.057 1.00 20.96 96 THR B CA 1
ATOM 2497 C C . THR B 1 65 ? 45.566 62.858 89.191 1.00 21.01 96 THR B C 1
ATOM 2498 O O . THR B 1 65 ? 46.131 61.782 89.366 1.00 30.28 96 THR B O 1
ATOM 2502 N N . TYR B 1 66 ? 46.261 63.962 89.004 1.00 18.92 97 TYR B N 1
ATOM 2503 C CA . TYR B 1 66 ? 47.716 63.964 89.091 1.00 17.92 97 TYR B CA 1
ATOM 2504 C C . TYR B 1 66 ? 48.089 65.125 89.976 1.00 18.69 97 TYR B C 1
ATOM 2505 O O . TYR B 1 66 ? 47.247 65.941 90.318 1.00 21.95 97 TYR B O 1
ATOM 2514 N N . GLY B 1 67 ? 49.362 65.232 90.336 1.00 20.71 98 GLY B N 1
ATOM 2515 C CA . GLY B 1 67 ? 49.834 66.277 91.233 1.00 20.81 98 GLY B CA 1
ATOM 2516 C C . GLY B 1 67 ? 50.985 67.060 90.617 1.00 18.35 98 GLY B C 1
ATOM 2517 O O . GLY B 1 67 ? 51.457 66.791 89.509 1.00 17.89 98 GLY B O 1
ATOM 2518 N N . ARG B 1 68 ? 51.477 68.055 91.347 1.00 17.29 99 ARG B N 1
ATOM 2519 C CA . ARG B 1 68 ? 52.562 68.885 90.849 1.00 17.36 99 ARG B CA 1
ATOM 2520 C C . ARG B 1 68 ? 53.753 68.038 90.499 1.00 13.95 99 ARG B C 1
ATOM 2521 O O . ARG B 1 68 ? 54.421 68.363 89.515 1.00 14.37 99 ARG B O 1
ATOM 2529 N N . SER B 1 69 ? 54.088 66.992 91.275 1.00 12.24 100 SER B N 1
ATOM 2530 C CA . SER B 1 69 ? 55.295 66.229 91.013 1.00 10.69 100 SER B CA 1
ATOM 2531 C C . SER B 1 69 ? 55.144 65.298 89.804 1.00 9.90 100 SER B C 1
ATOM 2532 O O . SER B 1 69 ? 56.150 64.752 89.379 1.00 10.90 100 SER B O 1
ATOM 2535 N N . ASP B 1 70 ? 53.947 65.164 89.245 1.00 11.54 101 ASP B N 1
ATOM 2536 C CA . ASP B 1 70 ? 53.752 64.479 87.989 1.00 12.63 101 ASP B CA 1
ATOM 2537 C C . ASP B 1 70 ? 53.998 65.366 86.773 1.00 12.49 101 ASP B C 1
ATOM 2538 O O . ASP B 1 70 ? 54.052 64.883 85.631 1.00 15.20 101 ASP B O 1
ATOM 2543 N N . LEU B 1 71 ? 54.112 66.659 86.936 1.00 12.85 102 LEU B N 1
ATOM 2544 C CA . LEU B 1 71 ? 54.301 67.547 85.798 1.00 13.44 102 LEU B CA 1
ATOM 2545 C C . LEU B 1 71 ? 55.710 67.442 85.276 1.00 14.63 102 LEU B C 1
ATOM 2546 O O . LEU B 1 71 ? 56.701 67.553 86.032 1.00 24.13 102 LEU B O 1
ATOM 2551 N N . VAL B 1 72 ? 55.896 67.214 84.035 1.00 13.17 103 VAL B N 1
ATOM 2552 C CA . VAL B 1 72 ? 57.178 67.270 83.353 1.00 12.17 103 VAL B CA 1
ATOM 2553 C C . VAL B 1 72 ? 57.214 68.529 82.514 1.00 12.76 103 VAL B C 1
ATOM 2554 O O . VAL B 1 72 ? 56.227 69.249 82.362 1.00 13.28 103 VAL B O 1
ATOM 2558 N N . ASN B 1 73 ? 58.411 68.825 81.983 1.00 12.64 104 ASN B N 1
ATOM 2559 C CA . ASN B 1 73 ? 58.546 70.024 81.187 1.00 13.14 104 ASN B CA 1
ATOM 2560 C C . ASN B 1 73 ? 57.598 70.036 79.995 1.00 12.41 104 ASN B C 1
ATOM 2561 O O . ASN B 1 73 ? 57.384 68.981 79.403 1.00 13.32 104 ASN B O 1
ATOM 2566 N N . TYR B 1 74 ? 57.098 71.217 79.690 1.00 13.03 105 TYR B N 1
ATOM 2567 C CA . TYR B 1 74 ? 56.165 71.537 78.589 1.00 13.89 105 TYR B CA 1
ATOM 2568 C C . TYR B 1 74 ? 54.847 70.776 78.767 1.00 13.84 105 TYR B C 1
ATOM 2569 O O . TYR B 1 74 ? 54.526 69.745 78.155 1.00 14.42 105 TYR B O 1
ATOM 2578 N N . SER B 1 75 ? 54.031 71.313 79.654 1.00 14.54 106 SER B N 1
ATOM 2579 C CA . SER B 1 75 ? 52.721 70.809 80.067 1.00 14.78 106 SER B CA 1
ATOM 2580 C C . SER B 1 75 ? 51.726 71.948 80.082 1.00 14.36 106 SER B C 1
ATOM 2581 O O . SER B 1 75 ? 51.142 72.263 81.121 1.00 16.27 106 SER B O 1
ATOM 2584 N N . PRO B 1 76 ? 51.508 72.620 78.965 1.00 14.37 107 PRO B N 1
ATOM 2585 C CA . PRO B 1 76 ? 50.683 73.814 78.996 1.00 15.92 107 PRO B CA 1
ATOM 2586 C C . PRO B 1 76 ? 49.230 73.637 79.377 1.00 15.65 107 PRO B C 1
ATOM 2587 O O . PRO B 1 76 ? 48.586 74.584 79.841 1.00 18.94 107 PRO B O 1
ATOM 2591 N N . VAL B 1 77 ? 48.662 72.462 79.139 1.00 14.25 108 VAL B N 1
ATOM 2592 C CA . VAL B 1 77 ? 47.275 72.212 79.521 1.00 14.20 108 VAL B CA 1
ATOM 2593 C C . VAL B 1 77 ? 47.215 71.554 80.884 1.00 13.61 108 VAL B C 1
ATOM 2594 O O . VAL B 1 77 ? 46.463 72.026 81.772 1.00 14.51 108 VAL B O 1
ATOM 2598 N N . THR B 1 78 ? 47.962 70.499 81.089 1.00 12.84 109 THR B N 1
ATOM 2599 C CA . THR B 1 78 ? 47.870 69.786 82.359 1.00 13.29 109 THR B CA 1
ATOM 2600 C C . THR B 1 78 ? 48.276 70.651 83.529 1.00 14.55 109 THR B C 1
ATOM 2601 O O . THR B 1 78 ? 47.755 70.470 84.629 1.00 15.81 109 THR B O 1
ATOM 2605 N N . GLU B 1 79 ? 49.181 71.588 83.382 1.00 15.09 110 GLU B N 1
ATOM 2606 C CA . GLU B 1 79 ? 49.547 72.439 84.512 1.00 17.38 110 GLU B CA 1
ATOM 2607 C C . GLU B 1 79 ? 48.410 73.298 84.987 1.00 19.14 110 GLU B C 1
ATOM 2608 O O . GLU B 1 79 ? 48.459 73.854 86.088 1.00 21.79 110 GLU B O 1
ATOM 2614 N N . ARG B 1 80 ? 47.338 73.432 84.211 1.00 19.58 111 ARG B N 1
ATOM 2615 C CA . ARG B 1 80 ? 46.192 74.271 84.608 1.00 21.28 111 ARG B CA 1
ATOM 2616 C C . ARG B 1 80 ? 45.120 73.474 85.333 1.00 21.87 111 ARG B C 1
ATOM 2617 O O . ARG B 1 80 ? 44.029 73.916 85.772 1.00 25.10 111 ARG B O 1
ATOM 2625 N N . HIS B 1 81 ? 45.344 72.176 85.479 1.00 20.89 112 HIS B N 1
ATOM 2626 C CA . HIS B 1 81 ? 44.276 71.326 85.997 1.00 22.50 112 HIS B CA 1
ATOM 2627 C C . HIS B 1 81 ? 44.805 70.364 87.037 1.00 21.80 112 HIS B C 1
ATOM 2628 O O . HIS B 1 81 ? 44.183 69.325 87.203 1.00 24.61 112 HIS B O 1
ATOM 2635 N N . VAL B 1 82 ? 45.880 70.791 87.714 1.00 22.55 113 VAL B N 1
ATOM 2636 C CA . VAL B 1 82 ? 46.358 70.022 88.851 1.00 23.64 113 VAL B CA 1
ATOM 2637 C C . VAL B 1 82 ? 45.235 69.854 89.882 1.00 25.71 113 VAL B C 1
ATOM 2638 O O . VAL B 1 82 ? 45.084 68.785 90.452 1.00 28.47 113 VAL B O 1
ATOM 2642 N N . ASP B 1 83 ? 44.422 70.875 90.138 1.00 27.78 114 ASP B N 1
ATOM 2643 C CA . ASP B 1 83 ? 43.373 70.770 91.133 1.00 29.01 114 ASP B CA 1
ATOM 2644 C C . ASP B 1 83 ? 42.151 69.921 90.786 1.00 29.77 114 ASP B C 1
ATOM 2645 O O . ASP B 1 83 ? 41.585 69.375 91.756 1.00 34.06 114 ASP B O 1
ATOM 2647 N N . THR B 1 84 ? 41.763 69.839 89.509 1.00 28.68 115 THR B N 1
ATOM 2648 C CA . THR B 1 84 ? 40.571 69.098 89.138 1.00 28.75 115 THR B CA 1
ATOM 2649 C C . THR B 1 84 ? 40.817 67.735 88.528 1.00 26.90 115 THR B C 1
ATOM 2650 O O . THR B 1 84 ? 39.933 66.876 88.366 1.00 29.17 115 THR B O 1
ATOM 2654 N N . GLY B 1 85 ? 42.025 67.449 88.051 1.00 24.54 116 GLY B N 1
ATOM 2655 C CA . GLY B 1 85 ? 42.167 66.316 87.165 1.00 22.53 116 GLY B CA 1
ATOM 2656 C C . GLY B 1 85 ? 41.650 66.601 85.767 1.00 18.78 116 GLY B C 1
ATOM 2657 O O . GLY B 1 85 ? 41.139 67.681 85.483 1.00 19.85 116 GLY B O 1
ATOM 2658 N N . MET B 1 86 ? 41.782 65.618 84.881 1.00 16.47 117 MET B N 1
ATOM 2659 C CA . MET B 1 86 ? 41.347 65.701 83.513 1.00 14.99 117 MET B CA 1
ATOM 2660 C C . MET B 1 86 ? 40.846 64.317 83.104 1.00 14.58 117 MET B C 1
ATOM 2661 O O . MET B 1 86 ? 41.358 63.304 83.578 1.00 15.63 117 MET B O 1
ATOM 2666 N N . THR B 1 87 ? 39.868 64.273 82.197 1.00 13.88 118 THR B N 1
ATOM 2667 C CA . THR B 1 87 ? 39.494 62.976 81.659 1.00 13.93 118 THR B CA 1
ATOM 2668 C C . THR B 1 87 ? 40.502 62.405 80.682 1.00 12.74 118 THR B C 1
ATOM 2669 O O . THR B 1 87 ? 41.322 63.142 80.106 1.00 12.16 118 THR B O 1
ATOM 2673 N N . VAL B 1 88 ? 40.422 61.109 80.448 1.00 12.83 119 VAL B N 1
ATOM 2674 C CA . VAL B 1 88 ? 41.294 60.483 79.418 1.00 11.83 119 VAL B CA 1
ATOM 2675 C C . VAL B 1 88 ? 41.122 61.202 78.105 1.00 11.06 119 VAL B C 1
ATOM 2676 O O . VAL B 1 88 ? 42.106 61.502 77.421 1.00 10.78 119 VAL B O 1
ATOM 2680 N N . ALA B 1 89 ? 39.891 61.492 77.644 1.00 11.70 120 ALA B N 1
ATOM 2681 C CA . ALA B 1 89 ? 39.676 62.162 76.382 1.00 11.37 120 ALA B CA 1
ATOM 2682 C C . ALA B 1 89 ? 40.342 63.521 76.394 1.00 10.91 120 ALA B C 1
ATOM 2683 O O . ALA B 1 89 ? 40.979 63.911 75.417 1.00 11.12 120 ALA B O 1
ATOM 2685 N N . GLU B 1 90 ? 40.197 64.275 77.492 1.00 11.41 121 GLU B N 1
ATOM 2686 C CA . GLU B 1 90 ? 40.833 65.566 77.553 1.00 11.68 121 GLU B CA 1
ATOM 2687 C C . GLU B 1 90 ? 42.360 65.474 77.493 1.00 11.42 121 GLU B C 1
ATOM 2688 O O . GLU B 1 90 ? 43.020 66.360 76.920 1.00 11.46 121 GLU B O 1
ATOM 2694 N N . LEU B 1 91 ? 42.944 64.449 78.110 1.00 10.86 122 LEU B N 1
ATOM 2695 C CA . LEU B 1 91 ? 44.381 64.233 77.999 1.00 9.99 122 LEU B CA 1
ATOM 2696 C C . LEU B 1 91 ? 44.804 63.928 76.582 1.00 9.75 122 LEU B C 1
ATOM 2697 O O . LEU B 1 91 ? 45.860 64.398 76.131 1.00 9.38 122 LEU B O 1
ATOM 2702 N N . CYS B 1 92 ? 44.016 63.137 75.865 1.00 9.62 123 CYS B N 1
ATOM 2703 C CA . CYS B 1 92 ? 44.307 62.879 74.453 1.00 9.30 123 CYS B CA 1
ATOM 2704 C C . CYS B 1 92 ? 44.341 64.157 73.653 1.00 8.87 123 CYS B C 1
ATOM 2705 O O . CYS B 1 92 ? 45.249 64.385 72.848 1.00 9.46 123 CYS B O 1
ATOM 2708 N N . ALA B 1 93 ? 43.317 65.007 73.838 1.00 9.88 124 ALA B N 1
ATOM 2709 C CA . ALA B 1 93 ? 43.255 66.251 73.101 1.00 10.00 124 ALA B CA 1
ATOM 2710 C C . ALA B 1 93 ? 44.444 67.121 73.441 1.00 9.99 124 ALA B C 1
ATOM 2711 O O . ALA B 1 93 ? 45.067 67.750 72.584 1.00 10.44 124 ALA B O 1
ATOM 2713 N N . ALA B 1 94 ? 44.808 67.205 74.724 1.00 9.59 125 ALA B N 1
ATOM 2714 C CA . ALA B 1 94 ? 45.937 68.032 75.118 1.00 9.62 125 ALA B CA 1
ATOM 2715 C C . ALA B 1 94 ? 47.232 67.531 74.527 1.00 9.36 125 ALA B C 1
ATOM 2716 O O . ALA B 1 94 ? 48.080 68.328 74.082 1.00 9.79 125 ALA B O 1
ATOM 2718 N N . THR B 1 95 ? 47.439 66.227 74.521 1.00 8.64 126 THR B N 1
ATOM 2719 C CA . THR B 1 95 ? 48.730 65.706 74.067 1.00 8.70 126 THR B CA 1
ATOM 2720 C C . THR B 1 95 ? 48.828 65.791 72.546 1.00 8.77 126 THR B C 1
ATOM 2721 O O . THR B 1 95 ? 49.933 66.045 72.038 1.00 9.01 126 THR B O 1
ATOM 2725 N N . ILE B 1 96 ? 47.752 65.649 71.816 1.00 8.51 127 ILE B N 1
ATOM 2726 C CA . ILE B 1 96 ? 47.831 65.756 70.366 1.00 8.90 127 ILE B CA 1
ATOM 2727 C C . ILE B 1 96 ? 47.814 67.200 69.909 1.00 9.26 127 ILE B C 1
ATOM 2728 O O . ILE B 1 96 ? 48.570 67.578 69.044 1.00 11.01 127 ILE B O 1
ATOM 2733 N N . GLN B 1 97 ? 46.917 68.017 70.442 1.00 9.67 128 GLN B N 1
ATOM 2734 C CA A GLN B 1 97 ? 46.703 69.359 69.931 0.50 10.40 128 GLN B CA 1
ATOM 2735 C CA B GLN B 1 97 ? 46.735 69.353 69.899 0.50 10.42 128 GLN B CA 1
ATOM 2736 C C . GLN B 1 97 ? 47.718 70.385 70.457 1.00 10.60 128 GLN B C 1
ATOM 2737 O O . GLN B 1 97 ? 48.051 71.325 69.725 1.00 11.10 128 GLN B O 1
ATOM 2748 N N . TYR B 1 98 ? 48.214 70.181 71.648 1.00 10.74 129 TYR B N 1
ATOM 2749 C CA . TYR B 1 98 ? 49.201 71.087 72.240 1.00 10.95 129 TYR B CA 1
ATOM 2750 C C . TYR B 1 98 ? 50.540 70.425 72.505 1.00 11.34 129 TYR B C 1
ATOM 2751 O O . TYR B 1 98 ? 51.467 71.052 72.992 1.00 13.70 129 TYR B O 1
ATOM 2760 N N . SER B 1 99 ? 50.659 69.118 72.250 1.00 9.85 130 SER B N 1
ATOM 2761 C CA . SER B 1 99 ? 51.863 68.329 72.491 1.00 9.46 130 SER B CA 1
ATOM 2762 C C . SER B 1 99 ? 52.188 68.263 73.981 1.00 9.53 130 SER B C 1
ATOM 2763 O O . SER B 1 99 ? 53.343 68.090 74.362 1.00 10.10 130 SER B O 1
ATOM 2766 N N . ASP B 1 100 ? 51.168 68.335 74.845 1.00 9.75 131 ASP B N 1
ATOM 2767 C CA . ASP B 1 100 ? 51.417 68.338 76.289 1.00 9.51 131 ASP B CA 1
ATOM 2768 C C . ASP B 1 100 ? 52.159 67.080 76.726 1.00 9.82 131 ASP B C 1
ATOM 2769 O O . ASP B 1 100 ? 51.670 65.969 76.490 1.00 9.81 131 ASP B O 1
ATOM 2774 N N . ASN B 1 101 ? 53.276 67.223 77.438 1.00 9.73 132 ASN B N 1
ATOM 2775 C CA . ASN B 1 101 ? 54.089 66.073 77.775 1.00 10.01 132 ASN B CA 1
ATOM 2776 C C . ASN B 1 101 ? 53.554 65.300 78.978 1.00 9.89 132 ASN B C 1
ATOM 2777 O O . ASN B 1 101 ? 53.574 64.069 78.962 1.00 9.84 132 ASN B O 1
ATOM 2782 N N . THR B 1 102 ? 53.091 65.996 80.009 1.00 9.96 133 THR B N 1
ATOM 2783 C CA . THR B 1 102 ? 52.517 65.272 81.135 1.00 10.31 133 THR B CA 1
ATOM 2784 C C . THR B 1 102 ? 51.302 64.507 80.678 1.00 9.70 133 THR B C 1
ATOM 2785 O O . THR B 1 102 ? 51.071 63.384 81.124 1.00 10.36 133 THR B O 1
ATOM 2789 N N . ALA B 1 103 ? 50.462 65.076 79.802 1.00 10.19 134 ALA B N 1
ATOM 2790 C CA . ALA B 1 103 ? 49.291 64.312 79.348 1.00 9.43 134 ALA B CA 1
ATOM 2791 C C . ALA B 1 103 ? 49.692 62.986 78.727 1.00 9.21 134 ALA B C 1
ATOM 2792 O O . ALA B 1 103 ? 49.002 61.987 78.932 1.00 9.77 134 ALA B O 1
ATOM 2794 N N . ALA B 1 104 ? 50.761 62.941 77.972 1.00 8.75 135 ALA B N 1
ATOM 2795 C CA . ALA B 1 104 ? 51.213 61.658 77.391 1.00 8.81 135 ALA B CA 1
ATOM 2796 C C . ALA B 1 104 ? 51.596 60.666 78.462 1.00 8.87 135 ALA B C 1
ATOM 2797 O O . ALA B 1 104 ? 51.230 59.491 78.398 1.00 9.50 135 ALA B O 1
ATOM 2799 N N . ASN B 1 105 ? 52.372 61.118 79.457 1.00 9.14 136 ASN B N 1
ATOM 2800 C CA . ASN B 1 105 ? 52.771 60.200 80.557 1.00 9.76 136 ASN B CA 1
ATOM 2801 C C . ASN B 1 105 ? 51.551 59.699 81.305 1.00 10.24 136 ASN B C 1
ATOM 2802 O O . ASN B 1 105 ? 51.486 58.536 81.657 1.00 11.14 136 ASN B O 1
ATOM 2807 N N . GLU B 1 106 ? 50.569 60.590 81.560 1.00 10.86 137 GLU B N 1
ATOM 2808 C CA . GLU B 1 106 ? 49.392 60.160 82.308 1.00 11.82 137 GLU B CA 1
ATOM 2809 C C . GLU B 1 106 ? 48.594 59.151 81.498 1.00 11.52 137 GLU B C 1
ATOM 2810 O O . GLU B 1 106 ? 48.092 58.160 82.035 1.00 13.50 137 GLU B O 1
ATOM 2816 N N . LEU B 1 107 ? 48.477 59.355 80.174 1.00 10.87 138 LEU B N 1
ATOM 2817 C CA . LEU B 1 107 ? 47.811 58.337 79.361 1.00 10.92 138 LEU B CA 1
ATOM 2818 C C . LEU B 1 107 ? 48.532 57.014 79.359 1.00 11.16 138 LEU B C 1
ATOM 2819 O O . LEU B 1 107 ? 47.920 55.941 79.447 1.00 13.24 138 LEU B O 1
ATOM 2824 N N . MET B 1 108 ? 49.875 57.093 79.248 1.00 10.57 139 MET B N 1
ATOM 2825 C CA A MET B 1 108 ? 50.615 55.830 79.248 0.56 11.07 139 MET B CA 1
ATOM 2826 C CA B MET B 1 108 ? 50.687 55.869 79.254 0.44 11.03 139 MET B CA 1
ATOM 2827 C C . MET B 1 108 ? 50.504 55.116 80.579 1.00 12.48 139 MET B C 1
ATOM 2828 O O . MET B 1 108 ? 50.442 53.879 80.571 1.00 14.76 139 MET B O 1
ATOM 2837 N N . LYS B 1 109 ? 50.431 55.812 81.688 1.00 12.85 140 LYS B N 1
ATOM 2838 C CA . LYS B 1 109 ? 50.228 55.146 82.980 1.00 14.70 140 LYS B CA 1
ATOM 2839 C C . LYS B 1 109 ? 48.922 54.398 82.976 1.00 16.23 140 LYS B C 1
ATOM 2840 O O . LYS B 1 109 ? 48.783 53.292 83.507 1.00 20.25 140 LYS B O 1
ATOM 2846 N N . ARG B 1 110 ? 47.917 54.988 82.372 1.00 15.53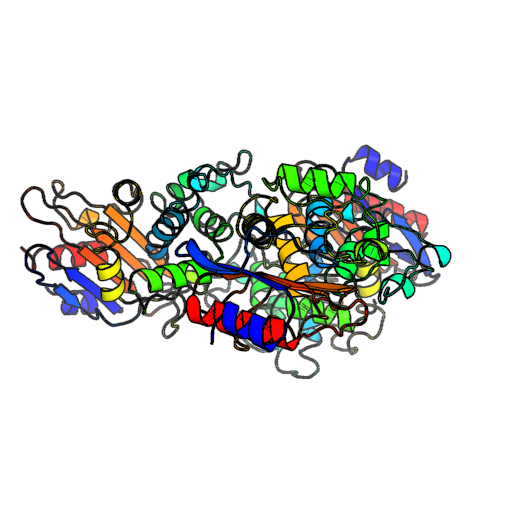 141 ARG B N 1
ATOM 2847 C CA A ARG B 1 110 ? 46.606 54.346 82.354 0.71 16.45 141 ARG B CA 1
ATOM 2848 C CA B ARG B 1 110 ? 46.597 54.366 82.326 0.29 16.46 141 ARG B CA 1
ATOM 2849 C C . ARG B 1 110 ? 46.602 53.083 81.500 1.00 16.35 141 ARG B C 1
ATOM 2850 O O . ARG B 1 110 ? 45.962 52.129 81.957 1.00 19.15 141 ARG B O 1
ATOM 2865 N N . ILE B 1 111 ? 47.310 53.056 80.357 1.00 15.04 142 ILE B N 1
ATOM 2866 C CA . ILE B 1 111 ? 47.155 51.971 79.401 1.00 14.88 142 ILE B CA 1
ATOM 2867 C C . ILE B 1 111 ? 48.236 50.891 79.348 1.00 15.10 142 ILE B C 1
ATOM 2868 O O . ILE B 1 111 ? 48.094 49.919 78.584 1.00 16.94 142 ILE B O 1
ATOM 2873 N N . GLY B 1 112 ? 49.308 51.043 80.136 1.00 15.25 143 GLY B N 1
ATOM 2874 C CA . GLY B 1 112 ? 50.320 49.986 80.206 1.00 16.25 143 GLY B CA 1
ATOM 2875 C C . GLY B 1 112 ? 51.681 50.412 79.667 1.00 16.00 143 GLY B C 1
ATOM 2876 O O . GLY B 1 112 ? 52.559 49.591 79.413 1.00 16.56 143 GLY B O 1
ATOM 2877 N N . GLY B 1 113 ? 51.979 51.707 79.562 1.00 15.75 144 GLY B N 1
ATOM 2878 C CA . GLY B 1 113 ? 53.297 52.236 79.381 1.00 14.98 144 GLY B CA 1
ATOM 2879 C C . GLY B 1 113 ? 53.814 52.158 77.977 1.00 15.66 144 GLY B C 1
ATOM 2880 O O . GLY B 1 113 ? 53.067 51.839 77.026 1.00 16.23 144 GLY B O 1
ATOM 2881 N N . PRO B 1 114 ? 55.082 52.477 77.813 1.00 16.11 145 PRO B N 1
ATOM 2882 C CA . PRO B 1 114 ? 55.720 52.363 76.491 1.00 17.21 145 PRO B CA 1
ATOM 2883 C C . PRO B 1 114 ? 55.483 51.035 75.811 1.00 16.12 145 PRO B C 1
ATOM 2884 O O . PRO B 1 114 ? 55.261 50.980 74.585 1.00 18.10 145 PRO B O 1
ATOM 2888 N N . ALA B 1 115 ? 55.467 49.936 76.571 1.00 15.73 146 ALA B N 1
ATOM 2889 C CA . ALA B 1 115 ? 55.264 48.620 76.000 1.00 15.42 146 ALA B CA 1
ATOM 2890 C C . ALA B 1 115 ? 53.874 48.539 75.372 1.00 14.79 146 ALA B C 1
ATOM 2891 O O . ALA B 1 115 ? 53.739 47.865 74.353 1.00 16.74 146 ALA B O 1
ATOM 2893 N N . ALA B 1 116 ? 52.889 49.118 75.987 1.00 14.59 147 ALA B N 1
ATOM 2894 C CA . ALA B 1 116 ? 51.543 49.057 75.376 1.00 14.14 147 ALA B CA 1
ATOM 2895 C C . ALA B 1 116 ? 51.431 49.848 74.103 1.00 13.21 147 ALA B C 1
ATOM 2896 O O . ALA B 1 116 ? 50.733 49.425 73.158 1.00 15.23 147 ALA B O 1
ATOM 2898 N N . VAL B 1 117 ? 52.129 50.972 74.000 1.00 12.31 148 VAL B N 1
ATOM 2899 C CA . VAL B 1 117 ? 52.074 51.702 72.721 1.00 11.27 148 VAL B CA 1
ATOM 2900 C C . VAL B 1 117 ? 52.759 50.917 71.601 1.00 11.39 148 VAL B C 1
ATOM 2901 O O . VAL B 1 117 ? 52.280 50.828 70.478 1.00 11.68 148 VAL B O 1
ATOM 2905 N N . THR B 1 118 ? 53.901 50.283 71.964 1.00 12.07 149 THR B N 1
ATOM 2906 C CA . THR B 1 118 ? 54.589 49.445 70.988 1.00 11.74 149 THR B CA 1
ATOM 2907 C C . THR B 1 118 ? 53.751 48.270 70.540 1.00 12.59 149 THR B C 1
ATOM 2908 O O . THR B 1 118 ? 53.658 47.959 69.373 1.00 13.63 149 THR B O 1
ATOM 2912 N N . ALA B 1 119 ? 53.111 47.598 71.514 1.00 13.18 150 ALA B N 1
ATOM 2913 C CA . ALA B 1 119 ? 52.220 46.487 71.191 1.00 14.40 150 ALA B CA 1
ATOM 2914 C C . ALA B 1 119 ? 51.086 46.935 70.280 1.00 13.91 150 ALA B C 1
ATOM 2915 O O . ALA B 1 119 ? 50.688 46.227 69.360 1.00 14.15 150 ALA B O 1
ATOM 2917 N N . TYR B 1 120 ? 50.569 48.154 70.503 1.00 13.24 151 TYR B N 1
ATOM 2918 C CA . TYR B 1 120 ? 49.525 48.658 69.632 1.00 12.48 151 TYR B CA 1
ATOM 2919 C C . TYR B 1 120 ? 50.051 48.856 68.211 1.00 12.12 151 TYR B C 1
ATOM 2920 O O . TYR B 1 120 ? 49.416 48.484 67.229 1.00 12.66 151 TYR B O 1
ATOM 2929 N N . ALA B 1 121 ? 51.252 49.406 68.070 1.00 11.68 152 ALA B N 1
ATOM 2930 C CA . ALA B 1 121 ? 51.855 49.572 66.758 1.00 12.25 152 ALA B CA 1
ATOM 2931 C C . ALA B 1 121 ? 51.940 48.229 66.043 1.00 12.96 152 ALA B C 1
ATOM 2932 O O . ALA B 1 121 ? 51.579 48.101 64.856 1.00 13.22 152 ALA B O 1
ATOM 2934 N N . ARG B 1 122 ? 52.422 47.192 66.735 1.00 13.58 153 ARG B N 1
ATOM 2935 C CA . ARG B 1 122 ? 52.482 45.874 66.114 1.00 15.60 153 ARG B CA 1
ATOM 2936 C C . ARG B 1 122 ? 51.132 45.407 65.623 1.00 15.51 153 ARG B C 1
ATOM 2937 O O . ARG B 1 122 ? 51.016 44.738 64.582 1.00 16.91 153 ARG B O 1
ATOM 2945 N N . SER B 1 123 ? 50.084 45.728 66.366 1.00 14.94 154 SER B N 1
ATOM 2946 C CA . SER B 1 123 ? 48.734 45.269 66.045 1.00 15.97 154 SER B CA 1
ATOM 2947 C C . SER B 1 123 ? 48.214 45.919 64.768 1.00 16.08 154 SER B C 1
ATOM 2948 O O . SER B 1 123 ? 47.285 45.337 64.196 1.00 19.85 154 SER B O 1
ATOM 2951 N N . ILE B 1 124 ? 48.754 47.040 64.335 1.00 14.87 155 ILE B N 1
ATOM 2952 C CA . ILE B 1 124 ? 48.299 47.668 63.087 1.00 15.38 155 ILE B CA 1
ATOM 2953 C C . ILE B 1 124 ? 49.316 47.496 61.953 1.00 15.84 155 ILE B C 1
ATOM 2954 O O . ILE B 1 124 ? 49.316 48.192 60.933 1.00 18.40 155 ILE B O 1
ATOM 2959 N N . GLY B 1 125 ? 50.237 46.541 62.138 1.00 16.30 156 GLY B N 1
ATOM 2960 C CA . GLY B 1 125 ? 51.152 46.185 61.042 1.00 18.03 156 GLY B CA 1
ATOM 2961 C C . GLY B 1 125 ? 52.471 46.866 61.082 1.00 18.01 156 GLY B C 1
ATOM 2962 O O . GLY B 1 125 ? 53.250 46.743 60.131 1.00 22.55 156 GLY B O 1
ATOM 2963 N N . ASP B 1 126 ? 52.789 47.617 62.149 1.00 17.00 157 ASP B N 1
ATOM 2964 C CA . ASP B 1 126 ? 54.030 48.337 62.284 1.00 16.61 157 ASP B CA 1
ATOM 2965 C C . ASP B 1 126 ? 54.991 47.526 63.194 1.00 16.46 157 ASP B C 1
ATOM 2966 O O . ASP B 1 126 ? 54.797 47.455 64.413 1.00 17.39 157 ASP B O 1
ATOM 2971 N N . ASP B 1 127 ? 55.984 46.879 62.583 1.00 17.89 158 ASP B N 1
ATOM 2972 C CA . ASP B 1 127 ? 56.987 46.053 63.226 1.00 19.67 158 ASP B CA 1
ATOM 2973 C C . ASP B 1 127 ? 58.284 46.837 63.421 1.00 19.09 158 ASP B C 1
ATOM 2974 O O . ASP B 1 127 ? 59.307 46.332 63.867 1.00 23.59 158 ASP B O 1
ATOM 2979 N N . THR B 1 128 ? 58.238 48.125 63.121 1.00 17.34 159 THR B N 1
ATOM 2980 C CA . THR B 1 128 ? 59.385 49.025 63.197 1.00 16.74 159 THR B CA 1
ATOM 2981 C C . THR B 1 128 ? 59.403 49.934 64.420 1.00 15.30 159 THR B C 1
ATOM 2982 O O . THR B 1 128 ? 60.389 50.037 65.160 1.00 15.83 159 THR B O 1
ATOM 2986 N N . PHE B 1 129 ? 58.323 50.646 64.631 1.00 13.73 160 PHE B N 1
ATOM 2987 C CA . PHE B 1 129 ? 58.171 51.548 65.781 1.00 12.97 160 PHE B CA 1
ATOM 2988 C C . PHE B 1 129 ? 58.574 50.881 67.089 1.00 12.53 160 PHE B C 1
ATOM 2989 O O . PHE B 1 129 ? 58.139 49.751 67.396 1.00 14.80 160 PHE B O 1
ATOM 2997 N N . ARG B 1 130 ? 59.307 51.575 67.924 1.00 11.16 161 ARG B N 1
ATOM 2998 C CA . ARG B 1 130 ? 59.532 51.125 69.307 1.00 11.05 161 ARG B CA 1
ATOM 2999 C C . ARG B 1 130 ? 59.498 52.358 70.211 1.00 10.36 161 ARG B C 1
ATOM 3000 O O . ARG B 1 130 ? 60.247 53.307 70.013 1.00 11.02 161 ARG B O 1
ATOM 3008 N N . LEU B 1 131 ? 58.615 52.302 71.194 1.00 10.49 162 LEU B N 1
ATOM 3009 C CA . LEU B 1 131 ? 58.585 53.259 72.285 1.00 9.99 162 LEU B CA 1
ATOM 3010 C C . LEU B 1 131 ? 59.184 52.582 73.531 1.00 10.31 162 LEU B C 1
ATOM 3011 O O . LEU B 1 131 ? 58.680 51.555 73.960 1.00 12.56 162 LEU B O 1
ATOM 3016 N N . ASP B 1 132 ? 60.218 53.162 74.054 1.00 10.36 163 ASP B N 1
ATOM 3017 C CA . ASP B 1 132 ? 61.003 52.587 75.145 1.00 10.05 163 ASP B CA 1
ATOM 3018 C C . ASP B 1 132 ? 60.926 53.395 76.418 1.00 9.71 163 ASP B C 1
ATOM 3019 O O . ASP B 1 132 ? 61.046 52.818 77.516 1.00 12.21 163 ASP B O 1
ATOM 3024 N N . ARG B 1 133 ? 60.756 54.704 76.339 1.00 10.06 164 ARG B N 1
ATOM 3025 C CA . ARG B 1 133 ? 60.848 55.644 77.464 1.00 9.80 164 ARG B CA 1
ATOM 3026 C C . ARG B 1 133 ? 59.619 56.549 77.550 1.00 9.76 164 ARG B C 1
ATOM 3027 O O . ARG B 1 133 ? 58.719 56.483 76.741 1.00 10.53 164 ARG B O 1
ATOM 3035 N N . TRP B 1 134 ? 59.641 57.367 78.598 1.00 9.93 165 TRP B N 1
ATOM 3036 C CA . TRP B 1 134 ? 58.580 58.301 78.917 1.00 10.10 165 TRP B CA 1
ATOM 3037 C C . TRP B 1 134 ? 58.972 59.711 78.573 1.00 9.20 165 TRP B C 1
ATOM 3038 O O . TRP B 1 134 ? 60.127 59.998 78.250 1.00 9.71 165 TRP B O 1
ATOM 3049 N N . GLU B 1 135 ? 58.038 60.660 78.657 1.00 9.08 166 GLU B N 1
ATOM 3050 C CA . GLU B 1 135 ? 58.418 62.048 78.520 1.00 9.45 166 GLU B CA 1
ATOM 3051 C C . GLU B 1 135 ? 59.184 62.530 79.726 1.00 9.49 166 GLU B C 1
ATOM 3052 O O . GLU B 1 135 ? 58.818 62.137 80.867 1.00 10.77 166 GLU B O 1
ATOM 3058 N N . THR B 1 136 ? 60.230 63.356 79.582 1.00 9.17 167 THR B N 1
ATOM 3059 C CA . THR B 1 136 ? 60.820 63.878 78.350 1.00 9.43 167 THR B CA 1
ATOM 3060 C C . THR B 1 136 ? 62.021 63.061 77.881 1.00 9.33 167 THR B C 1
ATOM 3061 O O . THR B 1 136 ? 62.610 63.433 76.862 1.00 9.44 167 THR B O 1
ATOM 3065 N N . GLU B 1 137 ? 62.419 62.013 78.607 1.00 9.35 168 GLU B N 1
ATOM 3066 C CA . GLU B 1 137 ? 63.605 61.248 78.190 1.00 10.44 168 GLU B CA 1
ATOM 3067 C C . GLU B 1 137 ? 63.509 60.707 76.783 1.00 9.48 168 GLU B C 1
ATOM 3068 O O . GLU B 1 137 ? 64.562 60.576 76.124 1.00 10.03 168 GLU B O 1
ATOM 3074 N N . LEU B 1 138 ? 62.325 60.423 76.296 1.00 8.58 169 LEU B N 1
ATOM 3075 C CA . LEU B 1 138 ? 62.208 59.863 74.941 1.00 8.79 169 LEU B CA 1
ATOM 3076 C C . LEU B 1 138 ? 62.641 60.847 73.863 1.00 9.01 169 LEU B C 1
ATOM 3077 O O . LEU B 1 138 ? 62.718 60.461 72.695 1.00 10.36 169 LEU B O 1
ATOM 3082 N N . ASN B 1 139 ? 62.920 62.111 74.208 1.00 9.20 170 ASN B N 1
ATOM 3083 C CA . ASN B 1 139 ? 63.376 63.127 73.275 1.00 9.62 170 ASN B CA 1
ATOM 3084 C C . ASN B 1 139 ? 64.883 63.310 73.239 1.00 9.27 170 ASN B C 1
ATOM 3085 O O . ASN B 1 139 ? 65.370 64.242 72.596 1.00 10.28 170 ASN B O 1
ATOM 3090 N N . THR B 1 140 ? 65.678 62.444 73.865 1.00 9.40 171 THR B N 1
ATOM 3091 C CA . THR B 1 140 ? 67.136 62.631 73.873 1.00 9.76 171 THR B CA 1
ATOM 3092 C C . THR B 1 140 ? 67.744 62.549 72.506 1.00 9.73 171 THR B C 1
ATOM 3093 O O . THR B 1 140 ? 68.745 63.215 72.261 1.00 10.08 171 THR B O 1
ATOM 3097 N N . ALA B 1 141 ? 67.186 61.750 71.610 1.00 9.94 172 ALA B N 1
ATOM 3098 C CA . ALA B 1 141 ? 67.536 61.772 70.193 1.00 10.39 172 ALA B CA 1
ATOM 3099 C C . ALA B 1 141 ? 69.002 61.572 69.933 1.00 10.65 172 ALA B C 1
ATOM 3100 O O . ALA B 1 141 ? 69.630 62.189 69.067 1.00 11.33 172 ALA B O 1
ATOM 3102 N N . LEU B 1 142 ? 69.611 60.658 70.705 1.00 10.79 173 LEU B N 1
ATOM 3103 C CA . LEU B 1 142 ? 71.045 60.450 70.603 1.00 11.09 173 LEU B CA 1
ATOM 3104 C C . LEU B 1 142 ? 71.411 59.779 69.318 1.00 11.35 173 LEU B C 1
ATOM 3105 O O . LEU B 1 142 ? 70.770 58.815 68.892 1.00 11.67 173 LEU B O 1
ATOM 3110 N N . PRO B 1 143 ? 72.445 60.225 68.646 1.00 12.57 174 PRO B N 1
ATOM 3111 C CA . PRO B 1 143 ? 72.909 59.560 67.431 1.00 13.58 174 PRO B CA 1
ATOM 3112 C C . PRO B 1 143 ? 73.195 58.094 67.694 1.00 13.90 174 PRO B C 1
ATOM 3113 O O . PRO B 1 143 ? 73.868 57.828 68.684 1.00 16.73 174 PRO B O 1
ATOM 3117 N N . GLY B 1 144 ? 72.701 57.195 66.851 1.00 14.32 175 GLY B N 1
ATOM 3118 C CA . GLY B 1 144 ? 72.997 55.773 66.974 1.00 15.31 175 GLY B CA 1
ATOM 3119 C C . GLY B 1 144 ? 72.145 55.058 67.986 1.00 15.18 175 GLY B C 1
ATOM 3120 O O . GLY B 1 144 ? 72.344 53.844 68.145 1.00 20.72 175 GLY B O 1
ATOM 3121 N N . ASP B 1 145 ? 71.236 55.725 68.688 1.00 12.29 176 ASP B N 1
ATOM 3122 C CA . ASP B 1 145 ? 70.342 55.085 69.641 1.00 11.91 176 ASP B CA 1
ATOM 3123 C C . ASP B 1 145 ? 69.059 54.639 68.941 1.00 11.97 176 ASP B C 1
ATOM 3124 O O . ASP B 1 145 ? 68.436 55.431 68.219 1.00 13.25 176 ASP B O 1
ATOM 3129 N N . LEU B 1 146 ? 68.662 53.402 69.103 1.00 11.19 177 LEU B N 1
ATOM 3130 C CA . LEU B 1 146 ? 67.437 52.896 68.511 1.00 12.17 177 LEU B CA 1
ATOM 3131 C C . LEU B 1 146 ? 66.235 53.131 69.397 1.00 10.70 177 LEU B C 1
ATOM 3132 O O . LEU B 1 146 ? 65.084 52.918 68.917 1.00 11.09 177 LEU B O 1
ATOM 3137 N N . ARG B 1 147 ? 66.433 53.515 70.650 1.00 9.94 178 ARG B N 1
ATOM 3138 C CA . ARG B 1 147 ? 65.263 53.764 71.502 1.00 9.41 178 ARG B CA 1
ATOM 3139 C C . ARG B 1 147 ? 64.382 54.837 70.935 1.00 9.34 178 ARG B C 1
ATOM 3140 O O . ARG B 1 147 ? 64.853 55.851 70.420 1.00 10.11 178 ARG B O 1
ATOM 3148 N N . ASP B 1 148 ? 63.042 54.640 71.028 1.00 9.15 179 ASP B N 1
ATOM 3149 C CA . ASP B 1 148 ? 62.112 55.712 70.685 1.00 9.21 179 ASP B CA 1
ATOM 3150 C C . ASP B 1 148 ? 62.300 56.173 69.240 1.00 9.64 179 ASP B C 1
ATOM 3151 O O . ASP B 1 148 ? 62.291 57.374 68.923 1.00 9.38 179 ASP B O 1
ATOM 3156 N N . THR B 1 149 ? 62.415 55.196 68.337 1.00 10.29 180 THR B N 1
ATOM 3157 C CA . THR B 1 149 ? 62.589 55.460 66.918 1.00 10.62 180 THR B CA 1
ATOM 3158 C C . THR B 1 149 ? 61.583 54.726 66.063 1.00 11.16 180 THR B C 1
ATOM 3159 O O . THR B 1 149 ? 60.962 53.741 66.447 1.00 11.54 180 THR B O 1
ATOM 3163 N N . THR B 1 150 ? 61.409 55.296 64.848 1.00 11.45 181 THR B N 1
ATOM 3164 C CA . THR B 1 150 ? 60.706 54.603 63.778 1.00 12.70 181 THR B CA 1
ATOM 3165 C C . THR B 1 150 ? 61.268 55.116 62.455 1.00 12.35 181 THR B C 1
ATOM 3166 O O . THR B 1 150 ? 62.230 55.914 62.444 1.00 12.88 181 THR B O 1
ATOM 3170 N N . THR B 1 151 ? 60.714 54.603 61.358 1.00 13.01 182 THR B N 1
ATOM 3171 C CA . THR B 1 151 ? 61.111 55.100 60.031 1.00 14.15 182 THR B CA 1
ATOM 3172 C C . THR B 1 151 ? 60.024 56.004 59.440 1.00 13.64 182 THR B C 1
ATOM 3173 O O . THR B 1 151 ? 58.855 55.866 59.763 1.00 14.41 182 THR B O 1
ATOM 3177 N N . PRO B 1 152 ? 60.375 56.933 58.565 1.00 13.02 183 PRO B N 1
ATOM 3178 C CA . PRO B 1 152 ? 59.326 57.707 57.916 1.00 13.34 183 PRO B CA 1
ATOM 3179 C C . PRO B 1 152 ? 58.314 56.807 57.211 1.00 13.38 183 PRO B C 1
ATOM 3180 O O . PRO B 1 152 ? 57.110 57.115 57.246 1.00 13.51 183 PRO B O 1
ATOM 3184 N N . ALA B 1 153 ? 58.768 55.726 56.571 1.00 14.81 184 ALA B N 1
ATOM 3185 C CA . ALA B 1 153 ? 57.840 54.848 55.868 1.00 15.91 184 ALA B CA 1
ATOM 3186 C C . ALA B 1 153 ? 56.908 54.115 56.804 1.00 15.49 184 ALA B C 1
ATOM 3187 O O . ALA B 1 153 ? 55.719 53.996 56.497 1.00 15.91 184 ALA B O 1
ATOM 3189 N N . ALA B 1 154 ? 57.335 53.659 57.972 1.00 15.44 185 ALA B N 1
ATOM 3190 C CA . ALA B 1 154 ? 56.477 52.953 58.905 1.00 15.36 185 ALA B CA 1
ATOM 3191 C C . ALA B 1 154 ? 55.461 53.931 59.464 1.00 13.97 185 ALA B C 1
ATOM 3192 O O . ALA B 1 154 ? 54.293 53.571 59.638 1.00 14.61 185 ALA B O 1
ATOM 3194 N N . MET B 1 155 ? 55.867 55.173 59.763 1.00 14.25 186 MET B N 1
ATOM 3195 C CA . MET B 1 155 ? 54.898 56.110 60.350 1.00 13.20 186 MET B CA 1
ATOM 3196 C C . MET B 1 155 ? 53.878 56.550 59.284 1.00 12.36 186 MET B C 1
ATOM 3197 O O . MET B 1 155 ? 52.670 56.701 59.590 1.00 13.50 186 MET B O 1
ATOM 3202 N N . ALA B 1 156 ? 54.290 56.735 58.022 1.00 12.90 187 ALA B N 1
ATOM 3203 C CA . ALA B 1 156 ? 53.361 57.054 56.942 1.00 11.82 187 ALA B CA 1
ATOM 3204 C C . ALA B 1 156 ? 52.358 55.921 56.766 1.00 12.37 187 ALA B C 1
ATOM 3205 O O . ALA B 1 156 ? 51.159 56.166 56.607 1.00 12.35 187 ALA B O 1
ATOM 3207 N N . ALA B 1 157 ? 52.824 54.662 56.796 1.00 12.90 188 ALA B N 1
ATOM 3208 C CA . ALA B 1 157 ? 51.907 53.545 56.656 1.00 13.89 188 ALA B CA 1
ATOM 3209 C C . ALA B 1 157 ? 50.878 53.556 57.794 1.00 13.86 188 ALA B C 1
ATOM 3210 O O . ALA B 1 157 ? 49.693 53.264 57.644 1.00 13.99 188 ALA B O 1
ATOM 3212 N N . ASN B 1 158 ? 51.358 53.866 59.022 1.00 13.66 189 ASN B N 1
ATOM 3213 C CA . ASN B 1 158 ? 50.436 53.888 60.155 1.00 14.43 189 ASN B CA 1
ATOM 3214 C C . ASN B 1 158 ? 49.377 54.957 59.965 1.00 13.61 189 ASN B C 1
ATOM 3215 O O . ASN B 1 158 ? 48.197 54.717 60.222 1.00 14.26 189 ASN B O 1
ATOM 3220 N N . LEU B 1 159 ? 49.786 56.151 59.550 1.00 13.41 190 LEU B N 1
ATOM 3221 C CA . LEU B 1 159 ? 48.793 57.199 59.333 1.00 13.35 190 LEU B CA 1
ATOM 3222 C C . LEU B 1 159 ? 47.776 56.870 58.269 1.00 13.83 190 LEU B C 1
ATOM 3223 O O . LEU B 1 159 ? 46.600 57.195 58.372 1.00 13.80 190 LEU B O 1
ATOM 3228 N N A ARG B 1 160 ? 48.280 56.210 57.222 0.46 14.21 191 ARG B N 1
ATOM 3229 N N B ARG B 1 160 ? 48.247 56.222 57.187 0.54 14.18 191 ARG B N 1
ATOM 3230 C CA A ARG B 1 160 ? 47.332 55.862 56.184 0.46 14.54 191 ARG B CA 1
ATOM 3231 C CA B ARG B 1 160 ? 47.340 55.827 56.121 0.54 14.51 191 ARG B CA 1
ATOM 3232 C C A ARG B 1 160 ? 46.256 54.936 56.734 0.46 14.17 191 ARG B C 1
ATOM 3233 C C B ARG B 1 160 ? 46.261 54.925 56.719 0.54 14.16 191 ARG B C 1
ATOM 3234 O O A ARG B 1 160 ? 45.082 55.163 56.462 0.46 14.58 191 ARG B O 1
ATOM 3235 O O B ARG B 1 160 ? 45.088 55.175 56.470 0.54 14.60 191 ARG B O 1
ATOM 3250 N N . VAL B 1 161 ? 46.642 53.898 57.487 1.00 13.69 192 VAL B N 1
ATOM 3251 C CA A VAL B 1 161 ? 45.625 52.930 57.892 0.49 13.52 192 VAL B CA 1
ATOM 3252 C CA B VAL B 1 161 ? 45.637 52.914 57.907 0.51 13.44 192 VAL B CA 1
ATOM 3253 C C . VAL B 1 161 ? 44.760 53.489 59.017 1.00 13.02 192 VAL B C 1
ATOM 3254 O O . VAL B 1 161 ? 43.587 53.175 59.104 1.00 13.88 192 VAL B O 1
ATOM 3261 N N . LEU B 1 162 ? 45.352 54.363 59.842 1.00 12.19 193 LEU B N 1
ATOM 3262 C CA . LEU B 1 162 ? 44.591 54.948 60.929 1.00 11.88 193 LEU B CA 1
ATOM 3263 C C . LEU B 1 162 ? 43.620 56.020 60.478 1.00 11.68 193 LEU B C 1
ATOM 3264 O O . LEU B 1 162 ? 42.490 56.053 60.983 1.00 13.60 193 LEU B O 1
ATOM 3269 N N . VAL B 1 163 ? 44.074 56.899 59.601 1.00 12.63 194 VAL B N 1
ATOM 3270 C CA . VAL B 1 163 ? 43.239 58.024 59.175 1.00 13.33 194 VAL B CA 1
ATOM 3271 C C . VAL B 1 163 ? 42.390 57.682 57.980 1.00 13.27 194 VAL B C 1
ATOM 3272 O O . VAL B 1 163 ? 41.246 58.125 57.914 1.00 16.78 194 VAL B O 1
ATOM 3276 N N . LEU B 1 164 ? 42.918 56.914 57.022 1.00 13.70 195 LEU B N 1
ATOM 3277 C CA . LEU B 1 164 ? 42.203 56.665 55.761 1.00 14.82 195 LEU B CA 1
ATOM 3278 C C . LEU B 1 164 ? 41.795 55.222 55.572 1.00 15.26 195 LEU B C 1
ATOM 3279 O O . LEU B 1 164 ? 41.119 54.872 54.593 1.00 19.59 195 LEU B O 1
ATOM 3284 N N . GLY B 1 165 ? 42.218 54.374 56.500 1.00 14.54 196 GLY B N 1
ATOM 3285 C CA . GLY B 1 165 ? 41.865 52.974 56.477 1.00 14.83 196 GLY B CA 1
ATOM 3286 C C . GLY B 1 165 ? 40.999 52.564 57.670 1.00 15.04 196 GLY B C 1
ATOM 3287 O O . GLY B 1 165 ? 40.316 53.392 58.249 1.00 15.82 196 GLY B O 1
ATOM 3288 N N . ASP B 1 166 ? 40.997 51.271 57.962 1.00 15.65 197 ASP B N 1
ATOM 3289 C CA A ASP B 1 166 ? 40.071 50.720 58.943 0.65 15.82 197 ASP B CA 1
ATOM 3290 C CA B ASP B 1 166 ? 40.091 50.631 58.892 0.34 16.04 197 ASP B CA 1
ATOM 3291 C C . ASP B 1 166 ? 40.768 50.137 60.153 1.00 14.71 197 ASP B C 1
ATOM 3292 O O . ASP B 1 166 ? 40.256 49.259 60.848 1.00 15.67 197 ASP B O 1
ATOM 3301 N N . ALA B 1 167 ? 41.925 50.685 60.460 1.00 12.97 198 ALA B N 1
ATOM 3302 C CA . ALA B 1 167 ? 42.566 50.247 61.713 1.00 12.82 198 ALA B CA 1
ATOM 3303 C C . ALA B 1 167 ? 41.724 50.537 62.952 1.00 12.21 198 ALA B C 1
ATOM 3304 O O . ALA B 1 167 ? 41.724 49.732 63.929 1.00 13.51 198 ALA B O 1
ATOM 3306 N N . LEU B 1 168 ? 41.016 51.661 62.984 1.00 11.77 199 LEU B N 1
ATOM 3307 C CA . LEU B 1 168 ? 40.094 51.984 64.058 1.00 11.66 199 LEU B CA 1
ATOM 3308 C C . LEU B 1 168 ? 38.682 51.888 63.578 1.00 11.73 199 LEU B C 1
ATOM 3309 O O . LEU B 1 168 ? 38.435 52.142 62.388 1.00 14.03 199 LEU B O 1
ATOM 3314 N N . PRO B 1 169 ? 37.718 51.588 64.429 1.00 11.81 200 PRO B N 1
ATOM 3315 C CA . PRO B 1 169 ? 36.309 51.698 63.984 1.00 12.59 200 PRO B CA 1
ATOM 3316 C C . PRO B 1 169 ? 36.012 53.152 63.608 1.00 12.17 200 PRO B C 1
ATOM 3317 O O . PRO B 1 169 ? 36.675 54.092 64.065 1.00 12.14 200 PRO B O 1
ATOM 3321 N N . PRO B 1 170 ? 35.025 53.348 62.731 1.00 14.40 201 PRO B N 1
ATOM 3322 C CA . PRO B 1 170 ? 34.708 54.690 62.254 1.00 15.18 201 PRO B CA 1
ATOM 3323 C C . PRO B 1 170 ? 34.559 55.778 63.291 1.00 13.52 201 PRO B C 1
ATOM 3324 O O . PRO B 1 170 ? 35.069 56.909 63.103 1.00 13.72 201 PRO B O 1
ATOM 3328 N N . ALA B 1 171 ? 33.915 55.514 64.439 1.00 13.12 202 ALA B N 1
ATOM 3329 C CA . ALA B 1 171 ? 33.768 56.592 65.415 1.00 12.59 202 ALA B CA 1
ATOM 3330 C C . ALA B 1 171 ? 35.127 57.022 65.955 1.00 11.83 202 ALA B C 1
ATOM 3331 O O . ALA B 1 171 ? 35.391 58.196 66.147 1.00 11.78 202 ALA B O 1
ATOM 3333 N N . GLN B 1 172 ? 36.006 56.052 66.223 1.00 11.71 203 GLN B N 1
ATOM 3334 C CA . GLN B 1 172 ? 37.302 56.381 66.788 1.00 11.14 203 GLN B CA 1
ATOM 3335 C C . GLN B 1 172 ? 38.239 56.999 65.762 1.00 11.05 203 GLN B C 1
ATOM 3336 O O . GLN B 1 172 ? 39.018 57.892 66.036 1.00 10.60 203 GLN B O 1
ATOM 3342 N N . ARG B 1 173 ? 38.101 56.547 64.509 1.00 10.98 204 ARG B N 1
ATOM 3343 C CA . ARG B 1 173 ? 38.824 57.145 63.387 1.00 10.93 204 ARG B CA 1
ATOM 3344 C C . ARG B 1 173 ? 38.471 58.619 63.303 1.00 10.25 204 ARG B C 1
ATOM 3345 O O . ARG B 1 173 ? 39.333 59.480 63.166 1.00 10.53 204 ARG B O 1
ATOM 3353 N N . ALA B 1 174 ? 37.173 58.934 63.359 1.00 10.51 205 ALA B N 1
ATOM 3354 C CA . ALA B 1 174 ? 36.751 60.318 63.268 1.00 10.41 205 ALA B CA 1
ATOM 3355 C C . ALA B 1 174 ? 37.340 61.147 64.404 1.00 10.36 205 ALA B C 1
ATOM 3356 O O . ALA B 1 174 ? 37.736 62.299 64.175 1.00 10.81 205 ALA B O 1
ATOM 3358 N N . GLN B 1 175 ? 37.448 60.582 65.603 1.00 10.15 206 GLN B N 1
ATOM 3359 C CA . GLN B 1 175 ? 37.988 61.318 66.754 1.00 9.80 206 GLN B CA 1
ATOM 3360 C C . GLN B 1 175 ? 39.476 61.569 66.572 1.00 9.52 206 GLN B C 1
ATOM 3361 O O . GLN B 1 175 ? 39.967 62.663 66.866 1.00 9.67 206 GLN B O 1
ATOM 3367 N N . LEU B 1 176 ? 40.195 60.567 66.073 1.00 9.55 207 LEU B N 1
ATOM 3368 C CA . LEU B 1 176 ? 41.642 60.786 65.829 1.00 9.46 207 LEU B CA 1
ATOM 3369 C C . LEU B 1 176 ? 41.859 61.902 64.820 1.00 9.55 207 LEU B C 1
ATOM 3370 O O . LEU B 1 176 ? 42.728 62.756 64.993 1.00 9.87 207 LEU B O 1
ATOM 3375 N N . ILE B 1 177 ? 41.056 61.857 63.732 1.00 9.71 208 ILE B N 1
ATOM 3376 C CA . ILE B 1 177 ? 41.127 62.908 62.724 1.00 11.15 208 ILE B CA 1
ATOM 3377 C C . ILE B 1 177 ? 40.821 64.267 63.320 1.00 10.95 208 ILE B C 1
ATOM 3378 O O . ILE B 1 177 ? 41.523 65.257 63.037 1.00 11.13 208 ILE B O 1
ATOM 3383 N N . GLU B 1 178 ? 39.798 64.356 64.137 1.00 10.97 209 GLU B N 1
ATOM 3384 C CA . GLU B 1 178 ? 39.491 65.663 64.731 1.00 12.03 209 GLU B CA 1
ATOM 3385 C C . GLU B 1 178 ? 40.636 66.190 65.560 1.00 11.24 209 GLU B C 1
ATOM 3386 O O . GLU B 1 178 ? 40.985 67.358 65.542 1.00 11.86 209 GLU B O 1
ATOM 3392 N N . TRP B 1 179 ? 41.243 65.310 66.338 1.00 10.13 210 TRP B N 1
ATOM 3393 C CA . TRP B 1 179 ? 42.364 65.737 67.185 1.00 10.13 210 TRP B CA 1
ATOM 3394 C C . TRP B 1 179 ? 43.545 66.209 66.327 1.00 9.77 210 TRP B C 1
ATOM 3395 O O . TRP B 1 179 ? 44.127 67.276 66.567 1.00 10.29 210 TRP B O 1
ATOM 3406 N N . LEU B 1 180 ? 43.901 65.462 65.301 1.00 9.35 211 LEU B N 1
ATOM 3407 C CA . LEU B 1 180 ? 45.006 65.822 64.400 1.00 9.53 211 LEU B CA 1
ATOM 3408 C C . LEU B 1 180 ? 44.743 67.107 63.646 1.00 9.70 211 LEU B C 1
ATOM 3409 O O . LEU B 1 180 ? 45.624 67.938 63.453 1.00 9.95 211 LEU B O 1
ATOM 3414 N N . ARG B 1 181 ? 43.529 67.298 63.163 1.00 10.38 212 ARG B N 1
ATOM 3415 C CA . ARG B 1 181 ? 43.174 68.514 62.426 1.00 11.15 212 ARG B CA 1
ATOM 3416 C C . ARG B 1 181 ? 43.279 69.699 63.361 1.00 11.62 212 ARG B C 1
ATOM 3417 O O . ARG B 1 181 ? 43.559 70.810 62.905 1.00 14.61 212 ARG B O 1
ATOM 3425 N N . GLY B 1 182 ? 43.084 69.519 64.655 1.00 11.18 213 GLY B N 1
ATOM 3426 C CA . GLY B 1 182 ? 43.165 70.555 65.651 1.00 12.06 213 GLY B CA 1
ATOM 3427 C C . GLY B 1 182 ? 44.531 70.828 66.246 1.00 11.25 213 GLY B C 1
ATOM 3428 O O . GLY B 1 182 ? 44.606 71.535 67.244 1.00 12.34 213 GLY B O 1
ATOM 3429 N N . ASN B 1 183 ? 45.605 70.331 65.654 1.00 11.06 214 ASN B N 1
ATOM 3430 C CA . ASN B 1 183 ? 46.930 70.686 66.136 1.00 11.23 214 ASN B CA 1
ATOM 3431 C C . ASN B 1 183 ? 47.117 72.193 66.159 1.00 11.21 214 ASN B C 1
ATOM 3432 O O . ASN B 1 183 ? 46.909 72.884 65.132 1.00 13.41 214 ASN B O 1
ATOM 3437 N N . LYS B 1 184 ? 47.515 72.723 67.285 1.00 11.01 215 LYS B N 1
ATOM 3438 C CA . LYS B 1 184 ? 47.692 74.150 67.459 1.00 12.41 215 LYS B CA 1
ATOM 3439 C C . LYS B 1 184 ? 49.149 74.582 67.395 1.00 13.49 215 LYS B C 1
ATOM 3440 O O . LYS B 1 184 ? 49.417 75.787 67.376 1.00 17.85 215 LYS B O 1
ATOM 3446 N N . VAL B 1 185 ? 50.072 73.621 67.396 1.00 13.79 216 VAL B N 1
ATOM 3447 C CA . VAL B 1 185 ? 51.461 73.987 67.583 1.00 15.01 216 VAL B CA 1
ATOM 3448 C C . VAL B 1 185 ? 52.328 73.648 66.404 1.00 16.42 216 VAL B C 1
ATOM 3449 O O . VAL B 1 185 ? 53.563 73.606 66.520 1.00 20.73 216 VAL B O 1
ATOM 3453 N N . GLY B 1 186 ? 51.758 73.503 65.211 1.00 16.63 217 GLY B N 1
ATOM 3454 C CA . GLY B 1 186 ? 52.524 73.192 64.046 1.00 17.54 217 GLY B CA 1
ATOM 3455 C C . GLY B 1 186 ? 52.473 74.129 62.879 1.00 17.58 217 GLY B C 1
ATOM 3456 O O . GLY B 1 186 ? 52.790 73.764 61.721 1.00 16.74 217 GLY B O 1
ATOM 3457 N N . ASP B 1 187 ? 52.085 75.376 63.080 1.00 17.24 218 ASP B N 1
ATOM 3458 C CA A ASP B 1 187 ? 51.812 76.221 61.914 0.57 17.41 218 ASP B CA 1
ATOM 3459 C CA B ASP B 1 187 ? 51.886 76.358 62.036 0.43 17.76 218 ASP B CA 1
ATOM 3460 C C . ASP B 1 187 ? 53.070 76.479 61.088 1.00 16.64 218 ASP B C 1
ATOM 3461 O O . ASP B 1 187 ? 52.897 76.773 59.914 1.00 17.97 218 ASP B O 1
ATOM 3470 N N . LYS B 1 188 ? 54.297 76.370 61.602 1.00 15.67 219 LYS B N 1
ATOM 3471 C CA . LYS B 1 188 ? 55.485 76.716 60.805 1.00 15.94 219 LYS B CA 1
ATOM 3472 C C . LYS B 1 188 ? 56.122 75.528 60.119 1.00 14.34 219 LYS B C 1
ATOM 3473 O O . LYS B 1 188 ? 57.144 75.674 59.491 1.00 16.11 219 LYS B O 1
ATOM 3477 N N . ARG B 1 189 ? 55.529 74.346 60.274 1.00 13.24 220 ARG B N 1
ATOM 3478 C CA . ARG B 1 189 ? 56.093 73.112 59.716 1.00 12.82 220 ARG B CA 1
ATOM 3479 C C . ARG B 1 189 ? 55.279 72.666 58.513 1.00 12.96 220 ARG B C 1
ATOM 3480 O O . ARG B 1 189 ? 55.239 73.437 57.536 1.00 13.57 220 ARG B O 1
ATOM 3488 N N . ILE B 1 190 ? 54.686 71.492 58.475 1.00 11.95 221 ILE B N 1
ATOM 3489 C CA . ILE B 1 190 ? 53.931 71.059 57.277 1.00 12.01 221 ILE B CA 1
ATOM 3490 C C . ILE B 1 190 ? 52.921 72.087 56.856 1.00 12.87 221 ILE B C 1
ATOM 3491 O O . ILE B 1 190 ? 52.811 72.381 55.643 1.00 13.78 221 ILE B O 1
ATOM 3496 N N . ARG B 1 191 ? 52.200 72.696 57.774 1.00 12.92 222 ARG B N 1
ATOM 3497 C CA . ARG B 1 191 ? 51.165 73.663 57.434 1.00 13.43 222 ARG B CA 1
ATOM 3498 C C . ARG B 1 191 ? 51.690 74.887 56.707 1.00 14.48 222 ARG B C 1
ATOM 3499 O O . ARG B 1 191 ? 50.948 75.536 55.941 1.00 16.25 222 ARG B O 1
ATOM 3507 N N . ALA B 1 192 ? 52.958 75.227 56.889 1.00 15.04 223 ALA B N 1
ATOM 3508 C CA . ALA B 1 192 ? 53.564 76.381 56.220 1.00 15.86 223 ALA B CA 1
ATOM 3509 C C . ALA B 1 192 ? 54.008 76.018 54.810 1.00 16.88 223 ALA B C 1
ATOM 3510 O O . ALA B 1 192 ? 54.312 76.926 54.040 1.00 18.94 223 ALA B O 1
ATOM 3512 N N . GLY B 1 193 ? 54.014 74.734 54.435 1.00 15.69 224 GLY B N 1
ATOM 3513 C CA . GLY B 1 193 ? 54.478 74.271 53.151 1.00 16.17 224 GLY B CA 1
ATOM 3514 C C . GLY B 1 193 ? 53.406 73.789 52.213 1.00 16.23 224 GLY B C 1
ATOM 3515 O O . GLY B 1 193 ? 53.797 73.296 51.149 1.00 18.29 224 GLY B O 1
ATOM 3516 N N A VAL B 1 194 ? 52.136 74.032 52.523 0.53 16.40 225 VAL B N 1
ATOM 3517 N N B VAL B 1 194 ? 52.141 73.798 52.618 0.47 16.21 225 VAL B N 1
ATOM 3518 C CA A VAL B 1 194 ? 50.985 73.746 51.671 0.53 16.37 225 VAL B CA 1
ATOM 3519 C CA B VAL B 1 194 ? 51.123 73.208 51.739 0.47 16.01 225 VAL B CA 1
ATOM 3520 C C A VAL B 1 194 ? 50.135 74.988 51.427 0.53 17.12 225 VAL B C 1
ATOM 3521 C C B VAL B 1 194 ? 50.544 74.314 50.865 0.47 16.98 225 VAL B C 1
ATOM 3522 O O A VAL B 1 194 ? 50.115 75.929 52.240 0.53 18.17 225 VAL B O 1
ATOM 3523 O O B VAL B 1 194 ? 50.453 75.459 51.305 0.47 16.50 225 VAL B O 1
ATOM 3530 N N A PRO B 1 195 ? 49.386 75.108 50.329 0.53 18.29 226 PRO B N 1
ATOM 3531 N N B PRO B 1 195 ? 50.150 74.049 49.631 0.47 17.68 226 PRO B N 1
ATOM 3532 C CA A PRO B 1 195 ? 48.479 76.251 50.118 0.53 19.64 226 PRO B CA 1
ATOM 3533 C CA B PRO B 1 195 ? 49.419 75.065 48.832 0.47 18.61 226 PRO B CA 1
ATOM 3534 C C A PRO B 1 195 ? 47.457 76.310 51.260 0.53 20.45 226 PRO B C 1
ATOM 3535 C C B PRO B 1 195 ? 48.122 75.561 49.470 0.47 19.14 226 PRO B C 1
ATOM 3536 O O A PRO B 1 195 ? 47.275 75.350 52.005 0.53 23.43 226 PRO B O 1
ATOM 3537 O O B PRO B 1 195 ? 47.584 74.880 50.352 0.47 17.43 226 PRO B O 1
ATOM 3544 N N A THR B 1 196 ? 46.814 77.464 51.444 0.53 20.94 227 THR B N 1
ATOM 3545 N N B THR B 1 196 ? 47.579 76.729 49.015 0.47 20.48 227 THR B N 1
ATOM 3546 C CA A THR B 1 196 ? 46.046 77.672 52.672 0.53 19.70 227 THR B CA 1
ATOM 3547 C CA B THR B 1 196 ? 46.352 77.248 49.637 0.47 20.46 227 THR B CA 1
ATOM 3548 C C A THR B 1 196 ? 44.690 76.966 52.609 0.53 19.98 227 THR B C 1
ATOM 3549 C C B THR B 1 196 ? 45.224 76.234 49.452 0.47 20.47 227 THR B C 1
ATOM 3550 O O A THR B 1 196 ? 44.117 76.811 53.688 0.53 22.03 227 THR B O 1
ATOM 3551 O O B THR B 1 196 ? 45.271 75.511 48.446 0.47 20.92 227 THR B O 1
ATOM 3558 N N A GLY B 1 197 ? 44.335 76.614 51.402 0.53 20.90 228 GLY B N 1
ATOM 3559 N N B GLY B 1 197 ? 44.280 76.245 50.360 0.47 20.37 228 GLY B N 1
ATOM 3560 C CA A GLY B 1 197 ? 43.272 75.802 50.881 0.53 21.08 228 GLY B CA 1
ATOM 3561 C CA B GLY B 1 197 ? 43.091 75.427 50.437 0.47 20.92 228 GLY B CA 1
ATOM 3562 C C A GLY B 1 197 ? 43.397 74.331 51.240 0.53 20.38 228 GLY B C 1
ATOM 3563 C C B GLY B 1 197 ? 43.322 74.032 50.942 0.47 20.39 228 GLY B C 1
ATOM 3564 O O A GLY B 1 197 ? 42.343 73.722 51.463 0.53 20.86 228 GLY B O 1
ATOM 3565 O O B GLY B 1 197 ? 42.470 73.139 51.053 0.47 20.56 228 GLY B O 1
ATOM 3566 N N . TRP B 1 198 ? 44.567 73.725 51.291 1.00 19.54 229 TRP B N 1
ATOM 3567 C CA . TRP B 1 198 ? 44.763 72.359 51.768 1.00 18.52 229 TRP B CA 1
ATOM 3568 C C . TRP B 1 198 ? 44.491 72.283 53.262 1.00 18.55 229 TRP B C 1
ATOM 3569 O O . TRP B 1 198 ? 44.880 73.191 54.010 1.00 23.05 229 TRP B O 1
ATOM 3580 N N . ARG B 1 199 ? 43.860 71.194 53.654 1.00 16.89 230 ARG B N 1
ATOM 3581 C CA . ARG B 1 199 ? 43.574 70.931 55.058 1.00 16.37 230 ARG B CA 1
ATOM 3582 C C . ARG B 1 199 ? 44.600 69.939 55.602 1.00 14.32 230 ARG B C 1
ATOM 3583 O O . ARG B 1 199 ? 44.947 69.016 54.882 1.00 15.13 230 ARG B O 1
ATOM 3585 N N . VAL B 1 200 ? 45.034 70.111 56.829 1.00 12.27 231 VAL B N 1
ATOM 3586 C CA . VAL B 1 200 ? 46.054 69.264 57.382 1.00 11.64 231 VAL B CA 1
ATOM 3587 C C . VAL B 1 200 ? 45.616 68.724 58.744 1.00 11.04 231 VAL B C 1
ATOM 3588 O O . VAL B 1 200 ? 45.050 69.445 59.555 1.00 12.31 231 VAL B O 1
ATOM 3592 N N . GLY B 1 201 ? 45.876 67.442 58.958 1.00 10.36 232 GLY B N 1
ATOM 3593 C CA . GLY B 1 201 ? 45.838 66.841 60.309 1.00 10.02 232 GLY B CA 1
ATOM 3594 C C . GLY B 1 201 ? 47.235 66.307 60.591 1.00 10.66 232 GLY B C 1
ATOM 3595 O O . GLY B 1 201 ? 47.777 65.551 59.770 1.00 12.85 232 GLY B O 1
ATOM 3596 N N . ASP B 1 202 ? 47.859 66.715 61.689 1.00 10.09 233 ASP B N 1
ATOM 3597 C CA . ASP B 1 202 ? 49.254 66.357 61.848 1.00 9.58 233 ASP B CA 1
ATOM 3598 C C . ASP B 1 202 ? 49.632 66.382 63.329 1.00 9.38 233 ASP B C 1
ATOM 3599 O O . ASP B 1 202 ? 48.929 66.917 64.169 1.00 10.07 233 ASP B O 1
ATOM 3604 N N . LYS B 1 203 ? 50.791 65.779 63.588 1.00 9.50 234 LYS B N 1
ATOM 3605 C CA . LYS B 1 203 ? 51.430 65.822 64.906 1.00 8.77 234 LYS B CA 1
ATOM 3606 C C . LYS B 1 203 ? 52.895 66.132 64.745 1.00 8.79 234 LYS B C 1
ATOM 3607 O O . LYS B 1 203 ? 53.632 65.408 64.059 1.00 8.78 234 LYS B O 1
ATOM 3613 N N . THR B 1 204 ? 53.355 67.177 65.402 1.00 8.71 235 THR B N 1
ATOM 3614 C CA . THR B 1 204 ? 54.739 67.579 65.384 1.00 9.51 235 THR B CA 1
ATOM 3615 C C . THR B 1 204 ? 55.552 66.827 66.427 1.00 9.05 235 THR B C 1
ATOM 3616 O O . THR B 1 204 ? 55.039 66.229 67.369 1.00 9.58 235 THR B O 1
ATOM 3620 N N . GLY B 1 205 ? 56.867 66.880 66.286 1.00 8.90 236 GLY B N 1
ATOM 3621 C CA . GLY B 1 205 ? 57.784 66.421 67.326 1.00 9.31 236 GLY B CA 1
ATOM 3622 C C . GLY B 1 205 ? 59.058 67.218 67.370 1.00 9.14 236 GLY B C 1
ATOM 3623 O O . GLY B 1 205 ? 59.519 67.643 66.299 1.00 10.45 236 GLY B O 1
ATOM 3624 N N . THR B 1 206 ? 59.593 67.440 68.540 1.00 9.50 237 THR B N 1
ATOM 3625 C CA . THR B 1 206 ? 60.810 68.229 68.727 1.00 9.99 237 THR B CA 1
ATOM 3626 C C . THR B 1 206 ? 61.629 67.588 69.821 1.00 10.27 237 THR B C 1
ATOM 3627 O O . THR B 1 206 ? 61.110 67.118 70.849 1.00 10.73 237 THR B O 1
ATOM 3631 N N . GLY B 1 207 ? 62.945 67.525 69.675 1.00 10.28 238 GLY B N 1
ATOM 3632 C CA . GLY B 1 207 ? 63.809 66.992 70.668 1.00 9.24 238 GLY B CA 1
ATOM 3633 C C . GLY B 1 207 ? 65.234 67.490 70.598 1.00 9.75 238 GLY B C 1
ATOM 3634 O O . GLY B 1 207 ? 65.548 68.439 69.877 1.00 11.44 238 GLY B O 1
ATOM 3635 N N . ASP B 1 208 ? 66.112 66.823 71.350 1.00 9.62 240 ASP B N 1
ATOM 3636 C CA . ASP B 1 208 ? 67.525 67.228 71.392 1.00 10.47 240 ASP B CA 1
ATOM 3637 C C . ASP B 1 208 ? 68.164 66.937 70.061 1.00 10.87 240 ASP B C 1
ATOM 3638 O O . ASP B 1 208 ? 67.553 66.377 69.133 1.00 10.65 240 ASP B O 1
ATOM 3643 N N . TYR B 1 209 ? 69.417 67.336 69.863 1.00 12.16 241 TYR B N 1
ATOM 3644 C CA . TYR B 1 209 ? 70.087 67.261 68.571 1.00 12.43 241 TYR B CA 1
ATOM 3645 C C . TYR B 1 209 ? 69.276 67.982 67.488 1.00 12.84 241 TYR B C 1
ATOM 3646 O O . TYR B 1 209 ? 69.308 67.614 66.304 1.00 14.09 241 TYR B O 1
ATOM 3655 N N . GLY B 1 210 ? 68.570 69.049 67.890 1.00 12.79 242 GLY B N 1
ATOM 3656 C CA . GLY B 1 210 ? 67.804 69.820 66.929 1.00 13.52 242 GLY B CA 1
ATOM 3657 C C . GLY B 1 210 ? 66.793 69.038 66.147 1.00 12.68 242 GLY B C 1
ATOM 3658 O O . GLY B 1 210 ? 66.490 69.352 64.992 1.00 14.04 242 GLY B O 1
ATOM 3659 N N . THR B 1 211 ? 66.237 67.999 66.782 1.00 11.38 243 THR B N 1
ATOM 3660 C CA . THR B 1 211 ? 65.312 67.103 66.120 1.00 11.23 243 THR B CA 1
ATOM 3661 C C . THR B 1 211 ? 63.975 67.809 65.871 1.00 10.44 243 THR B C 1
ATOM 3662 O O . THR B 1 211 ? 63.408 68.386 66.796 1.00 10.96 243 THR B O 1
ATOM 3666 N N . THR B 1 212 ? 63.552 67.814 64.619 1.00 11.16 244 THR B N 1
ATOM 3667 C CA . THR B 1 212 ? 62.400 68.575 64.130 1.00 11.05 244 THR B CA 1
ATOM 3668 C C . THR B 1 212 ? 61.613 67.671 63.212 1.00 10.44 244 THR B C 1
ATOM 3669 O O . THR B 1 212 ? 62.090 67.275 62.129 1.00 11.71 244 THR B O 1
ATOM 3673 N N . ASN B 1 213 ? 60.416 67.300 63.637 1.00 9.83 245 ASN B N 1
ATOM 3674 C CA . ASN B 1 213 ? 59.589 66.320 62.965 1.00 9.58 245 ASN B CA 1
ATOM 3675 C C . ASN B 1 213 ? 58.162 66.817 62.763 1.00 9.54 245 ASN B C 1
ATOM 3676 O O . ASN B 1 213 ? 57.664 67.645 63.554 1.00 9.71 245 ASN B O 1
ATOM 3681 N N . ASP B 1 214 ? 57.477 66.240 61.812 1.00 8.97 246 ASP B N 1
ATOM 3682 C CA . ASP B 1 214 ? 56.029 66.488 61.647 1.00 9.40 246 ASP B CA 1
ATOM 3683 C C . ASP B 1 214 ? 55.481 65.387 60.776 1.00 9.52 246 ASP B C 1
ATOM 3684 O O . ASP B 1 214 ? 56.071 65.091 59.711 1.00 10.57 246 ASP B O 1
ATOM 3689 N N . VAL B 1 215 ? 54.369 64.770 61.150 1.00 9.21 247 VAL B N 1
ATOM 3690 C CA . VAL B 1 215 ? 53.758 63.694 60.388 1.00 9.16 247 VAL B CA 1
ATOM 3691 C C . VAL B 1 215 ? 52.279 63.970 60.281 1.00 9.57 247 VAL B C 1
ATOM 3692 O O . VAL B 1 215 ? 51.655 64.431 61.270 1.00 9.92 247 VAL B O 1
ATOM 3696 N N . GLY B 1 216 ? 51.661 63.691 59.156 1.00 10.21 248 GLY B N 1
ATOM 3697 C CA . GLY B 1 216 ? 50.226 63.937 59.059 1.00 10.86 248 GLY B CA 1
ATOM 3698 C C . GLY B 1 216 ? 49.651 63.513 57.733 1.00 10.32 248 GLY B C 1
ATOM 3699 O O . GLY B 1 216 ? 50.267 62.829 56.938 1.00 11.99 248 GLY B O 1
ATOM 3700 N N . VAL B 1 217 ? 48.408 63.947 57.557 1.00 9.82 249 VAL B N 1
ATOM 3701 C CA . VAL B 1 217 ? 47.647 63.748 56.342 1.00 10.03 249 VAL B CA 1
ATOM 3702 C C . VAL B 1 217 ? 47.215 65.106 55.833 1.00 10.47 249 VAL B C 1
ATOM 3703 O O . VAL B 1 217 ? 46.811 65.984 56.590 1.00 11.31 249 VAL B O 1
ATOM 3707 N N . LEU B 1 218 ? 47.366 65.254 54.504 1.00 10.72 250 LEU B N 1
ATOM 3708 C CA A LEU B 1 218 ? 47.139 66.469 53.752 0.58 11.20 250 LEU B CA 1
ATOM 3709 C CA B LEU B 1 218 ? 47.124 66.492 53.785 0.42 11.26 250 LEU B CA 1
ATOM 3710 C C . LEU B 1 218 ? 45.952 66.245 52.850 1.00 11.90 250 LEU B C 1
ATOM 3711 O O . LEU B 1 218 ? 46.006 65.289 52.061 1.00 13.49 250 LEU B O 1
ATOM 3720 N N . TRP B 1 219 ? 44.922 67.083 52.907 1.00 11.86 251 TRP B N 1
ATOM 3721 C CA . TRP B 1 219 ? 43.761 67.006 52.044 1.00 12.66 251 TRP B CA 1
ATOM 3722 C C . TRP B 1 219 ? 43.680 68.235 51.153 1.00 13.39 251 TRP B C 1
ATOM 3723 O O . TRP B 1 219 ? 43.200 69.300 51.502 1.00 15.50 251 TRP B O 1
ATOM 3734 N N . PRO B 1 220 ? 44.133 68.093 49.923 1.00 14.05 252 PRO B N 1
ATOM 3735 C CA . PRO B 1 220 ? 43.947 69.166 48.957 1.00 15.61 252 PRO B CA 1
ATOM 3736 C C . PRO B 1 220 ? 42.493 69.245 48.575 1.00 17.78 252 PRO B C 1
ATOM 3737 O O . PRO B 1 220 ? 41.766 68.247 48.651 1.00 21.28 252 PRO B O 1
ATOM 3741 N N . PRO B 1 221 ? 42.060 70.409 48.146 1.00 19.16 254 PRO B N 1
ATOM 3742 C CA . PRO B 1 221 ? 40.627 70.665 48.014 1.00 20.38 254 PRO B CA 1
ATOM 3743 C C . PRO B 1 221 ? 39.980 69.859 46.945 1.00 21.40 254 PRO B C 1
ATOM 3744 O O . PRO B 1 221 ? 38.784 69.517 46.926 1.00 25.06 254 PRO B O 1
ATOM 3748 N N . SER B 1 222 ? 40.737 69.443 45.900 1.00 20.16 255 SER B N 1
ATOM 3749 C CA . SER B 1 222 ? 40.192 68.812 44.719 1.00 23.37 255 SER B CA 1
ATOM 3750 C C . SER B 1 222 ? 40.900 67.538 44.263 1.00 22.58 255 SER B C 1
ATOM 3751 O O . SER B 1 222 ? 40.677 67.015 43.142 1.00 24.72 255 SER B O 1
ATOM 3754 N N . ARG B 1 223 ? 41.788 67.016 45.143 1.00 21.06 256 ARG B N 1
ATOM 3755 C CA A ARG B 1 223 ? 42.423 65.731 44.811 0.57 21.02 256 ARG B CA 1
ATOM 3756 C CA B ARG B 1 223 ? 42.550 65.800 44.844 0.43 21.12 256 ARG B CA 1
ATOM 3757 C C . ARG B 1 223 ? 42.562 64.870 46.054 1.00 19.28 256 ARG B C 1
ATOM 3758 O O . ARG B 1 223 ? 42.258 65.367 47.137 1.00 22.73 256 ARG B O 1
ATOM 3773 N N . ALA B 1 224 ? 42.959 63.632 45.859 1.00 18.10 257 ALA B N 1
ATOM 3774 C CA . ALA B 1 224 ? 43.006 62.716 47.000 1.00 17.00 257 ALA B CA 1
ATOM 3775 C C . ALA B 1 224 ? 44.052 63.105 48.012 1.00 14.75 257 ALA B C 1
ATOM 3776 O O . ALA B 1 224 ? 45.045 63.787 47.678 1.00 15.52 257 ALA B O 1
ATOM 3778 N N . PRO B 1 225 ? 43.934 62.651 49.245 1.00 14.16 258 PRO B N 1
ATOM 3779 C CA . PRO B 1 225 ? 44.901 63.016 50.277 1.00 13.93 258 PRO B CA 1
ATOM 3780 C C . PRO B 1 225 ? 46.285 62.390 50.044 1.00 12.90 258 PRO B C 1
ATOM 3781 O O . PRO B 1 225 ? 46.463 61.402 49.358 1.00 13.91 258 PRO B O 1
ATOM 3785 N N . ILE B 1 226 ? 47.219 63.110 50.632 1.00 11.37 259 ILE B N 1
ATOM 3786 C CA . ILE B 1 226 ? 48.617 62.745 50.664 1.00 11.69 259 ILE B CA 1
ATOM 3787 C C . ILE B 1 226 ? 48.987 62.496 52.121 1.00 11.01 259 ILE B C 1
ATOM 3788 O O . ILE B 1 226 ? 48.710 63.338 52.999 1.00 12.02 259 ILE B O 1
ATOM 3793 N N . VAL B 1 227 ? 49.629 61.328 52.390 1.00 11.45 260 VAL B N 1
ATOM 3794 C CA . VAL B 1 227 ? 50.195 61.063 53.731 1.00 11.64 260 VAL B CA 1
ATOM 3795 C C . VAL B 1 227 ? 51.615 61.500 53.761 1.00 11.60 260 VAL B C 1
ATOM 3796 O O . VAL B 1 227 ? 52.339 61.200 52.792 1.00 13.71 260 VAL B O 1
ATOM 3800 N N . LEU B 1 228 ? 52.068 62.268 54.757 1.00 11.29 261 LEU B N 1
ATOM 3801 C CA . LEU B 1 228 ? 53.395 62.859 54.759 1.00 11.39 261 LEU B CA 1
ATOM 3802 C C . LEU B 1 228 ? 54.047 62.665 56.122 1.00 11.46 261 LEU B C 1
ATOM 3803 O O . LEU B 1 228 ? 53.508 63.145 57.129 1.00 11.98 261 LEU B O 1
ATOM 3808 N N . ALA B 1 229 ? 55.185 61.997 56.176 1.00 11.33 262 ALA B N 1
ATOM 3809 C CA . ALA B 1 229 ? 55.989 61.862 57.365 1.00 11.73 262 ALA B CA 1
ATOM 3810 C C . ALA B 1 229 ? 57.350 62.503 57.133 1.00 11.02 262 ALA B C 1
ATOM 3811 O O . ALA B 1 229 ? 58.074 62.129 56.193 1.00 13.92 262 ALA B O 1
ATOM 3813 N N . VAL B 1 230 ? 57.737 63.475 57.987 1.00 11.11 263 VAL B N 1
ATOM 3814 C CA . VAL B 1 230 ? 59.000 64.174 57.858 1.00 11.74 263 VAL B CA 1
ATOM 3815 C C . VAL B 1 230 ? 59.720 64.113 59.225 1.00 11.63 263 VAL B C 1
ATOM 3816 O O . VAL B 1 230 ? 59.178 64.522 60.233 1.00 11.95 263 VAL B O 1
ATOM 3820 N N . TYR B 1 231 ? 60.916 63.594 59.212 1.00 11.69 264 TYR B N 1
ATOM 3821 C CA . TYR B 1 231 ? 61.811 63.426 60.345 1.00 11.19 264 TYR B CA 1
ATOM 3822 C C . TYR B 1 231 ? 63.115 64.129 60.028 1.00 11.93 264 TYR B C 1
ATOM 3823 O O . TYR B 1 231 ? 63.643 63.992 58.915 1.00 13.95 264 TYR B O 1
ATOM 3832 N N . TYR B 1 232 ? 63.668 64.890 60.971 1.00 11.89 265 TYR B N 1
ATOM 3833 C CA . TYR B 1 232 ? 64.930 65.622 60.701 1.00 13.04 265 TYR B CA 1
ATOM 3834 C C . TYR B 1 232 ? 65.710 65.727 61.986 1.00 13.47 265 TYR B C 1
ATOM 3835 O O . TYR B 1 232 ? 65.155 66.029 63.031 1.00 12.92 265 TYR B O 1
ATOM 3844 N N . THR B 1 233 ? 67.008 65.405 61.916 1.00 14.79 266 THR B N 1
ATOM 3845 C CA . THR B 1 233 ? 67.822 65.412 63.139 1.00 15.07 266 THR B CA 1
ATOM 3846 C C . THR B 1 233 ? 69.211 65.903 62.759 1.00 16.54 266 THR B C 1
ATOM 3847 O O . THR B 1 233 ? 69.598 65.842 61.585 1.00 21.47 266 THR B O 1
ATOM 3851 N N . GLN B 1 234 ? 69.974 66.420 63.708 1.00 16.30 267 GLN B N 1
ATOM 3852 C CA . GLN B 1 234 ? 71.208 67.124 63.396 1.00 19.06 267 GLN B CA 1
ATOM 3853 C C . GLN B 1 234 ? 72.370 66.533 64.193 1.00 20.56 267 GLN B C 1
ATOM 3854 O O . GLN B 1 234 ? 72.183 65.678 65.062 1.00 21.37 267 GLN B O 1
ATOM 3860 N N . THR B 1 235 ? 73.589 66.972 63.908 1.00 22.64 268 THR B N 1
ATOM 3861 C CA . THR B 1 235 ? 74.738 66.251 64.436 1.00 23.89 268 THR B CA 1
ATOM 3862 C C . THR B 1 235 ? 75.175 66.777 65.793 1.00 23.98 268 THR B C 1
ATOM 3863 O O . THR B 1 235 ? 75.747 65.982 66.533 1.00 25.95 268 THR B O 1
ATOM 3867 N N . ARG B 1 236 ? 74.938 68.026 66.112 1.00 23.91 269 ARG B N 1
ATOM 3868 C CA . ARG B 1 236 ? 75.339 68.620 67.403 1.00 25.78 269 ARG B CA 1
ATOM 3869 C C . ARG B 1 236 ? 74.203 68.657 68.411 1.00 23.00 269 ARG B C 1
ATOM 3870 O O . ARG B 1 236 ? 73.043 68.937 68.103 1.00 20.45 269 ARG B O 1
ATOM 3878 N N . ALA B 1 237 ? 74.545 68.345 69.646 1.00 21.25 270 ALA B N 1
ATOM 3879 C CA . ALA B 1 237 ? 73.523 68.193 70.696 1.00 20.40 270 ALA B CA 1
ATOM 3880 C C . ALA B 1 237 ? 72.621 69.407 70.975 1.00 22.01 270 ALA B C 1
ATOM 3881 O O . ALA B 1 237 ? 71.381 69.254 71.233 1.00 22.25 270 ALA B O 1
ATOM 3883 N N . ASP B 1 238 ? 73.226 70.574 70.900 1.00 24.34 271 ASP B N 1
ATOM 3884 C CA . ASP B 1 238 ? 72.607 71.886 71.066 1.00 25.73 271 ASP B CA 1
ATOM 3885 C C . ASP B 1 238 ? 72.195 72.554 69.768 1.00 25.85 271 ASP B C 1
ATOM 3886 O O . ASP B 1 238 ? 71.933 73.739 69.763 1.00 32.27 271 ASP B O 1
ATOM 3891 N N . ALA B 1 239 ? 72.047 71.822 68.672 1.00 23.71 272 ALA B N 1
ATOM 3892 C CA . ALA B 1 239 ? 71.452 72.357 67.456 1.00 22.68 272 ALA B CA 1
ATOM 3893 C C . ALA B 1 239 ? 70.052 72.880 67.691 1.00 22.54 272 ALA B C 1
ATOM 3894 O O . ALA B 1 239 ? 69.283 72.431 68.565 1.00 24.74 272 ALA B O 1
ATOM 3896 N N . LYS B 1 240 ? 69.661 73.835 66.863 1.00 22.91 273 LYS B N 1
ATOM 3897 C CA . LYS B 1 240 ? 68.347 74.424 67.009 1.00 22.68 273 LYS B CA 1
ATOM 3898 C C . LYS B 1 240 ? 67.386 73.710 66.068 1.00 20.20 273 LYS B C 1
ATOM 3899 O O . LYS B 1 240 ? 67.781 73.350 64.985 1.00 21.27 273 LYS B O 1
ATOM 3901 N N . ALA B 1 241 ? 66.178 73.520 66.501 1.00 19.03 274 ALA B N 1
ATOM 3902 C CA . ALA B 1 241 ? 65.147 73.001 65.621 1.00 18.18 274 ALA B CA 1
ATOM 3903 C C . ALA B 1 241 ? 65.017 73.913 64.398 1.00 18.24 274 ALA B C 1
ATOM 3904 O O . ALA B 1 241 ? 65.189 75.121 64.480 1.00 20.51 274 ALA B O 1
ATOM 3906 N N . LYS B 1 242 ? 64.720 73.304 63.254 1.00 16.46 275 LYS B N 1
ATOM 3907 C CA . LYS B 1 242 ? 64.571 74.038 61.993 1.00 17.80 275 LYS B CA 1
ATOM 3908 C C . LYS B 1 242 ? 63.199 73.789 61.377 1.00 17.00 275 LYS B C 1
ATOM 3909 O O . LYS B 1 242 ? 62.985 72.938 60.512 1.00 16.52 275 LYS B O 1
ATOM 3915 N N . ASP B 1 243 ? 62.211 74.561 61.807 1.00 17.13 276 ASP B N 1
ATOM 3916 C CA . ASP B 1 243 ? 60.863 74.483 61.280 1.00 16.73 276 ASP B CA 1
ATOM 3917 C C . ASP B 1 243 ? 60.898 74.620 59.760 1.00 17.34 276 ASP B C 1
ATOM 3918 O O . ASP B 1 243 ? 60.134 73.962 59.070 1.00 15.83 276 ASP B O 1
ATOM 3923 N N . ASP B 1 244 ? 61.746 75.533 59.286 1.00 18.44 277 ASP B N 1
ATOM 3924 C CA . ASP B 1 244 ? 61.713 75.826 57.842 1.00 21.29 277 ASP B CA 1
ATOM 3925 C C . ASP B 1 244 ? 62.143 74.625 57.021 1.00 19.38 277 ASP B C 1
ATOM 3926 O O . ASP B 1 244 ? 61.758 74.473 55.856 1.00 20.55 277 ASP B O 1
ATOM 3931 N N . VAL B 1 245 ? 62.951 73.715 57.565 1.00 18.82 278 VAL B N 1
ATOM 3932 C CA . VAL B 1 245 ? 63.285 72.510 56.815 1.00 18.69 278 VAL B CA 1
ATOM 3933 C C . VAL B 1 245 ? 62.104 71.612 56.603 1.00 17.07 278 VAL B C 1
ATOM 3934 O O . VAL B 1 245 ? 61.921 71.013 55.527 1.00 17.00 278 VAL B O 1
ATOM 3938 N N . ILE B 1 246 ? 61.204 71.554 57.608 1.00 15.76 279 ILE B N 1
ATOM 3939 C CA . ILE B 1 246 ? 60.003 70.750 57.428 1.00 14.31 279 ILE B CA 1
ATOM 3940 C C . ILE B 1 246 ? 59.055 71.409 56.414 1.00 14.79 279 ILE B C 1
ATOM 3941 O O . ILE B 1 246 ? 58.516 70.715 55.550 1.00 14.20 279 ILE B O 1
ATOM 3946 N N . ALA B 1 247 ? 58.877 72.729 56.486 1.00 15.25 280 ALA B N 1
ATOM 3947 C CA . ALA B 1 247 ? 58.057 73.410 55.472 1.00 16.69 280 ALA B CA 1
ATOM 3948 C C . ALA B 1 247 ? 58.632 73.206 54.090 1.00 17.46 280 ALA B C 1
ATOM 3949 O O . ALA B 1 247 ? 57.925 72.935 53.105 1.00 18.35 280 ALA B O 1
ATOM 3951 N N . ALA B 1 248 ? 59.939 73.297 53.915 1.00 17.40 281 ALA B N 1
ATOM 3952 C CA . ALA B 1 248 ? 60.586 73.166 52.603 1.00 18.55 281 ALA B CA 1
ATOM 3953 C C . ALA B 1 248 ? 60.429 71.751 52.111 1.00 18.08 281 ALA B C 1
ATOM 3954 O O . ALA B 1 248 ? 60.151 71.535 50.945 1.00 19.40 281 ALA B O 1
ATOM 3956 N N . ALA B 1 249 ? 60.567 70.744 53.002 1.00 17.49 282 ALA B N 1
ATOM 3957 C CA . ALA B 1 249 ? 60.395 69.344 52.592 1.00 16.54 282 ALA B CA 1
ATOM 3958 C C . ALA B 1 249 ? 58.967 69.071 52.120 1.00 16.81 282 ALA B C 1
ATOM 3959 O O . ALA B 1 249 ? 58.732 68.296 51.204 1.00 17.29 282 ALA B O 1
ATOM 3961 N N . THR B 1 250 ? 58.027 69.731 52.814 1.00 15.93 283 THR B N 1
ATOM 3962 C CA . THR B 1 250 ? 56.641 69.660 52.452 1.00 16.18 283 THR B CA 1
ATOM 3963 C C . THR B 1 250 ? 56.416 70.222 51.072 1.00 17.23 283 THR B C 1
ATOM 3964 O O . THR B 1 250 ? 55.692 69.603 50.281 1.00 17.77 283 THR B O 1
ATOM 3968 N N . ARG B 1 251 ? 57.003 71.373 50.728 1.00 18.42 284 ARG B N 1
ATOM 3969 C CA . ARG B 1 251 ? 56.830 71.957 49.380 1.00 19.85 284 ARG B CA 1
ATOM 3970 C C . ARG B 1 251 ? 57.420 70.986 48.368 1.00 19.65 284 ARG B C 1
ATOM 3971 O O . ARG B 1 251 ? 56.803 70.775 47.313 1.00 21.85 284 ARG B O 1
ATOM 3979 N N . ILE B 1 252 ? 58.570 70.374 48.654 1.00 19.94 285 ILE B N 1
ATOM 3980 C CA . ILE B 1 252 ? 59.125 69.460 47.668 1.00 20.46 285 ILE B CA 1
ATOM 3981 C C . ILE B 1 252 ? 58.235 68.247 47.472 1.00 19.67 285 ILE B C 1
ATOM 3982 O O . ILE B 1 252 ? 57.931 67.802 46.345 1.00 22.90 285 ILE B O 1
ATOM 3987 N N . ALA B 1 253 ? 57.753 67.668 48.582 1.00 19.54 286 ALA B N 1
ATOM 3988 C CA . ALA B 1 253 ? 56.935 66.476 48.456 1.00 19.15 286 ALA B CA 1
ATOM 3989 C C . ALA B 1 253 ? 55.638 66.779 47.713 1.00 19.90 286 ALA B C 1
ATOM 3990 O O . ALA B 1 253 ? 55.205 66.018 46.838 1.00 20.51 286 ALA B O 1
ATOM 3992 N N . SER B 1 254 ? 55.005 67.911 48.000 1.00 20.48 287 SER B N 1
ATOM 3993 C CA . SER B 1 254 ? 53.768 68.300 47.328 1.00 24.02 287 SER B CA 1
ATOM 3994 C C . SER B 1 254 ? 53.988 68.530 45.866 1.00 24.48 287 SER B C 1
ATOM 3995 O O . SER B 1 254 ? 53.104 68.179 45.093 1.00 27.95 287 SER B O 1
ATOM 3998 N N . ALA B 1 255 ? 55.101 69.117 45.460 1.00 24.17 288 ALA B N 1
ATOM 3999 C CA . ALA B 1 255 ? 55.395 69.289 44.042 1.00 24.84 288 ALA B CA 1
ATOM 4000 C C . ALA B 1 255 ? 55.660 67.983 43.314 1.00 25.43 288 ALA B C 1
ATOM 4001 O O . ALA B 1 255 ? 55.201 67.827 42.151 1.00 26.55 288 ALA B O 1
ATOM 4003 N N . THR B 1 256 ? 56.387 67.079 43.941 1.00 23.58 289 THR B N 1
ATOM 4004 C CA . THR B 1 256 ? 56.702 65.782 43.319 1.00 23.09 289 THR B CA 1
ATOM 4005 C C . THR B 1 256 ? 55.383 65.109 43.044 1.00 21.51 289 THR B C 1
ATOM 4006 O O . THR B 1 256 ? 55.218 64.429 42.039 1.00 20.73 289 THR B O 1
ATOM 4010 N N . LEU B 1 257 ? 54.430 65.294 43.950 1.00 20.28 290 LEU B N 1
ATOM 4011 C CA . LEU B 1 257 ? 53.188 64.543 43.884 1.00 19.30 290 LEU B CA 1
ATOM 4012 C C . LEU B 1 257 ? 52.068 65.325 43.216 1.00 21.24 290 LEU B C 1
ATOM 4013 O O . LEU B 1 257 ? 50.940 64.866 43.215 1.00 26.34 290 LEU B O 1
ATOM 4018 N N . ALA B 1 258 ? 52.338 66.461 42.584 1.00 22.34 291 ALA B N 1
ATOM 4019 C CA . ALA B 1 258 ? 51.386 67.335 41.927 1.00 24.29 291 ALA B CA 1
ATOM 4020 C C . ALA B 1 258 ? 50.732 66.684 40.724 1.00 25.07 291 ALA B C 1
ATOM 4021 O O . ALA B 1 258 ? 51.409 65.827 40.075 1.00 27.22 291 ALA B O 1
ATOM 4024 N N . ALA C 1 1 ? 14.825 52.946 94.741 1.00 30.30 32 ALA C N 1
ATOM 4025 C CA . ALA C 1 1 ? 14.992 53.900 95.847 1.00 29.07 32 ALA C CA 1
ATOM 4026 C C . ALA C 1 1 ? 15.812 55.133 95.554 1.00 26.79 32 ALA C C 1
ATOM 4027 O O . ALA C 1 1 ? 15.632 56.257 96.086 1.00 29.94 32 ALA C O 1
ATOM 4029 N N . SER C 1 2 ? 16.830 55.001 94.727 1.00 25.21 33 SER C N 1
ATOM 4030 C CA . SER C 1 2 ? 17.920 55.926 94.503 1.00 22.81 33 SER C CA 1
ATOM 4031 C C . SER C 1 2 ? 18.262 55.875 93.015 1.00 23.13 33 SER C C 1
ATOM 4032 O O . SER C 1 2 ? 17.897 54.904 92.332 1.00 25.57 33 SER C O 1
ATOM 4035 N N . PHE C 1 3 ? 19.034 56.839 92.550 1.00 22.58 34 PHE C N 1
ATOM 4036 C CA . PHE C 1 3 ? 19.461 56.742 91.165 1.00 22.24 34 PHE C CA 1
ATOM 4037 C C . PHE C 1 3 ? 20.337 55.507 90.931 1.00 23.14 34 PHE C C 1
ATOM 4038 O O . PHE C 1 3 ? 20.104 54.831 89.891 1.00 24.65 34 PHE C O 1
ATOM 4046 N N . ALA C 1 4 ? 21.272 55.200 91.844 1.00 23.52 35 ALA C N 1
ATOM 4047 C CA . ALA C 1 4 ? 22.121 54.017 91.627 1.00 23.55 35 ALA C CA 1
ATOM 4048 C C . ALA C 1 4 ? 21.253 52.762 91.563 1.00 23.81 35 ALA C C 1
ATOM 4049 O O . ALA C 1 4 ? 21.497 51.872 90.757 1.00 25.23 35 ALA C O 1
ATOM 4051 N N . ALA C 1 5 ? 20.218 52.700 92.401 1.00 24.54 36 ALA C N 1
ATOM 4052 C CA . ALA C 1 5 ? 19.368 51.523 92.410 1.00 25.86 36 ALA C CA 1
ATOM 4053 C C . ALA C 1 5 ? 18.537 51.473 91.126 1.00 25.83 36 ALA C C 1
ATOM 4054 O O . ALA C 1 5 ? 18.296 50.380 90.615 1.00 27.74 36 ALA C O 1
ATOM 4056 N N . LEU C 1 6 ? 18.058 52.601 90.642 1.00 25.89 37 LEU C N 1
ATOM 4057 C CA . LEU C 1 6 ? 17.214 52.673 89.443 1.00 25.58 37 LEU C CA 1
ATOM 4058 C C . LEU C 1 6 ? 18.001 52.166 88.239 1.00 25.99 37 LEU C C 1
ATOM 4059 O O . LEU C 1 6 ? 17.560 51.398 87.386 1.00 27.12 37 LEU C O 1
ATOM 4064 N N . GLU C 1 7 ? 19.245 52.623 88.213 1.00 25.74 38 GLU C N 1
ATOM 4065 C CA . GLU C 1 7 ? 20.194 52.222 87.165 1.00 27.09 38 GLU C CA 1
ATOM 4066 C C . GLU C 1 7 ? 20.426 50.727 87.193 1.00 28.41 38 GLU C C 1
ATOM 4067 O O . GLU C 1 7 ? 20.478 50.067 86.149 1.00 29.86 38 GLU C O 1
ATOM 4073 N N . ARG C 1 8 ? 20.600 50.163 88.381 1.00 29.38 39 ARG C N 1
ATOM 4074 C CA . ARG C 1 8 ? 20.870 48.726 88.440 1.00 31.80 39 ARG C CA 1
ATOM 4075 C C . ARG C 1 8 ? 19.660 47.965 87.945 1.00 31.52 39 ARG C C 1
ATOM 4076 O O . ARG C 1 8 ? 19.758 46.975 87.230 1.00 34.30 39 ARG C O 1
ATOM 4084 N N . ALA C 1 9 ? 18.473 48.432 88.356 1.00 30.46 40 ALA C N 1
ATOM 4085 C CA . ALA C 1 9 ? 17.274 47.729 87.907 1.00 31.02 40 ALA C CA 1
ATOM 4086 C C . ALA C 1 9 ? 16.949 47.819 86.421 1.00 29.50 40 ALA C C 1
ATOM 4087 O O . ALA C 1 9 ? 16.583 46.858 85.718 1.00 33.06 40 ALA C O 1
ATOM 4089 N N . ALA C 1 10 ? 17.027 48.985 85.848 1.00 29.10 41 ALA C N 1
ATOM 4090 C CA . ALA C 1 10 ? 16.729 49.211 84.439 1.00 27.52 41 ALA C CA 1
ATOM 4091 C C . ALA C 1 10 ? 17.839 48.723 83.526 1.00 27.26 41 ALA C C 1
ATOM 4092 O O . ALA C 1 10 ? 17.585 48.575 82.313 1.00 26.54 41 ALA C O 1
ATOM 4094 N N . GLY C 1 11 ? 19.043 48.532 84.063 1.00 27.63 42 GLY C N 1
ATOM 4095 C CA . GLY C 1 11 ? 20.231 48.298 83.222 1.00 27.13 42 GLY C CA 1
ATOM 4096 C C . GLY C 1 11 ? 20.719 49.573 82.552 1.00 25.85 42 GLY C C 1
ATOM 4097 O O . GLY C 1 11 ? 20.067 50.630 82.604 1.00 27.13 42 GLY C O 1
ATOM 4098 N N . GLY C 1 12 ? 21.908 49.558 81.906 1.00 25.21 43 GLY C N 1
ATOM 4099 C CA . GLY C 1 12 ? 22.315 50.772 81.237 1.00 23.45 43 GLY C CA 1
ATOM 4100 C C . GLY C 1 12 ? 23.011 51.775 82.159 1.00 22.49 43 GLY C C 1
ATOM 4101 O O . GLY C 1 12 ? 23.557 51.462 83.208 1.00 24.26 43 GLY C O 1
ATOM 4102 N N . ARG C 1 13 ? 23.036 53.027 81.721 1.00 20.31 44 ARG C N 1
ATOM 4103 C CA . ARG C 1 13 ? 23.815 54.101 82.335 1.00 18.63 44 ARG C CA 1
ATOM 4104 C C . ARG C 1 13 ? 22.902 55.307 82.400 1.00 17.48 44 ARG C C 1
ATOM 4105 O O . ARG C 1 13 ? 22.348 55.765 81.404 1.00 17.22 44 ARG C O 1
ATOM 4113 N N . LEU C 1 14 ? 22.730 55.807 83.617 1.00 16.66 45 LEU C N 1
ATOM 4114 C CA . LEU C 1 14 ? 21.822 56.869 83.931 1.00 16.45 45 LEU C CA 1
ATOM 4115 C C . LEU C 1 14 ? 22.560 58.087 84.436 1.00 15.75 45 LEU C C 1
ATOM 4116 O O . LEU C 1 14 ? 23.369 57.981 85.367 1.00 20.21 45 LEU C O 1
ATOM 4121 N N . GLY C 1 15 ? 22.303 59.246 83.863 1.00 14.60 46 GLY C N 1
ATOM 4122 C CA . GLY C 1 15 ? 22.876 60.481 84.270 1.00 13.64 46 GLY C CA 1
ATOM 4123 C C . GLY C 1 15 ? 21.849 61.503 84.671 1.00 13.10 46 GLY C C 1
ATOM 4124 O O . GLY C 1 15 ? 20.899 61.745 83.926 1.00 13.75 46 GLY C O 1
ATOM 4125 N N . VAL C 1 16 ? 22.001 62.040 85.874 1.00 14.25 47 VAL C N 1
ATOM 4126 C CA . VAL C 1 16 ? 21.043 63.035 86.382 1.00 14.16 47 VAL C CA 1
ATOM 4127 C C . VAL C 1 16 ? 21.765 64.212 86.983 1.00 13.67 47 VAL C C 1
ATOM 4128 O O . VAL C 1 16 ? 22.698 63.993 87.775 1.00 14.77 47 VAL C O 1
ATOM 4132 N N . CYS C 1 17 ? 21.296 65.400 86.689 1.00 13.58 48 CYS C N 1
ATOM 4133 C CA A CYS C 1 17 ? 21.661 66.596 87.471 0.93 13.80 48 CYS C CA 1
ATOM 4134 C CA B CYS C 1 17 ? 21.675 66.614 87.390 0.07 13.90 48 CYS C CA 1
ATOM 4135 C C . CYS C 1 17 ? 20.402 67.390 87.700 1.00 13.63 48 CYS C C 1
ATOM 4136 O O . CYS C 1 17 ? 19.791 67.902 86.749 1.00 12.76 48 CYS C O 1
ATOM 4141 N N . ALA C 1 18 ? 20.015 67.509 88.967 1.00 14.47 49 ALA C N 1
ATOM 4142 C CA . ALA C 1 18 ? 18.867 68.283 89.431 1.00 13.82 49 ALA C CA 1
ATOM 4143 C C . ALA C 1 18 ? 19.361 69.333 90.394 1.00 14.67 49 ALA C C 1
ATOM 4144 O O . ALA C 1 18 ? 20.155 69.036 91.286 1.00 16.68 49 ALA C O 1
ATOM 4146 N N . ILE C 1 19 ? 18.897 70.561 90.198 1.00 14.71 50 ILE C N 1
ATOM 4147 C CA . ILE C 1 19 ? 19.399 71.694 90.982 1.00 15.96 50 ILE C CA 1
ATOM 4148 C C . ILE C 1 19 ? 18.188 72.456 91.533 1.00 15.85 50 ILE C C 1
ATOM 4149 O O . ILE C 1 19 ? 17.316 72.907 90.753 1.00 14.98 50 ILE C O 1
ATOM 4154 N N . ASP C 1 20 ? 18.142 72.596 92.854 1.00 15.80 51 ASP C N 1
ATOM 4155 C CA . ASP C 1 20 ? 17.151 73.415 93.514 1.00 15.80 51 ASP C CA 1
ATOM 4156 C C . ASP C 1 20 ? 17.657 74.862 93.430 1.00 16.18 51 ASP C C 1
ATOM 4157 O O . ASP C 1 20 ? 18.650 75.145 94.066 1.00 17.69 51 ASP C O 1
ATOM 4162 N N . THR C 1 21 ? 17.009 75.709 92.656 1.00 15.83 52 THR C N 1
ATOM 4163 C CA . THR C 1 21 ? 17.530 77.055 92.446 1.00 17.83 52 THR C CA 1
ATOM 4164 C C . THR C 1 21 ? 17.378 78.006 93.632 1.00 21.08 52 THR C C 1
ATOM 4165 O O . THR C 1 21 ? 17.959 79.100 93.578 1.00 28.43 52 THR C O 1
ATOM 4169 N N . ALA C 1 22 ? 16.637 77.638 94.653 1.00 21.22 53 ALA C N 1
ATOM 4170 C CA . ALA C 1 22 ? 16.573 78.376 95.917 1.00 24.08 53 ALA C CA 1
ATOM 4171 C C . ALA C 1 22 ? 17.738 78.014 96.826 1.00 26.20 53 ALA C C 1
ATOM 4172 O O . ALA C 1 22 ? 18.241 78.892 97.534 1.00 31.14 53 ALA C O 1
ATOM 4174 N N . THR C 1 23 ? 18.198 76.778 96.911 1.00 27.73 54 THR C N 1
ATOM 4175 C CA . THR C 1 23 ? 19.248 76.508 97.900 1.00 28.11 54 THR C CA 1
ATOM 4176 C C . THR C 1 23 ? 20.553 76.111 97.267 1.00 27.92 54 THR C C 1
ATOM 4177 O O . THR C 1 23 ? 21.590 76.055 97.949 1.00 31.69 54 THR C O 1
ATOM 4181 N N . GLY C 1 24 ? 20.534 75.808 95.998 1.00 27.67 55 GLY C N 1
ATOM 4182 C CA . GLY C 1 24 ? 21.715 75.306 95.313 1.00 28.25 55 GLY C CA 1
ATOM 4183 C C . GLY C 1 24 ? 21.950 73.827 95.543 1.00 27.26 55 GLY C C 1
ATOM 4184 O O . GLY C 1 24 ? 22.910 73.374 94.923 1.00 29.62 55 GLY C O 1
ATOM 4185 N N . ARG C 1 25 ? 21.135 73.178 96.380 1.00 25.66 56 ARG C N 1
ATOM 4186 C CA . ARG C 1 25 ? 21.215 71.738 96.603 1.00 25.19 56 ARG C CA 1
ATOM 4187 C C . ARG C 1 25 ? 20.977 70.984 95.308 1.00 23.16 56 ARG C C 1
ATOM 4188 O O . ARG C 1 25 ? 20.175 71.411 94.516 1.00 21.44 56 ARG C O 1
ATOM 4190 N N . ARG C 1 26 ? 21.633 69.856 95.148 1.00 23.34 57 ARG C N 1
ATOM 4191 C CA . ARG C 1 26 ? 21.542 69.045 93.956 1.00 22.01 57 ARG C CA 1
ATOM 4192 C C . ARG C 1 26 ? 21.234 67.588 94.247 1.00 21.27 57 ARG C C 1
ATOM 4193 O O . ARG C 1 26 ? 21.542 67.056 95.316 1.00 24.59 57 ARG C O 1
ATOM 4201 N N . ALA C 1 27 ? 20.697 66.961 93.221 1.00 19.71 58 ALA C N 1
ATOM 4202 C CA . ALA C 1 27 ? 20.551 65.524 93.192 1.00 19.20 58 ALA C CA 1
ATOM 4203 C C . ALA C 1 27 ? 21.298 65.059 91.954 1.00 18.65 58 ALA C C 1
ATOM 4204 O O . ALA C 1 27 ? 21.002 65.562 90.880 1.00 19.28 58 ALA C O 1
ATOM 4206 N N . LEU C 1 28 ? 22.264 64.188 92.100 1.00 18.65 59 LEU C N 1
ATOM 4207 C CA . LEU C 1 28 ? 23.174 63.809 91.079 1.00 18.86 59 LEU C CA 1
ATOM 4208 C C . LEU C 1 28 ? 23.396 62.300 90.931 1.00 19.24 59 LEU C C 1
ATOM 4209 O O . LEU C 1 28 ? 23.395 61.573 91.914 1.00 21.17 59 LEU C O 1
ATOM 4214 N N . HIS C 1 29 ? 23.666 61.958 89.662 1.00 19.41 60 HIS C N 1
ATOM 4215 C CA . HIS C 1 29 ? 24.196 60.641 89.355 1.00 19.47 60 HIS C CA 1
ATOM 4216 C C . HIS C 1 29 ? 24.969 60.725 88.040 1.00 19.01 60 HIS C C 1
ATOM 4217 O O . HIS C 1 29 ? 24.393 61.161 87.053 1.00 17.97 60 HIS C O 1
ATOM 4224 N N . ARG C 1 30 ? 26.226 60.368 88.011 1.00 19.89 61 ARG C N 1
ATOM 4225 C CA . ARG C 1 30 ? 27.075 60.453 86.845 1.00 19.16 61 ARG C CA 1
ATOM 4226 C C . ARG C 1 30 ? 26.949 61.798 86.160 1.00 18.14 61 ARG C C 1
ATOM 4227 O O . ARG C 1 30 ? 26.913 61.925 84.929 1.00 18.28 61 ARG C O 1
ATOM 4235 N N . ALA C 1 31 ? 26.826 62.855 86.969 1.00 18.33 62 ALA C N 1
ATOM 4236 C CA . ALA C 1 31 ? 26.481 64.151 86.416 1.00 17.69 62 ALA C CA 1
ATOM 4237 C C . ALA C 1 31 ? 27.579 64.751 85.558 1.00 18.49 62 ALA C C 1
ATOM 4238 O O . ALA C 1 31 ? 27.281 65.668 84.776 1.00 19.00 62 ALA C O 1
ATOM 4240 N N . ASP C 1 32 ? 28.800 64.240 85.684 1.00 19.87 63 ASP C N 1
ATOM 4241 C CA . ASP C 1 32 ? 29.916 64.763 84.911 1.00 21.67 63 ASP C CA 1
ATOM 4242 C C . ASP C 1 32 ? 30.337 63.764 83.851 1.00 21.28 63 ASP C C 1
ATOM 4243 O O . ASP C 1 32 ? 31.403 63.896 83.240 1.00 23.74 63 ASP C O 1
ATOM 4248 N N . GLU C 1 33 ? 29.519 62.775 83.551 1.00 21.51 64 GLU C N 1
ATOM 4249 C CA . GLU C 1 33 ? 29.809 61.863 82.442 1.00 21.25 64 GLU C CA 1
ATOM 4250 C C . GLU C 1 33 ? 29.144 62.342 81.157 1.00 18.52 64 GLU C C 1
ATOM 4251 O O . GLU C 1 33 ? 28.068 62.917 81.214 1.00 15.55 64 GLU C O 1
ATOM 4257 N N . ARG C 1 34 ? 29.774 62.099 80.013 1.00 18.36 65 ARG C N 1
ATOM 4258 C CA . ARG C 1 34 ? 29.155 62.382 78.740 1.00 17.20 65 ARG C CA 1
ATOM 4259 C C . ARG C 1 34 ? 28.116 61.339 78.343 1.00 15.84 65 ARG C C 1
ATOM 4260 O O . ARG C 1 34 ? 28.261 60.114 78.540 1.00 16.53 65 ARG C O 1
ATOM 4268 N N . PHE C 1 35 ? 27.037 61.844 77.776 1.00 13.82 66 PHE C N 1
ATOM 4269 C CA . PHE C 1 35 ? 25.958 61.053 77.208 1.00 12.65 66 PHE C CA 1
ATOM 4270 C C . PHE C 1 35 ? 25.596 61.584 75.829 1.00 11.13 66 PHE C C 1
ATOM 4271 O O . PHE C 1 35 ? 25.721 62.784 75.592 1.00 11.10 66 PHE C O 1
ATOM 4279 N N . PRO C 1 36 ? 25.032 60.754 74.947 1.00 11.17 67 PRO C N 1
ATOM 4280 C CA . PRO C 1 36 ? 24.561 61.245 73.640 1.00 10.49 67 PRO C CA 1
ATOM 4281 C C . PRO C 1 36 ? 23.295 62.046 73.879 1.00 9.72 67 PRO C C 1
ATOM 4282 O O . PRO C 1 36 ? 22.298 61.506 74.406 1.00 10.66 67 PRO C O 1
ATOM 4286 N N . PHE C 1 37 ? 23.319 63.323 73.539 1.00 8.76 68 PHE C N 1
ATOM 4287 C CA . PHE C 1 37 ? 22.184 64.181 73.925 1.00 9.46 68 PHE C CA 1
ATOM 4288 C C . PHE C 1 37 ? 20.952 64.036 73.087 1.00 8.55 68 PHE C C 1
ATOM 4289 O O . PHE C 1 37 ? 19.837 64.425 73.512 1.00 8.75 68 PHE C O 1
ATOM 4297 N N . CYS C 1 38 ? 21.080 63.523 71.851 1.00 8.74 69 CYS C N 1
ATOM 4298 C CA . CYS C 1 38 ? 19.972 63.363 70.929 1.00 8.50 69 CYS C CA 1
ATOM 4299 C C . CYS C 1 38 ? 19.167 64.653 70.854 1.00 8.31 69 CYS C C 1
ATOM 4300 O O . CYS C 1 38 ? 19.761 65.735 70.861 1.00 8.45 69 CYS C O 1
ATOM 4303 N N . SER C 1 39 ? 17.858 64.621 70.825 1.00 8.31 70 SER C N 1
ATOM 4304 C CA . SER C 1 39 ? 17.082 65.820 70.510 1.00 7.99 70 SER C CA 1
ATOM 4305 C C . SER C 1 39 ? 17.072 66.831 71.612 1.00 8.02 70 SER C C 1
ATOM 4306 O O . SER C 1 39 ? 16.553 67.928 71.400 1.00 8.14 70 SER C O 1
ATOM 4309 N N . THR C 1 40 ? 17.651 66.554 72.793 1.00 7.73 71 THR C N 1
ATOM 4310 C CA . THR C 1 40 ? 17.699 67.614 73.799 1.00 8.34 71 THR C CA 1
ATOM 4311 C C . THR C 1 40 ? 18.504 68.799 73.288 1.00 8.88 71 THR C C 1
ATOM 4312 O O . THR C 1 40 ? 18.311 69.901 73.840 1.00 10.16 71 THR C O 1
ATOM 4316 N N . PHE C 1 41 ? 19.395 68.618 72.299 1.00 8.90 72 PHE C N 1
ATOM 4317 C CA . PHE C 1 41 ? 20.133 69.788 71.808 1.00 9.62 72 PHE C CA 1
ATOM 4318 C C . PHE C 1 41 ? 19.214 70.825 71.175 1.00 9.11 72 PHE C C 1
ATOM 4319 O O . PHE C 1 41 ? 19.674 71.963 70.986 1.00 9.51 72 PHE C O 1
ATOM 4327 N N . LYS C 1 42 ? 18.003 70.453 70.796 1.00 9.14 73 LYS C N 1
ATOM 4328 C CA . LYS C 1 42 ? 17.128 71.409 70.118 1.00 8.60 73 LYS C CA 1
ATOM 4329 C C . LYS C 1 42 ? 16.783 72.591 70.998 1.00 8.51 73 LYS C C 1
ATOM 4330 O O . LYS C 1 42 ? 16.497 73.670 70.486 1.00 8.63 73 LYS C O 1
ATOM 4336 N N . ALA C 1 43 ? 16.845 72.447 72.328 1.00 9.25 74 ALA C N 1
ATOM 4337 C CA . ALA C 1 43 ? 16.726 73.598 73.204 1.00 9.91 74 ALA C CA 1
ATOM 4338 C C . ALA C 1 43 ? 17.872 74.571 72.981 1.00 10.98 74 ALA C C 1
ATOM 4339 O O . ALA C 1 43 ? 17.608 75.798 72.920 1.00 10.55 74 ALA C O 1
ATOM 4341 N N . MET C 1 44 ? 19.102 74.044 72.846 1.00 11.54 75 MET C N 1
ATOM 4342 C CA A MET C 1 44 ? 20.279 74.870 72.547 0.71 11.51 75 MET C CA 1
ATOM 4343 C CA B MET C 1 44 ? 20.266 74.871 72.549 0.29 11.46 75 MET C CA 1
ATOM 4344 C C . MET C 1 44 ? 20.199 75.530 71.174 1.00 10.70 75 MET C C 1
ATOM 4345 O O . MET C 1 44 ? 20.596 76.663 70.944 1.00 10.99 75 MET C O 1
ATOM 4354 N N . LEU C 1 45 ? 19.659 74.769 70.218 1.00 10.23 76 LEU C N 1
ATOM 4355 C CA . LEU C 1 45 ? 19.489 75.258 68.882 1.00 9.26 76 LEU C CA 1
ATOM 4356 C C . LEU C 1 45 ? 18.539 76.448 68.881 1.00 9.15 76 LEU C C 1
ATOM 4357 O O . LEU C 1 45 ? 18.801 77.487 68.276 1.00 9.60 76 LEU C O 1
ATOM 4362 N N . GLY C 1 46 ? 17.398 76.304 69.559 1.00 9.15 77 GLY C N 1
ATOM 4363 C CA . GLY C 1 46 ? 16.471 77.406 69.643 1.00 9.31 77 GLY C CA 1
ATOM 4364 C C . GLY C 1 46 ? 17.078 78.622 70.259 1.00 8.91 77 GLY C C 1
ATOM 4365 O O . GLY C 1 46 ? 16.892 79.764 69.784 1.00 9.65 77 GLY C O 1
ATOM 4366 N N . ALA C 1 47 ? 17.814 78.447 71.349 1.00 9.98 78 ALA C N 1
ATOM 4367 C CA . ALA C 1 47 ? 18.520 79.534 71.994 1.00 10.02 78 ALA C CA 1
ATOM 4368 C C . ALA C 1 47 ? 19.513 80.218 71.067 1.00 9.90 78 ALA C C 1
ATOM 4369 O O . ALA C 1 47 ? 19.607 81.459 71.041 1.00 10.81 78 ALA C O 1
ATOM 4371 N N . ALA C 1 48 ? 20.274 79.444 70.285 1.00 9.97 79 ALA C N 1
ATOM 4372 C CA . ALA C 1 48 ? 21.244 79.963 69.354 1.00 10.19 79 ALA C CA 1
ATOM 4373 C C . ALA C 1 48 ? 20.580 80.805 68.266 1.00 10.56 79 ALA C C 1
ATOM 4374 O O . ALA C 1 48 ? 21.111 81.870 67.892 1.00 11.43 79 ALA C O 1
ATOM 4376 N N . VAL C 1 49 ? 19.437 80.353 67.755 1.00 9.69 80 VAL C N 1
ATOM 4377 C CA . VAL C 1 49 ? 18.652 81.091 66.782 1.00 10.24 80 VAL C CA 1
ATOM 4378 C C . VAL C 1 49 ? 18.176 82.401 67.402 1.00 10.71 80 VAL C C 1
ATOM 4379 O O . VAL C 1 49 ? 18.325 83.490 66.834 1.00 12.03 80 VAL C O 1
ATOM 4383 N N . LEU C 1 50 ? 17.607 82.319 68.596 1.00 10.29 81 LEU C N 1
ATOM 4384 C CA . LEU C 1 50 ? 17.157 83.517 69.268 1.00 11.17 81 LEU C CA 1
ATOM 4385 C C . LEU C 1 50 ? 18.299 84.481 69.494 1.00 11.16 81 LEU C C 1
ATOM 4386 O O . LEU C 1 50 ? 18.171 85.714 69.312 1.00 12.00 81 LEU C O 1
ATOM 4391 N N . ALA C 1 51 ? 19.466 84.007 69.876 1.00 11.66 82 ALA C N 1
ATOM 4392 C CA . ALA C 1 51 ? 20.614 84.884 70.093 1.00 12.57 82 ALA C CA 1
ATOM 4393 C C . ALA C 1 51 ? 21.054 85.558 68.814 1.00 14.31 82 ALA C C 1
ATOM 4394 O O . ALA C 1 51 ? 21.453 86.714 68.801 1.00 14.96 82 ALA C O 1
ATOM 4396 N N . GLN C 1 52 ? 21.061 84.858 67.684 1.00 14.46 83 GLN C N 1
ATOM 4397 C CA A GLN C 1 52 ? 21.423 85.444 66.388 0.68 15.22 83 GLN C CA 1
ATOM 4398 C CA B GLN C 1 52 ? 21.423 85.465 66.411 0.32 15.32 83 GLN C CA 1
ATOM 4399 C C . GLN C 1 52 ? 20.406 86.529 66.021 1.00 15.64 83 GLN C C 1
ATOM 4400 O O . GLN C 1 52 ? 20.743 87.537 65.422 1.00 19.30 83 GLN C O 1
ATOM 4411 N N . SER C 1 53 ? 19.139 86.320 66.389 1.00 15.76 84 SER C N 1
ATOM 4412 C CA . SER C 1 53 ? 18.109 87.307 66.089 1.00 17.61 84 SER C CA 1
ATOM 4413 C C . SER C 1 53 ? 18.300 88.577 66.918 1.00 17.97 84 SER C C 1
ATOM 4414 O O . SER C 1 53 ? 17.782 89.629 66.502 1.00 21.80 84 SER C O 1
ATOM 4417 N N . VAL C 1 54 ? 19.002 88.573 68.052 1.00 18.56 85 VAL C N 1
ATOM 4418 C CA . VAL C 1 54 ? 19.291 89.793 68.802 1.00 19.69 85 VAL C CA 1
ATOM 4419 C C . VAL C 1 54 ? 20.079 90.773 67.956 1.00 22.02 85 VAL C C 1
ATOM 4420 O O . VAL C 1 54 ? 19.710 91.947 67.901 1.00 23.87 85 VAL C O 1
ATOM 4424 N N . ALA C 1 55 ? 21.117 90.384 67.222 1.00 25.47 86 ALA C N 1
ATOM 4425 C CA . ALA C 1 55 ? 21.666 91.425 66.351 1.00 27.60 86 ALA C CA 1
ATOM 4426 C C . ALA C 1 55 ? 20.932 91.569 65.020 1.00 26.79 86 ALA C C 1
ATOM 4427 O O . ALA C 1 55 ? 21.241 92.504 64.273 1.00 29.58 86 ALA C O 1
ATOM 4429 N N . HIS C 1 56 ? 20.078 90.640 64.628 1.00 24.57 87 HIS C N 1
ATOM 4430 C CA . HIS C 1 56 ? 19.397 90.630 63.349 1.00 22.82 87 HIS C CA 1
ATOM 4431 C C . HIS C 1 56 ? 17.931 90.378 63.576 1.00 22.04 87 HIS C C 1
ATOM 4432 O O . HIS C 1 56 ? 17.539 89.224 63.386 1.00 23.63 87 HIS C O 1
ATOM 4439 N N . PRO C 1 57 ? 17.139 91.354 64.007 1.00 21.62 88 PRO C N 1
ATOM 4440 C CA . PRO C 1 57 ? 15.761 91.075 64.474 1.00 23.17 88 PRO C CA 1
ATOM 4441 C C . PRO C 1 57 ? 14.784 90.596 63.426 1.00 22.57 88 PRO C C 1
ATOM 4442 O O . PRO C 1 57 ? 13.649 90.217 63.771 1.00 27.09 88 PRO C O 1
ATOM 4446 N N . GLY C 1 58 ? 15.121 90.600 62.173 1.00 20.85 89 GLY C N 1
ATOM 4447 C CA . GLY C 1 58 ? 14.365 90.049 61.072 1.00 20.37 89 GLY C CA 1
ATOM 4448 C C . GLY C 1 58 ? 14.543 88.540 60.885 1.00 18.33 89 GLY C C 1
ATOM 4449 O O . GLY C 1 58 ? 13.829 87.886 60.108 1.00 18.42 89 GLY C O 1
ATOM 4450 N N . LEU C 1 59 ? 15.506 87.990 61.629 1.00 17.40 90 LEU C N 1
ATOM 4451 C CA . LEU C 1 59 ? 15.837 86.571 61.411 1.00 16.27 90 LEU C CA 1
ATOM 4452 C C . LEU C 1 59 ? 14.631 85.673 61.607 1.00 15.38 90 LEU C C 1
ATOM 4453 O O . LEU C 1 59 ? 14.356 84.766 60.805 1.00 15.62 90 LEU C O 1
ATOM 4458 N N . LEU C 1 60 ? 13.843 85.908 62.651 1.00 15.77 91 LEU C N 1
ATOM 4459 C CA . LEU C 1 60 ? 12.780 84.984 62.988 1.00 15.19 91 LEU C CA 1
ATOM 4460 C C . LEU C 1 60 ? 11.694 84.975 61.938 1.00 15.65 91 LEU C C 1
ATOM 4461 O O . LEU C 1 60 ? 10.968 83.983 61.800 1.00 14.35 91 LEU C O 1
ATOM 4466 N N . GLN C 1 61 ? 11.604 86.058 61.182 1.00 15.84 92 GLN C N 1
ATOM 4467 C CA . GLN C 1 61 ? 10.649 86.224 60.118 1.00 17.52 92 GLN C CA 1
ATOM 4468 C C . GLN C 1 61 ? 11.026 85.579 58.804 1.00 17.09 92 GLN C C 1
ATOM 4469 O O . GLN C 1 61 ? 10.185 85.420 57.892 1.00 18.72 92 GLN C O 1
ATOM 4475 N N . GLN C 1 62 ? 12.288 85.228 58.623 1.00 17.07 93 GLN C N 1
ATOM 4476 C CA . GLN C 1 62 ? 12.721 84.759 57.303 1.00 17.31 93 GLN C CA 1
ATOM 4477 C C . GLN C 1 62 ? 12.012 83.455 56.948 1.00 16.72 93 GLN C C 1
ATOM 4478 O O . GLN C 1 62 ? 11.910 82.546 57.762 1.00 16.73 93 GLN C O 1
ATOM 4484 N N . ARG C 1 63 ? 11.551 83.365 55.714 1.00 17.51 94 ARG C N 1
ATOM 4485 C CA . ARG C 1 63 ? 10.925 82.152 55.214 1.00 17.82 94 ARG C CA 1
ATOM 4486 C C . ARG C 1 63 ? 11.974 81.205 54.613 1.00 18.02 94 ARG C C 1
ATOM 4487 O O . ARG C 1 63 ? 12.768 81.566 53.757 1.00 21.68 94 ARG C O 1
ATOM 4495 N N . VAL C 1 64 ? 11.945 79.959 55.064 1.00 17.78 95 VAL C N 1
ATOM 4496 C CA . VAL C 1 64 ? 12.751 78.854 54.576 1.00 17.78 95 VAL C CA 1
ATOM 4497 C C . VAL C 1 64 ? 11.939 77.934 53.689 1.00 18.79 95 VAL C C 1
ATOM 4498 O O . VAL C 1 64 ? 10.907 77.426 54.098 1.00 19.42 95 VAL C O 1
ATOM 4502 N N . THR C 1 65 ? 12.445 77.777 52.462 1.00 19.52 96 THR C N 1
ATOM 4503 C CA A THR C 1 65 ? 11.774 76.881 51.553 0.46 21.45 96 THR C CA 1
ATOM 4504 C CA B THR C 1 65 ? 11.763 76.873 51.564 0.54 21.32 96 THR C CA 1
ATOM 4505 C C . THR C 1 65 ? 12.607 75.611 51.457 1.00 21.48 96 THR C C 1
ATOM 4506 O O . THR C 1 65 ? 13.836 75.678 51.291 1.00 29.70 96 THR C O 1
ATOM 4513 N N . TYR C 1 66 ? 11.988 74.465 51.571 1.00 19.66 97 TYR C N 1
ATOM 4514 C CA . TYR C 1 66 ? 12.705 73.190 51.504 1.00 18.56 97 TYR C CA 1
ATOM 4515 C C . TYR C 1 66 ? 11.893 72.269 50.609 1.00 18.81 97 TYR C C 1
ATOM 4516 O O . TYR C 1 66 ? 10.762 72.580 50.280 1.00 21.66 97 TYR C O 1
ATOM 4525 N N . GLY C 1 67 ? 12.455 71.138 50.243 1.00 20.12 98 GLY C N 1
ATOM 4526 C CA . GLY C 1 67 ? 11.798 70.199 49.349 1.00 20.17 98 GLY C CA 1
ATOM 4527 C C . GLY C 1 67 ? 11.679 68.829 49.968 1.00 17.55 98 GLY C C 1
ATOM 4528 O O . GLY C 1 67 ? 12.125 68.560 51.087 1.00 16.54 98 GLY C O 1
ATOM 4529 N N . ARG C 1 68 ? 11.054 67.906 49.238 1.00 17.65 99 ARG C N 1
ATOM 4530 C CA . ARG C 1 68 ? 10.847 66.561 49.744 1.00 17.90 99 ARG C CA 1
ATOM 4531 C C . ARG C 1 68 ? 12.180 65.931 50.074 1.00 14.43 99 ARG C C 1
ATOM 4532 O O . ARG C 1 68 ? 12.257 65.194 51.045 1.00 14.90 99 ARG C O 1
ATOM 4537 N N . SER C 1 69 ? 13.261 66.176 49.309 1.00 12.71 100 SER C N 1
ATOM 4538 C CA . SER C 1 69 ? 14.527 65.513 49.589 1.00 11.22 100 SER C CA 1
ATOM 4539 C C . SER C 1 69 ? 15.270 66.092 50.784 1.00 10.43 100 SER C C 1
ATOM 4540 O O . SER C 1 69 ? 16.251 65.507 51.212 1.00 10.58 100 SER C O 1
ATOM 4543 N N . ASP C 1 70 ? 14.791 67.200 51.348 1.00 11.60 101 ASP C N 1
ATOM 4544 C CA . ASP C 1 70 ? 15.274 67.721 52.604 1.00 13.00 101 ASP C CA 1
ATOM 4545 C C . ASP C 1 70 ? 14.633 67.076 53.807 1.00 12.67 101 ASP C C 1
ATOM 4546 O O . ASP C 1 70 ? 15.053 67.252 54.950 1.00 14.95 101 ASP C O 1
ATOM 4551 N N . LEU C 1 71 ? 13.574 66.322 53.615 1.00 12.92 102 LEU C N 1
ATOM 4552 C CA . LEU C 1 71 ? 12.908 65.721 54.756 1.00 13.44 102 LEU C CA 1
ATOM 4553 C C . LEU C 1 71 ? 13.673 64.528 55.298 1.00 14.60 102 LEU C C 1
ATOM 4554 O O . LEU C 1 71 ? 14.011 63.585 54.548 1.00 24.62 102 LEU C O 1
ATOM 4559 N N . VAL C 1 72 ? 13.973 64.490 56.542 1.00 12.87 103 VAL C N 1
ATOM 4560 C CA . VAL C 1 72 ? 14.587 63.361 57.232 1.00 12.38 103 VAL C CA 1
ATOM 4561 C C . VAL C 1 72 ? 13.517 62.676 58.051 1.00 12.45 103 VAL C C 1
ATOM 4562 O O . VAL C 1 72 ? 12.406 63.178 58.197 1.00 13.27 103 VAL C O 1
ATOM 4566 N N . ASN C 1 73 ? 13.854 61.484 58.577 1.00 12.46 104 ASN C N 1
ATOM 4567 C CA . ASN C 1 73 ? 12.876 60.773 59.404 1.00 13.25 104 ASN C CA 1
ATOM 4568 C C . ASN C 1 73 ? 12.403 61.610 60.578 1.00 12.99 104 ASN C C 1
ATOM 4569 O O . ASN C 1 73 ? 13.183 62.332 61.176 1.00 13.65 104 ASN C O 1
ATOM 4574 N N . TYR C 1 74 ? 11.129 61.446 60.935 1.00 13.35 105 TYR C N 1
ATOM 4575 C CA . TYR C 1 74 ? 10.384 62.089 61.997 1.00 14.42 105 TYR C CA 1
ATOM 4576 C C . TYR C 1 74 ? 10.355 63.617 61.818 1.00 14.19 105 TYR C C 1
ATOM 4577 O O . TYR C 1 74 ? 11.112 64.421 62.419 1.00 13.95 105 TYR C O 1
ATOM 4586 N N . SER C 1 75 ? 9.440 63.993 60.906 1.00 14.26 106 SER C N 1
ATOM 4587 C CA . SER C 1 75 ? 9.272 65.396 60.486 1.00 14.92 106 SER C CA 1
ATOM 4588 C C . SER C 1 75 ? 7.792 65.728 60.483 1.00 14.80 106 SER C C 1
ATOM 4589 O O . SER C 1 75 ? 7.245 66.069 59.438 1.00 16.08 106 SER C O 1
ATOM 4592 N N . PRO C 1 76 ? 7.125 65.589 61.615 1.00 14.82 107 PRO C N 1
ATOM 4593 C CA . PRO C 1 76 ? 5.666 65.693 61.592 1.00 15.29 107 PRO C CA 1
ATOM 4594 C C . PRO C 1 76 ? 5.110 67.061 61.233 1.00 15.34 107 PRO C C 1
ATOM 4595 O O . PRO C 1 76 ? 3.957 67.158 60.765 1.00 18.56 107 PRO C O 1
ATOM 4599 N N . VAL C 1 77 ? 5.827 68.138 61.495 1.00 14.13 108 VAL C N 1
ATOM 4600 C CA . VAL C 1 77 ? 5.348 69.448 61.094 1.00 14.58 108 VAL C CA 1
ATOM 4601 C C . VAL C 1 77 ? 5.875 69.828 59.725 1.00 14.19 108 VAL C C 1
ATOM 4602 O O . VAL C 1 77 ? 5.086 70.235 58.822 1.00 15.88 108 VAL C O 1
ATOM 4606 N N . THR C 1 78 ? 7.171 69.736 59.511 1.00 13.33 109 THR C N 1
ATOM 4607 C CA . THR C 1 78 ? 7.752 70.181 58.250 1.00 13.34 109 THR C CA 1
ATOM 4608 C C . THR C 1 78 ? 7.209 69.368 57.077 1.00 14.24 109 THR C C 1
ATOM 4609 O O . THR C 1 78 ? 7.099 69.899 55.962 1.00 1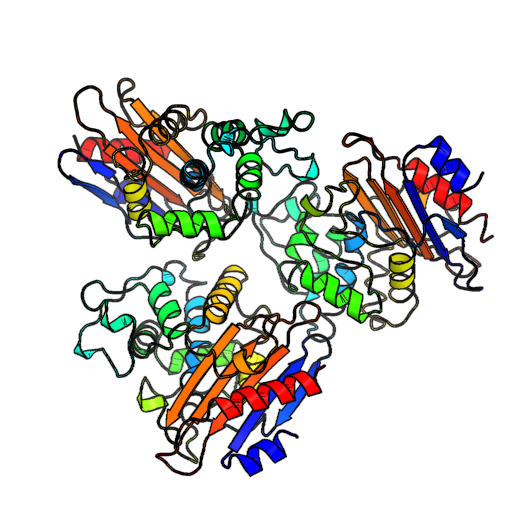5.40 109 THR C O 1
ATOM 4613 N N . GLU C 1 79 ? 6.842 68.118 57.227 1.00 15.11 110 GLU C N 1
ATOM 4614 C CA . GLU C 1 79 ? 6.304 67.371 56.067 1.00 17.69 110 GLU C CA 1
ATOM 4615 C C . GLU C 1 79 ? 4.980 67.919 55.613 1.00 19.10 110 GLU C C 1
ATOM 4616 O O . GLU C 1 79 ? 4.521 67.605 54.482 1.00 22.44 110 GLU C O 1
ATOM 4622 N N . ARG C 1 80 ? 4.305 68.774 56.395 1.00 19.20 111 ARG C N 1
ATOM 4623 C CA . ARG C 1 80 ? 3.034 69.363 55.980 1.00 20.85 111 ARG C CA 1
ATOM 4624 C C . ARG C 1 80 ? 3.171 70.687 55.241 1.00 21.49 111 ARG C C 1
ATOM 4625 O O . ARG C 1 80 ? 2.235 71.398 54.807 1.00 24.75 111 ARG C O 1
ATOM 4633 N N . HIS C 1 81 ? 4.424 71.142 55.047 1.00 20.22 112 HIS C N 1
ATOM 4634 C CA . HIS C 1 81 ? 4.639 72.501 54.588 1.00 21.66 112 HIS C CA 1
ATOM 4635 C C . HIS C 1 81 ? 5.719 72.530 53.542 1.00 20.71 112 HIS C C 1
ATOM 4636 O O . HIS C 1 81 ? 6.286 73.599 53.413 1.00 23.92 112 HIS C O 1
ATOM 4643 N N . VAL C 1 82 ? 5.897 71.389 52.854 1.00 21.08 113 VAL C N 1
ATOM 4644 C CA . VAL C 1 82 ? 6.784 71.359 51.722 1.00 23.02 113 VAL C CA 1
ATOM 4645 C C . VAL C 1 82 ? 6.349 72.404 50.684 1.00 25.76 113 VAL C C 1
ATOM 4646 O O . VAL C 1 82 ? 7.201 73.007 50.047 1.00 28.29 113 VAL C O 1
ATOM 4650 N N . ASP C 1 83 ? 5.041 72.641 50.508 1.00 28.60 114 ASP C N 1
ATOM 4651 C CA . ASP C 1 83 ? 4.717 73.552 49.385 1.00 31.41 114 ASP C CA 1
ATOM 4652 C C . ASP C 1 83 ? 4.650 75.014 49.807 1.00 30.43 114 ASP C C 1
ATOM 4653 O O . ASP C 1 83 ? 4.737 75.829 48.879 1.00 34.02 114 ASP C O 1
ATOM 4658 N N . THR C 1 84 ? 4.575 75.372 51.095 1.00 28.24 115 THR C N 1
ATOM 4659 C CA . THR C 1 84 ? 4.656 76.788 51.425 1.00 27.52 115 THR C CA 1
ATOM 4660 C C . THR C 1 84 ? 5.958 77.306 52.019 1.00 25.56 115 THR C C 1
ATOM 4661 O O . THR C 1 84 ? 6.259 78.503 52.180 1.00 28.34 115 THR C O 1
ATOM 4665 N N . GLY C 1 85 ? 6.846 76.438 52.515 1.00 23.17 116 GLY C N 1
ATOM 4666 C CA . GLY C 1 85 ? 7.893 76.931 53.385 1.00 21.09 116 GLY C CA 1
ATOM 4667 C C . GLY C 1 85 ? 7.381 77.156 54.799 1.00 17.76 116 GLY C C 1
ATOM 4668 O O . GLY C 1 85 ? 6.201 77.058 55.086 1.00 19.50 116 GLY C O 1
ATOM 4669 N N . MET C 1 86 ? 8.303 77.492 55.700 1.00 16.29 117 MET C N 1
ATOM 4670 C CA . MET C 1 86 ? 8.035 77.859 57.065 1.00 15.02 117 MET C CA 1
ATOM 4671 C C . MET C 1 86 ? 8.975 78.979 57.471 1.00 14.45 117 MET C C 1
ATOM 4672 O O . MET C 1 86 ? 10.115 79.070 57.012 1.00 15.45 117 MET C O 1
ATOM 4677 N N . THR C 1 87 ? 8.516 79.845 58.410 1.00 14.04 118 THR C N 1
ATOM 4678 C CA . THR C 1 87 ? 9.442 80.834 58.919 1.00 13.81 118 THR C CA 1
ATOM 4679 C C . THR C 1 87 ? 10.447 80.257 59.914 1.00 12.74 118 THR C C 1
ATOM 4680 O O . THR C 1 87 ? 10.242 79.178 60.492 1.00 12.33 118 THR C O 1
ATOM 4684 N N . VAL C 1 88 ? 11.545 80.944 60.152 1.00 12.90 119 VAL C N 1
ATOM 4685 C CA . VAL C 1 88 ? 12.516 80.507 61.169 1.00 11.87 119 VAL C CA 1
ATOM 4686 C C . VAL C 1 88 ? 11.807 80.313 62.492 1.00 10.97 119 VAL C C 1
ATOM 4687 O O . VAL C 1 88 ? 12.042 79.316 63.178 1.00 10.97 119 VAL C O 1
ATOM 4691 N N . ALA C 1 89 ? 10.924 81.224 62.928 1.00 11.10 120 ALA C N 1
ATOM 4692 C CA . ALA C 1 89 ? 10.245 81.076 64.206 1.00 10.62 120 ALA C CA 1
ATOM 4693 C C . ALA C 1 89 ? 9.411 79.802 64.204 1.00 10.96 120 ALA C C 1
ATOM 4694 O O . ALA C 1 89 ? 9.360 79.037 65.187 1.00 11.21 120 ALA C O 1
ATOM 4696 N N . GLU C 1 90 ? 8.686 79.544 63.094 1.00 11.60 121 GLU C N 1
ATOM 4697 C CA . GLU C 1 90 ? 7.875 78.346 63.005 1.00 11.75 121 GLU C CA 1
ATOM 4698 C C . GLU C 1 90 ? 8.706 77.063 63.071 1.00 11.02 121 GLU C C 1
ATOM 4699 O O . GLU C 1 90 ? 8.288 76.044 63.662 1.00 11.29 121 GLU C O 1
ATOM 4705 N N . LEU C 1 91 ? 9.895 77.085 62.463 1.00 10.76 122 LEU C N 1
ATOM 4706 C CA . LEU C 1 91 ? 10.811 75.950 62.569 1.00 10.12 122 LEU C CA 1
ATOM 4707 C C . LEU C 1 91 ? 11.303 75.732 63.977 1.00 9.69 122 LEU C C 1
ATOM 4708 O O . LEU C 1 91 ? 11.419 74.595 64.438 1.00 9.46 122 LEU C O 1
ATOM 4713 N N . CYS C 1 92 ? 11.580 76.800 64.705 1.00 9.79 123 CYS C N 1
ATOM 4714 C CA . CYS C 1 92 ? 11.941 76.680 66.111 1.00 9.47 123 CYS C CA 1
ATOM 4715 C C . CYS C 1 92 ? 10.853 76.036 66.921 1.00 9.05 123 CYS C C 1
ATOM 4716 O O . CYS C 1 92 ? 11.092 75.124 67.730 1.00 9.51 123 CYS C O 1
ATOM 4719 N N . ALA C 1 93 ? 9.595 76.498 66.731 1.00 9.57 124 ALA C N 1
ATOM 4720 C CA . ALA C 1 93 ? 8.485 75.954 67.478 1.00 10.02 124 ALA C CA 1
ATOM 4721 C C . ALA C 1 93 ? 8.333 74.470 67.137 1.00 9.70 124 ALA C C 1
ATOM 4722 O O . ALA C 1 93 ? 8.113 73.615 68.002 1.00 10.44 124 ALA C O 1
ATOM 4724 N N . ALA C 1 94 ? 8.455 74.127 65.857 1.00 10.01 125 ALA C N 1
ATOM 4725 C CA . ALA C 1 94 ? 8.308 72.730 65.477 1.00 9.79 125 ALA C CA 1
ATOM 4726 C C . ALA C 1 94 ? 9.386 71.838 66.041 1.00 9.31 125 ALA C C 1
ATOM 4727 O O . ALA C 1 94 ? 9.120 70.702 66.485 1.00 9.76 125 ALA C O 1
ATOM 4729 N N . THR C 1 95 ? 10.620 72.306 66.031 1.00 8.38 126 THR C N 1
ATOM 4730 C CA . THR C 1 95 ? 11.718 71.460 66.516 1.00 8.80 126 THR C CA 1
ATOM 4731 C C . THR C 1 95 ? 11.669 71.314 68.034 1.00 8.46 126 THR C C 1
ATOM 4732 O O . THR C 1 95 ? 12.017 70.235 68.531 1.00 9.00 126 THR C O 1
ATOM 4736 N N . ILE C 1 96 ? 11.264 72.321 68.764 1.00 8.24 127 ILE C N 1
ATOM 4737 C CA . ILE C 1 96 ? 11.207 72.202 70.219 1.00 9.00 127 ILE C CA 1
ATOM 4738 C C . ILE C 1 96 ? 9.941 71.508 70.674 1.00 9.58 127 ILE C C 1
ATOM 4739 O O . ILE C 1 96 ? 10.014 70.623 71.528 1.00 10.50 127 ILE C O 1
ATOM 4744 N N . GLN C 1 97 ? 8.792 71.889 70.120 1.00 9.63 128 GLN C N 1
ATOM 4745 C CA A GLN C 1 97 ? 7.515 71.390 70.613 0.49 10.30 128 GLN C CA 1
ATOM 4746 C CA B GLN C 1 97 ? 7.548 71.351 70.657 0.51 10.29 128 GLN C CA 1
ATOM 4747 C C . GLN C 1 97 ? 7.156 69.993 70.102 1.00 10.57 128 GLN C C 1
ATOM 4748 O O . GLN C 1 97 ? 6.511 69.253 70.844 1.00 11.04 128 GLN C O 1
ATOM 4759 N N . TYR C 1 98 ? 7.590 69.648 68.922 1.00 10.74 129 TYR C N 1
ATOM 4760 C CA . TYR C 1 98 ? 7.299 68.353 68.346 1.00 10.74 129 TYR C CA 1
ATOM 4761 C C . TYR C 1 98 ? 8.531 67.523 68.078 1.00 10.90 129 TYR C C 1
ATOM 4762 O O . TYR C 1 98 ? 8.459 66.413 67.571 1.00 13.53 129 TYR C O 1
ATOM 4771 N N . SER C 1 99 ? 9.712 68.071 68.324 1.00 10.18 130 SER C N 1
ATOM 4772 C CA . SER C 1 99 ? 10.983 67.419 68.075 1.00 9.56 130 SER C CA 1
ATOM 4773 C C . SER C 1 99 ? 11.214 67.195 66.593 1.00 9.56 130 SER C C 1
ATOM 4774 O O . SER C 1 99 ? 11.948 66.271 66.208 1.00 10.46 130 SER C O 1
ATOM 4777 N N . ASP C 1 100 ? 10.667 68.034 65.717 1.00 9.74 131 ASP C N 1
ATOM 4778 C CA . ASP C 1 100 ? 10.788 67.817 64.278 1.00 9.96 131 ASP C CA 1
ATOM 4779 C C . ASP C 1 100 ? 12.231 67.798 63.846 1.00 10.05 131 ASP C C 1
ATOM 4780 O O . ASP C 1 100 ? 12.948 68.770 64.081 1.00 9.96 131 ASP C O 1
ATOM 4785 N N . ASN C 1 101 ? 12.670 66.768 63.161 1.00 9.86 132 ASN C N 1
ATOM 4786 C CA . ASN C 1 101 ? 14.077 66.637 62.803 1.00 10.17 132 ASN C CA 1
ATOM 4787 C C . ASN C 1 101 ? 14.460 67.476 61.616 1.00 9.38 132 ASN C C 1
ATOM 4788 O O . ASN C 1 101 ? 15.551 68.090 61.651 1.00 10.09 132 ASN C O 1
ATOM 4793 N N . THR C 1 102 ? 13.643 67.547 60.582 1.00 10.22 133 THR C N 1
ATOM 4794 C CA . THR C 1 102 ? 13.968 68.395 59.439 1.00 10.27 133 THR C CA 1
ATOM 4795 C C . THR C 1 102 ? 14.039 69.838 59.907 1.00 10.20 133 THR C C 1
ATOM 4796 O O . THR C 1 102 ? 14.892 70.592 59.466 1.00 10.32 133 THR C O 1
ATOM 4800 N N . ALA C 1 103 ? 13.148 70.258 60.800 1.00 10.15 134 ALA C N 1
ATOM 4801 C CA . ALA C 1 103 ? 13.202 71.657 61.251 1.00 9.53 134 ALA C CA 1
ATOM 4802 C C . ALA C 1 103 ? 14.555 71.986 61.851 1.00 9.02 134 ALA C C 1
ATOM 4803 O O . ALA C 1 103 ? 15.067 73.093 61.646 1.00 9.84 134 ALA C O 1
ATOM 4805 N N . ALA C 1 104 ? 15.124 71.064 62.624 1.00 8.51 135 ALA C N 1
ATOM 4806 C CA . ALA C 1 104 ? 16.456 71.318 63.193 1.00 8.94 135 ALA C CA 1
ATOM 4807 C C . ALA C 1 104 ? 17.515 71.481 62.113 1.00 8.96 135 ALA C C 1
ATOM 4808 O O . ALA C 1 104 ? 18.328 72.390 62.169 1.00 9.48 135 ALA C O 1
ATOM 4810 N N . ASN C 1 105 ? 17.511 70.589 61.120 1.00 8.90 136 ASN C N 1
ATOM 4811 C CA . ASN C 1 105 ? 18.491 70.715 60.036 1.00 9.78 136 ASN C CA 1
ATOM 4812 C C . ASN C 1 105 ? 18.324 72.020 59.281 1.00 10.34 136 ASN C C 1
ATOM 4813 O O . ASN C 1 105 ? 19.300 72.652 58.919 1.00 11.13 136 ASN C O 1
ATOM 4818 N N . GLU C 1 106 ? 17.051 72.412 59.026 1.00 10.88 137 GLU C N 1
ATOM 4819 C CA . GLU C 1 106 ? 16.822 73.632 58.271 1.00 11.72 137 GLU C CA 1
ATOM 4820 C C . GLU C 1 106 ? 17.294 74.861 59.066 1.00 11.69 137 GLU C C 1
ATOM 4821 O O . GLU C 1 106 ? 17.875 75.788 58.516 1.00 13.15 137 GLU C O 1
ATOM 4827 N N . LEU C 1 107 ? 17.092 74.855 60.393 1.00 10.82 138 LEU C N 1
ATOM 4828 C CA . LEU C 1 107 ? 17.614 75.946 61.213 1.00 11.00 138 LEU C CA 1
ATOM 4829 C C . LEU C 1 107 ? 19.125 75.970 61.230 1.00 11.23 138 LEU C C 1
ATOM 4830 O O . LEU C 1 107 ? 19.766 77.036 61.158 1.00 13.66 138 LEU C O 1
ATOM 4835 N N . MET C 1 108 ? 19.725 74.768 61.347 1.00 10.75 139 MET C N 1
ATOM 4836 C CA A MET C 1 108 ? 21.193 74.745 61.327 0.57 11.02 139 MET C CA 1
ATOM 4837 C CA B MET C 1 108 ? 21.192 74.665 61.319 0.43 11.01 139 MET C CA 1
ATOM 4838 C C . MET C 1 108 ? 21.765 75.197 59.997 1.00 12.24 139 MET C C 1
ATOM 4839 O O . MET C 1 108 ? 22.810 75.871 60.017 1.00 14.33 139 MET C O 1
ATOM 4848 N N . LYS C 1 109 ? 21.123 74.888 58.871 1.00 12.71 140 LYS C N 1
ATOM 4849 C CA . LYS C 1 109 ? 21.606 75.417 57.597 1.00 14.51 140 LYS C CA 1
ATOM 4850 C C . LYS C 1 109 ? 21.583 76.923 57.628 1.00 16.23 140 LYS C C 1
ATOM 4851 O O . LYS C 1 109 ? 22.464 77.610 57.095 1.00 20.39 140 LYS C O 1
ATOM 4857 N N . ARG C 1 110 ? 20.574 77.527 58.222 1.00 15.59 141 ARG C N 1
ATOM 4858 C CA A ARG C 1 110 ? 20.523 78.987 58.234 0.77 16.48 141 ARG C CA 1
ATOM 4859 C CA B ARG C 1 110 ? 20.443 78.969 58.372 0.23 16.49 141 ARG C CA 1
ATOM 4860 C C . ARG C 1 110 ? 21.596 79.633 59.106 1.00 16.41 141 ARG C C 1
ATOM 4861 O O . ARG C 1 110 ? 22.102 80.661 58.659 1.00 19.20 141 ARG C O 1
ATOM 4876 N N . ILE C 1 111 ? 21.972 79.039 60.248 1.00 14.48 142 ILE C N 1
ATOM 4877 C CA . ILE C 1 111 ? 22.824 79.725 61.218 1.00 14.74 142 ILE C CA 1
ATOM 4878 C C . ILE C 1 111 ? 24.278 79.298 61.247 1.00 14.85 142 ILE C C 1
ATOM 4879 O O . ILE C 1 111 ? 25.053 79.902 61.988 1.00 17.06 142 ILE C O 1
ATOM 4884 N N . GLY C 1 112 ? 24.684 78.286 60.465 1.00 15.17 143 GLY C N 1
ATOM 4885 C CA . GLY C 1 112 ? 26.115 77.911 60.423 1.00 16.05 143 GLY C CA 1
ATOM 4886 C C . GLY C 1 112 ? 26.417 76.524 60.923 1.00 15.40 143 GLY C C 1
ATOM 4887 O O . GLY C 1 112 ? 27.569 76.186 61.180 1.00 16.96 143 GLY C O 1
ATOM 4888 N N . GLY C 1 113 ? 25.423 75.633 61.001 1.00 15.81 144 GLY C N 1
ATOM 4889 C CA . GLY C 1 113 ? 25.646 74.216 61.174 1.00 14.85 144 GLY C CA 1
ATOM 4890 C C . GLY C 1 113 ? 25.989 73.818 62.603 1.00 15.49 144 GLY C C 1
ATOM 4891 O O . GLY C 1 113 ? 25.899 74.629 63.522 1.00 16.43 144 GLY C O 1
ATOM 4892 N N . PRO C 1 114 ? 26.338 72.564 62.784 1.00 15.99 145 PRO C N 1
ATOM 4893 C CA . PRO C 1 114 ? 26.747 72.071 64.100 1.00 17.05 145 PRO C CA 1
ATOM 4894 C C . PRO C 1 114 ? 27.790 72.933 64.763 1.00 16.08 145 PRO C C 1
ATOM 4895 O O . PRO C 1 114 ? 27.738 73.171 65.983 1.00 17.60 145 PRO C O 1
ATOM 4899 N N . ALA C 1 115 ? 28.736 73.460 63.999 1.00 16.63 146 ALA C N 1
ATOM 4900 C CA . ALA C 1 115 ? 29.768 74.319 64.587 1.00 16.03 146 ALA C CA 1
ATOM 4901 C C . ALA C 1 115 ? 29.141 75.562 65.217 1.00 15.35 146 ALA C C 1
ATOM 4902 O O . ALA C 1 115 ? 29.625 76.033 66.251 1.00 16.46 146 ALA C O 1
ATOM 4904 N N . ALA C 1 116 ? 28.120 76.119 64.615 1.00 14.66 147 ALA C N 1
ATOM 4905 C CA . ALA C 1 116 ? 27.519 77.324 65.199 1.00 13.91 147 ALA C CA 1
ATOM 4906 C C . ALA C 1 116 ? 26.773 77.046 66.471 1.00 13.29 147 ALA C C 1
ATOM 4907 O O . ALA C 1 116 ? 26.769 77.868 67.392 1.00 14.81 147 ALA C O 1
ATOM 4909 N N . VAL C 1 117 ? 26.155 75.877 66.612 1.00 12.25 148 VAL C N 1
ATOM 4910 C CA . VAL C 1 117 ? 25.501 75.555 67.874 1.00 11.61 148 VAL C CA 1
ATOM 4911 C C . VAL C 1 117 ? 26.536 75.346 68.977 1.00 11.13 148 VAL C C 1
ATOM 4912 O O . VAL C 1 117 ? 26.388 75.799 70.094 1.00 11.87 148 VAL C O 1
ATOM 4916 N N . THR C 1 118 ? 27.635 74.689 68.643 1.00 11.39 149 THR C N 1
ATOM 4917 C CA . THR C 1 118 ? 28.713 74.503 69.602 1.00 11.61 149 THR C CA 1
ATOM 4918 C C . THR C 1 118 ? 29.320 75.824 70.061 1.00 12.12 149 THR C C 1
ATOM 4919 O O . THR C 1 118 ? 29.530 76.050 71.228 1.00 13.01 149 THR C O 1
ATOM 4923 N N . ALA C 1 119 ? 29.576 76.705 69.076 1.00 13.22 150 ALA C N 1
ATOM 4924 C CA . ALA C 1 119 ? 30.086 78.029 69.412 1.00 14.15 150 ALA C CA 1
ATOM 4925 C C . ALA C 1 119 ? 29.137 78.783 70.329 1.00 13.12 150 ALA C C 1
ATOM 4926 O O . ALA C 1 119 ? 29.562 79.481 71.253 1.00 14.23 150 ALA C O 1
ATOM 4928 N N . TYR C 1 120 ? 27.831 78.644 70.108 1.00 12.90 151 TYR C N 1
ATOM 4929 C CA . TYR C 1 120 ? 26.844 79.285 70.957 1.00 12.56 151 TYR C CA 1
ATOM 4930 C C . TYR C 1 120 ? 26.944 78.742 72.374 1.00 11.94 151 TYR C C 1
ATOM 4931 O O . TYR C 1 120 ? 26.949 79.467 73.348 1.00 12.33 151 TYR C O 1
ATOM 4940 N N . ALA C 1 121 ? 27.061 77.434 72.530 1.00 11.51 152 ALA C N 1
ATOM 4941 C CA . ALA C 1 121 ? 27.236 76.831 73.824 1.00 11.95 152 ALA C CA 1
ATOM 4942 C C . ALA C 1 121 ? 28.454 77.400 74.541 1.00 12.97 152 ALA C C 1
ATOM 4943 O O . ALA C 1 121 ? 28.363 77.772 75.712 1.00 13.00 152 ALA C O 1
ATOM 4945 N N . ARG C 1 122 ? 29.595 77.478 73.829 1.00 13.74 153 ARG C N 1
ATOM 4946 C CA . ARG C 1 122 ? 30.769 78.103 74.447 1.00 15.67 153 ARG C CA 1
ATOM 4947 C C . ARG C 1 122 ? 30.479 79.515 74.962 1.00 15.95 153 ARG C C 1
ATOM 4948 O O . ARG C 1 122 ? 30.977 79.954 76.005 1.00 17.53 153 ARG C O 1
ATOM 4956 N N . SER C 1 123 ? 29.662 80.260 74.204 1.00 14.89 154 SER C N 1
ATOM 4957 C CA . SER C 1 123 ? 29.367 81.664 74.529 1.00 15.92 154 SER C CA 1
ATOM 4958 C C . SER C 1 123 ? 28.553 81.806 75.799 1.00 16.04 154 SER C C 1
ATOM 4959 O O . SER C 1 123 ? 28.591 82.906 76.356 1.00 19.09 154 SER C O 1
ATOM 4962 N N . ILE C 1 124 ? 27.860 80.785 76.265 1.00 15.38 155 ILE C N 1
ATOM 4963 C CA . ILE C 1 124 ? 27.085 80.844 77.512 1.00 15.17 155 ILE C CA 1
ATOM 4964 C C . ILE C 1 124 ? 27.768 80.020 78.610 1.00 16.22 155 ILE C C 1
ATOM 4965 O O . ILE C 1 124 ? 27.154 79.705 79.623 1.00 18.19 155 ILE C O 1
ATOM 4970 N N . GLY C 1 125 ? 29.067 79.731 78.386 1.00 16.47 156 GLY C N 1
ATOM 4971 C CA . GLY C 1 125 ? 29.873 79.150 79.469 1.00 18.39 156 GLY C CA 1
ATOM 4972 C C . GLY C 1 125 ? 29.932 77.648 79.437 1.00 17.86 156 GLY C C 1
ATOM 4973 O O . GLY C 1 125 ? 30.426 77.046 80.387 1.00 22.14 156 GLY C O 1
ATOM 4974 N N . ASP C 1 126 ? 29.430 76.989 78.388 1.00 16.84 157 ASP C N 1
ATOM 4975 C CA . ASP C 1 126 ? 29.403 75.555 78.284 1.00 17.06 157 ASP C CA 1
ATOM 4976 C C . ASP C 1 126 ? 30.596 75.108 77.410 1.00 17.24 157 ASP C C 1
ATOM 4977 O O . ASP C 1 126 ? 30.526 75.295 76.177 1.00 17.27 157 ASP C O 1
ATOM 4982 N N . ASP C 1 127 ? 31.614 74.563 78.055 1.00 17.85 158 ASP C N 1
ATOM 4983 C CA . ASP C 1 127 ? 32.827 74.117 77.384 1.00 19.10 158 ASP C CA 1
ATOM 4984 C C . ASP C 1 127 ? 32.812 72.607 77.133 1.00 18.27 158 ASP C C 1
ATOM 4985 O O . ASP C 1 127 ? 33.787 72.025 76.640 1.00 23.39 158 ASP C O 1
ATOM 4990 N N . THR C 1 128 ? 31.686 71.983 77.459 1.00 16.38 159 THR C N 1
ATOM 4991 C CA . THR C 1 128 ? 31.474 70.547 77.390 1.00 16.14 159 THR C CA 1
ATOM 4992 C C . THR C 1 128 ? 30.695 70.091 76.139 1.00 14.52 159 THR C C 1
ATOM 4993 O O . THR C 1 128 ? 31.085 69.177 75.441 1.00 14.90 159 THR C O 1
ATOM 4997 N N . PHE C 1 129 ? 29.544 70.715 75.907 1.00 13.16 160 PHE C N 1
ATOM 4998 C CA . PHE C 1 129 ? 28.672 70.355 74.760 1.00 12.64 160 PHE C CA 1
ATOM 4999 C C . PHE C 1 129 ? 29.473 70.329 73.489 1.00 12.15 160 PHE C C 1
ATOM 5000 O O . PHE C 1 129 ? 30.239 71.261 73.192 1.00 14.19 160 PHE C O 1
ATOM 5008 N N . ARG C 1 130 ? 29.243 69.349 72.654 1.00 11.02 161 ARG C N 1
ATOM 5009 C CA . ARG C 1 130 ? 29.724 69.388 71.282 1.00 11.25 161 ARG C CA 1
ATOM 5010 C C . ARG C 1 130 ? 28.638 68.805 70.376 1.00 10.78 161 ARG C C 1
ATOM 5011 O O . ARG C 1 130 ? 28.192 67.674 70.563 1.00 10.74 161 ARG C O 1
ATOM 5019 N N . LEU C 1 131 ? 28.271 69.583 69.371 1.00 10.51 162 LEU C N 1
ATOM 5020 C CA . LEU C 1 131 ? 27.400 69.133 68.301 1.00 9.64 162 LEU C CA 1
ATOM 5021 C C . LEU C 1 131 ? 28.284 68.953 67.057 1.00 10.33 162 LEU C C 1
ATOM 5022 O O . LEU C 1 131 ? 28.943 69.899 66.628 1.00 13.24 162 LEU C O 1
ATOM 5027 N N . ASP C 1 132 ? 28.300 67.754 66.524 1.00 10.46 163 ASP C N 1
ATOM 5028 C CA . ASP C 1 132 ? 29.192 67.352 65.465 1.00 9.89 163 ASP C CA 1
ATOM 5029 C C . ASP C 1 132 ? 28.443 67.038 64.173 1.00 10.03 163 ASP C C 1
ATOM 5030 O O . ASP C 1 132 ? 29.001 67.210 63.080 1.00 12.11 163 ASP C O 1
ATOM 5035 N N . ARG C 1 133 ? 27.225 66.531 64.242 1.00 9.93 164 ARG C N 1
ATOM 5036 C CA . ARG C 1 133 ? 26.455 65.984 63.124 1.00 9.63 164 ARG C CA 1
ATOM 5037 C C . ARG C 1 133 ? 25.084 66.592 63.025 1.00 9.45 164 ARG C C 1
ATOM 5038 O O . ARG C 1 133 ? 24.676 67.408 63.828 1.00 10.80 164 ARG C O 1
ATOM 5046 N N . TRP C 1 134 ? 24.384 66.171 61.978 1.00 10.08 165 TRP C N 1
ATOM 5047 C CA . TRP C 1 134 ? 23.037 66.643 61.656 1.00 10.10 165 TRP C CA 1
ATOM 5048 C C . TRP C 1 134 ? 22.014 65.584 62.002 1.00 8.94 165 TRP C C 1
ATOM 5049 O O . TRP C 1 134 ? 22.326 64.439 62.334 1.00 9.79 165 TRP C O 1
ATOM 5060 N N . GLU C 1 135 ? 20.718 65.909 61.917 1.00 9.15 166 GLU C N 1
ATOM 5061 C CA . GLU C 1 135 ? 19.722 64.878 62.052 1.00 9.22 166 GLU C CA 1
ATOM 5062 C C . GLU C 1 135 ? 19.686 63.970 60.846 1.00 9.50 166 GLU C C 1
ATOM 5063 O O . GLU C 1 135 ? 19.835 64.492 59.715 1.00 10.46 166 GLU C O 1
ATOM 5069 N N . THR C 1 136 ? 19.495 62.641 60.989 1.00 9.29 167 THR C N 1
ATOM 5070 C CA . THR C 1 136 ? 19.347 61.884 62.238 1.00 8.92 167 THR C CA 1
ATOM 5071 C C . THR C 1 136 ? 20.650 61.251 62.701 1.00 9.07 167 THR C C 1
ATOM 5072 O O . THR C 1 136 ? 20.642 60.553 63.720 1.00 9.69 167 THR C O 1
ATOM 5076 N N . GLU C 1 137 ? 21.756 61.434 61.977 1.00 9.68 168 GLU C N 1
ATOM 5077 C CA A GLU C 1 137 ? 23.029 60.830 62.362 0.63 10.67 168 GLU C CA 1
ATOM 5078 C CA B GLU C 1 137 ? 22.979 60.753 62.401 0.37 10.67 168 GLU C CA 1
ATOM 5079 C C . GLU C 1 137 ? 23.425 61.142 63.804 1.00 9.79 168 GLU C C 1
ATOM 5080 O O . GLU C 1 137 ? 24.070 60.309 64.462 1.00 10.33 168 GLU C O 1
ATOM 5091 N N . LEU C 1 138 ? 23.069 62.314 64.304 1.00 8.95 169 LEU C N 1
ATOM 5092 C CA . LEU C 1 138 ? 23.496 62.689 65.661 1.00 9.20 169 LEU C CA 1
ATOM 5093 C C . LEU C 1 138 ? 22.848 61.814 66.715 1.00 9.43 169 LEU C C 1
ATOM 5094 O O . LEU C 1 138 ? 23.243 61.944 67.891 1.00 10.62 169 LEU C O 1
ATOM 5099 N N . ASN C 1 139 ? 21.904 60.945 66.368 1.00 9.26 170 ASN C N 1
ATOM 5100 C CA . ASN C 1 139 ? 21.268 60.045 67.316 1.00 9.53 170 ASN C CA 1
ATOM 5101 C C . ASN C 1 139 ? 21.859 58.646 67.340 1.00 9.31 170 ASN C C 1
ATOM 5102 O O . ASN C 1 139 ? 21.297 57.740 67.976 1.00 10.10 170 ASN C O 1
ATOM 5107 N N . THR C 1 140 ? 22.998 58.400 66.715 1.00 9.48 171 THR C N 1
ATOM 5108 C CA . THR C 1 140 ? 23.560 57.036 66.712 1.00 9.46 171 THR C CA 1
ATOM 5109 C C . THR C 1 140 ? 23.933 56.543 68.079 1.00 9.41 171 THR C C 1
ATOM 5110 O O . THR C 1 140 ? 23.850 55.334 68.324 1.00 10.46 171 THR C O 1
ATOM 5114 N N . ALA C 1 141 ? 24.358 57.404 68.986 1.00 9.93 172 ALA C N 1
ATOM 5115 C CA . ALA C 1 141 ? 24.517 57.131 70.401 1.00 10.48 172 ALA C CA 1
ATOM 5116 C C . ALA C 1 141 ? 25.418 55.948 70.651 1.00 10.91 172 ALA C C 1
ATOM 5117 O O . ALA C 1 141 ? 25.193 55.090 71.519 1.00 11.53 172 ALA C O 1
ATOM 5119 N N . LEU C 1 142 ? 26.514 55.876 69.882 1.00 10.78 173 LEU C N 1
ATOM 5120 C CA . LEU C 1 142 ? 27.405 54.738 69.970 1.00 11.10 173 LEU C CA 1
ATOM 5121 C C . LEU C 1 142 ? 28.172 54.753 71.272 1.00 11.33 173 LEU C C 1
ATOM 5122 O O . LEU C 1 142 ? 28.701 55.800 71.718 1.00 11.38 173 LEU C O 1
ATOM 5127 N N . PRO C 1 143 ? 28.305 53.618 71.942 1.00 12.67 174 PRO C N 1
ATOM 5128 C CA . PRO C 1 143 ? 29.110 53.564 73.164 1.00 13.48 174 PRO C CA 1
ATOM 5129 C C . PRO C 1 143 ? 30.527 54.070 72.895 1.00 13.71 174 PRO C C 1
ATOM 5130 O O . PRO C 1 143 ? 31.102 53.647 71.895 1.00 16.03 174 PRO C O 1
ATOM 5134 N N . GLY C 1 144 ? 31.051 54.953 73.740 1.00 14.22 175 GLY C N 1
ATOM 5135 C CA . GLY C 1 144 ? 32.411 55.422 73.620 1.00 15.56 175 GLY C CA 1
ATOM 5136 C C . GLY C 1 144 ? 32.633 56.507 72.607 1.00 15.51 175 GLY C C 1
ATOM 5137 O O . GLY C 1 144 ? 33.776 56.938 72.437 1.00 21.45 175 GLY C O 1
ATOM 5138 N N . ASP C 1 145 ? 31.590 56.928 71.872 1.00 12.30 176 ASP C N 1
ATOM 5139 C CA . ASP C 1 145 ? 31.719 58.025 70.935 1.00 11.28 176 ASP C CA 1
ATOM 5140 C C . ASP C 1 145 ? 31.473 59.344 71.641 1.00 11.79 176 ASP C C 1
ATOM 5141 O O . ASP C 1 145 ? 30.471 59.493 72.369 1.00 12.98 176 ASP C O 1
ATOM 5146 N N . LEU C 1 146 ? 32.323 60.322 71.458 1.00 11.34 177 LEU C N 1
ATOM 5147 C CA . LEU C 1 146 ? 32.152 61.635 72.084 1.00 12.11 177 LEU C CA 1
ATOM 5148 C C . LEU C 1 146 ? 31.372 62.572 71.188 1.00 10.35 177 LEU C C 1
ATOM 5149 O O . LEU C 1 146 ? 30.958 63.661 71.679 1.00 11.27 177 LEU C O 1
ATOM 5154 N N . ARG C 1 147 ? 31.103 62.218 69.927 1.00 10.20 178 ARG C N 1
ATOM 5155 C CA . ARG C 1 147 ? 30.314 63.108 69.080 1.00 9.53 178 ARG C CA 1
ATOM 5156 C C . ARG C 1 147 ? 28.932 63.342 69.659 1.00 9.27 178 ARG C C 1
ATOM 5157 O O . ARG C 1 147 ? 28.286 62.407 70.152 1.00 9.78 178 ARG C O 1
ATOM 5165 N N . ASP C 1 148 ? 28.446 64.586 69.560 1.00 9.02 179 ASP C N 1
ATOM 5166 C CA . ASP C 1 148 ? 27.051 64.863 69.912 1.00 9.18 179 ASP C CA 1
ATOM 5167 C C . ASP C 1 148 ? 26.749 64.462 71.341 1.00 9.39 179 ASP C C 1
ATOM 5168 O O . ASP C 1 148 ? 25.723 63.875 71.648 1.00 9.13 179 ASP C O 1
ATOM 5173 N N . THR C 1 149 ? 27.648 64.844 72.248 1.00 10.46 180 THR C N 1
ATOM 5174 C CA . THR C 1 149 ? 27.481 64.550 73.651 1.00 10.64 180 THR C CA 1
ATOM 5175 C C . THR C 1 149 ? 27.612 65.791 74.529 1.00 11.19 180 THR C C 1
ATOM 5176 O O . THR C 1 149 ? 28.173 66.810 74.144 1.00 11.63 180 THR C O 1
ATOM 5180 N N . THR C 1 150 ? 27.052 65.661 75.736 1.00 11.83 181 THR C N 1
ATOM 5181 C CA . THR C 1 150 ? 27.307 66.628 76.799 1.00 12.64 181 THR C CA 1
ATOM 5182 C C . THR C 1 150 ? 27.148 65.896 78.137 1.00 12.29 181 THR C C 1
ATOM 5183 O O . THR C 1 150 ? 26.912 64.681 78.147 1.00 12.91 181 THR C O 1
ATOM 5187 N N . THR C 1 151 ? 27.286 66.631 79.220 1.00 13.70 182 THR C N 1
ATOM 5188 C CA . THR C 1 151 ? 27.080 66.025 80.553 1.00 13.88 182 THR C CA 1
ATOM 5189 C C . THR C 1 151 ? 25.753 66.492 81.143 1.00 13.54 182 THR C C 1
ATOM 5190 O O . THR C 1 151 ? 25.290 67.559 80.784 1.00 14.11 182 THR C O 1
ATOM 5194 N N . PRO C 1 152 ? 25.117 65.731 82.013 1.00 13.17 183 PRO C N 1
ATOM 5195 C CA . PRO C 1 152 ? 23.926 66.251 82.669 1.00 13.48 183 PRO C CA 1
ATOM 5196 C C . PRO C 1 152 ? 24.221 67.592 83.356 1.00 13.68 183 PRO C C 1
ATOM 5197 O O . PRO C 1 152 ? 23.361 68.486 83.325 1.00 13.59 183 PRO C O 1
ATOM 5201 N N . ALA C 1 153 ? 25.367 67.757 84.022 1.00 14.69 184 ALA C N 1
ATOM 5202 C CA . ALA C 1 153 ? 25.671 68.993 84.707 1.00 15.51 184 ALA C CA 1
ATOM 5203 C C . ALA C 1 153 ? 25.799 70.166 83.753 1.00 15.49 184 ALA C C 1
ATOM 5204 O O . ALA C 1 153 ? 25.301 71.256 84.066 1.00 16.20 184 ALA C O 1
ATOM 5206 N N . ALA C 1 154 ? 26.439 70.030 82.600 1.00 15.05 185 ALA C N 1
ATOM 5207 C CA . ALA C 1 154 ? 26.603 71.130 81.659 1.00 15.25 185 ALA C CA 1
ATOM 5208 C C . ALA C 1 154 ? 25.259 71.509 81.097 1.00 13.88 185 ALA C C 1
ATOM 5209 O O . ALA C 1 154 ? 24.966 72.686 80.936 1.00 14.18 185 ALA C O 1
ATOM 5211 N N . MET C 1 155 ? 24.396 70.520 80.808 1.00 13.84 186 MET C N 1
ATOM 5212 C CA . MET C 1 155 ? 23.096 70.923 80.266 1.00 13.06 186 MET C CA 1
ATOM 5213 C C . MET C 1 155 ? 22.217 71.572 81.306 1.00 12.32 186 MET C C 1
ATOM 5214 O O . MET C 1 155 ? 21.484 72.522 81.005 1.00 13.15 186 MET C O 1
ATOM 5219 N N . ALA C 1 156 ? 22.254 71.120 82.558 1.00 12.77 187 ALA C N 1
ATOM 5220 C CA . ALA C 1 156 ? 21.510 71.764 83.636 1.00 12.45 187 ALA C CA 1
ATOM 5221 C C . ALA C 1 156 ? 21.973 73.209 83.816 1.00 12.80 187 ALA C C 1
ATOM 5222 O O . ALA C 1 156 ? 21.160 74.108 83.967 1.00 12.56 187 ALA C O 1
ATOM 5224 N N . ALA C 1 157 ? 23.286 73.450 83.788 1.00 13.43 188 ALA C N 1
ATOM 5225 C CA . ALA C 1 157 ? 23.832 74.799 83.914 1.00 14.25 188 ALA C CA 1
ATOM 5226 C C . ALA C 1 157 ? 23.300 75.687 82.795 1.00 14.24 188 ALA C C 1
ATOM 5227 O O . ALA C 1 157 ? 22.957 76.834 82.991 1.00 13.55 188 ALA C O 1
ATOM 5229 N N . ASN C 1 158 ? 23.250 75.137 81.559 1.00 14.15 189 ASN C N 1
ATOM 5230 C CA . ASN C 1 158 ? 22.766 75.911 80.420 1.00 14.89 189 ASN C CA 1
ATOM 5231 C C . ASN C 1 158 ? 21.304 76.279 80.601 1.00 13.51 189 ASN C C 1
ATOM 5232 O O . ASN C 1 158 ? 20.922 77.421 80.373 1.00 14.66 189 ASN C O 1
ATOM 5237 N N . LEU C 1 159 ? 20.496 75.313 81.023 1.00 12.91 190 LEU C N 1
ATOM 5238 C CA . LEU C 1 159 ? 19.080 75.631 81.242 1.00 13.11 190 LEU C CA 1
ATOM 5239 C C . LEU C 1 159 ? 18.883 76.683 82.295 1.00 13.76 190 LEU C C 1
ATOM 5240 O O . LEU C 1 159 ? 18.015 77.556 82.204 1.00 14.60 190 LEU C O 1
ATOM 5245 N N . ARG C 1 160 ? 19.686 76.593 83.362 1.00 13.77 191 ARG C N 1
ATOM 5246 C CA B ARG C 1 160 ? 19.518 77.571 84.411 0.46 14.16 191 ARG C CA 1
ATOM 5247 C CA C ARG C 1 160 ? 19.553 77.568 84.444 0.54 14.13 191 ARG C CA 1
ATOM 5248 C C . ARG C 1 160 ? 19.786 78.967 83.876 1.00 13.80 191 ARG C C 1
ATOM 5249 O O . ARG C 1 160 ? 19.007 79.861 84.148 1.00 14.28 191 ARG C O 1
ATOM 5264 N N . VAL C 1 161 ? 20.879 79.165 83.118 1.00 13.57 192 VAL C N 1
ATOM 5265 C CA . VAL C 1 161 ? 21.218 80.538 82.674 1.00 13.27 192 VAL C CA 1
ATOM 5266 C C . VAL C 1 161 ? 20.295 80.986 81.555 1.00 13.17 192 VAL C C 1
ATOM 5267 O O . VAL C 1 161 ? 19.982 82.158 81.480 1.00 13.57 192 VAL C O 1
ATOM 5271 N N . LEU C 1 162 ? 19.854 80.037 80.713 1.00 12.58 193 LEU C N 1
ATOM 5272 C CA . LEU C 1 162 ? 18.962 80.438 79.635 1.00 12.26 193 LEU C CA 1
ATOM 5273 C C . LEU C 1 162 ? 17.545 80.726 80.090 1.00 12.08 193 LEU C C 1
ATOM 5274 O O . LEU C 1 162 ? 16.957 81.702 79.585 1.00 13.82 193 LEU C O 1
ATOM 5279 N N . VAL C 1 163 ? 16.997 79.900 80.961 1.00 12.54 194 VAL C N 1
ATOM 5280 C CA . VAL C 1 163 ? 15.601 80.053 81.403 1.00 12.89 194 VAL C CA 1
ATOM 5281 C C . VAL C 1 163 ? 15.468 80.965 82.599 1.00 13.16 194 VAL C C 1
ATOM 5282 O O . VAL C 1 163 ? 14.524 81.750 82.649 1.00 16.93 194 VAL C O 1
ATOM 5286 N N . LEU C 1 164 ? 16.388 80.857 83.565 1.00 13.83 195 LEU C N 1
ATOM 5287 C CA . LEU C 1 164 ? 16.274 81.592 84.840 1.00 15.19 195 LEU C CA 1
ATOM 5288 C C . LEU C 1 164 ? 17.303 82.685 84.988 1.00 16.07 195 LEU C C 1
ATOM 5289 O O . LEU C 1 164 ? 17.295 83.454 85.964 1.00 19.83 195 LEU C O 1
ATOM 5294 N N . GLY C 1 165 ? 18.227 82.768 84.069 1.00 14.98 196 GLY C N 1
ATOM 5295 C CA . GLY C 1 165 ? 19.281 83.782 84.068 1.00 15.38 196 GLY C CA 1
ATOM 5296 C C . GLY C 1 165 ? 19.174 84.741 82.894 1.00 15.32 196 GLY C C 1
ATOM 5297 O O . GLY C 1 165 ? 18.148 84.924 82.260 1.00 16.16 196 GLY C O 1
ATOM 5298 N N . ASP C 1 166 ? 20.304 85.402 82.605 1.00 16.20 197 ASP C N 1
ATOM 5299 C CA . ASP C 1 166 ? 20.331 86.470 81.626 1.00 16.25 197 ASP C CA 1
ATOM 5300 C C . ASP C 1 166 ? 21.177 86.100 80.438 1.00 14.48 197 ASP C C 1
ATOM 5301 O O . ASP C 1 166 ? 21.682 87.005 79.776 1.00 15.56 197 ASP C O 1
ATOM 5306 N N . ALA C 1 167 ? 21.304 84.825 80.116 1.00 13.18 198 ALA C N 1
ATOM 5307 C CA . ALA C 1 167 ? 22.024 84.507 78.859 1.00 12.78 198 ALA C CA 1
ATOM 5308 C C . ALA C 1 167 ? 21.344 85.106 77.637 1.00 12.30 198 ALA C C 1
ATOM 5309 O O . ALA C 1 167 ? 22.020 85.509 76.656 1.00 13.59 198 ALA C O 1
ATOM 5311 N N . LEU C 1 168 ? 20.025 85.157 77.584 1.00 11.82 199 LEU C N 1
ATOM 5312 C CA . LEU C 1 168 ? 19.271 85.769 76.524 1.00 12.07 199 LEU C CA 1
ATOM 5313 C C . LEU C 1 168 ? 18.627 87.049 77.029 1.00 11.78 199 LEU C C 1
ATOM 5314 O O . LEU C 1 168 ? 18.291 87.141 78.209 1.00 13.58 199 LEU C O 1
ATOM 5319 N N . PRO C 1 169 ? 18.402 88.025 76.177 1.00 11.94 200 PRO C N 1
ATOM 5320 C CA . PRO C 1 169 ? 17.606 89.189 76.629 1.00 12.92 200 PRO C CA 1
ATOM 5321 C C . PRO C 1 169 ? 16.195 88.739 76.990 1.00 12.98 200 PRO C C 1
ATOM 5322 O O . PRO C 1 169 ? 15.705 87.707 76.527 1.00 13.11 200 PRO C O 1
ATOM 5326 N N . PRO C 1 170 ? 15.543 89.515 77.843 1.00 14.64 201 PRO C N 1
ATOM 5327 C CA . PRO C 1 170 ? 14.227 89.123 78.318 1.00 15.28 201 PRO C CA 1
ATOM 5328 C C . PRO C 1 170 ? 13.207 88.705 77.287 1.00 13.94 201 PRO C C 1
ATOM 5329 O O . PRO C 1 170 ? 12.505 87.687 77.516 1.00 13.82 201 PRO C O 1
ATOM 5333 N N . ALA C 1 171 ? 13.095 89.389 76.143 1.00 12.98 202 ALA C N 1
ATOM 5334 C CA . ALA C 1 171 ? 12.125 88.982 75.159 1.00 12.84 202 ALA C CA 1
ATOM 5335 C C . ALA C 1 171 ? 12.427 87.590 74.622 1.00 12.11 202 ALA C C 1
ATOM 5336 O O . ALA C 1 171 ? 11.541 86.746 74.440 1.00 11.52 202 ALA C O 1
ATOM 5338 N N . GLN C 1 172 ? 13.706 87.307 74.348 1.00 11.93 203 GLN C N 1
ATOM 5339 C CA . GLN C 1 172 ? 14.064 86.023 73.810 1.00 11.33 203 GLN C CA 1
ATOM 5340 C C . GLN C 1 172 ? 13.989 84.912 74.849 1.00 10.85 203 GLN C C 1
ATOM 5341 O O . GLN C 1 172 ? 13.607 83.775 74.554 1.00 10.45 203 GLN C O 1
ATOM 5347 N N . ARG C 1 173 ? 14.316 85.257 76.090 1.00 10.93 204 ARG C N 1
ATOM 5348 C CA A ARG C 1 173 ? 14.137 84.390 77.249 0.38 10.80 204 ARG C CA 1
ATOM 5349 C CA B ARG C 1 173 ? 14.170 84.286 77.192 0.62 10.67 204 ARG C CA 1
ATOM 5350 C C . ARG C 1 173 ? 12.705 83.894 77.291 1.00 10.66 204 ARG C C 1
ATOM 5351 O O . ARG C 1 173 ? 12.391 82.709 77.422 1.00 11.14 204 ARG C O 1
ATOM 5366 N N . ALA C 1 174 ? 11.773 84.841 77.226 1.00 10.70 205 ALA C N 1
ATOM 5367 C CA . ALA C 1 174 ? 10.346 84.524 77.298 1.00 10.52 205 ALA C CA 1
ATOM 5368 C C . ALA C 1 174 ? 9.951 83.589 76.172 1.00 10.41 205 ALA C C 1
ATOM 5369 O O . ALA C 1 174 ? 9.162 82.670 76.381 1.00 10.66 205 ALA C O 1
ATOM 5371 N N . GLN C 1 175 ? 10.496 83.796 74.981 1.00 10.33 206 GLN C N 1
ATOM 5372 C CA . GLN C 1 175 ? 10.131 82.955 73.851 1.00 9.97 206 GLN C CA 1
ATOM 5373 C C . GLN C 1 175 ? 10.659 81.539 74.022 1.00 9.37 206 GLN C C 1
ATOM 5374 O O . GLN C 1 175 ? 9.941 80.582 73.733 1.00 9.73 206 GLN C O 1
ATOM 5380 N N . LEU C 1 176 ? 11.890 81.403 74.494 1.00 9.09 207 LEU C N 1
ATOM 5381 C CA . LEU C 1 176 ? 12.419 80.066 74.743 1.00 9.89 207 LEU C CA 1
ATOM 5382 C C . LEU C 1 176 ? 11.567 79.321 75.756 1.00 9.85 207 LEU C C 1
ATOM 5383 O O . LEU C 1 176 ? 11.244 78.139 75.600 1.00 10.13 207 LEU C O 1
ATOM 5388 N N . ILE C 1 177 ? 11.195 80.034 76.844 1.00 9.74 208 ILE C N 1
ATOM 5389 C CA . ILE C 1 177 ? 10.329 79.439 77.871 1.00 11.09 208 ILE C CA 1
ATOM 5390 C C . ILE C 1 177 ? 8.996 79.007 77.299 1.00 10.95 208 ILE C C 1
ATOM 5391 O O . ILE C 1 177 ? 8.487 77.908 77.578 1.00 10.98 208 ILE C O 1
ATOM 5396 N N . GLU C 1 178 ? 8.399 79.848 76.459 1.00 11.13 209 GLU C N 1
ATOM 5397 C CA A GLU C 1 178 ? 7.132 79.493 75.836 0.68 12.10 209 GLU C CA 1
ATOM 5398 C CA B GLU C 1 178 ? 7.105 79.467 75.881 0.32 12.16 209 GLU C CA 1
ATOM 5399 C C . GLU C 1 178 ? 7.251 78.229 75.008 1.00 11.18 209 GLU C C 1
ATOM 5400 O O . GLU C 1 178 ? 6.412 77.331 75.040 1.00 11.59 209 GLU C O 1
ATOM 5411 N N . TRP C 1 179 ? 8.306 78.144 74.220 1.00 10.04 210 TRP C N 1
ATOM 5412 C CA . TRP C 1 179 ? 8.508 76.945 73.406 1.00 9.71 210 TRP C CA 1
ATOM 5413 C C . TRP C 1 179 ? 8.693 75.696 74.260 1.00 9.69 210 TRP C C 1
ATOM 5414 O O . TRP C 1 179 ? 8.069 74.662 74.002 1.00 10.46 210 TRP C O 1
ATOM 5425 N N . LEU C 1 180 ? 9.511 75.772 75.312 1.00 9.35 211 LEU C N 1
ATOM 5426 C CA . LEU C 1 180 ? 9.747 74.633 76.185 1.00 9.62 211 LEU C CA 1
ATOM 5427 C C . LEU C 1 180 ? 8.510 74.210 76.958 1.00 9.87 211 LEU C C 1
ATOM 5428 O O . LEU C 1 180 ? 8.254 73.020 77.137 1.00 10.23 211 LEU C O 1
ATOM 5433 N N . ARG C 1 181 ? 7.751 75.181 77.449 1.00 10.55 212 ARG C N 1
ATOM 5434 C CA A ARG C 1 181 ? 6.500 74.882 78.159 0.56 11.55 212 ARG C CA 1
ATOM 5435 C CA B ARG C 1 181 ? 6.511 74.848 78.158 0.44 11.59 212 ARG C CA 1
ATOM 5436 C C . ARG C 1 181 ? 5.521 74.173 77.228 1.00 11.47 212 ARG C C 1
ATOM 5437 O O . ARG C 1 181 ? 4.710 73.364 77.688 1.00 14.97 212 ARG C O 1
ATOM 5452 N N . GLY C 1 182 ? 5.590 74.447 75.945 1.00 11.18 213 GLY C N 1
ATOM 5453 C CA . GLY C 1 182 ? 4.712 73.843 74.947 1.00 12.30 213 GLY C CA 1
ATOM 5454 C C . GLY C 1 182 ? 5.145 72.535 74.344 1.00 11.27 213 GLY C C 1
ATOM 5455 O O . GLY C 1 182 ? 4.585 72.097 73.330 1.00 12.29 213 GLY C O 1
ATOM 5456 N N . ASN C 1 183 ? 6.128 71.859 74.934 1.00 11.03 214 ASN C N 1
ATOM 5457 C CA . ASN C 1 183 ? 6.506 70.534 74.456 1.00 11.00 214 ASN C CA 1
ATOM 5458 C C . ASN C 1 183 ? 5.293 69.623 74.434 1.00 10.97 214 ASN C C 1
ATOM 5459 O O . ASN C 1 183 ? 4.596 69.476 75.454 1.00 12.70 214 ASN C O 1
ATOM 5464 N N . LYS C 1 184 ? 5.024 68.992 73.302 1.00 11.45 215 LYS C N 1
ATOM 5465 C CA A LYS C 1 184 ? 3.868 68.125 73.141 0.63 12.84 215 LYS C CA 1
ATOM 5466 C CA B LYS C 1 184 ? 3.866 68.126 73.151 0.37 12.93 215 LYS C CA 1
ATOM 5467 C C . LYS C 1 184 ? 4.223 66.644 73.196 1.00 13.46 215 LYS C C 1
ATOM 5468 O O . LYS C 1 184 ? 3.326 65.816 73.206 1.00 17.25 215 LYS C O 1
ATOM 5479 N N . VAL C 1 185 ? 5.523 66.336 73.194 1.00 13.05 216 VAL C N 1
ATOM 5480 C CA . VAL C 1 185 ? 5.946 64.958 73.030 1.00 14.49 216 VAL C CA 1
ATOM 5481 C C . VAL C 1 185 ? 6.680 64.383 74.189 1.00 15.41 216 VAL C C 1
ATOM 5482 O O . VAL C 1 185 ? 7.331 63.342 74.095 1.00 19.97 216 VAL C O 1
ATOM 5486 N N . GLY C 1 186 ? 6.486 64.967 75.375 1.00 16.00 217 GLY C N 1
ATOM 5487 C CA . GLY C 1 186 ? 7.104 64.440 76.533 1.00 16.87 217 GLY C CA 1
ATOM 5488 C C . GLY C 1 186 ? 6.274 63.987 77.703 1.00 17.08 217 GLY C C 1
ATOM 5489 O O . GLY C 1 186 ? 6.741 63.904 78.850 1.00 16.42 217 GLY C O 1
ATOM 5490 N N . ASP C 1 187 ? 5.014 63.678 77.496 1.00 16.87 218 ASP C N 1
ATOM 5491 C CA A ASP C 1 187 ? 4.155 63.502 78.666 0.57 16.88 218 ASP C CA 1
ATOM 5492 C CA B ASP C 1 187 ? 4.076 63.371 78.552 0.43 16.88 218 ASP C CA 1
ATOM 5493 C C . ASP C 1 187 ? 4.559 62.273 79.477 1.00 16.58 218 ASP C C 1
ATOM 5494 O O . ASP C 1 187 ? 4.197 62.299 80.661 1.00 18.20 218 ASP C O 1
ATOM 5503 N N . LYS C 1 188 ? 5.260 61.286 78.950 1.00 15.39 219 LYS C N 1
ATOM 5504 C CA . LYS C 1 188 ? 5.563 60.086 79.741 1.00 15.62 219 LYS C CA 1
ATOM 5505 C C . LYS C 1 188 ? 6.910 60.127 80.434 1.00 14.28 219 LYS C C 1
ATOM 5506 O O . LYS C 1 188 ? 7.280 59.148 81.062 1.00 16.15 219 LYS C O 1
ATOM 5509 N N . ARG C 1 189 ? 7.622 61.256 80.303 1.00 12.63 220 ARG C N 1
ATOM 5510 C CA . ARG C 1 189 ? 8.982 61.386 80.854 1.00 12.70 220 ARG C CA 1
ATOM 5511 C C . ARG C 1 189 ? 8.964 62.310 82.070 1.00 12.82 220 ARG C C 1
ATOM 5512 O O . ARG C 1 189 ? 8.282 61.948 83.050 1.00 13.68 220 ARG C O 1
ATOM 5520 N N . ILE C 1 190 ? 9.669 63.429 82.103 1.00 11.96 221 ILE C N 1
ATOM 5521 C CA . ILE C 1 190 ? 9.651 64.280 83.297 1.00 12.06 221 ILE C CA 1
ATOM 5522 C C . ILE C 1 190 ? 8.273 64.620 83.740 1.00 12.80 221 ILE C C 1
ATOM 5523 O O . ILE C 1 190 ? 7.946 64.579 84.940 1.00 13.29 221 ILE C O 1
ATOM 5528 N N . ARG C 1 191 ? 7.391 64.929 82.811 1.00 13.29 222 ARG C N 1
ATOM 5529 C CA . ARG C 1 191 ? 6.024 65.365 83.141 1.00 13.57 222 ARG C CA 1
ATOM 5530 C C . ARG C 1 191 ? 5.252 64.307 83.872 1.00 14.34 222 ARG C C 1
ATOM 5531 O O . ARG C 1 191 ? 4.310 64.631 84.593 1.00 16.57 222 ARG C O 1
ATOM 5539 N N . ALA C 1 192 ? 5.574 63.035 83.714 1.00 15.10 223 ALA C N 1
ATOM 5540 C CA . ALA C 1 192 ? 4.898 61.926 84.390 1.00 15.64 223 ALA C CA 1
ATOM 5541 C C . ALA C 1 192 ? 5.438 61.679 85.785 1.00 16.55 223 ALA C C 1
ATOM 5542 O O . ALA C 1 192 ? 4.770 60.939 86.538 1.00 18.99 223 ALA C O 1
ATOM 5544 N N . GLY C 1 193 ? 6.555 62.313 86.141 1.00 15.29 224 GLY C N 1
ATOM 5545 C CA . GLY C 1 193 ? 7.194 62.139 87.442 1.00 15.31 224 GLY C CA 1
ATOM 5546 C C . GLY C 1 193 ? 7.064 63.308 88.388 1.00 15.65 224 GLY C C 1
ATOM 5547 O O . GLY C 1 193 ? 7.695 63.265 89.453 1.00 18.51 224 GLY C O 1
ATOM 5548 N N A VAL C 1 194 ? 6.295 64.387 88.132 0.51 15.73 225 VAL C N 1
ATOM 5549 N N B VAL C 1 194 ? 6.285 64.281 87.954 0.49 15.98 225 VAL C N 1
ATOM 5550 C CA A VAL C 1 194 ? 5.945 65.550 88.941 0.51 16.15 225 VAL C CA 1
ATOM 5551 C CA B VAL C 1 194 ? 6.367 65.465 88.792 0.49 16.08 225 VAL C CA 1
ATOM 5552 C C A VAL C 1 194 ? 4.431 65.618 89.191 0.51 17.17 225 VAL C C 1
ATOM 5553 C C B VAL C 1 194 ? 5.183 65.540 89.717 0.49 17.00 225 VAL C C 1
ATOM 5554 O O A VAL C 1 194 ? 3.658 65.104 88.358 0.51 17.52 225 VAL C O 1
ATOM 5555 O O B VAL C 1 194 ? 4.092 65.104 89.308 0.49 17.39 225 VAL C O 1
ATOM 5562 N N A PRO C 1 195 ? 3.917 66.212 90.267 0.51 18.15 226 PRO C N 1
ATOM 5563 N N B PRO C 1 195 ? 5.226 66.036 90.947 0.49 17.63 226 PRO C N 1
ATOM 5564 C CA A PRO C 1 195 ? 2.481 66.466 90.468 0.51 19.31 226 PRO C CA 1
ATOM 5565 C CA B PRO C 1 195 ? 3.974 66.170 91.728 0.49 18.48 226 PRO C CA 1
ATOM 5566 C C A PRO C 1 195 ? 1.912 67.266 89.301 0.51 19.18 226 PRO C C 1
ATOM 5567 C C B PRO C 1 195 ? 2.902 67.044 91.091 0.49 18.74 226 PRO C C 1
ATOM 5568 O O A PRO C 1 195 ? 2.639 67.962 88.581 0.51 20.95 226 PRO C O 1
ATOM 5569 O O B PRO C 1 195 ? 3.222 67.838 90.214 0.49 18.22 226 PRO C O 1
ATOM 5576 N N A THR C 1 196 ? 0.596 67.139 89.098 0.51 20.10 227 THR C N 1
ATOM 5577 N N B THR C 1 196 ? 1.633 66.929 91.580 0.49 19.80 227 THR C N 1
ATOM 5578 C CA A THR C 1 196 ? 0.010 67.733 87.910 0.51 19.80 227 THR C CA 1
ATOM 5579 C CA B THR C 1 196 ? 0.543 67.722 90.998 0.49 19.99 227 THR C CA 1
ATOM 5580 C C A THR C 1 196 ? -0.054 69.260 88.041 0.51 20.13 227 THR C C 1
ATOM 5581 C C B THR C 1 196 ? 0.888 69.198 91.198 0.49 20.04 227 THR C C 1
ATOM 5582 O O A THR C 1 196 ? -0.214 69.887 86.989 0.51 20.56 227 THR C O 1
ATOM 5583 O O B THR C 1 196 ? 1.519 69.513 92.214 0.49 20.34 227 THR C O 1
ATOM 5590 N N A GLY C 1 197 ? 0.080 69.755 89.245 0.51 21.06 228 GLY C N 1
ATOM 5591 N N B GLY C 1 197 ? 0.453 70.024 90.271 0.49 20.74 228 GLY C N 1
ATOM 5592 C CA A GLY C 1 197 ? 0.208 71.144 89.624 0.51 21.46 228 GLY C CA 1
ATOM 5593 C CA B GLY C 1 197 ? 0.532 71.469 90.239 0.49 21.26 228 GLY C CA 1
ATOM 5594 C C A GLY C 1 197 ? 1.537 71.781 89.305 0.51 21.15 228 GLY C C 1
ATOM 5595 C C B GLY C 1 197 ? 1.811 71.991 89.669 0.49 21.21 228 GLY C C 1
ATOM 5596 O O A GLY C 1 197 ? 1.551 73.010 89.152 0.51 21.31 228 GLY C O 1
ATOM 5597 O O B GLY C 1 197 ? 2.199 73.159 89.575 0.49 20.66 228 GLY C O 1
ATOM 5598 N N . TRP C 1 198 ? 2.625 71.032 89.217 1.00 20.82 229 TRP C N 1
ATOM 5599 C CA . TRP C 1 198 ? 3.906 71.611 88.778 1.00 19.68 229 TRP C CA 1
ATOM 5600 C C . TRP C 1 198 ? 3.872 71.864 87.279 1.00 18.86 229 TRP C C 1
ATOM 5601 O O . TRP C 1 198 ? 3.293 71.080 86.512 1.00 23.83 229 TRP C O 1
ATOM 5612 N N . ARG C 1 199 ? 4.531 72.942 86.909 1.00 17.00 230 ARG C N 1
ATOM 5613 C CA . ARG C 1 199 ? 4.611 73.336 85.507 1.00 16.33 230 ARG C CA 1
ATOM 5614 C C . ARG C 1 199 ? 5.975 72.925 84.966 1.00 14.29 230 ARG C C 1
ATOM 5615 O O . ARG C 1 199 ? 6.948 73.060 85.696 1.00 15.62 230 ARG C O 1
ATOM 5617 N N . VAL C 1 200 ? 6.051 72.447 83.747 1.00 12.33 231 VAL C N 1
ATOM 5618 C CA . VAL C 1 200 ? 7.300 71.984 83.189 1.00 11.52 231 VAL C CA 1
ATOM 5619 C C . VAL C 1 200 ? 7.518 72.636 81.825 1.00 10.65 231 VAL C C 1
ATOM 5620 O O . VAL C 1 200 ? 6.609 72.767 81.027 1.00 12.37 231 VAL C O 1
ATOM 5624 N N . GLY C 1 201 ? 8.753 73.038 81.604 1.00 10.61 232 GLY C N 1
ATOM 5625 C CA . GLY C 1 201 ? 9.255 73.356 80.258 1.00 10.33 232 GLY C CA 1
ATOM 5626 C C . GLY C 1 201 ? 10.425 72.413 79.992 1.00 10.35 232 GLY C C 1
ATOM 5627 O O . GLY C 1 201 ? 11.349 72.361 80.806 1.00 12.99 232 GLY C O 1
ATOM 5628 N N . ASP C 1 202 ? 10.376 71.682 78.908 1.00 9.75 233 ASP C N 1
ATOM 5629 C CA . ASP C 1 202 ? 11.374 70.642 78.722 1.00 9.93 233 ASP C CA 1
ATOM 5630 C C . ASP C 1 202 ? 11.548 70.302 77.245 1.00 9.31 233 ASP C C 1
ATOM 5631 O O . ASP C 1 202 ? 10.742 70.653 76.400 1.00 10.09 233 ASP C O 1
ATOM 5636 N N . LYS C 1 203 ? 12.662 69.630 76.984 1.00 8.96 234 LYS C N 1
ATOM 5637 C CA . LYS C 1 203 ? 12.954 69.052 75.682 1.00 8.84 234 LYS C CA 1
ATOM 5638 C C . LYS C 1 203 ? 13.427 67.628 75.829 1.00 8.45 234 LYS C C 1
ATOM 5639 O O . LYS C 1 203 ? 14.427 67.368 76.521 1.00 8.94 234 LYS C O 1
ATOM 5645 N N . THR C 1 204 ? 12.748 66.699 75.179 1.00 8.52 235 THR C N 1
ATOM 5646 C CA . THR C 1 204 ? 13.103 65.296 75.205 1.00 9.32 235 THR C CA 1
ATOM 5647 C C . THR C 1 204 ? 14.160 64.988 74.183 1.00 8.98 235 THR C C 1
ATOM 5648 O O . THR C 1 204 ? 14.413 65.721 73.241 1.00 9.46 235 THR C O 1
ATOM 5652 N N . GLY C 1 205 ? 14.755 63.804 74.315 1.00 9.12 236 GLY C N 1
ATOM 5653 C CA . GLY C 1 205 ? 15.611 63.250 73.260 1.00 9.76 236 GLY C CA 1
ATOM 5654 C C . GLY C 1 205 ? 15.528 61.732 73.227 1.00 9.39 236 GLY C C 1
ATOM 5655 O O . GLY C 1 205 ? 15.431 61.126 74.278 1.00 10.00 236 GLY C O 1
ATOM 5656 N N . THR C 1 206 ? 15.613 61.158 72.053 1.00 9.73 237 THR C N 1
ATOM 5657 C CA . THR C 1 206 ? 15.580 59.703 71.855 1.00 10.26 237 THR C CA 1
ATOM 5658 C C . THR C 1 206 ? 16.531 59.334 70.759 1.00 9.71 237 THR C C 1
ATOM 5659 O O . THR C 1 206 ? 16.664 60.020 69.736 1.00 10.42 237 THR C O 1
ATOM 5663 N N . GLY C 1 207 ? 17.256 58.230 70.917 1.00 10.15 238 GLY C N 1
ATOM 5664 C CA . GLY C 1 207 ? 18.157 57.748 69.908 1.00 9.31 238 GLY C CA 1
ATOM 5665 C C . GLY C 1 207 ? 18.410 56.249 69.987 1.00 10.18 238 GLY C C 1
ATOM 5666 O O . GLY C 1 207 ? 17.755 55.510 70.723 1.00 11.54 238 GLY C O 1
ATOM 5667 N N . ASP C 1 208 ? 19.426 55.815 69.228 1.00 10.03 240 ASP C N 1
ATOM 5668 C CA . ASP C 1 208 ? 19.782 54.387 69.182 1.00 10.60 240 ASP C CA 1
ATOM 5669 C C . ASP C 1 208 ? 20.345 53.996 70.528 1.00 11.12 240 ASP C C 1
ATOM 5670 O O . ASP C 1 208 ? 20.535 54.808 71.446 1.00 10.90 240 ASP C O 1
ATOM 5675 N N . TYR C 1 209 ? 20.622 52.720 70.749 1.00 12.00 241 TYR C N 1
ATOM 5676 C CA . TYR C 1 209 ? 21.059 52.180 72.030 1.00 12.49 241 TYR C CA 1
ATOM 5677 C C . TYR C 1 209 ? 20.016 52.498 73.104 1.00 12.91 241 TYR C C 1
ATOM 5678 O O . TYR C 1 209 ? 20.348 52.676 74.280 1.00 14.01 241 TYR C O 1
ATOM 5687 N N . GLY C 1 210 ? 18.743 52.564 72.723 1.00 12.84 242 GLY C N 1
ATOM 5688 C CA . GLY C 1 210 ? 17.675 52.859 73.655 1.00 13.76 242 GLY C CA 1
ATOM 5689 C C . GLY C 1 210 ? 17.848 54.152 74.445 1.00 12.70 242 GLY C C 1
ATOM 5690 O O . GLY C 1 210 ? 17.453 54.259 75.612 1.00 14.04 242 GLY C O 1
ATOM 5691 N N . THR C 1 211 ? 18.443 55.134 73.788 1.00 11.37 243 THR C N 1
ATOM 5692 C CA . THR C 1 211 ? 18.788 56.378 74.468 1.00 11.05 243 THR C CA 1
ATOM 5693 C C . THR C 1 211 ? 17.505 57.161 74.711 1.00 10.73 243 THR C C 1
ATOM 5694 O O . THR C 1 211 ? 16.738 57.389 73.792 1.00 11.03 243 THR C O 1
ATOM 5698 N N . THR C 1 212 ? 17.311 57.528 75.978 1.00 11.37 244 THR C N 1
ATOM 5699 C CA . THR C 1 212 ? 16.059 58.137 76.458 1.00 11.19 244 THR C CA 1
ATOM 5700 C C . THR C 1 212 ? 16.461 59.299 77.341 1.00 10.47 244 THR C C 1
ATOM 5701 O O . THR C 1 212 ? 17.036 59.101 78.421 1.00 11.63 244 THR C O 1
ATOM 5705 N N . ASN C 1 213 ? 16.169 60.537 76.946 1.00 9.84 245 ASN C N 1
ATOM 5706 C CA . ASN C 1 213 ? 16.601 61.742 77.624 1.00 9.27 245 ASN C CA 1
ATOM 5707 C C . ASN C 1 213 ? 15.463 62.725 77.819 1.00 9.53 245 ASN C C 1
ATOM 5708 O O . ASN C 1 213 ? 14.480 62.735 77.044 1.00 9.73 245 ASN C O 1
ATOM 5713 N N . ASP C 1 214 ? 15.623 63.604 78.809 1.00 9.33 246 ASP C N 1
ATOM 5714 C CA . ASP C 1 214 ? 14.690 64.738 78.957 1.00 9.53 246 ASP C CA 1
ATOM 5715 C C . ASP C 1 214 ? 15.371 65.763 79.811 1.00 9.17 246 ASP C C 1
ATOM 5716 O O . ASP C 1 214 ? 15.923 65.409 80.875 1.00 10.42 246 ASP C O 1
ATOM 5721 N N . VAL C 1 215 ? 15.322 67.025 79.434 1.00 8.84 247 VAL C N 1
ATOM 5722 C CA . VAL C 1 215 ? 15.958 68.096 80.184 1.00 9.25 247 VAL C CA 1
ATOM 5723 C C . VAL C 1 215 ? 14.986 69.261 80.294 1.00 9.50 247 VAL C C 1
ATOM 5724 O O . VAL C 1 215 ? 14.275 69.550 79.320 1.00 9.97 247 VAL C O 1
ATOM 5728 N N . GLY C 1 216 ? 14.933 69.926 81.427 1.00 9.97 248 GLY C N 1
ATOM 5729 C CA . GLY C 1 216 ? 14.015 71.066 81.496 1.00 10.48 248 GLY C CA 1
ATOM 5730 C C . GLY C 1 216 ? 14.067 71.757 82.835 1.00 10.49 248 GLY C C 1
ATOM 5731 O O . GLY C 1 216 ? 14.960 71.549 83.652 1.00 11.88 248 GLY C O 1
ATOM 5732 N N . VAL C 1 217 ? 13.057 72.604 83.031 1.00 9.92 249 VAL C N 1
ATOM 5733 C CA . VAL C 1 217 ? 12.857 73.373 84.235 1.00 9.83 249 VAL C CA 1
ATOM 5734 C C . VAL C 1 217 ? 11.469 73.065 84.752 1.00 10.51 249 VAL C C 1
ATOM 5735 O O . VAL C 1 217 ? 10.507 72.992 84.000 1.00 11.55 249 VAL C O 1
ATOM 5739 N N . LEU C 1 218 ? 11.431 72.870 86.073 1.00 10.52 250 LEU C N 1
ATOM 5740 C CA . LEU C 1 218 ? 10.237 72.452 86.800 1.00 11.02 250 LEU C CA 1
ATOM 5741 C C . LEU C 1 218 ? 9.847 73.607 87.718 1.00 12.07 250 LEU C C 1
ATOM 5742 O O . LEU C 1 218 ? 10.686 74.030 88.525 1.00 13.55 250 LEU C O 1
ATOM 5747 N N . TRP C 1 219 ? 8.609 74.080 87.660 1.00 12.20 251 TRP C N 1
ATOM 5748 C CA . TRP C 1 219 ? 8.098 75.118 88.541 1.00 13.09 251 TRP C CA 1
ATOM 5749 C C . TRP C 1 219 ? 7.019 74.560 89.446 1.00 13.48 251 TRP C C 1
ATOM 5750 O O . TRP C 1 219 ? 5.847 74.460 89.104 1.00 15.81 251 TRP C O 1
ATOM 5761 N N . PRO C 1 220 ? 7.372 74.233 90.661 1.00 14.24 252 PRO C N 1
ATOM 5762 C CA . PRO C 1 220 ? 6.326 73.865 91.640 1.00 15.54 252 PRO C CA 1
ATOM 5763 C C . PRO C 1 220 ? 5.524 75.074 92.007 1.00 17.63 252 PRO C C 1
ATOM 5764 O O . PRO C 1 220 ? 6.026 76.186 91.940 1.00 20.79 252 PRO C O 1
ATOM 5768 N N . PRO C 1 221 ? 4.300 74.864 92.460 1.00 19.03 254 PRO C N 1
ATOM 5769 C CA . PRO C 1 221 ? 3.359 75.961 92.611 1.00 20.53 254 PRO C CA 1
ATOM 5770 C C . PRO C 1 221 ? 3.719 76.949 93.670 1.00 20.97 254 PRO C C 1
ATOM 5771 O O . PRO C 1 221 ? 3.332 78.146 93.633 1.00 24.93 254 PRO C O 1
ATOM 5775 N N . SER C 1 222 ? 4.484 76.502 94.719 1.00 20.56 255 SER C N 1
ATOM 5776 C CA . SER C 1 222 ? 4.762 77.390 95.852 1.00 24.22 255 SER C CA 1
ATOM 5777 C C . SER C 1 222 ? 6.202 77.285 96.377 1.00 23.67 255 SER C C 1
ATOM 5778 O O . SER C 1 222 ? 6.486 77.714 97.492 1.00 26.26 255 SER C O 1
ATOM 5781 N N . ARG C 1 223 ? 7.102 76.769 95.514 1.00 21.64 256 ARG C N 1
ATOM 5782 C CA . ARG C 1 223 ? 8.533 76.726 95.748 1.00 21.03 256 ARG C CA 1
ATOM 5783 C C . ARG C 1 223 ? 9.286 77.166 94.521 1.00 19.54 256 ARG C C 1
ATOM 5784 O O . ARG C 1 223 ? 8.746 77.210 93.417 1.00 22.56 256 ARG C O 1
ATOM 5787 N N . ALA C 1 224 ? 10.565 77.455 94.725 1.00 18.87 257 ALA C N 1
ATOM 5788 C CA . ALA C 1 224 ? 11.361 77.862 93.574 1.00 17.29 257 ALA C CA 1
ATOM 5789 C C . ALA C 1 224 ? 11.596 76.765 92.574 1.00 14.99 257 ALA C C 1
ATOM 5790 O O . ALA C 1 224 ? 11.544 75.564 92.917 1.00 15.33 257 ALA C O 1
ATOM 5792 N N . PRO C 1 225 ? 11.915 77.126 91.340 1.00 14.34 258 PRO C N 1
ATOM 5793 C CA . PRO C 1 225 ? 12.107 76.100 90.322 1.00 13.78 258 PRO C CA 1
ATOM 5794 C C . PRO C 1 225 ? 13.347 75.222 90.562 1.00 13.00 258 PRO C C 1
ATOM 5795 O O . PRO C 1 225 ? 14.308 75.582 91.244 1.00 13.97 258 PRO C O 1
ATOM 5799 N N . ILE C 1 226 ? 13.192 74.054 89.942 1.00 11.66 259 ILE C N 1
ATOM 5800 C CA . ILE C 1 226 ? 14.229 73.037 89.919 1.00 12.18 259 ILE C CA 1
ATOM 5801 C C . ILE C 1 226 ? 14.625 72.858 88.462 1.00 11.28 259 ILE C C 1
ATOM 5802 O O . ILE C 1 226 ? 13.763 72.682 87.578 1.00 12.54 259 ILE C O 1
ATOM 5807 N N . VAL C 1 227 ? 15.934 72.862 88.177 1.00 11.74 260 VAL C N 1
ATOM 5808 C CA . VAL C 1 227 ? 16.440 72.494 86.855 1.00 11.56 260 VAL C CA 1
ATOM 5809 C C . VAL C 1 227 ? 16.770 71.038 86.835 1.00 11.66 260 VAL C C 1
ATOM 5810 O O . VAL C 1 227 ? 17.389 70.552 87.805 1.00 14.25 260 VAL C O 1
ATOM 5814 N N . LEU C 1 228 ? 16.344 70.266 85.846 1.00 11.29 261 LEU C N 1
ATOM 5815 C CA . LEU C 1 228 ? 16.537 68.840 85.822 1.00 11.70 261 LEU C CA 1
ATOM 5816 C C . LEU C 1 228 ? 16.993 68.368 84.447 1.00 10.86 261 LEU C C 1
ATOM 5817 O O . LEU C 1 228 ? 16.316 68.604 83.451 1.00 11.75 261 LEU C O 1
ATOM 5822 N N . ALA C 1 229 ? 18.139 67.705 84.407 1.00 10.85 262 ALA C N 1
ATOM 5823 C CA . ALA C 1 229 ? 18.643 67.080 83.202 1.00 11.34 262 ALA C CA 1
ATOM 5824 C C . ALA C 1 229 ? 18.777 65.583 83.440 1.00 10.84 262 ALA C C 1
ATOM 5825 O O . ALA C 1 229 ? 19.448 65.141 84.394 1.00 13.21 262 ALA C O 1
ATOM 5827 N N . VAL C 1 230 ? 18.113 64.760 82.605 1.00 11.17 263 VAL C N 1
ATOM 5828 C CA . VAL C 1 230 ? 18.174 63.297 82.728 1.00 12.06 263 VAL C CA 1
ATOM 5829 C C . VAL C 1 230 ? 18.559 62.715 81.360 1.00 11.65 263 VAL C C 1
ATOM 5830 O O . VAL C 1 230 ? 17.954 62.977 80.350 1.00 11.61 263 VAL C O 1
ATOM 5834 N N . TYR C 1 231 ? 19.612 61.923 81.370 1.00 11.96 264 TYR C N 1
ATOM 5835 C CA . TYR C 1 231 ? 20.188 61.254 80.252 1.00 11.09 264 TYR C CA 1
ATOM 5836 C C . TYR C 1 231 ? 20.241 59.754 80.562 1.00 12.25 264 TYR C C 1
ATOM 5837 O O . TYR C 1 231 ? 20.645 59.378 81.676 1.00 13.72 264 TYR C O 1
ATOM 5846 N N . TYR C 1 232 ? 19.903 58.895 79.617 1.00 12.19 265 TYR C N 1
ATOM 5847 C CA . TYR C 1 232 ? 19.887 57.451 79.871 1.00 12.96 265 TYR C CA 1
ATOM 5848 C C . TYR C 1 232 ? 20.172 56.727 78.591 1.00 13.04 265 TYR C C 1
ATOM 5849 O O . TYR C 1 232 ? 19.637 57.063 77.541 1.00 12.64 265 TYR C O 1
ATOM 5858 N N . THR C 1 233 ? 21.097 55.759 78.642 1.00 14.58 266 THR C N 1
ATOM 5859 C CA . THR C 1 233 ? 21.501 55.045 77.439 1.00 15.12 266 THR C CA 1
ATOM 5860 C C . THR C 1 233 ? 21.804 53.604 77.828 1.00 16.47 266 THR C C 1
ATOM 5861 O O . THR C 1 233 ? 22.057 53.288 79.013 1.00 20.50 266 THR C O 1
ATOM 5865 N N . GLN C 1 234 ? 21.708 52.688 76.883 1.00 16.87 267 GLN C N 1
ATOM 5866 C CA . GLN C 1 234 ? 21.735 51.264 77.208 1.00 19.79 267 GLN C CA 1
ATOM 5867 C C . GLN C 1 234 ? 22.813 50.551 76.416 1.00 21.39 267 GLN C C 1
ATOM 5868 O O . GLN C 1 234 ? 23.431 51.116 75.513 1.00 21.13 267 GLN C O 1
ATOM 5874 N N . THR C 1 235 ? 23.064 49.284 76.731 1.00 23.26 268 THR C N 1
ATOM 5875 C CA . THR C 1 235 ? 24.246 48.652 76.125 1.00 24.40 268 THR C CA 1
ATOM 5876 C C . THR C 1 235 ? 23.943 47.989 74.772 1.00 23.92 268 THR C C 1
ATOM 5877 O O . THR C 1 235 ? 24.910 47.891 74.009 1.00 25.23 268 THR C O 1
ATOM 5881 N N . ARG C 1 236 ? 22.725 47.564 74.496 1.00 23.59 269 ARG C N 1
ATOM 5882 C CA . ARG C 1 236 ? 22.399 46.911 73.213 1.00 25.33 269 ARG C CA 1
ATOM 5883 C C . ARG C 1 236 ? 21.872 47.887 72.166 1.00 22.92 269 ARG C C 1
ATOM 5884 O O . ARG C 1 236 ? 21.073 48.767 72.489 1.00 19.77 269 ARG C O 1
ATOM 5892 N N . ALA C 1 237 ? 22.317 47.725 70.929 1.00 21.64 270 ALA C N 1
ATOM 5893 C CA . ALA C 1 237 ? 21.959 48.700 69.879 1.00 21.28 270 ALA C CA 1
ATOM 5894 C C . ALA C 1 237 ? 20.463 48.836 69.612 1.00 23.17 270 ALA C C 1
ATOM 5895 O O . ALA C 1 237 ? 19.981 49.970 69.360 1.00 23.19 270 ALA C O 1
ATOM 5897 N N . ASP C 1 238 ? 19.784 47.722 69.706 1.00 25.57 271 ASP C N 1
ATOM 5898 C CA . ASP C 1 238 ? 18.332 47.679 69.526 1.00 26.77 271 ASP C CA 1
ATOM 5899 C C . ASP C 1 238 ? 17.522 47.762 70.812 1.00 26.24 271 ASP C C 1
ATOM 5900 O O . ASP C 1 238 ? 16.311 47.512 70.755 1.00 31.68 271 ASP C O 1
ATOM 5905 N N . ALA C 1 239 ? 18.115 48.164 71.923 1.00 23.92 272 ALA C N 1
ATOM 5906 C CA . ALA C 1 239 ? 17.369 48.406 73.148 1.00 22.54 272 ALA C CA 1
ATOM 5907 C C . ALA C 1 239 ? 16.212 49.345 72.918 1.00 22.51 272 ALA C C 1
ATOM 5908 O O . ALA C 1 239 ? 16.317 50.206 72.029 1.00 24.73 272 ALA C O 1
ATOM 5910 N N . LYS C 1 240 ? 15.148 49.241 73.692 1.00 23.01 273 LYS C N 1
ATOM 5911 C CA . LYS C 1 240 ? 13.998 50.107 73.505 1.00 22.62 273 LYS C CA 1
ATOM 5912 C C . LYS C 1 240 ? 14.111 51.271 74.484 1.00 20.09 273 LYS C C 1
ATOM 5913 O O . LYS C 1 240 ? 14.583 51.103 75.603 1.00 21.33 273 LYS C O 1
ATOM 5917 N N . ALA C 1 241 ? 13.675 52.427 74.047 1.00 18.46 274 ALA C N 1
ATOM 5918 C CA . ALA C 1 241 ? 13.564 53.578 74.952 1.00 17.95 274 ALA C CA 1
ATOM 5919 C C . ALA C 1 241 ? 12.741 53.223 76.193 1.00 17.98 274 ALA C C 1
ATOM 5920 O O . ALA C 1 241 ? 11.793 52.453 76.111 1.00 20.28 274 ALA C O 1
ATOM 5922 N N . LYS C 1 242 ? 13.116 53.793 77.341 1.00 16.32 275 LYS C N 1
ATOM 5923 C CA . LYS C 1 242 ? 12.414 53.568 78.611 1.00 17.23 275 LYS C CA 1
ATOM 5924 C C . LYS C 1 242 ? 11.941 54.887 79.204 1.00 16.25 275 LYS C C 1
ATOM 5925 O O . LYS C 1 242 ? 12.565 55.489 80.076 1.00 16.10 275 LYS C O 1
ATOM 5931 N N . ASP C 1 243 ? 10.770 55.327 78.765 1.00 16.64 276 ASP C N 1
ATOM 5932 C CA . ASP C 1 243 ? 10.165 56.538 79.303 1.00 16.56 276 ASP C CA 1
ATOM 5933 C C . ASP C 1 243 ? 10.066 56.458 80.812 1.00 17.19 276 ASP C C 1
ATOM 5934 O O . ASP C 1 243 ? 10.271 57.451 81.491 1.00 16.02 276 ASP C O 1
ATOM 5939 N N . ASP C 1 244 ? 9.711 55.284 81.292 1.00 18.34 277 ASP C N 1
ATOM 5940 C CA . ASP C 1 244 ? 9.451 55.161 82.741 1.00 21.24 277 ASP C CA 1
ATOM 5941 C C . ASP C 1 244 ? 10.680 55.393 83.579 1.00 19.76 277 ASP C C 1
ATOM 5942 O O . ASP C 1 244 ? 10.632 55.779 84.746 1.00 20.33 277 ASP C O 1
ATOM 5947 N N . VAL C 1 245 ? 11.860 55.157 83.005 1.00 19.20 278 VAL C N 1
ATOM 5948 C CA . VAL C 1 245 ? 13.080 55.422 83.759 1.00 18.75 278 VAL C CA 1
ATOM 5949 C C . VAL C 1 245 ? 13.264 56.899 84.000 1.00 16.99 278 VAL C C 1
ATOM 5950 O O . VAL C 1 245 ? 13.702 57.322 85.073 1.00 17.33 278 VAL C O 1
ATOM 5954 N N . ILE C 1 246 ? 12.877 57.722 82.996 1.00 15.39 279 ILE C N 1
ATOM 5955 C CA . ILE C 1 246 ? 12.962 59.156 83.170 1.00 13.66 279 ILE C CA 1
ATOM 5956 C C . ILE C 1 246 ? 11.917 59.630 84.167 1.00 14.90 279 ILE C C 1
ATOM 5957 O O . ILE C 1 246 ? 12.269 60.460 85.025 1.00 14.21 279 ILE C O 1
ATOM 5962 N N . ALA C 1 247 ? 10.697 59.116 84.104 1.00 15.10 280 ALA C N 1
ATOM 5963 C CA . ALA C 1 247 ? 9.722 59.513 85.144 1.00 16.14 280 ALA C CA 1
ATOM 5964 C C . ALA C 1 247 ? 10.189 59.105 86.527 1.00 17.04 280 ALA C C 1
ATOM 5965 O O . ALA C 1 247 ? 10.060 59.861 87.511 1.00 17.88 280 ALA C O 1
ATOM 5967 N N . ALA C 1 248 ? 10.723 57.903 86.666 1.00 16.93 281 ALA C N 1
ATOM 5968 C CA . ALA C 1 248 ? 11.184 57.435 87.972 1.00 18.09 281 ALA C CA 1
ATOM 5969 C C . ALA C 1 248 ? 12.327 58.297 88.466 1.00 17.49 281 ALA C C 1
ATOM 5970 O O . ALA C 1 248 ? 12.409 58.603 89.667 1.00 18.96 281 ALA C O 1
ATOM 5972 N N . ALA C 1 249 ? 13.265 58.668 87.576 1.00 16.51 282 ALA C N 1
ATOM 5973 C CA . ALA C 1 249 ? 14.372 59.520 87.996 1.00 15.92 282 ALA C CA 1
ATOM 5974 C C . ALA C 1 249 ? 13.876 60.896 88.439 1.00 16.33 282 ALA C C 1
ATOM 5975 O O . ALA C 1 249 ? 14.411 61.493 89.381 1.00 17.37 282 ALA C O 1
ATOM 5977 N N . THR C 1 250 ? 12.838 61.381 87.752 1.00 15.48 283 THR C N 1
ATOM 5978 C CA . THR C 1 250 ? 12.207 62.635 88.124 1.00 16.11 283 THR C CA 1
ATOM 5979 C C . THR C 1 250 ? 11.610 62.544 89.497 1.00 17.61 283 THR C C 1
ATOM 5980 O O . THR C 1 250 ? 11.770 63.458 90.303 1.00 17.43 283 THR C O 1
ATOM 5984 N N . ARG C 1 251 ? 10.915 61.447 89.812 1.00 19.03 284 ARG C N 1
ATOM 5985 C CA . ARG C 1 251 ? 10.354 61.289 91.189 1.00 19.66 284 ARG C CA 1
ATOM 5986 C C . ARG C 1 251 ? 11.469 61.286 92.210 1.00 19.30 284 ARG C C 1
ATOM 5987 O O . ARG C 1 251 ? 11.324 61.912 93.255 1.00 22.18 284 ARG C O 1
ATOM 5995 N N . ILE C 1 252 ? 12.589 60.641 91.932 1.00 19.43 285 ILE C N 1
ATOM 5996 C CA . ILE C 1 252 ? 13.662 60.573 92.926 1.00 19.94 285 ILE C CA 1
ATOM 5997 C C . ILE C 1 252 ? 14.293 61.945 93.112 1.00 18.95 285 ILE C C 1
ATOM 5998 O O . ILE C 1 252 ? 14.520 62.427 94.227 1.00 20.55 285 ILE C O 1
ATOM 6003 N N . ALA C 1 253 ? 14.556 62.637 92.011 1.00 17.79 286 ALA C N 1
ATOM 6004 C CA . ALA C 1 253 ? 15.138 63.958 92.136 1.00 17.44 286 ALA C CA 1
ATOM 6005 C C . ALA C 1 253 ? 14.202 64.908 92.848 1.00 18.36 286 ALA C C 1
ATOM 6006 O O . ALA C 1 253 ? 14.626 65.673 93.703 1.00 19.36 286 ALA C O 1
ATOM 6008 N N . SER C 1 254 ? 12.915 64.866 92.592 1.00 19.10 287 SER C N 1
ATOM 6009 C CA . SER C 1 254 ? 11.998 65.785 93.236 1.00 22.56 287 SER C CA 1
ATOM 6010 C C . SER C 1 254 ? 11.916 65.466 94.714 1.00 22.90 287 SER C C 1
ATOM 6011 O O . SER C 1 254 ? 11.828 66.397 95.508 1.00 25.17 287 SER C O 1
ATOM 6014 N N . ALA C 1 255 ? 11.884 64.199 95.085 1.00 22.99 288 ALA C N 1
ATOM 6015 C CA . ALA C 1 255 ? 11.856 63.858 96.508 1.00 23.43 288 ALA C CA 1
ATOM 6016 C C . ALA C 1 255 ? 13.137 64.273 97.216 1.00 23.89 288 ALA C C 1
ATOM 6017 O O . ALA C 1 255 ? 13.088 64.747 98.349 1.00 26.72 288 ALA C O 1
ATOM 6019 N N . THR C 1 256 ? 14.304 64.130 96.605 1.00 22.86 289 THR C N 1
ATOM 6020 C CA . THR C 1 256 ? 15.569 64.503 97.248 1.00 22.38 289 THR C CA 1
ATOM 6021 C C . THR C 1 256 ? 15.536 65.985 97.517 1.00 21.33 289 THR C C 1
ATOM 6022 O O . THR C 1 256 ? 16.089 66.428 98.509 1.00 20.49 289 THR C O 1
ATOM 6026 N N . LEU C 1 257 ? 14.913 66.748 96.647 1.00 20.98 290 LEU C N 1
ATOM 6027 C CA . LEU C 1 257 ? 14.948 68.214 96.736 1.00 20.53 290 LEU C CA 1
ATOM 6028 C C . LEU C 1 257 ? 13.711 68.773 97.407 1.00 22.34 290 LEU C C 1
ATOM 6029 O O . LEU C 1 257 ? 13.492 69.977 97.395 1.00 25.87 290 LEU C O 1
ATOM 6034 N N . ALA C 1 258 ? 12.900 67.908 98.026 1.00 22.91 291 ALA C N 1
ATOM 6035 C CA . ALA C 1 258 ? 11.663 68.359 98.654 1.00 23.55 291 ALA C CA 1
ATOM 6036 C C . ALA C 1 258 ? 11.919 69.212 99.884 1.00 24.10 291 ALA C C 1
ATOM 6037 O O . ALA C 1 258 ? 12.956 69.013 100.554 1.00 24.88 291 ALA C O 1
#

Organism: Burkholderia multivorans (strain ATCC 17616 / 249) (NCBI:txid395019)

CATH classification: 3.40.710.10

Sequence (774 aa):
ASFAALERAAGGRLGVCAIDDTATGRRALHRADERFPFCSTFKAMMLGAAVLAQQSVAHPGLLQQRVTYGRSDLVNYSPVTERHVDTGMTVAELCCAATIQQYSDNTAANELMMKRRIGGPAAVTAYARSIGDDTFRLDRWETELNTALPGDLRDTTTPAAMAANLRRVVLVLGDALPPAQRRAQLIEEWLRRGNKVGDDKRIRAGVVPPTTGGWRVGDKTGTGDYGTTNDVGVLLWPPSRAPIVLAVYYTQTRADAKAKDDVIAAATRIASSATLAASFAALERAAGGRLGVCAIDTATGRRALHRADERFPFCSTFKAMMLGAAVLAQQSVAHPGLLQQRVTYGRSDLVNYSPVTERHVDTGMTVAELCAATIQQYSDNTAANELMMKRRIGGPAAVTAYARSIGDDTFRLDRWETELNTALPGDLRDTTTPAAMAANLRRVVLVLGDDALPPAQRAQLIEWLRGNKVGDDKRIRAGVVPPTTGGWRVGDKTGTGDYGTTNDVGVLLWPPSRRAPIVLAVYYTQTRADAKAKDDVIAAATRIASATLAASFAALERAAGGRLGVCCAIDTATGRRALHRADERFPFCSTFKAMMLGAAVLAQQSVAHPGLLQQRVTTYGRSDLVNYSPVTERHVDTGMTVAELCAATIQQYSDNTAANELMMKRRIGGPAAVTAYARSIGDDTFRLDRWETEELNTALPGDLRDTTTPAAMAANLRRVLVLGDALPPAQRRAQLIEEWLRRGNKKVGDDKRIRAGVVPPTTGGWRVGDKTGTGDYGTTNDVGVLWPPSRAPIVLAVYYTQTRADAKAKDDVIAAATRIASATLA

Solvent-accessible surface area: 29033 Å² total; per-residue (Å²): 132,47,15,39,29,26,17,176,90,16,33,34,73,0,0,0,0,0,12,22,49,73,101,44,51,119,4,90,34,96,11,118,60,70,2,13,0,0,9,0,0,0,3,1,0,0,0,3,0,1,32,65,7,74,62,68,118,41,3,40,132,36,137,18,108,10,16,145,14,15,31,39,114,96,6,42,29,0,88,187,60,19,116,83,2,8,12,0,32,84,0,0,26,4,0,0,36,86,13,0,10,0,0,0,14,9,0,0,77,34,13,51,7,17,64,20,0,21,14,26,0,77,79,29,65,5,111,36,0,79,7,54,36,92,9,16,45,1,10,4,7,76,92,81,35,86,93,0,2,0,12,0,20,16,1,0,53,3,2,95,32,1,2,55,12,134,38,4,52,107,71,37,80,60,63,1,34,117,15,3,98,16,5,120,64,1,98,74,20,0,59,46,7,17,83,148,54,47,35,10,1,0,0,7,2,65,15,20,37,2,0,0,0,0,0,0,1,1,49,16,103,107,118,34,23,8,0,0,0,0,0,0,14,23,112,74,55,109,26,97,45,76,50,110,10,0,3,25,0,0,122,33,0,18,70,85,16,115,133,48,15,36,30,26,17,178,91,17,34,31,72,0,0,0,0,0,1,14,28,68,100,32,50,110,4,90,33,96,10,121,60,77,1,13,0,0,9,0,0,0,2,1,0,0,0,3,0,0,31,65,2,75,74,118,60,43,4,5,42,69,128,23,109,10,28,163,122,48,45,44,121,99,6,42,30,0,87,190,64,28,106,87,4,7,13,0,11,83,0,0,24,4,0,0,35,84,12,0,11,0,0,0,14,9,1,0,110,107,12,52,7,16,75,22,0,23,61,24,0,93,83,30,64,6,112,37,0,74,7,54,37,94,10,52,109,1,17,29,7,78,89,86,36,99,94,1,4,0,13,0,20,15,2,0,51,3,2,32,54,2,3,46,10,83,37,3,53,99,9,14,31,34,11,0,33,83,12,3,97,16,5,120,64,2,94,94,19,0,60,42,8,16,80,150,54,34,39,10,1,0,0,8,1,66,16,75,38,2,0,0,0,0,0,0,0,0,47,10,92,76,72,21,23,0,0,0,0,0,0,0,14,22,110,144,62,107,23,73,46,76,50,110,10,0,3,27,0,0,128,32,1,16,72,84,11,119,134,47,16,38,27,26,17,178,89,17,32,31,72,0,0,0,0,0,1,20,35,73,97,40,50,107,4,94,33,98,10,98,36,56,1,13,0,0,9,0,0,0,3,1,0,0,0,3,0,1,32,65,5,74,74,118,117,42,4,40,132,69,132,23,109,16,16,108,15,14,34,40,114,98,6,41,30,0,97,190,64,27,121,88,4,8,14,0,32,83,0,0,24,3,0,0,35,86,12,0,11,0,0,0,15,8,1,0,94,108,13,51,7,16,74,20,0,23,61,24,0,94,82,29,63,6,111,37,0,34,7,46,34,94,9,18,48,1,9,5,8,64,64,18,17,18,48,1,4,0,13,0,20,15,2,0,55,3,2,79,46,2,5,70,21,113,34,1,52,94,72,37,62,60,58,1,36,116,14,2,100,16,5,121,64,2,99,73,20,0,58,45,8,18,81,150,53,48,36,9,1,0,0,8,1,64,16,19,38,2,0,0,0,0,0,0,1,1,46,15,107,106,92,36,24,9,0,0,0,0,0,0,14,23,114,160,58,74,26,128,47,76,50,111,10,0,3,26,0,0,124,32,2,18,73,83,21,138